Protein AF-A0A2V7VXV9-F1 (afdb_monomer)

Sequence (1070 aa):
MKKAFVVLSVALFYAAIGSAAPPPGTPSRFPTVDEQLKSAHANKGSALEKLIHANQDFSKLKSRDMDDKIVPPWLKVYWRKGHPEANYDNPNDPTGGYPLVLKEVLEWMMTHQDFQPGFSEASMEEGTSFGDHDADEEERMGVPGWWRLQSNGGTPGTNVRTSGAQTASRSESDIRINYWNTQKIIAASNNIGGSGTQGMYYSSDAGVTWGQTNLPLASGDSFHSDPTVDWSSDGTAWSTTMGINGSVLKVQSYKSTNSGATWTFDGTISGSQTNTDKQMQWIDHSASSAFANNNYVIWHNGNPAFMNRRTSTGWGTPIQVSDGQATGTCIGADVKTNANGDVFGFFPDTGSRGIYVVKSTNGGGSYAAPVKLVTTYDSYDIGVPAFNSRRILLYVSGGAYRNGTTNNVYALWTDLSGATGCTTSTNEPGSSVSSTCKTRIWFARSTDGGATWSARVKINDQSGLNDQFNPFLAVDETNGTIGAIYYDTVADAGRKKVDIYYQMSSDGGVTWDAAVKVTTAQTDETIAGADSGNQFGDYNSLSGYGNAFFPSWTDRRNNAKEEIWTAKITTSTTPTFSISGSAGTSGATVTAGSSSTTSDASNNYSIASLAAGTYSVTPSKSGCTFSPSSQSVTITASNVTGVNFSATCSAPTFSISGNAGTSGATVTAGSSSTTSDASSNYAMSGFVAGTYTVTPSKSGCTFSPASQSVTITSSNATANFTATCGSGDIQLTSGVPVTGQSVAQGAWKYYYITVPSGATNLTFATTNATADVDIFTQFGAKPTSSSYICRPFTASGNETCSATNPSAGTWWVGVNGYAAGSFTITGTVTVPTPTYSISGSAGTPGAIVTAGSQSGTSDGSNNYAVSGLANGTYTVTPTKSGCTFSPASLSVTVSGANVTGQNFTANCSSSTLFSNGFESATGWATVQISGTTGAWTLVASGTNPTLSPHGGTYMGKFNSYDATSGHQTRIYQTTGFAVPGTASTVTLKFWMYHDTGYSTYPDKVQVQVSTGSTWANVGTAINRYDGSTGWKQHTIDLTAYKGTTVQLGFLGMSGFGNNEYIDDVVVTTP

Mean predicted aligned error: 21.97 Å

Radius of gyration: 44.89 Å; Cα contacts (8 Å, |Δi|>4): 2802; chains: 1; bounding box: 127×76×132 Å

Solvent-accessible surface area (backbone atoms only — not comparable to full-atom values): 57173 Å² total; per-residue (Å²): 140,84,89,83,91,80,88,85,88,87,83,89,91,84,82,88,82,79,92,72,77,81,79,86,78,74,76,94,64,79,75,52,71,68,55,48,38,62,73,49,64,46,51,92,90,28,49,44,39,52,51,48,68,74,20,70,62,59,87,79,55,57,81,76,58,70,75,49,85,76,58,58,66,36,59,52,36,47,47,47,72,76,42,74,85,58,67,61,77,49,88,87,43,92,63,50,63,53,68,76,62,55,43,59,52,47,59,46,41,57,76,34,34,68,71,59,80,75,78,67,78,91,75,70,79,85,85,90,72,84,85,79,93,84,90,88,89,87,91,81,77,95,70,83,91,83,80,79,71,88,70,68,42,59,48,60,41,72,74,35,61,53,62,48,91,62,97,40,45,23,27,27,28,19,31,27,62,26,91,89,44,66,36,31,30,42,36,29,21,25,16,57,80,56,81,16,34,31,33,31,27,19,16,75,59,56,61,75,52,64,47,79,39,57,50,74,79,60,94,80,46,74,33,31,37,55,35,26,43,40,52,38,90,87,56,37,30,36,35,38,32,32,40,28,40,92,85,38,21,28,40,32,36,32,37,10,82,63,61,48,66,53,66,42,85,72,46,65,55,45,67,89,52,37,53,40,47,51,55,23,59,34,48,31,78,30,86,73,15,92,40,47,56,27,37,35,39,24,27,11,52,59,38,51,26,32,35,32,39,28,50,100,90,42,71,54,72,64,38,74,56,54,62,88,74,53,67,26,38,16,50,33,22,18,43,38,46,30,38,76,24,37,32,38,43,35,32,23,18,38,52,59,18,30,34,30,38,25,47,12,83,64,58,62,74,56,67,47,81,61,37,77,62,47,75,56,45,40,43,52,60,42,30,33,41,34,40,39,88,82,35,47,52,48,35,43,26,51,37,45,41,47,60,100,87,44,34,32,25,40,40,35,29,33,38,53,58,60,46,94,74,13,60,42,64,94,32,49,26,27,73,43,60,82,34,90,22,34,35,29,46,36,35,36,44,14,73,67,63,58,75,53,62,46,76,76,42,64,75,77,82,64,90,66,70,34,40,29,39,50,48,21,42,24,46,18,82,80,79,47,33,35,42,36,39,26,38,33,11,70,95,25,91,65,28,32,36,34,34,41,33,37,36,38,16,82,68,72,70,78,54,64,41,67,76,34,75,48,53,94,61,58,24,59,44,69,49,91,87,45,61,81,82,57,47,59,42,76,41,37,22,37,24,39,50,80,55,36,33,37,43,22,40,49,42,27,47,89,82,49,52,32,27,35,32,32,32,55,24,40,40,72,70,80,67,62,30,34,48,26,27,31,50,43,39,54,66,24,40,37,31,44,76,96,46,67,37,58,15,38,93,87,9,39,37,67,39,67,78,36,59,63,44,77,29,60,38,32,62,46,44,92,60,44,48,51,48,63,60,56,45,85,45,74,33,76,90,56,65,45,71,71,63,62,32,41,47,53,67,57,78,75,59,33,36,46,30,36,34,48,36,37,50,65,23,40,36,33,42,77,96,46,72,45,60,15,38,91,84,8,37,37,72,49,72,76,40,58,68,46,77,38,56,37,36,61,46,45,93,74,45,54,56,50,63,64,57,49,79,46,70,27,76,91,52,66,40,74,60,72,33,39,45,52,69,80,87,90,67,49,75,47,49,68,70,44,71,46,66,90,38,70,32,49,56,82,34,76,44,50,34,33,37,77,39,56,81,75,24,53,33,35,36,40,34,36,39,81,31,74,25,29,36,35,50,28,25,19,75,79,44,79,35,52,101,89,46,61,78,40,67,53,86,52,84,55,14,55,38,66,42,76,38,73,56,43,73,59,42,49,35,22,38,26,39,34,10,79,31,59,28,38,33,24,43,28,36,34,67,42,60,75,78,74,60,29,35,46,27,26,33,48,47,37,57,68,25,42,31,32,44,76,98,35,61,21,58,14,38,96,84,11,42,28,52,30,59,77,37,58,72,47,77,29,62,35,34,67,47,46,92,50,45,48,50,49,63,63,57,44,84,48,75,34,73,93,49,65,44,70,77,59,63,32,41,46,54,65,57,65,48,77,61,44,76,51,38,45,74,53,73,76,60,55,44,74,47,79,76,34,77,94,42,36,58,73,45,72,34,64,56,48,67,52,61,77,48,66,43,88,48,90,64,15,16,40,34,32,38,12,59,84,6,56,63,72,13,26,23,32,42,29,43,70,60,64,41,69,35,56,67,82,49,88,46,31,39,36,35,30,32,36,46,26,36,67,63,50,74,90,31,72,24,29,43,32,43,28,42,20,78,70,97,57,77,42,79,47,75,76,66,43,55,36,52,75,82,43,72,49,76,42,78,46,79,41,80,48,52,90,46,49,61,36,56,33,24,54,30,39,35,36,34,19,28,48,20,51,38,41,41,37,27,51,36,35,29,36,26,83

Foldseek 3Di:
DDDDDDDDDDDDDDDDDDDDDDDDDPPLDQDDLVRVCVVLVADPPFQQNVLSVVQPPCVLDDPVLSPDPQAHNSLVSVVCVVCVPFDLPDPPDPVSRDDPCNSVVSVVCSVVRNPDPDPPPPPDDDDDDDDDDDDDDDPPDDDDPDDDDPFLWWDWFDKDQQQPADPAFWAAKEKAQDQLQQLKIKMWTDPCRHPLFIKIWMGNGNRPDIDIDTADADPQFPHWHQWYWDAAPLGKIKIWIWGDDPQFTFIFIWIDPPRGNDIDTQGGQQPPQGQKDNKEKDAQCAPQEPQHRKIKIWIWRFFFIWMWIQGPVGIDHIDTQADPLQPGHFHQKYWDAENHLKIKIWTAHLPNQFIWIWIDNPNPPDIDHIDTADRALHRFFFAFQQCQPPGAGFHKAKDFYDDPQFGKIKIKTKGKPPPDQGRHRVSGCRNPLPRPIEMFIKMWMDRPNRPYIDPIDGQADDPDRKHKGQKYWEAARVQGKIKMKIWICPVPSSNFKTFIWMWIDRPNPPHITDIDTNDPFIAGCNDPPSPPPARFHHHWYWYDYDQWIKTWTWGCPPVGHTTIMIIIIGRPDQDKAKEKAFQQAFQWWKDWPPWIDTAHRVRIDMTIRHGFAWTWIATDDPQKDKVVRTDIDGHHPYYHYHPYIHIDGDADKAKEKEAQQAFQWWKDKDPDIDTAHRRRIDMDIGHHFAKIKIATGDPQKDKVPRIDIWGDDPYYHYDYIHMDHDDDAAEADAPDKDFPDWDAAQGKGKYKYFAAAQWFKKKKWKDPKPFFKKKFKDFPDEDDPVDGDDIDGDRRNTDMDMDGNDDGGMMMMMIHPNHTIGIMMHMHIHHPQDKAKEKAFQQAFQKWKDWPPWIWGAHRVRITMTIRHGFDWTWIATDDPQKDKVVRTDTDGDDPYYHYHPYIHIDRDKDWQDKDFPQDPPFKDKDWDDDDAWDKDWDQFFVLPTDGRPDDRIWIKTPQQPGAAFTKMKIKGPFWTAAALPFPWKKKKKKKFADQWPQVFFKWKFKWKDLPDDIDTFDDTDGSYDPDGGIDMDMTTPRVQHRTTMMIMIMTGHSNHGMIIMGTIIMITD

Secondary structure (DSSP, 8-state):
------------S------PPPPS-----PPPHHHHHHHTTPPTT-HHHHHHHHT--GGGS-GGGGS-SSS-HHHHHHHHHH-TTS-TT-TT-TTTT--THHHHHHHHHHH-TT-PPPPPGGG-----PPP-------------S---------EEEEEE-TT-S-SS--EEEEEEE-TT-TT-EEEEEE-TTTTSSPEEEEESSTTSS-EEEEPPPPTT-SEEEEEEEEE-TTS-EEEEEEEEETTEEEEEEEEESSTTSS-EEEEETTTT--BEEEEEEEE---TT-TTTT-EEEEEEESSSEEEEEEETTEE---EE---TT--S---S-EEEE-TT--EEEEEEETTTTEEEEEEESSSSSS-PPPEEEEE-SSSSEE--GGGTTT-EE--EEEEEEE-SS-EEEEEEEEEE--STT-SSGGG--TT-TT-S--EEEEEEEESSSSSS-PPPEESS--SSS--EEEEEEEE-TTT--EEEEEEE-TT-TTS-EEEEEEEEESSSSSS-PPPEE--SS-EES-STTT-SS-TT-S--EEEEETTEEEEEEEE-GGG---EEEEEEEE------EEEEEE-SSTT-EEEETTEEEE--TTSEEEEEEEPSEEEEEEEE-TTEEEESS-EEEEESSS-EE----EEEEPPPPEEEEEE-SSTT-EEEETTEEEE--TTSEEEEEEE-SEEEEEEEE-TTEEEESS-EEEEESSS-EE---EEEE--S-EEPPTT--EEEEEE-TT-EEEEEEEEPTT--EEEEEEES-SS-EEEEEEESS--BTTB-SB----TTS--EEEEESPPSEEEEEEEEESS-EEEEEEEEEE-PPP-EEEEEE-SSTT-EEEETTEEEE--TTSEEEEEEE-SEEEEEEEE-TTEEEESS-EEEEESSS-B-----EEEE--EEEEEE-S--STTEEEEEEE-SS--EEEESSBTTTTB--SSSS-EEEE--SSSPTT-EEEEEESS-EE--TT-S--EEEEEEEE-SSSTTS--EEEEEEESSS-EEE-SPPEES-SS--EEEEEEEE-GGGTTSEEEEEEEEE--SSSPEEEEEEEEEE-

Nearest PDB structures (foldseek):
  2w38-assembly1_A  TM=5.342E-01  e=1.614E-09  Pseudomonas aeruginosa PAO1
  3h6j-assembly1_A  TM=4.766E-01  e=7.128E-10  Pseudomonas aeruginosa
  2zex-assembly1_A  TM=5.041E-01  e=4.977E-05  Caldanaerobius polysaccharolyticus
  5sv5-assembly1_A  TM=6.912E-01  e=1.138E-02  Bacillus anthracis
  5iku-assembly1_A  TM=3.403E-01  e=1.433E-04  Hathewaya histolytica

pLDDT: mean 86.94, std 16.18, range [22.81, 98.81]

Structure (mmCIF, N/CA/C/O backbone):
data_AF-A0A2V7VXV9-F1
#
_entry.id   AF-A0A2V7VXV9-F1
#
loop_
_atom_site.group_PDB
_atom_site.id
_atom_site.type_symbol
_atom_site.label_atom_id
_atom_site.label_alt_id
_atom_site.label_comp_id
_atom_site.label_asym_id
_atom_site.label_entity_id
_atom_site.label_seq_id
_atom_site.pdbx_PDB_ins_code
_atom_site.Cartn_x
_atom_site.Cartn_y
_atom_site.Cartn_z
_atom_site.occupancy
_atom_site.B_iso_or_equiv
_atom_site.auth_seq_id
_atom_site.auth_comp_id
_atom_site.auth_asym_id
_atom_site.auth_atom_id
_atom_site.pdbx_PDB_model_num
ATOM 1 N N . MET A 1 1 ? 63.615 23.177 -6.131 1.00 31.14 1 MET A N 1
ATOM 2 C CA . MET A 1 1 ? 63.117 22.308 -7.221 1.00 31.14 1 MET A CA 1
ATOM 3 C C . MET A 1 1 ? 63.130 20.880 -6.703 1.00 31.14 1 MET A C 1
ATOM 5 O O . MET A 1 1 ? 64.147 20.471 -6.161 1.00 31.14 1 MET A O 1
ATOM 9 N N . LYS A 1 2 ? 61.977 20.202 -6.688 1.00 30.48 2 LYS A N 1
ATOM 10 C CA . LYS A 1 2 ? 61.706 19.012 -5.863 1.00 30.48 2 LYS A CA 1
ATOM 11 C C . LYS A 1 2 ? 61.273 17.812 -6.722 1.00 30.48 2 LYS A C 1
ATOM 13 O O . LYS A 1 2 ? 60.396 17.973 -7.557 1.00 30.48 2 LYS A O 1
ATOM 18 N N . LYS A 1 3 ? 61.806 16.646 -6.323 1.00 30.14 3 LYS A N 1
ATOM 19 C CA . LYS A 1 3 ? 61.265 15.267 -6.355 1.00 30.14 3 LYS A CA 1
ATOM 20 C C . LYS A 1 3 ? 61.112 14.524 -7.696 1.00 30.14 3 LYS A C 1
ATOM 22 O O . LYS A 1 3 ? 60.180 14.783 -8.440 1.00 30.14 3 LYS A O 1
ATOM 27 N N . ALA A 1 4 ? 61.917 13.462 -7.843 1.00 30.80 4 ALA A N 1
ATOM 28 C CA . ALA A 1 4 ? 61.519 12.126 -8.320 1.00 30.80 4 ALA A CA 1
ATOM 29 C C . ALA A 1 4 ? 62.599 11.070 -7.955 1.00 30.80 4 ALA A C 1
ATOM 31 O O . ALA A 1 4 ? 63.761 11.441 -7.818 1.00 30.80 4 ALA A O 1
ATOM 32 N N . PHE A 1 5 ? 62.188 9.790 -7.878 1.00 28.84 5 PHE A N 1
ATOM 33 C CA . PHE A 1 5 ? 62.930 8.523 -7.625 1.00 28.84 5 PHE A CA 1
ATOM 34 C C . PHE A 1 5 ? 63.214 8.125 -6.154 1.00 28.84 5 PHE A C 1
ATOM 36 O O . PHE A 1 5 ? 63.598 8.980 -5.370 1.00 28.84 5 PHE A O 1
ATOM 43 N N . VAL A 1 6 ? 63.158 6.863 -5.680 1.00 27.44 6 VAL A N 1
ATOM 44 C CA . VAL A 1 6 ? 62.507 5.558 -6.008 1.00 27.44 6 VAL A CA 1
ATOM 45 C C . VAL A 1 6 ? 63.085 4.530 -4.993 1.00 27.44 6 VAL A C 1
ATOM 47 O O . VAL A 1 6 ? 64.285 4.550 -4.770 1.00 27.44 6 VAL A O 1
ATOM 50 N N . VAL A 1 7 ? 62.241 3.661 -4.407 1.00 25.61 7 VAL A N 1
ATOM 51 C CA . VAL A 1 7 ? 62.480 2.252 -3.965 1.00 25.61 7 VAL A CA 1
ATOM 52 C C . VAL A 1 7 ? 63.562 1.874 -2.900 1.00 25.61 7 VAL A C 1
ATOM 54 O O . VAL A 1 7 ? 64.734 2.196 -3.017 1.00 25.61 7 VAL A O 1
ATOM 57 N N . LEU A 1 8 ? 63.117 1.015 -1.956 1.00 23.55 8 LEU A N 1
ATOM 58 C CA . LEU A 1 8 ? 63.807 0.030 -1.077 1.00 23.55 8 LEU A CA 1
ATOM 59 C C . LEU A 1 8 ? 64.588 0.450 0.201 1.00 23.55 8 LEU A C 1
ATOM 61 O O . LEU A 1 8 ? 65.637 1.075 0.152 1.00 23.55 8 LEU A O 1
ATOM 65 N N . SER A 1 9 ? 64.115 -0.126 1.320 1.00 24.11 9 SER A N 1
ATOM 66 C CA . SER A 1 9 ? 64.852 -0.702 2.465 1.00 24.11 9 SER A CA 1
ATOM 67 C C . SER A 1 9 ? 65.782 0.163 3.321 1.00 24.11 9 SER A C 1
ATOM 69 O O . SER A 1 9 ? 66.944 0.338 2.980 1.00 24.11 9 SER A O 1
ATOM 71 N N . VAL A 1 10 ? 65.356 0.458 4.559 1.00 26.12 10 VAL A N 1
ATOM 72 C CA . VAL A 1 10 ? 66.258 0.445 5.728 1.00 26.12 10 VAL A CA 1
ATOM 73 C C . VAL A 1 10 ? 65.547 -0.146 6.946 1.00 26.12 10 VAL A C 1
ATOM 75 O O . VAL A 1 10 ? 64.511 0.339 7.394 1.00 26.12 10 VAL A O 1
ATOM 78 N N . ALA A 1 11 ? 66.151 -1.211 7.461 1.00 23.22 11 ALA A N 1
ATOM 79 C CA . ALA A 1 11 ? 65.917 -1.819 8.752 1.00 23.22 11 ALA A CA 1
ATOM 80 C C . ALA A 1 11 ? 66.948 -1.282 9.764 1.00 23.22 11 ALA A C 1
ATOM 82 O O . ALA A 1 11 ? 68.021 -0.830 9.371 1.00 23.22 11 ALA A O 1
ATOM 83 N N . LEU A 1 12 ? 66.622 -1.463 11.048 1.00 25.91 12 LEU A N 1
ATOM 84 C CA . LEU A 1 12 ? 67.452 -1.350 12.257 1.00 25.91 12 LEU A CA 1
ATOM 85 C C . LEU A 1 12 ? 67.809 0.055 12.778 1.00 25.91 12 LEU A C 1
ATOM 87 O O . LEU A 1 12 ? 68.753 0.678 12.315 1.00 25.91 12 LEU A O 1
ATOM 91 N N . PHE A 1 13 ? 67.171 0.444 13.890 1.00 26.08 13 PHE A N 1
ATOM 92 C CA . PHE A 1 13 ? 67.876 0.622 15.173 1.00 26.08 13 PHE A CA 1
ATOM 93 C C . PHE A 1 13 ? 66.878 0.623 16.349 1.00 26.08 13 PHE A C 1
ATOM 95 O O . PHE A 1 13 ? 66.347 1.656 16.730 1.00 26.08 13 PHE A O 1
ATOM 102 N N . TYR A 1 14 ? 66.581 -0.566 16.882 1.00 25.62 14 TYR A N 1
ATOM 103 C CA . TYR A 1 14 ? 66.763 -0.904 18.302 1.00 25.62 14 TYR A CA 1
ATOM 104 C C . TYR A 1 14 ? 66.610 -2.424 18.447 1.00 25.62 14 TYR A C 1
ATOM 106 O O . TYR A 1 14 ? 65.551 -2.997 18.201 1.00 25.62 14 TYR A O 1
ATOM 114 N N . ALA A 1 15 ? 67.725 -3.077 18.762 1.00 26.84 15 ALA A N 1
ATOM 115 C CA . ALA A 1 15 ? 67.842 -4.510 18.970 1.00 26.84 15 ALA A CA 1
ATOM 116 C C . ALA A 1 15 ? 67.744 -4.859 20.464 1.00 26.84 15 ALA A C 1
ATOM 118 O O . ALA A 1 15 ? 68.128 -4.059 21.313 1.00 26.84 15 ALA A O 1
ATOM 119 N N . ALA A 1 16 ? 67.338 -6.111 20.704 1.00 27.95 16 ALA A N 1
ATOM 120 C CA . ALA A 1 16 ? 67.507 -6.923 21.912 1.00 27.95 16 ALA A CA 1
ATOM 121 C C . ALA A 1 16 ? 66.627 -6.594 23.131 1.00 27.95 16 ALA A C 1
ATOM 123 O O . ALA A 1 16 ? 67.030 -5.797 23.963 1.00 27.95 16 ALA A O 1
ATOM 124 N N . ILE A 1 17 ? 65.520 -7.337 23.304 1.00 31.14 17 ILE A N 1
ATOM 125 C CA . ILE A 1 17 ? 65.399 -8.379 24.350 1.00 31.14 17 ILE A CA 1
ATOM 126 C C . ILE A 1 17 ? 64.530 -9.514 23.780 1.00 31.14 17 ILE A C 1
ATOM 128 O O . ILE A 1 17 ? 63.519 -9.267 23.127 1.00 31.14 17 ILE A O 1
ATOM 132 N N . GLY A 1 18 ? 64.999 -10.749 23.945 1.00 28.30 18 GLY A N 1
ATOM 133 C CA . GLY A 1 18 ? 64.466 -11.946 23.309 1.00 28.30 18 GLY A CA 1
ATOM 134 C C . GLY A 1 18 ? 63.103 -12.424 23.807 1.00 28.30 18 GLY A C 1
ATOM 135 O O . GLY A 1 18 ? 62.560 -11.979 24.815 1.00 28.30 18 GLY A O 1
ATOM 136 N N . SER A 1 19 ? 62.607 -13.400 23.051 1.00 38.72 19 SER A N 1
ATOM 137 C CA . SER A 1 19 ? 61.495 -14.297 23.341 1.00 38.72 19 SER A CA 1
ATOM 138 C C . SER A 1 19 ? 61.426 -14.716 24.814 1.00 38.72 19 SER A C 1
ATOM 140 O O . SER A 1 19 ? 62.182 -15.583 25.257 1.00 38.72 19 SER A O 1
ATOM 142 N N . ALA A 1 20 ? 60.461 -14.163 25.543 1.00 29.95 20 ALA A N 1
ATOM 143 C CA . ALA A 1 20 ? 59.876 -14.841 26.686 1.00 29.95 20 ALA A CA 1
ATOM 144 C C . ALA A 1 20 ? 58.660 -15.620 26.174 1.00 29.95 20 ALA A C 1
ATOM 146 O O . ALA A 1 20 ? 57.727 -15.038 25.619 1.00 29.95 20 ALA A O 1
ATOM 147 N N . ALA A 1 21 ? 58.691 -16.943 26.333 1.00 36.38 21 ALA A N 1
ATOM 148 C CA . ALA A 1 21 ? 57.484 -17.752 26.277 1.00 36.38 21 ALA A CA 1
ATOM 149 C C . ALA A 1 21 ? 56.425 -17.134 27.214 1.00 36.38 21 ALA A C 1
ATOM 151 O O . ALA A 1 21 ? 56.795 -16.660 28.295 1.00 36.38 21 ALA A O 1
ATOM 152 N N . PRO A 1 22 ? 55.134 -17.107 26.831 1.00 34.78 22 PRO A N 1
ATOM 153 C CA . PRO A 1 22 ? 54.097 -16.630 27.731 1.00 34.78 22 PRO A CA 1
ATOM 154 C C . PRO A 1 22 ? 54.125 -17.482 29.012 1.00 34.78 22 PRO A C 1
ATOM 156 O O . PRO A 1 22 ? 54.329 -18.698 28.933 1.00 34.78 22 PRO A O 1
ATOM 159 N N . PRO A 1 23 ? 53.978 -16.863 30.195 1.00 33.25 23 PRO A N 1
ATOM 160 C CA . PRO A 1 23 ? 54.052 -17.582 31.456 1.00 33.25 23 PRO A CA 1
ATOM 161 C C . PRO A 1 23 ? 52.939 -18.641 31.521 1.00 33.25 23 PRO A C 1
ATOM 163 O O . PRO A 1 23 ? 51.825 -18.392 31.052 1.00 33.25 23 PRO A O 1
ATOM 166 N N . PRO A 1 24 ? 53.208 -19.823 32.096 1.00 42.09 24 PRO A N 1
ATOM 167 C CA . PRO A 1 24 ? 52.204 -20.861 32.219 1.00 42.09 24 PRO A CA 1
ATOM 168 C C . PRO A 1 24 ? 51.180 -20.486 33.293 1.00 42.09 24 PRO A C 1
ATOM 170 O O . PRO A 1 24 ? 51.537 -20.117 34.410 1.00 42.09 24 PRO A O 1
ATOM 173 N N . GLY A 1 25 ? 49.903 -20.665 32.952 1.00 48.81 25 GLY A N 1
ATOM 174 C CA . GLY A 1 25 ? 48.830 -20.863 33.921 1.00 48.81 25 GLY A CA 1
ATOM 175 C C . GLY A 1 25 ? 48.216 -19.597 34.510 1.00 48.81 25 GLY A C 1
ATOM 176 O O . GLY A 1 25 ? 48.292 -19.367 35.711 1.00 48.81 25 GLY A O 1
ATOM 177 N N . THR A 1 26 ? 47.465 -18.849 33.704 1.00 40.41 26 THR A N 1
ATOM 178 C CA . THR A 1 26 ? 46.140 -18.437 34.194 1.00 40.41 26 THR A CA 1
ATOM 179 C C . THR A 1 26 ? 45.181 -19.536 33.742 1.00 40.41 26 THR A C 1
ATOM 181 O O . THR A 1 26 ? 45.221 -19.879 32.559 1.00 40.41 26 THR A O 1
ATOM 184 N N . PRO A 1 27 ? 44.374 -20.156 34.623 1.00 45.06 27 PRO A N 1
ATOM 185 C CA . PRO A 1 27 ? 43.354 -21.089 34.162 1.00 45.06 27 PRO A CA 1
ATOM 186 C C . PRO A 1 27 ? 42.519 -20.354 33.120 1.00 45.06 27 PRO A C 1
ATOM 188 O O . PRO A 1 27 ? 42.130 -19.208 33.377 1.00 45.06 27 PRO A O 1
ATOM 191 N N . SER A 1 28 ? 42.258 -20.969 31.962 1.00 58.72 28 SER A N 1
ATOM 192 C CA . SER A 1 28 ? 41.179 -20.476 31.120 1.00 58.72 28 SER A CA 1
ATOM 193 C C . SER A 1 28 ? 39.954 -20.480 32.032 1.00 58.72 28 SER A C 1
ATOM 195 O O . SER A 1 28 ? 39.507 -21.516 32.524 1.00 58.72 28 SER A O 1
ATOM 197 N N . ARG A 1 29 ? 39.494 -19.285 32.390 1.00 78.50 29 ARG A N 1
ATOM 198 C CA . ARG A 1 29 ? 38.260 -19.089 33.138 1.00 78.50 29 ARG A CA 1
ATOM 199 C C . ARG A 1 29 ? 37.286 -18.428 32.196 1.00 78.50 29 ARG A C 1
ATOM 201 O O . ARG A 1 29 ? 37.679 -17.586 31.390 1.00 78.50 29 ARG A O 1
ATOM 208 N N . PHE A 1 30 ? 36.021 -18.802 32.303 1.00 82.50 30 PHE A N 1
ATOM 209 C CA . PHE A 1 30 ? 34.998 -18.006 31.657 1.00 82.50 30 PHE A CA 1
ATOM 210 C C . PHE A 1 30 ? 35.056 -16.575 32.234 1.00 82.50 30 PHE A C 1
ATOM 212 O O . PHE A 1 30 ? 35.405 -16.395 33.413 1.00 82.50 30 PHE A O 1
ATOM 219 N N . PRO A 1 31 ? 34.799 -15.552 31.404 1.00 84.69 31 PRO A N 1
ATOM 220 C CA . PRO A 1 31 ? 34.812 -14.164 31.847 1.00 84.69 31 PRO A CA 1
ATOM 221 C C . PRO A 1 31 ? 33.823 -13.966 33.003 1.00 84.69 31 PRO A C 1
ATOM 223 O O . PRO A 1 31 ? 32.801 -14.649 33.083 1.00 84.69 31 PRO A O 1
ATOM 226 N N . THR A 1 32 ? 34.115 -13.046 33.922 1.00 88.00 32 THR A N 1
ATOM 227 C CA . THR A 1 32 ? 33.169 -12.684 34.985 1.00 88.00 32 THR A CA 1
ATOM 228 C C . THR A 1 32 ? 31.931 -12.032 34.375 1.00 88.00 32 THR A C 1
ATOM 230 O O . THR A 1 32 ? 31.931 -11.624 33.209 1.00 88.00 32 THR A O 1
ATOM 233 N N . VAL A 1 33 ? 30.853 -11.923 35.155 1.00 88.75 33 VAL A N 1
ATOM 234 C CA . VAL A 1 33 ? 29.654 -11.214 34.694 1.00 88.75 33 VAL A CA 1
ATOM 235 C C . VAL A 1 33 ? 29.974 -9.753 34.356 1.00 88.75 33 VAL A C 1
ATOM 237 O O . VAL A 1 33 ? 29.574 -9.288 33.298 1.00 88.75 33 VAL A O 1
ATOM 240 N N . ASP A 1 34 ? 30.810 -9.077 35.151 1.00 87.44 34 ASP A N 1
ATOM 241 C CA . ASP A 1 34 ? 31.233 -7.694 34.890 1.00 87.44 34 ASP A CA 1
ATOM 242 C C . ASP A 1 34 ? 32.061 -7.565 33.602 1.00 87.44 34 ASP A C 1
ATOM 244 O O . ASP A 1 34 ? 31.890 -6.615 32.839 1.00 87.44 34 ASP A O 1
ATOM 248 N N . GLU A 1 35 ? 32.937 -8.534 33.317 1.00 87.25 35 GLU A N 1
ATOM 249 C CA . GLU A 1 35 ? 33.704 -8.582 32.065 1.00 87.25 35 GLU A CA 1
ATOM 250 C C . GLU A 1 35 ? 32.783 -8.782 30.852 1.00 87.25 35 GLU A C 1
ATOM 252 O O . GLU A 1 35 ? 32.991 -8.157 29.812 1.00 87.25 35 GLU A O 1
ATOM 257 N N . GLN A 1 36 ? 31.734 -9.598 30.989 1.00 90.88 36 GLN A N 1
ATOM 258 C CA . GLN A 1 36 ? 30.742 -9.821 29.932 1.00 90.88 36 GLN A CA 1
ATOM 259 C C . GLN A 1 36 ? 29.823 -8.619 29.724 1.00 90.88 36 GLN A C 1
ATOM 261 O O . GLN A 1 36 ? 29.583 -8.250 28.579 1.00 90.88 36 GLN A O 1
ATOM 266 N N . LEU A 1 37 ? 29.354 -7.979 30.797 1.00 88.56 37 LEU A N 1
ATOM 267 C CA . LEU A 1 37 ? 28.566 -6.746 30.722 1.00 88.56 37 LEU A CA 1
ATOM 268 C C . LEU A 1 37 ? 29.366 -5.632 30.044 1.00 88.56 37 LEU A C 1
ATOM 270 O O . LEU A 1 37 ? 28.851 -4.945 29.164 1.00 88.56 37 LEU A O 1
ATOM 274 N N . LYS A 1 38 ? 30.654 -5.512 30.389 1.00 85.19 38 LYS A N 1
ATOM 275 C CA . LYS A 1 38 ? 31.570 -4.557 29.765 1.00 85.19 38 LYS A CA 1
ATOM 276 C C . LYS A 1 38 ? 31.816 -4.869 28.288 1.00 85.19 38 LYS A C 1
ATOM 278 O O . LYS A 1 38 ? 31.815 -3.950 27.479 1.00 85.19 38 LYS A O 1
ATOM 283 N N . SER A 1 39 ? 32.003 -6.142 27.932 1.00 82.62 39 SER A N 1
ATOM 284 C CA . SER A 1 39 ? 32.204 -6.564 26.538 1.00 82.62 39 SER A CA 1
ATOM 285 C C . SER A 1 39 ? 30.949 -6.410 25.676 1.00 82.62 39 SER A C 1
ATOM 287 O O . SER A 1 39 ? 31.069 -6.172 24.480 1.00 82.62 39 SER A O 1
ATOM 289 N N . ALA A 1 40 ? 29.761 -6.571 26.260 1.00 83.31 40 ALA A N 1
ATOM 290 C CA . ALA A 1 40 ? 28.485 -6.408 25.570 1.00 83.31 40 ALA A CA 1
ATOM 291 C C . ALA A 1 40 ? 28.001 -4.947 25.543 1.00 83.31 40 ALA A C 1
ATOM 293 O O . ALA A 1 40 ? 26.945 -4.676 24.981 1.00 83.31 40 ALA A O 1
ATOM 294 N N . HIS A 1 41 ? 28.743 -4.023 26.170 1.00 87.69 41 HIS A N 1
ATOM 295 C CA . HIS A 1 41 ? 28.330 -2.635 26.384 1.00 87.69 41 HIS A CA 1
ATOM 296 C C . HIS A 1 41 ? 26.931 -2.519 27.019 1.00 87.69 41 HIS A C 1
ATOM 298 O O . HIS A 1 41 ? 26.162 -1.629 26.666 1.00 87.69 41 HIS A O 1
ATOM 304 N N . ALA A 1 42 ? 26.591 -3.429 27.939 1.00 87.75 42 ALA A N 1
ATOM 305 C CA . ALA A 1 42 ? 25.252 -3.525 28.507 1.00 87.75 42 ALA A CA 1
ATOM 306 C C . ALA A 1 42 ? 24.926 -2.327 29.424 1.00 87.75 42 ALA A C 1
ATOM 308 O O . ALA A 1 42 ? 25.628 -2.051 30.397 1.00 87.75 42 ALA A O 1
ATOM 309 N N . ASN A 1 43 ? 23.826 -1.641 29.128 1.00 85.44 43 ASN A N 1
ATOM 310 C CA . ASN A 1 43 ? 23.281 -0.516 29.867 1.00 85.44 43 ASN A CA 1
ATOM 311 C C . ASN A 1 43 ? 22.717 -0.998 31.203 1.00 85.44 43 ASN A C 1
ATOM 313 O O . ASN A 1 43 ? 21.986 -1.992 31.268 1.00 85.44 43 ASN A O 1
ATOM 317 N N . LYS A 1 44 ? 22.997 -0.250 32.269 1.00 80.56 44 LYS A N 1
ATOM 318 C CA . LYS A 1 44 ? 22.508 -0.560 33.614 1.00 80.56 44 LYS A CA 1
ATOM 319 C C . LYS A 1 44 ? 20.974 -0.497 33.666 1.00 80.56 44 LYS A C 1
ATOM 321 O O . LYS A 1 44 ? 20.378 0.523 33.335 1.00 80.56 44 LYS A O 1
ATOM 326 N N . GLY A 1 45 ? 20.341 -1.577 34.105 1.00 80.81 45 GLY A N 1
ATOM 327 C CA . GLY A 1 45 ? 18.896 -1.801 34.173 1.00 80.81 45 GLY A CA 1
ATOM 328 C C . GLY A 1 45 ? 18.268 -2.427 32.920 1.00 80.81 45 GLY A C 1
ATOM 329 O O . GLY A 1 45 ? 17.075 -2.753 32.954 1.00 80.81 45 GLY A O 1
ATOM 330 N N . SER A 1 46 ? 19.036 -2.605 31.839 1.00 85.19 46 SER A N 1
ATOM 331 C CA . SER A 1 46 ? 18.533 -3.068 30.539 1.00 85.19 46 SER A CA 1
ATOM 332 C C . SER A 1 46 ? 18.079 -4.532 30.544 1.00 85.19 46 SER A C 1
ATOM 334 O O . SER A 1 46 ? 18.425 -5.325 31.427 1.00 85.19 46 SER A O 1
ATOM 336 N N . ALA A 1 47 ? 17.279 -4.910 29.543 1.00 89.50 47 ALA A N 1
ATOM 337 C CA . ALA A 1 47 ? 16.876 -6.300 29.355 1.00 89.50 47 ALA A CA 1
ATOM 338 C C . ALA A 1 47 ? 18.087 -7.185 29.013 1.00 89.50 47 ALA A C 1
ATOM 340 O O . ALA A 1 47 ? 18.173 -8.312 29.503 1.00 89.50 47 ALA A O 1
ATOM 341 N N . LEU A 1 48 ? 19.064 -6.644 28.278 1.00 91.94 48 LEU A N 1
ATOM 342 C CA . LEU A 1 48 ? 20.338 -7.291 27.987 1.00 91.94 48 LEU A CA 1
ATOM 343 C C . LEU A 1 48 ? 21.176 -7.525 29.248 1.00 91.94 48 LEU A C 1
ATOM 345 O O . LEU A 1 48 ? 21.655 -8.640 29.443 1.00 91.94 48 LEU A O 1
ATOM 349 N N . GLU A 1 49 ? 21.309 -6.537 30.141 1.00 94.25 49 GLU A N 1
ATOM 350 C CA . GLU A 1 49 ? 22.008 -6.719 31.424 1.00 94.25 49 GLU A CA 1
ATOM 351 C C . GLU A 1 49 ? 21.354 -7.851 32.239 1.00 94.25 49 GLU A C 1
ATOM 353 O O . GLU A 1 49 ? 22.036 -8.770 32.703 1.00 94.25 49 GLU A O 1
ATOM 358 N N . LYS A 1 50 ? 20.016 -7.857 32.335 1.00 91.81 50 LYS A N 1
ATOM 359 C CA . LYS A 1 50 ? 19.259 -8.926 33.012 1.00 91.81 50 LYS A CA 1
ATOM 360 C C . LYS A 1 50 ? 19.463 -10.292 32.353 1.00 91.81 50 LYS A C 1
ATOM 362 O O . LYS A 1 50 ? 19.615 -11.288 33.061 1.00 91.81 50 LYS A O 1
ATOM 367 N N . LEU A 1 51 ? 19.486 -10.353 31.021 1.00 93.50 51 LEU A N 1
ATOM 368 C CA . LEU A 1 51 ? 19.694 -11.594 30.274 1.00 93.50 51 LEU A CA 1
ATOM 369 C C . LEU A 1 51 ? 21.110 -12.144 30.471 1.00 93.50 51 LEU A C 1
ATOM 371 O O . LEU A 1 51 ? 21.270 -13.352 30.658 1.00 93.50 51 LEU A O 1
ATOM 375 N N . ILE A 1 52 ? 22.122 -11.274 30.495 1.00 94.25 52 ILE A N 1
ATOM 376 C CA . ILE A 1 52 ? 23.506 -11.652 30.792 1.00 94.25 52 ILE A CA 1
ATOM 377 C C . ILE A 1 52 ? 23.586 -12.212 32.216 1.00 94.25 52 ILE A C 1
ATOM 379 O O . ILE A 1 52 ? 24.073 -13.330 32.395 1.00 94.25 52 ILE A O 1
ATOM 383 N N . HIS A 1 53 ? 23.029 -11.523 33.219 1.00 93.06 53 HIS A N 1
ATOM 384 C CA . HIS A 1 53 ? 22.991 -12.026 34.599 1.00 93.06 53 HIS A CA 1
ATOM 385 C C . HIS A 1 53 ? 22.271 -13.378 34.731 1.00 93.06 53 HIS A C 1
ATOM 387 O O . HIS A 1 53 ? 22.726 -14.246 35.477 1.00 93.06 53 HIS A O 1
ATOM 393 N N . ALA A 1 54 ? 21.181 -13.596 33.990 1.00 92.75 54 ALA A N 1
ATOM 394 C CA . ALA A 1 54 ? 20.392 -14.828 34.053 1.00 92.75 54 ALA A CA 1
ATOM 395 C C . ALA A 1 54 ? 21.092 -16.063 33.441 1.00 92.75 54 ALA A C 1
ATOM 397 O O . ALA A 1 54 ? 20.647 -17.200 33.644 1.00 92.75 54 ALA A O 1
ATOM 398 N N . ASN A 1 55 ? 22.181 -15.878 32.686 1.00 94.81 55 ASN A N 1
ATOM 399 C CA . ASN A 1 55 ? 22.807 -16.936 31.887 1.00 94.81 55 ASN A CA 1
ATOM 400 C C . ASN A 1 55 ? 24.296 -17.154 32.190 1.00 94.81 55 ASN A C 1
ATOM 402 O O . ASN A 1 55 ? 25.092 -17.402 31.294 1.00 94.81 55 ASN A O 1
ATOM 406 N N . GLN A 1 56 ? 24.655 -17.140 33.475 1.00 93.75 56 GLN A N 1
ATOM 407 C CA . GLN A 1 56 ? 26.030 -17.363 33.956 1.00 93.75 56 GLN A CA 1
ATOM 408 C C . GLN A 1 56 ? 26.353 -18.830 34.328 1.00 93.75 56 GLN A C 1
ATOM 410 O O . GLN A 1 56 ? 27.407 -19.111 34.893 1.00 93.75 56 GLN A O 1
ATOM 415 N N . ASP A 1 57 ? 25.461 -19.786 34.035 1.00 90.88 57 ASP A N 1
ATOM 416 C CA . ASP A 1 57 ? 25.666 -21.212 34.343 1.00 90.88 57 ASP A CA 1
ATOM 417 C C . ASP A 1 57 ? 26.618 -21.890 33.339 1.00 90.88 57 ASP A C 1
ATOM 419 O O . ASP A 1 57 ? 26.207 -22.630 32.442 1.00 90.88 57 ASP A O 1
ATOM 423 N N . PHE A 1 58 ? 27.917 -21.627 33.490 1.00 89.38 58 PHE A N 1
ATOM 424 C CA . PHE A 1 58 ? 28.956 -22.162 32.606 1.00 89.38 58 PHE A CA 1
ATOM 425 C C . PHE A 1 58 ? 29.237 -23.655 32.781 1.00 89.38 58 PHE A C 1
ATOM 427 O O . PHE A 1 58 ? 29.961 -24.221 31.965 1.00 89.38 58 PHE A O 1
ATOM 434 N N . SER A 1 59 ? 28.615 -24.330 33.756 1.00 84.38 59 SER A N 1
ATOM 435 C CA . SER A 1 59 ? 28.654 -25.799 33.838 1.00 84.38 59 SER A CA 1
ATOM 436 C C . SER A 1 59 ? 28.033 -26.469 32.603 1.00 84.38 59 SER A C 1
ATOM 438 O O . SER A 1 59 ? 28.331 -27.622 32.294 1.00 84.38 59 SER A O 1
ATOM 440 N N . LYS A 1 60 ? 27.203 -25.724 31.859 1.00 83.44 60 LYS A N 1
ATOM 441 C CA . LYS A 1 60 ? 26.598 -26.147 30.592 1.00 83.44 60 LYS A CA 1
ATOM 442 C C . LYS A 1 60 ? 27.526 -26.026 29.386 1.00 83.44 60 LYS A C 1
ATOM 444 O O . LYS A 1 60 ? 27.136 -26.467 28.306 1.00 83.44 60 LYS A O 1
ATOM 449 N N . LEU A 1 61 ? 28.709 -25.428 29.531 1.00 86.38 61 LEU A N 1
ATOM 450 C CA . LEU A 1 61 ? 29.682 -25.214 28.458 1.00 86.38 61 LEU A CA 1
ATOM 451 C C . LEU A 1 61 ? 30.884 -26.155 28.597 1.00 86.38 61 LEU A C 1
ATOM 453 O O . LEU A 1 61 ? 31.185 -26.652 29.680 1.00 86.38 61 LEU A O 1
ATOM 457 N N . LYS A 1 62 ? 31.581 -26.413 27.486 1.00 79.00 62 LYS A N 1
ATOM 458 C CA . LYS A 1 62 ? 32.817 -27.211 27.467 1.00 79.00 62 LYS A CA 1
ATOM 459 C C . LYS A 1 62 ? 34.041 -26.300 27.388 1.00 79.00 62 LYS A C 1
ATOM 461 O O . LYS A 1 62 ? 33.934 -25.146 26.995 1.00 79.00 62 LYS A O 1
ATOM 466 N N . SER A 1 63 ? 35.226 -26.830 27.686 1.00 72.94 63 SER A N 1
ATOM 467 C CA . SER A 1 63 ? 36.489 -26.078 27.597 1.00 72.94 63 SER A CA 1
ATOM 468 C C . SER A 1 63 ? 36.739 -25.469 26.211 1.00 72.94 63 SER A C 1
ATOM 470 O O . SER A 1 63 ? 37.241 -24.357 26.127 1.00 72.94 63 SER A O 1
ATOM 472 N N . ARG A 1 64 ? 36.300 -26.129 25.128 1.00 73.50 64 ARG A N 1
ATOM 473 C CA . ARG A 1 64 ? 36.369 -25.577 23.759 1.00 73.50 64 ARG A CA 1
ATOM 474 C C . ARG A 1 64 ? 35.523 -24.316 23.542 1.00 73.50 64 ARG A C 1
ATOM 476 O O . ARG A 1 64 ? 35.821 -23.532 22.653 1.00 73.50 64 ARG A O 1
ATOM 483 N N . ASP A 1 65 ? 34.461 -24.123 24.329 1.00 79.94 65 ASP A N 1
ATOM 484 C CA . ASP A 1 65 ? 33.576 -22.958 24.209 1.00 79.94 65 ASP A CA 1
ATOM 485 C C . ASP A 1 65 ? 34.230 -21.676 24.753 1.00 79.94 65 ASP A C 1
ATOM 487 O O . ASP A 1 65 ? 33.709 -20.589 24.518 1.00 79.94 65 ASP A O 1
ATOM 491 N N . MET A 1 66 ? 35.353 -21.808 25.470 1.00 72.88 66 MET A N 1
ATOM 492 C CA . MET A 1 66 ? 36.096 -20.709 26.093 1.00 72.88 66 MET A CA 1
ATOM 493 C C . MET A 1 66 ? 36.931 -19.904 25.097 1.00 72.88 66 MET A C 1
ATOM 495 O O . MET A 1 66 ? 37.196 -18.730 25.340 1.00 72.88 66 MET A O 1
ATOM 499 N N . ASP A 1 67 ? 37.331 -20.535 23.992 1.00 66.38 67 ASP A N 1
ATOM 500 C CA . ASP A 1 67 ? 38.244 -19.957 23.001 1.00 66.38 67 ASP A CA 1
ATOM 501 C C . ASP A 1 67 ? 37.504 -19.289 21.826 1.00 66.38 67 ASP A C 1
ATOM 503 O O . ASP A 1 67 ? 38.119 -18.633 20.982 1.00 66.38 67 ASP A O 1
ATOM 507 N N . ASP A 1 68 ? 36.177 -19.426 21.773 1.00 69.25 68 ASP A N 1
ATOM 508 C CA . ASP A 1 68 ? 35.329 -18.820 20.749 1.00 69.25 68 ASP A CA 1
ATOM 509 C C . ASP A 1 68 ? 35.053 -17.345 21.069 1.00 69.25 68 ASP A C 1
ATOM 511 O O . ASP A 1 68 ? 34.414 -17.007 22.067 1.00 69.25 68 ASP A O 1
ATOM 515 N N . LYS A 1 69 ? 35.546 -16.466 20.192 1.00 66.75 69 LYS A N 1
ATOM 516 C CA . LYS A 1 69 ? 35.438 -15.007 20.324 1.00 66.75 69 LYS A CA 1
ATOM 517 C C . LYS A 1 69 ? 34.238 -14.406 19.589 1.00 66.75 69 LYS A C 1
ATOM 519 O O . LYS A 1 69 ? 34.071 -13.192 19.639 1.00 66.75 69 LYS A O 1
ATOM 524 N N . ILE A 1 70 ? 33.452 -15.215 18.877 1.00 70.00 70 ILE A N 1
ATOM 525 C CA . ILE A 1 70 ? 32.357 -14.739 18.023 1.00 70.00 70 ILE A CA 1
ATOM 526 C C . ILE A 1 70 ? 31.045 -14.686 18.810 1.00 70.00 70 ILE A C 1
ATOM 528 O O . ILE A 1 70 ? 30.314 -13.705 18.705 1.00 70.00 70 ILE A O 1
ATOM 532 N N . VAL A 1 71 ? 30.757 -15.710 19.622 1.00 85.44 71 VAL A N 1
ATOM 533 C CA . VAL A 1 71 ? 29.529 -15.787 20.434 1.00 85.44 71 VAL A CA 1
ATOM 534 C C . VAL A 1 71 ? 29.888 -15.871 21.921 1.00 85.44 71 VAL A C 1
ATOM 536 O O . VAL A 1 71 ? 30.597 -16.798 22.321 1.00 85.44 71 VAL A O 1
ATOM 539 N N . PRO A 1 72 ? 29.394 -14.956 22.777 1.00 90.25 72 PRO A N 1
ATOM 540 C CA . PRO A 1 72 ? 29.804 -14.899 24.166 1.00 90.25 72 PRO A CA 1
ATOM 541 C C . PRO A 1 72 ? 29.227 -16.070 24.981 1.00 90.25 72 PRO A C 1
ATOM 543 O O . PRO A 1 72 ? 28.131 -16.562 24.690 1.00 90.25 72 PRO A O 1
ATOM 546 N N . PRO A 1 73 ? 29.915 -16.485 26.060 1.00 90.19 73 PRO A N 1
ATOM 547 C CA . PRO A 1 73 ? 29.507 -17.616 26.893 1.00 90.19 73 PRO A CA 1
ATOM 548 C C . PRO A 1 73 ? 28.068 -17.543 27.424 1.00 90.19 73 PRO A C 1
ATOM 550 O O . PRO A 1 73 ? 27.366 -18.553 27.406 1.00 90.19 73 PRO A O 1
ATOM 553 N N . TRP A 1 74 ? 27.581 -16.370 27.846 1.00 91.81 74 TRP A N 1
ATOM 554 C CA . TRP A 1 74 ? 26.203 -16.232 28.337 1.00 91.81 74 TRP A CA 1
ATOM 555 C C . TRP A 1 74 ? 25.150 -16.547 27.264 1.00 91.81 74 TRP A C 1
ATOM 557 O O . TRP A 1 74 ? 24.127 -17.164 27.565 1.00 91.81 74 TRP A O 1
ATOM 567 N N . LEU A 1 75 ? 25.405 -16.184 26.003 1.00 93.19 75 LEU A N 1
ATOM 568 C CA . LEU A 1 75 ? 24.473 -16.426 24.900 1.00 93.19 75 LEU A CA 1
ATOM 569 C C . LEU A 1 75 ? 24.474 -17.905 24.502 1.00 93.19 75 LEU A C 1
ATOM 571 O O . LEU A 1 75 ? 23.428 -18.477 24.204 1.00 93.19 75 LEU A O 1
ATOM 575 N N . LYS A 1 76 ? 25.629 -18.565 24.610 1.00 91.00 76 LYS A N 1
ATOM 576 C CA . LYS A 1 76 ? 25.744 -20.020 24.462 1.00 91.00 76 LYS A CA 1
ATOM 577 C C . LYS A 1 76 ? 24.984 -20.780 25.549 1.00 91.00 76 LYS A C 1
ATOM 579 O O . LYS A 1 76 ? 24.287 -21.747 25.248 1.00 91.00 76 LYS A O 1
ATOM 584 N N . VAL A 1 77 ? 25.073 -20.330 26.805 1.00 92.62 77 VAL A N 1
ATOM 585 C CA . VAL A 1 77 ? 24.294 -20.895 27.921 1.00 92.62 77 VAL A CA 1
ATOM 586 C C . VAL A 1 77 ? 22.798 -20.702 27.687 1.00 92.62 77 VAL A C 1
ATOM 588 O O . VAL A 1 77 ? 22.031 -21.646 27.878 1.00 92.62 77 VAL A O 1
ATOM 591 N N . TYR A 1 78 ? 22.382 -19.512 27.247 1.00 94.06 78 TYR A N 1
ATOM 592 C CA . TYR A 1 78 ? 20.993 -19.239 26.879 1.00 94.06 78 TYR A CA 1
ATOM 593 C C . TYR A 1 78 ? 20.510 -20.181 25.764 1.00 94.06 78 TYR A C 1
ATOM 595 O O . TYR A 1 78 ? 19.475 -20.830 25.915 1.00 94.06 78 TYR A O 1
ATOM 603 N N . TRP A 1 79 ? 21.305 -20.346 24.701 1.00 92.62 79 TRP A N 1
ATOM 604 C CA . TRP A 1 79 ? 20.985 -21.235 23.586 1.00 92.62 79 TRP A CA 1
ATOM 605 C C . TRP A 1 79 ? 20.828 -22.695 24.024 1.00 92.62 79 TRP A C 1
ATOM 607 O O . TRP A 1 79 ? 19.801 -23.305 23.735 1.00 92.62 79 TRP A O 1
ATOM 617 N N . ARG A 1 80 ? 21.785 -23.237 24.791 1.00 91.19 80 ARG A N 1
ATOM 618 C CA . ARG A 1 80 ? 21.731 -24.626 25.288 1.00 91.19 80 ARG A CA 1
ATOM 619 C C . ARG A 1 80 ? 20.583 -24.879 26.268 1.00 91.19 80 ARG A C 1
ATOM 621 O O . ARG A 1 80 ? 20.121 -26.010 26.375 1.00 91.19 80 ARG A O 1
ATOM 628 N N . LYS A 1 81 ? 20.117 -23.858 27.003 1.00 89.00 81 LYS A N 1
ATOM 629 C CA . LYS A 1 81 ? 18.909 -23.969 27.842 1.00 89.00 81 LYS A CA 1
ATOM 630 C C . LYS A 1 81 ? 17.640 -24.108 26.995 1.00 89.00 81 LYS A C 1
ATOM 632 O O . LYS A 1 81 ? 16.736 -24.823 27.412 1.00 89.00 81 LYS A O 1
ATOM 637 N N . GLY A 1 82 ? 17.580 -23.420 25.854 1.00 85.94 82 GLY A N 1
ATOM 638 C CA . GLY A 1 82 ? 16.446 -23.466 24.927 1.00 85.94 82 GLY A CA 1
ATOM 639 C C . GLY A 1 82 ? 16.462 -24.650 23.959 1.00 85.94 82 GLY A C 1
ATOM 640 O O . GLY A 1 82 ? 15.397 -25.030 23.491 1.00 85.94 82 GLY A O 1
ATOM 641 N N . HIS A 1 83 ? 17.639 -25.231 23.698 1.00 86.88 83 HIS A N 1
ATOM 642 C CA . HIS A 1 83 ? 17.839 -26.277 22.687 1.00 86.88 83 HIS A CA 1
ATOM 643 C C . HIS A 1 83 ? 18.626 -27.484 23.235 1.00 86.88 83 HIS A C 1
ATOM 645 O O . HIS A 1 83 ? 19.704 -27.813 22.730 1.00 86.88 83 HIS A O 1
ATOM 651 N N . PRO A 1 84 ? 18.157 -28.154 24.305 1.00 84.56 84 PRO A N 1
ATOM 652 C CA . PRO A 1 84 ? 18.846 -29.320 24.863 1.00 84.56 84 PRO A CA 1
ATOM 653 C C . PRO A 1 84 ? 18.974 -30.497 23.874 1.00 84.56 84 PRO A C 1
ATOM 655 O O . PRO A 1 84 ? 19.781 -31.394 24.102 1.00 84.56 84 PRO A O 1
ATOM 658 N N . GLU A 1 85 ? 18.185 -30.506 22.798 1.00 84.38 85 GLU A N 1
ATOM 659 C CA . GLU A 1 85 ? 18.153 -31.529 21.751 1.00 84.38 85 GLU A CA 1
ATOM 660 C C . GLU A 1 85 ? 19.300 -31.448 20.730 1.00 84.38 85 GLU A C 1
ATOM 662 O O . GLU A 1 85 ? 19.542 -32.422 20.013 1.00 84.38 85 GLU A O 1
ATOM 667 N N . ALA A 1 86 ? 20.011 -30.319 20.634 1.00 81.19 86 ALA A N 1
ATOM 668 C CA . ALA A 1 86 ? 21.067 -30.144 19.640 1.00 81.19 86 ALA A CA 1
ATOM 669 C C . ALA A 1 86 ? 22.360 -30.903 20.005 1.00 81.19 86 ALA A C 1
ATOM 671 O O . ALA A 1 86 ? 22.746 -31.032 21.169 1.00 81.19 86 ALA A O 1
ATOM 672 N N . ASN A 1 87 ? 23.071 -31.406 18.988 1.00 81.00 87 ASN A N 1
ATOM 673 C CA . ASN A 1 87 ? 24.307 -32.164 19.188 1.00 81.00 87 ASN A CA 1
ATOM 674 C C . ASN A 1 87 ? 25.525 -31.239 19.350 1.00 81.00 87 ASN A C 1
ATOM 676 O O . ASN A 1 87 ? 26.244 -30.951 18.394 1.00 81.00 87 ASN A O 1
ATOM 680 N N . TYR A 1 88 ? 25.798 -30.838 20.589 1.00 82.31 88 TYR A N 1
ATOM 681 C CA . TYR A 1 88 ? 26.959 -30.018 20.953 1.00 82.31 88 TYR A CA 1
ATOM 682 C C . TYR A 1 88 ? 28.267 -30.804 21.112 1.00 82.31 88 TYR A C 1
ATOM 684 O O . TYR A 1 88 ? 29.262 -30.241 21.575 1.00 82.31 88 TYR A O 1
ATOM 692 N N . ASP A 1 89 ? 28.282 -32.087 20.745 1.00 76.94 89 ASP A N 1
ATOM 693 C CA . ASP A 1 89 ? 29.390 -33.012 21.003 1.00 76.94 89 ASP A CA 1
ATOM 694 C C . ASP A 1 89 ? 30.063 -33.509 19.725 1.00 76.94 89 ASP A C 1
ATOM 696 O O . ASP A 1 89 ? 31.032 -34.260 19.796 1.00 76.94 89 ASP A O 1
ATOM 700 N N . ASN A 1 90 ? 29.606 -33.049 18.557 1.00 79.19 90 ASN A N 1
ATOM 701 C CA . ASN A 1 90 ? 30.229 -33.378 17.284 1.00 79.19 90 ASN A CA 1
ATOM 702 C C . ASN A 1 90 ? 31.605 -32.681 17.152 1.00 79.19 90 ASN A C 1
ATOM 704 O O . ASN A 1 90 ? 31.661 -31.447 17.074 1.00 79.19 90 ASN A O 1
ATOM 708 N N . PRO A 1 91 ? 32.725 -33.432 17.110 1.00 67.19 91 PRO A N 1
ATOM 709 C CA . PRO A 1 91 ? 34.059 -32.857 16.939 1.00 67.19 91 PRO A CA 1
ATOM 710 C C . PRO A 1 91 ? 34.319 -32.380 15.502 1.00 67.19 91 PRO A C 1
ATOM 712 O O . PRO A 1 91 ? 35.244 -31.603 15.289 1.00 67.19 91 PRO A O 1
ATOM 715 N N . ASN A 1 92 ? 33.501 -32.813 14.535 1.00 75.06 92 ASN A N 1
ATOM 716 C CA . ASN A 1 92 ? 33.604 -32.427 13.125 1.00 75.06 92 ASN A CA 1
ATOM 717 C C . ASN A 1 92 ? 32.720 -31.223 12.767 1.00 75.06 92 ASN A C 1
ATOM 719 O O . ASN A 1 92 ? 32.706 -30.809 11.611 1.00 75.06 92 ASN A O 1
ATOM 723 N N . ASP A 1 93 ? 31.961 -30.685 13.725 1.00 76.62 93 ASP A N 1
ATOM 724 C CA . ASP A 1 93 ? 31.188 -29.463 13.529 1.00 76.62 93 ASP A CA 1
ATOM 725 C C . ASP A 1 93 ? 32.029 -28.244 13.951 1.00 76.62 93 ASP A C 1
ATOM 727 O O . ASP A 1 93 ? 32.239 -28.036 15.155 1.00 76.62 93 ASP A O 1
ATOM 731 N N . PRO A 1 94 ? 32.502 -27.423 12.992 1.00 68.62 94 PRO A N 1
ATOM 732 C CA . PRO A 1 94 ? 33.325 -26.254 13.283 1.00 68.62 94 PRO A CA 1
ATOM 733 C C . PRO A 1 94 ? 32.558 -25.144 14.016 1.00 68.62 94 PRO A C 1
ATOM 735 O O . PRO A 1 94 ? 33.190 -24.259 14.583 1.00 68.62 94 PRO A O 1
ATOM 738 N N . THR A 1 95 ? 31.221 -25.185 14.037 1.00 72.25 95 THR A N 1
ATOM 739 C CA . THR A 1 95 ? 30.378 -24.226 14.774 1.00 72.25 95 THR A CA 1
ATOM 740 C C . THR A 1 95 ? 30.151 -24.633 16.229 1.00 72.25 95 THR A C 1
ATOM 742 O O . THR A 1 95 ? 29.670 -23.838 17.032 1.00 72.25 95 THR A O 1
ATOM 745 N N . GLY A 1 96 ? 30.485 -25.877 16.592 1.00 75.44 96 GLY A N 1
ATOM 746 C CA . GLY A 1 96 ? 30.292 -26.405 17.940 1.00 75.44 96 GLY A CA 1
ATOM 747 C C . GLY A 1 96 ? 28.829 -26.658 18.336 1.00 75.44 96 GLY A C 1
ATOM 748 O O . GLY A 1 96 ? 28.546 -26.732 19.535 1.00 75.44 96 GLY A O 1
ATOM 749 N N . GLY A 1 97 ? 27.920 -26.807 17.364 1.00 76.56 97 GLY A N 1
ATOM 750 C CA . GLY A 1 97 ? 26.482 -27.013 17.564 1.00 76.56 97 GLY A CA 1
ATOM 751 C C . GLY A 1 97 ? 25.666 -25.720 17.690 1.00 76.56 97 GLY A C 1
ATOM 752 O O . GLY A 1 97 ? 24.510 -25.769 18.117 1.00 76.56 97 GLY A O 1
ATOM 753 N N . TYR A 1 98 ? 26.249 -24.564 17.358 1.00 85.56 98 TYR A N 1
ATOM 754 C CA . TYR A 1 98 ? 25.596 -23.254 17.437 1.00 85.56 98 TYR A CA 1
ATOM 755 C C . TYR A 1 98 ? 25.311 -22.698 16.037 1.00 85.56 98 TYR A C 1
ATOM 757 O O . TYR A 1 98 ? 26.209 -22.683 15.196 1.00 85.56 98 TYR A O 1
ATOM 765 N N . PRO A 1 99 ? 24.098 -22.195 15.757 1.00 84.44 99 PRO A N 1
ATOM 766 C CA . PRO A 1 99 ? 23.813 -21.613 14.455 1.00 84.44 99 PRO A CA 1
ATOM 767 C C . PRO A 1 99 ? 24.517 -20.261 14.296 1.00 84.44 99 PRO A C 1
ATOM 769 O O . PRO A 1 99 ? 24.591 -19.466 15.236 1.00 84.44 99 PRO A O 1
ATOM 772 N N . LEU A 1 100 ? 24.984 -19.975 13.077 1.00 78.56 100 LEU A N 1
ATOM 773 C CA . LEU A 1 100 ? 25.711 -18.739 12.752 1.00 78.56 100 LEU A CA 1
ATOM 774 C C . LEU A 1 100 ? 24.886 -17.468 13.027 1.00 78.56 100 LEU A C 1
ATOM 776 O O . LEU A 1 100 ? 25.454 -16.440 13.389 1.00 78.56 100 LEU A O 1
ATOM 780 N N . VAL A 1 101 ? 23.552 -17.574 12.963 1.00 79.50 101 VAL A N 1
ATOM 781 C CA . VAL A 1 101 ? 22.602 -16.490 13.274 1.00 79.50 101 VAL A CA 1
ATOM 782 C C . VAL A 1 101 ? 22.743 -15.958 14.707 1.00 79.50 101 VAL A C 1
ATOM 784 O O . VAL A 1 101 ? 22.377 -14.821 14.975 1.00 79.50 101 VAL A O 1
ATOM 787 N N . LEU A 1 102 ? 23.317 -16.723 15.650 1.00 84.38 102 LEU A N 1
ATOM 788 C CA . LEU A 1 102 ? 23.544 -16.225 17.014 1.00 84.38 102 LEU A CA 1
ATOM 789 C C . LEU A 1 102 ? 24.474 -15.012 17.058 1.00 84.38 102 LEU A C 1
ATOM 791 O O . LEU A 1 102 ? 24.367 -14.208 17.982 1.00 84.38 102 LEU A O 1
ATOM 795 N N . LYS A 1 103 ? 25.359 -14.862 16.068 1.00 82.75 103 LYS A N 1
ATOM 796 C CA . LYS A 1 103 ? 26.188 -13.666 15.924 1.00 82.75 103 LYS A CA 1
ATOM 797 C C . LYS A 1 103 ? 25.339 -12.444 15.560 1.00 82.75 103 LYS A C 1
ATOM 799 O O . LYS A 1 103 ? 25.484 -11.401 16.182 1.00 82.75 103 LYS A O 1
ATOM 804 N N . GLU A 1 104 ? 24.427 -12.591 14.607 1.00 80.88 104 GLU A N 1
ATOM 805 C CA . GLU A 1 104 ? 23.522 -11.520 14.162 1.00 80.88 104 GLU A CA 1
ATOM 806 C C . GLU A 1 104 ? 22.544 -11.135 15.280 1.00 80.88 104 GLU A C 1
ATOM 808 O O . GLU A 1 104 ? 22.314 -9.957 15.540 1.00 80.88 104 GLU A O 1
ATOM 813 N N . VAL A 1 105 ? 22.043 -12.127 16.024 1.00 82.38 105 VAL A N 1
ATOM 814 C CA . VAL A 1 105 ? 21.215 -11.902 17.217 1.00 82.38 105 VAL A CA 1
ATOM 815 C C . VAL A 1 105 ? 22.001 -11.173 18.307 1.00 82.38 105 VAL A C 1
ATOM 817 O O . VAL A 1 105 ? 21.455 -10.281 18.947 1.00 82.38 105 VAL A O 1
ATOM 820 N N . LEU A 1 106 ? 23.277 -11.509 18.519 1.00 88.62 106 LEU A N 1
ATOM 821 C CA . LEU A 1 106 ? 24.138 -10.792 19.460 1.00 88.62 106 LEU A CA 1
ATOM 822 C C . LEU A 1 106 ? 24.348 -9.333 19.035 1.00 88.62 106 LEU A C 1
ATOM 824 O O . LEU A 1 106 ? 24.184 -8.438 19.860 1.00 88.62 106 LEU A O 1
ATOM 828 N N . GLU A 1 107 ? 24.691 -9.097 17.767 1.00 84.69 107 GLU A N 1
ATOM 829 C CA . GLU A 1 107 ? 24.891 -7.755 17.201 1.00 84.69 107 GLU A CA 1
ATOM 830 C C . GLU A 1 107 ? 23.605 -6.912 17.317 1.00 84.69 107 GLU A C 1
ATOM 832 O O . GLU A 1 107 ? 23.650 -5.742 17.715 1.00 84.69 107 GLU A O 1
ATOM 837 N N . TRP A 1 108 ? 22.442 -7.529 17.088 1.00 85.94 108 TRP A N 1
ATOM 838 C CA . TRP A 1 108 ? 21.141 -6.901 17.309 1.00 85.94 108 TRP A CA 1
ATOM 839 C C . TRP A 1 108 ? 20.880 -6.604 18.791 1.00 85.94 108 TRP A C 1
ATOM 841 O O . TRP A 1 108 ? 20.566 -5.471 19.145 1.00 85.94 108 TRP A O 1
ATOM 851 N N . MET A 1 109 ? 21.072 -7.574 19.691 1.00 88.69 109 MET A N 1
ATOM 852 C CA . MET A 1 109 ? 20.854 -7.391 21.133 1.00 88.69 109 MET A CA 1
ATOM 853 C C . MET A 1 109 ? 21.751 -6.297 21.720 1.00 88.69 109 MET A C 1
ATOM 855 O O . MET A 1 109 ? 21.308 -5.554 22.591 1.00 88.69 109 MET A O 1
ATOM 859 N N . MET A 1 110 ? 22.993 -6.170 21.239 1.00 82.94 110 MET A N 1
ATOM 860 C CA . MET A 1 110 ? 23.929 -5.123 21.667 1.00 82.94 110 MET A CA 1
ATOM 861 C C . MET A 1 110 ? 23.470 -3.714 21.260 1.00 82.94 110 MET A C 1
ATOM 863 O O . MET A 1 110 ? 23.786 -2.754 21.965 1.00 82.94 110 MET A O 1
ATOM 867 N N . THR A 1 111 ? 22.697 -3.594 20.175 1.00 77.62 111 THR A N 1
ATOM 868 C CA . THR A 1 111 ? 22.112 -2.331 19.685 1.00 77.62 111 THR A CA 1
ATOM 869 C C . THR A 1 111 ? 20.661 -2.108 20.144 1.00 77.62 111 THR A C 1
ATOM 871 O O . THR A 1 111 ? 20.194 -0.975 20.122 1.00 77.62 111 THR A O 1
ATOM 874 N N . HIS A 1 112 ? 19.979 -3.147 20.643 1.00 82.62 112 HIS A N 1
ATOM 875 C CA . HIS A 1 112 ? 18.575 -3.148 21.091 1.00 82.62 112 HIS A CA 1
ATOM 876 C C . HIS A 1 112 ? 18.456 -3.742 22.502 1.00 82.62 112 HIS A C 1
ATOM 878 O O . HIS A 1 112 ? 17.825 -4.774 22.746 1.00 82.62 112 HIS A O 1
ATOM 884 N N . GLN A 1 113 ? 19.143 -3.116 23.458 1.00 88.44 113 GLN A N 1
ATOM 885 C CA . GLN A 1 113 ? 19.390 -3.704 24.780 1.00 88.44 113 GLN A CA 1
ATOM 886 C C . GLN A 1 113 ? 18.151 -3.798 25.687 1.00 88.44 113 GLN A C 1
ATOM 888 O O . GLN A 1 113 ? 18.201 -4.408 26.756 1.00 88.44 113 GLN A O 1
ATOM 893 N N . ASP A 1 114 ? 17.038 -3.190 25.297 1.00 83.81 114 ASP A N 1
ATOM 894 C CA . ASP A 1 114 ? 15.730 -3.282 25.947 1.00 83.81 114 ASP A CA 1
ATOM 895 C C . ASP A 1 114 ? 14.839 -4.397 25.363 1.00 83.81 114 ASP A C 1
ATOM 897 O O . ASP A 1 114 ? 13.742 -4.633 25.877 1.00 83.81 114 ASP A O 1
ATOM 901 N N . PHE A 1 115 ? 15.326 -5.102 24.332 1.00 79.06 115 PHE A N 1
ATOM 902 C CA . PHE A 1 115 ? 14.616 -6.123 23.552 1.00 79.06 115 PHE A CA 1
ATOM 903 C C . PHE A 1 115 ? 13.260 -5.664 23.015 1.00 79.06 115 PHE A C 1
ATOM 905 O O . PHE A 1 115 ? 12.380 -6.488 22.754 1.00 79.06 115 PHE A O 1
ATOM 912 N N . GLN A 1 116 ? 13.086 -4.356 22.838 1.00 65.94 116 GLN A N 1
ATOM 913 C CA . GLN A 1 116 ? 11.982 -3.849 22.046 1.00 65.94 116 GLN A CA 1
ATOM 914 C C . GLN A 1 116 ? 12.336 -4.043 20.565 1.00 65.94 116 GLN A C 1
ATOM 916 O O . GLN A 1 116 ? 13.490 -3.840 20.178 1.00 65.94 116 GLN A O 1
ATOM 921 N N . PRO A 1 117 ? 11.383 -4.457 19.716 1.00 44.69 117 PRO A N 1
ATOM 922 C CA . PRO A 1 117 ? 11.578 -4.381 18.277 1.00 44.69 117 PRO A CA 1
ATOM 923 C C . PRO A 1 117 ? 11.940 -2.938 17.915 1.00 44.69 117 PRO A C 1
ATOM 925 O O . PRO A 1 117 ? 11.259 -2.011 18.358 1.00 44.69 117 PRO A O 1
ATOM 928 N N . GLY A 1 118 ? 12.999 -2.748 17.125 1.00 36.84 118 GLY A N 1
ATOM 929 C CA . GLY A 1 118 ? 13.251 -1.454 16.500 1.00 36.84 118 GLY A CA 1
ATOM 930 C C . GLY A 1 118 ? 11.989 -1.002 15.765 1.00 36.84 118 GLY A C 1
ATOM 931 O O . GLY A 1 118 ? 11.274 -1.826 15.184 1.00 36.84 118 GLY A O 1
ATOM 932 N N . PHE A 1 119 ? 11.670 0.288 15.853 1.00 30.91 119 PHE A N 1
ATOM 933 C CA . PHE A 1 119 ? 10.559 0.872 15.110 1.00 30.91 119 PHE A CA 1
ATOM 934 C C . PHE A 1 119 ? 10.655 0.475 13.626 1.00 30.91 119 PHE A C 1
ATOM 936 O O . PHE A 1 119 ? 11.749 0.358 13.077 1.00 30.91 119 PHE A O 1
ATOM 943 N N . SER A 1 120 ? 9.505 0.234 12.990 1.00 32.00 120 SER A N 1
ATOM 944 C CA . SER A 1 120 ? 9.414 -0.034 11.549 1.00 32.00 120 SER A CA 1
ATOM 945 C C . SER A 1 120 ? 10.216 0.994 10.746 1.00 32.00 120 SER A C 1
ATOM 947 O O . SER A 1 120 ? 10.177 2.171 11.101 1.00 32.00 120 SER A O 1
ATOM 949 N N . GLU A 1 121 ? 10.820 0.582 9.625 1.00 30.98 121 GLU A N 1
ATOM 950 C CA . GLU A 1 121 ? 11.613 1.409 8.685 1.00 30.98 121 GLU A CA 1
ATOM 951 C C . GLU A 1 121 ? 10.932 2.702 8.173 1.00 30.98 121 GLU A C 1
ATOM 953 O O . GLU A 1 121 ? 11.557 3.505 7.493 1.00 30.98 121 GLU A O 1
ATOM 958 N N . ALA A 1 122 ? 9.691 2.985 8.571 1.00 31.23 122 ALA A N 1
ATOM 959 C CA . ALA A 1 122 ? 9.026 4.277 8.418 1.00 31.23 122 ALA A CA 1
ATOM 960 C C . ALA A 1 122 ? 9.658 5.440 9.228 1.00 31.23 122 ALA A C 1
ATOM 962 O O . ALA A 1 122 ? 9.103 6.536 9.225 1.00 31.23 122 ALA A O 1
ATOM 963 N N . SER A 1 123 ? 10.783 5.235 9.928 1.00 27.23 123 SER A N 1
ATOM 964 C CA . SER A 1 123 ? 11.507 6.296 10.651 1.00 27.23 123 SER A CA 1
ATOM 965 C C . SER A 1 123 ? 12.950 6.530 10.183 1.00 27.23 123 SER A C 1
ATOM 967 O O . SER A 1 123 ? 13.720 7.148 10.916 1.00 27.23 123 SER A O 1
ATOM 969 N N . MET A 1 124 ? 13.337 6.060 8.992 1.00 28.91 124 MET A N 1
ATOM 970 C CA . MET A 1 124 ? 14.601 6.450 8.352 1.00 28.91 124 MET A CA 1
ATOM 971 C C . MET A 1 124 ? 14.302 7.285 7.103 1.00 28.91 124 MET A C 1
ATOM 973 O O . MET A 1 124 ? 14.186 6.756 6.002 1.00 28.91 124 MET A O 1
ATOM 977 N N . GLU A 1 125 ? 14.135 8.596 7.289 1.00 29.38 125 GLU A N 1
ATOM 978 C CA . GLU A 1 125 ? 14.099 9.556 6.183 1.00 29.38 125 GLU A CA 1
ATOM 979 C C . GLU A 1 125 ? 15.530 9.871 5.707 1.00 29.38 125 GLU A C 1
ATOM 981 O O . GLU A 1 125 ? 16.436 10.128 6.499 1.00 29.38 125 GLU A O 1
ATOM 986 N N . GLU A 1 126 ? 15.682 9.766 4.387 1.00 30.47 126 GLU A N 1
ATOM 987 C CA . GLU A 1 126 ? 16.619 10.403 3.454 1.00 30.47 126 GLU A CA 1
ATOM 988 C C . GLU A 1 126 ? 17.711 11.339 4.009 1.00 30.47 126 GLU A C 1
ATOM 990 O O . GLU A 1 126 ? 17.426 12.338 4.664 1.00 30.47 126 GLU A O 1
ATOM 995 N N . GLY A 1 127 ? 18.969 11.128 3.582 1.00 27.45 127 GLY A N 1
ATOM 996 C CA . GLY A 1 127 ? 19.942 12.229 3.602 1.00 27.45 127 GLY A CA 1
ATOM 997 C C . GLY A 1 127 ? 21.439 11.918 3.650 1.00 27.45 127 GLY A C 1
ATOM 998 O O . GLY A 1 127 ? 22.148 12.577 4.397 1.00 27.45 127 GLY A O 1
ATOM 999 N N . THR A 1 128 ? 21.978 11.002 2.838 1.00 26.11 128 THR A N 1
ATOM 1000 C CA . THR A 1 128 ? 23.392 11.121 2.408 1.00 26.11 128 THR A CA 1
ATOM 1001 C C . THR A 1 128 ? 23.508 10.976 0.894 1.00 26.11 128 THR A C 1
ATOM 1003 O O . THR A 1 128 ? 24.034 10.002 0.366 1.00 26.11 128 THR A O 1
ATOM 1006 N N . SER A 1 129 ? 23.017 11.984 0.172 1.00 26.88 129 SER A N 1
ATOM 1007 C CA . SER A 1 129 ? 23.468 12.248 -1.193 1.00 26.88 129 SER A CA 1
ATOM 1008 C C . SER A 1 129 ? 24.399 13.448 -1.159 1.00 26.88 129 SER A C 1
ATOM 1010 O O . SER A 1 129 ? 24.008 14.541 -0.754 1.00 26.88 129 SER A O 1
ATOM 1012 N N . PHE A 1 130 ? 25.634 13.231 -1.606 1.00 23.80 130 PHE A N 1
ATOM 1013 C CA . PHE A 1 130 ? 26.493 14.298 -2.098 1.00 23.80 130 PHE A CA 1
ATOM 1014 C C . PHE A 1 130 ? 25.708 15.134 -3.115 1.00 23.80 130 PHE A C 1
ATOM 1016 O O . PHE A 1 130 ? 24.990 14.587 -3.954 1.00 23.80 130 PHE A O 1
ATOM 1023 N N . GLY A 1 131 ? 25.801 16.453 -2.974 1.00 22.81 131 GLY A N 1
ATOM 1024 C CA . GLY A 1 131 ? 25.096 17.395 -3.825 1.00 22.81 131 GLY A CA 1
ATOM 1025 C C . GLY A 1 131 ? 25.605 17.370 -5.260 1.00 22.81 131 GLY A C 1
ATOM 1026 O O . GLY A 1 131 ? 26.805 17.255 -5.497 1.00 22.81 131 GLY A O 1
ATOM 1027 N N . ASP A 1 132 ? 24.677 17.573 -6.186 1.00 24.58 132 ASP A N 1
ATOM 1028 C CA . ASP A 1 132 ? 24.904 18.518 -7.266 1.00 24.58 132 ASP A CA 1
ATOM 1029 C C . ASP A 1 132 ? 23.664 19.404 -7.416 1.00 24.58 132 ASP A C 1
ATOM 1031 O O . ASP A 1 132 ? 22.525 18.987 -7.199 1.00 24.58 132 ASP A O 1
ATOM 1035 N N . HIS A 1 133 ? 23.963 20.669 -7.668 1.00 27.70 133 HIS A N 1
ATOM 1036 C CA . HIS A 1 133 ? 23.088 21.826 -7.735 1.00 27.70 133 HIS A CA 1
ATOM 1037 C C . HIS A 1 133 ? 22.033 21.726 -8.848 1.00 27.70 133 HIS A C 1
ATOM 1039 O O . HIS A 1 133 ? 22.376 21.435 -9.988 1.00 27.70 133 HIS A O 1
ATOM 1045 N N . ASP A 1 134 ? 20.770 22.012 -8.518 1.00 26.92 134 ASP A N 1
ATOM 1046 C CA . ASP A 1 134 ? 19.990 23.140 -9.065 1.00 26.92 134 ASP A CA 1
ATOM 1047 C C . ASP A 1 134 ? 18.510 22.952 -8.700 1.00 26.92 134 ASP A C 1
ATOM 1049 O O . ASP A 1 134 ? 17.772 22.177 -9.307 1.00 26.92 134 ASP A O 1
ATOM 1053 N N . ALA A 1 135 ? 18.088 23.668 -7.659 1.00 28.89 135 ALA A N 1
ATOM 1054 C CA . ALA A 1 135 ? 16.696 23.834 -7.281 1.00 28.89 135 ALA A CA 1
ATOM 1055 C C . ALA A 1 135 ? 16.315 25.275 -7.596 1.00 28.89 135 ALA A C 1
ATOM 1057 O O . ALA A 1 135 ? 16.890 26.168 -6.991 1.00 28.89 135 ALA A O 1
ATOM 1058 N N . ASP A 1 136 ? 15.379 25.458 -8.525 1.00 29.55 136 ASP A N 1
ATOM 1059 C CA . ASP A 1 136 ? 14.479 26.609 -8.635 1.00 29.55 136 ASP A CA 1
ATOM 1060 C C . ASP A 1 136 ? 13.414 26.249 -9.693 1.00 29.55 136 ASP A C 1
ATOM 1062 O O . ASP A 1 136 ? 13.705 26.359 -10.878 1.00 29.55 136 ASP A O 1
ATOM 1066 N N . GLU A 1 137 ? 12.233 25.747 -9.279 1.00 29.97 137 GLU A N 1
ATOM 1067 C CA . GLU A 1 137 ? 10.901 25.899 -9.938 1.00 29.97 137 GLU A CA 1
ATOM 1068 C C . GLU A 1 137 ? 9.856 24.823 -9.518 1.00 29.97 137 GLU A C 1
ATOM 1070 O O . GLU A 1 137 ? 9.340 24.080 -10.346 1.00 29.97 137 GLU A O 1
ATOM 1075 N N . GLU A 1 138 ? 9.432 24.768 -8.245 1.00 29.16 138 GLU A N 1
ATOM 1076 C CA . GLU A 1 138 ? 8.232 23.985 -7.851 1.00 29.16 138 GLU A CA 1
ATOM 1077 C C . GLU A 1 138 ? 7.277 24.740 -6.899 1.00 29.16 138 GLU A C 1
ATOM 1079 O O . GLU A 1 138 ? 6.745 24.191 -5.939 1.00 29.16 138 GLU A O 1
ATOM 1084 N N . GLU A 1 139 ? 6.972 26.011 -7.185 1.00 28.38 139 GLU A N 1
ATOM 1085 C CA . GLU A 1 139 ? 5.886 26.742 -6.496 1.00 28.38 139 GLU A CA 1
ATOM 1086 C C . GLU A 1 139 ? 4.689 27.043 -7.419 1.00 28.38 139 GLU A C 1
ATOM 1088 O O . GLU A 1 139 ? 4.128 28.140 -7.421 1.00 28.38 139 GLU A O 1
ATOM 1093 N N . ARG A 1 140 ? 4.273 26.071 -8.248 1.00 27.45 140 ARG A N 1
ATOM 1094 C CA . ARG A 1 140 ? 3.122 26.246 -9.158 1.00 27.45 140 ARG A CA 1
ATOM 1095 C C . ARG A 1 140 ? 2.266 25.001 -9.415 1.00 27.45 140 ARG A C 1
ATOM 1097 O O . ARG A 1 140 ? 1.823 24.791 -10.537 1.00 27.45 140 ARG A O 1
ATOM 1104 N N . MET A 1 141 ? 1.911 24.222 -8.392 1.00 27.78 141 MET A N 1
ATOM 1105 C CA . MET A 1 141 ? 0.777 23.286 -8.505 1.00 27.78 141 MET A CA 1
ATOM 1106 C C . MET A 1 141 ? -0.062 23.249 -7.223 1.00 27.78 141 MET A C 1
ATOM 1108 O O . MET A 1 141 ? 0.225 22.530 -6.274 1.00 27.78 141 MET A O 1
ATOM 1112 N N . GLY A 1 142 ? -1.128 24.053 -7.202 1.00 27.31 142 GLY A N 1
ATOM 1113 C CA . GLY A 1 142 ? -2.107 24.085 -6.119 1.00 27.31 142 GLY A CA 1
ATOM 1114 C C . GLY A 1 142 ? -2.972 22.825 -6.079 1.00 27.31 142 GLY A C 1
ATOM 1115 O O . GLY A 1 142 ? -3.970 22.737 -6.793 1.00 27.31 142 GLY A O 1
ATOM 1116 N N . VAL A 1 143 ? -2.631 21.890 -5.193 1.00 28.03 143 VAL A N 1
ATOM 1117 C CA . VAL A 1 143 ? -3.491 20.757 -4.823 1.00 28.03 143 VAL A CA 1
ATOM 1118 C C . VAL A 1 143 ? -3.881 20.896 -3.340 1.00 28.03 143 VAL A C 1
ATOM 1120 O O . VAL A 1 143 ? -2.988 20.967 -2.494 1.00 28.03 143 VAL A O 1
ATOM 1123 N N . PRO A 1 144 ? -5.179 20.980 -2.979 1.00 26.75 144 PRO A N 1
ATOM 1124 C CA . PRO A 1 144 ? -5.611 21.136 -1.587 1.00 26.75 144 PRO A CA 1
ATOM 1125 C C . PRO A 1 144 ? -5.271 19.912 -0.722 1.00 26.75 144 PRO A C 1
ATOM 1127 O O . PRO A 1 144 ? -5.556 18.772 -1.085 1.00 26.75 144 PRO A O 1
ATOM 1130 N N . GLY A 1 145 ? -4.688 20.162 0.451 1.00 25.69 145 GLY A N 1
ATOM 1131 C CA . GLY A 1 145 ? -4.055 19.164 1.315 1.00 25.69 145 GLY A CA 1
ATOM 1132 C C . GLY A 1 145 ? -4.969 18.325 2.214 1.00 25.69 145 GLY A C 1
ATOM 1133 O O . GLY A 1 145 ? -4.662 18.223 3.396 1.00 25.69 145 GLY A O 1
ATOM 1134 N N . TRP A 1 146 ? -6.032 17.691 1.695 1.00 25.80 146 TRP A N 1
ATOM 1135 C CA . TRP A 1 146 ? -6.868 16.736 2.465 1.00 25.80 146 TRP A CA 1
ATOM 1136 C C . TRP A 1 146 ? -6.939 15.307 1.885 1.00 25.80 146 TRP A C 1
ATOM 1138 O O . TRP A 1 146 ? -7.931 14.607 2.072 1.00 25.80 146 TRP A O 1
ATOM 1148 N N . TRP A 1 147 ? -5.864 14.820 1.258 1.00 23.77 147 TRP A N 1
ATOM 1149 C CA . TRP A 1 147 ? -5.643 13.377 1.081 1.00 23.77 147 TRP A CA 1
ATOM 1150 C C . TRP A 1 147 ? -4.153 13.045 1.319 1.00 23.77 147 TRP A C 1
ATOM 1152 O O . TRP A 1 147 ? -3.302 13.161 0.452 1.00 23.77 147 TRP A O 1
ATOM 1162 N N . ARG A 1 148 ? -3.782 12.672 2.540 1.00 26.03 148 ARG A N 1
ATOM 1163 C CA . ARG A 1 148 ? -2.557 11.887 2.762 1.00 26.03 148 ARG A CA 1
ATOM 1164 C C . ARG A 1 148 ? -2.920 10.754 3.704 1.00 26.03 148 ARG A C 1
ATOM 1166 O O . ARG A 1 148 ? -2.613 10.778 4.889 1.00 26.03 148 ARG A O 1
ATOM 1173 N N . LEU A 1 149 ? -3.657 9.786 3.165 1.00 28.08 149 LEU A N 1
ATOM 1174 C CA . LEU A 1 149 ? -3.497 8.411 3.629 1.00 28.08 149 LEU A CA 1
ATOM 1175 C C . LEU A 1 149 ? -2.043 8.043 3.311 1.00 28.08 149 LEU A C 1
ATOM 1177 O O . LEU A 1 149 ? -1.588 8.356 2.212 1.00 28.08 149 LEU A O 1
ATOM 1181 N N . GLN A 1 150 ? -1.308 7.458 4.263 1.00 31.52 150 GLN A N 1
ATOM 1182 C CA . GLN A 1 150 ? -0.016 6.826 3.973 1.00 31.52 150 GLN A CA 1
ATOM 1183 C C . GLN A 1 150 ? -0.212 5.927 2.747 1.00 31.52 150 GLN A C 1
ATOM 1185 O O . GLN A 1 150 ? -0.954 4.949 2.807 1.00 31.52 150 GLN A O 1
ATOM 1190 N N . SER A 1 151 ? 0.344 6.333 1.608 1.00 36.25 151 SER A N 1
ATOM 1191 C CA . SER A 1 151 ? 0.198 5.613 0.351 1.00 36.25 151 SER A CA 1
ATOM 1192 C C . SER A 1 151 ? 1.011 4.331 0.449 1.00 36.25 151 SER A C 1
ATOM 1194 O O . SER A 1 151 ? 2.225 4.403 0.628 1.00 36.25 151 SER A O 1
ATOM 1196 N N . ASN A 1 152 ? 0.370 3.178 0.263 1.00 48.38 152 ASN A N 1
ATOM 1197 C CA . ASN A 1 152 ? 1.020 1.870 0.103 1.00 48.38 152 ASN A CA 1
ATOM 1198 C C . ASN A 1 152 ? 1.805 1.754 -1.227 1.00 48.38 152 ASN A C 1
ATOM 1200 O O . ASN A 1 152 ? 2.057 0.647 -1.700 1.00 48.38 152 ASN A O 1
ATOM 1204 N N . GLY A 1 153 ? 2.169 2.886 -1.842 1.00 62.06 153 GLY A N 1
ATOM 1205 C CA . GLY A 1 153 ? 2.843 2.947 -3.131 1.00 62.06 153 GLY A CA 1
ATOM 1206 C C . GLY A 1 153 ? 4.210 2.270 -3.089 1.00 62.06 153 GLY A C 1
ATOM 1207 O O . GLY A 1 153 ? 4.839 2.152 -2.037 1.00 62.06 153 GLY A O 1
ATOM 1208 N N . GLY A 1 154 ? 4.672 1.803 -4.248 1.00 79.00 154 GLY A N 1
ATOM 1209 C CA . GLY A 1 154 ? 5.996 1.200 -4.359 1.00 79.00 154 GLY A CA 1
ATOM 1210 C C . GLY A 1 154 ? 7.095 2.203 -4.013 1.00 79.00 154 GLY A C 1
ATOM 1211 O O . GLY A 1 154 ? 7.053 3.340 -4.477 1.00 79.00 154 GLY A O 1
ATOM 1212 N N . THR A 1 155 ? 8.088 1.765 -3.242 1.00 89.06 155 THR A N 1
ATOM 1213 C CA . THR A 1 155 ? 9.296 2.535 -2.921 1.00 89.06 155 THR A CA 1
ATOM 1214 C C . THR A 1 155 ? 10.378 2.214 -3.953 1.00 89.06 155 THR A C 1
ATOM 1216 O O . THR A 1 155 ? 10.872 1.080 -3.964 1.00 89.06 155 THR A O 1
ATOM 1219 N N . PRO A 1 156 ? 10.755 3.152 -4.842 1.00 92.62 156 PRO A N 1
ATOM 1220 C CA . PRO A 1 156 ? 11.844 2.940 -5.783 1.00 92.62 156 PRO A CA 1
ATOM 1221 C C . PRO A 1 156 ? 13.191 2.970 -5.062 1.00 92.62 156 PRO A C 1
ATOM 1223 O O . PRO A 1 156 ? 13.489 3.887 -4.303 1.00 92.62 156 PRO A O 1
ATOM 1226 N N . GLY A 1 157 ? 14.020 1.967 -5.316 1.00 90.88 157 GLY A N 1
ATOM 1227 C CA . GLY A 1 157 ? 15.415 1.937 -4.901 1.00 90.88 157 GLY A CA 1
ATOM 1228 C C . GLY A 1 157 ? 16.332 2.674 -5.878 1.00 90.88 157 GLY A C 1
ATOM 1229 O O . GLY A 1 157 ? 15.902 3.330 -6.828 1.00 90.88 157 GLY A O 1
ATOM 1230 N N . THR A 1 158 ? 17.638 2.521 -5.667 1.00 93.56 158 THR A N 1
ATOM 1231 C CA . THR A 1 158 ? 18.675 3.155 -6.489 1.00 93.56 158 THR A CA 1
ATOM 1232 C C . THR A 1 158 ? 18.520 2.821 -7.974 1.00 93.56 158 THR A C 1
ATOM 1234 O O . THR A 1 158 ? 18.356 1.661 -8.356 1.00 93.56 158 THR A O 1
ATOM 1237 N N . ASN A 1 159 ? 18.620 3.845 -8.825 1.00 95.25 159 ASN A N 1
ATOM 1238 C CA . ASN A 1 159 ? 18.709 3.673 -10.274 1.00 95.25 159 ASN A CA 1
ATOM 1239 C C . ASN A 1 159 ? 20.059 3.040 -10.639 1.00 95.25 159 ASN A C 1
ATOM 1241 O O . ASN A 1 159 ? 21.116 3.607 -10.362 1.00 95.25 159 ASN A O 1
ATOM 1245 N N . VAL A 1 160 ? 20.020 1.886 -11.297 1.00 95.38 160 VAL A N 1
ATOM 1246 C CA . VAL A 1 160 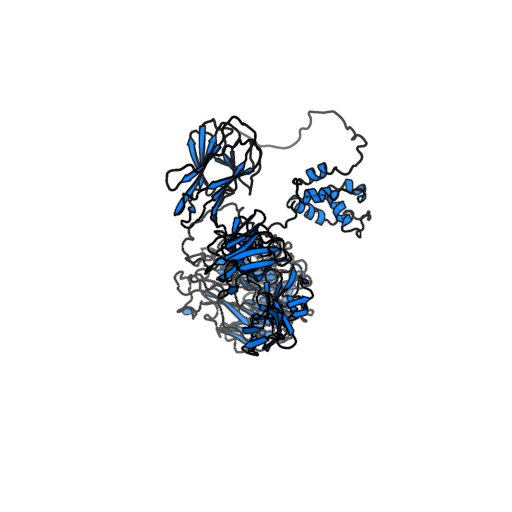? 21.195 1.135 -11.738 1.00 95.38 160 VAL A CA 1
ATOM 1247 C C . VAL A 1 160 ? 21.260 1.158 -13.257 1.00 95.38 160 VAL A C 1
ATOM 1249 O O . VAL A 1 160 ? 20.293 0.832 -13.942 1.00 95.38 160 VAL A O 1
ATOM 1252 N N . ARG A 1 161 ? 22.425 1.524 -13.791 1.00 94.62 161 ARG A N 1
ATOM 1253 C CA . ARG A 1 161 ? 22.704 1.493 -15.227 1.00 94.62 161 ARG A CA 1
ATOM 1254 C C . ARG A 1 161 ? 22.989 0.057 -15.667 1.00 94.62 161 ARG A C 1
ATOM 1256 O O . ARG A 1 161 ? 24.144 -0.365 -15.697 1.00 94.62 161 ARG A O 1
ATOM 1263 N N . THR A 1 162 ? 21.942 -0.689 -15.999 1.00 95.06 162 THR A N 1
ATOM 1264 C CA . THR A 1 162 ? 21.986 -2.099 -16.418 1.00 95.06 162 THR A CA 1
ATOM 1265 C C . THR A 1 162 ? 22.932 -2.339 -17.588 1.00 95.06 162 THR A C 1
ATOM 1267 O O . THR A 1 162 ? 23.741 -3.266 -17.554 1.00 95.06 162 THR A O 1
ATOM 1270 N N . SER A 1 163 ? 22.891 -1.473 -18.604 1.00 93.88 163 SER A N 1
ATOM 1271 C CA . SER A 1 163 ? 23.800 -1.592 -19.741 1.00 93.88 163 SER A CA 1
ATOM 1272 C C . SER A 1 163 ? 25.227 -1.159 -19.415 1.00 93.88 163 SER A C 1
ATOM 1274 O O . SER A 1 163 ? 26.092 -1.286 -20.266 1.00 93.88 163 SER A O 1
ATOM 1276 N N . GLY A 1 164 ? 25.530 -0.599 -18.241 1.00 91.31 164 GLY A N 1
ATOM 1277 C CA . GLY A 1 164 ? 26.788 0.123 -18.021 1.00 91.31 164 GLY A CA 1
ATOM 1278 C C . GLY A 1 164 ? 26.979 1.288 -19.006 1.00 91.31 164 GLY A C 1
ATOM 1279 O O . GLY A 1 164 ? 26.078 1.619 -19.777 1.00 91.31 164 GLY A O 1
ATOM 1280 N N . ALA A 1 165 ? 28.143 1.942 -18.954 1.00 88.69 165 ALA A N 1
ATOM 1281 C CA . ALA A 1 165 ? 28.469 3.033 -19.871 1.00 88.69 165 ALA A CA 1
ATOM 1282 C C . ALA A 1 165 ? 28.656 2.518 -21.303 1.00 88.69 165 ALA A C 1
ATOM 1284 O O . ALA A 1 165 ? 29.415 1.571 -21.518 1.00 88.69 165 ALA A O 1
ATOM 1285 N N . GLN A 1 166 ? 27.983 3.142 -22.271 1.00 87.00 166 GLN A N 1
ATOM 1286 C CA . GLN A 1 166 ? 27.975 2.669 -23.656 1.00 87.00 166 GLN A CA 1
ATOM 1287 C C . GLN A 1 166 ? 28.573 3.676 -24.640 1.00 87.00 166 GLN A C 1
ATOM 1289 O O . GLN A 1 166 ? 28.423 4.889 -24.510 1.00 87.00 166 GLN A O 1
ATOM 1294 N N . THR A 1 167 ? 29.253 3.153 -25.662 1.00 85.44 167 THR A N 1
ATOM 1295 C CA . THR A 1 167 ? 29.797 3.945 -26.781 1.00 85.44 167 THR A CA 1
ATOM 1296 C C . THR A 1 167 ? 28.807 4.095 -27.938 1.00 85.44 167 THR A C 1
ATOM 1298 O O . THR A 1 167 ? 29.017 4.928 -28.818 1.00 85.44 167 THR A O 1
ATOM 1301 N N . ALA A 1 168 ? 27.726 3.313 -27.927 1.00 88.06 168 ALA A N 1
ATOM 1302 C CA . ALA A 1 168 ? 26.637 3.342 -28.892 1.00 88.06 168 ALA A CA 1
ATOM 1303 C C . ALA A 1 168 ? 25.294 3.207 -28.166 1.00 88.06 168 ALA A C 1
ATOM 1305 O O . ALA A 1 168 ? 25.219 2.576 -27.112 1.00 88.06 168 ALA A O 1
ATOM 1306 N N . SER A 1 169 ? 24.244 3.773 -28.751 1.00 89.81 169 SER A N 1
ATOM 1307 C CA . SER A 1 169 ? 22.910 3.829 -28.157 1.00 89.81 169 SER A CA 1
ATOM 1308 C C . SER A 1 169 ? 22.315 2.440 -27.881 1.00 89.81 169 SER A C 1
ATOM 1310 O O . SER A 1 169 ? 22.534 1.470 -28.621 1.00 89.81 169 SER A O 1
ATOM 1312 N N . ARG A 1 170 ? 21.549 2.361 -26.796 1.00 91.44 170 ARG A N 1
ATOM 1313 C CA . ARG A 1 170 ? 20.686 1.257 -26.378 1.00 91.44 170 ARG A CA 1
ATOM 1314 C C . ARG A 1 170 ? 19.263 1.776 -26.322 1.00 91.44 170 ARG A C 1
ATOM 1316 O O . ARG A 1 170 ? 19.035 2.906 -25.932 1.00 91.44 170 ARG A O 1
ATOM 1323 N N . SER A 1 171 ? 18.317 0.971 -26.748 1.00 91.12 171 SER A N 1
ATOM 1324 C CA . SER A 1 171 ? 16.897 1.329 -26.804 1.00 91.12 171 SER A CA 1
ATOM 1325 C C . SER A 1 171 ? 16.100 0.040 -26.843 1.00 91.12 171 SER A C 1
ATOM 1327 O O . SER A 1 171 ? 16.704 -0.991 -27.133 1.00 91.12 171 SER A O 1
ATOM 1329 N N . GLU A 1 172 ? 14.794 0.108 -26.576 1.00 92.50 172 GLU A N 1
ATOM 1330 C CA . GLU A 1 172 ? 13.901 -1.055 -26.445 1.00 92.50 172 GLU A CA 1
ATOM 1331 C C . GLU A 1 172 ? 14.447 -2.082 -25.458 1.00 92.50 172 GLU A C 1
ATOM 1333 O O . GLU A 1 172 ? 15.416 -2.783 -25.742 1.00 92.50 172 GLU A O 1
ATOM 1338 N N . SER A 1 173 ? 13.842 -2.191 -24.283 1.00 95.50 173 SER A N 1
ATOM 1339 C CA . SER A 1 173 ? 14.365 -3.100 -23.271 1.00 95.50 173 SER A CA 1
ATOM 1340 C C . SER A 1 173 ? 13.312 -3.997 -22.657 1.00 95.50 173 SER A C 1
ATOM 1342 O O . SER A 1 173 ? 12.193 -3.584 -22.350 1.00 95.50 173 SER A O 1
ATOM 1344 N N . ASP A 1 174 ? 13.721 -5.242 -22.425 1.00 98.06 174 ASP A N 1
ATOM 1345 C CA . ASP A 1 174 ? 12.947 -6.224 -21.679 1.00 98.06 174 ASP A CA 1
ATOM 1346 C C . ASP A 1 174 ? 13.729 -6.708 -20.456 1.00 98.06 174 ASP A C 1
ATOM 1348 O O . ASP A 1 174 ? 14.952 -6.846 -20.522 1.00 98.06 174 ASP A O 1
ATOM 1352 N N . ILE A 1 175 ? 13.045 -6.963 -19.341 1.00 98.50 175 ILE A N 1
ATOM 1353 C CA . ILE A 1 175 ? 13.641 -7.431 -18.082 1.00 98.50 175 ILE A CA 1
ATOM 1354 C C . ILE A 1 175 ? 12.763 -8.489 -17.425 1.00 98.50 175 ILE A C 1
ATOM 1356 O O . ILE A 1 175 ? 11.543 -8.340 -17.374 1.00 98.50 175 ILE A O 1
ATOM 1360 N N . ARG A 1 176 ? 13.366 -9.549 -16.875 1.00 98.00 176 ARG A N 1
ATOM 1361 C CA . ARG A 1 176 ? 12.657 -10.567 -16.085 1.00 98.00 176 ARG A CA 1
ATOM 1362 C C . ARG A 1 176 ? 13.445 -11.018 -14.863 1.00 98.00 176 ARG A C 1
ATOM 1364 O O . ARG A 1 176 ? 14.606 -11.437 -14.956 1.00 98.00 176 ARG A O 1
ATOM 1371 N N . ILE A 1 177 ? 12.765 -10.977 -13.720 1.00 96.94 177 ILE A N 1
ATOM 1372 C CA . ILE A 1 177 ? 13.190 -11.624 -12.477 1.00 96.94 177 ILE A CA 1
ATOM 1373 C C . ILE A 1 177 ? 12.987 -13.130 -12.644 1.00 96.94 177 ILE A C 1
ATOM 1375 O O . ILE A 1 177 ? 11.979 -13.567 -13.194 1.00 96.94 177 ILE A O 1
ATOM 1379 N N . ASN A 1 178 ? 13.914 -13.942 -12.150 1.00 96.62 178 ASN A N 1
ATOM 1380 C CA . ASN A 1 178 ? 13.686 -15.377 -12.054 1.00 96.62 178 ASN A CA 1
ATOM 1381 C C . ASN A 1 178 ? 12.806 -15.686 -10.828 1.00 96.62 178 ASN A C 1
ATOM 1383 O O . ASN A 1 178 ? 13.244 -15.513 -9.691 1.00 96.62 178 ASN A O 1
ATOM 1387 N N . TYR A 1 179 ? 11.584 -16.181 -11.045 1.00 94.00 179 TYR A N 1
ATOM 1388 C CA . TYR A 1 179 ? 10.604 -16.425 -9.970 1.00 94.00 179 TYR A CA 1
ATOM 1389 C C . TYR A 1 179 ? 11.039 -17.527 -8.991 1.00 94.00 179 TYR A C 1
ATOM 1391 O O . TYR A 1 179 ? 10.609 -17.559 -7.839 1.00 94.00 179 TYR A O 1
ATOM 1399 N N . TRP A 1 180 ? 11.943 -18.412 -9.417 1.00 94.50 180 TRP A N 1
ATOM 1400 C CA . TRP A 1 180 ? 12.490 -19.496 -8.597 1.00 94.50 180 TRP A CA 1
ATOM 1401 C C . TRP A 1 180 ? 13.822 -19.133 -7.934 1.00 94.50 180 TRP A C 1
ATOM 1403 O O . TRP A 1 180 ? 14.312 -19.873 -7.081 1.00 94.50 180 TRP A O 1
ATOM 1413 N N . ASN A 1 181 ? 14.422 -18.001 -8.311 1.00 94.19 181 ASN A N 1
ATOM 1414 C CA . ASN A 1 181 ? 15.596 -17.441 -7.659 1.00 94.19 181 ASN A CA 1
ATOM 1415 C C . ASN A 1 181 ? 15.678 -15.934 -7.924 1.00 94.19 181 ASN A C 1
ATOM 1417 O O . ASN A 1 181 ? 16.326 -15.500 -8.876 1.00 94.19 181 ASN A O 1
ATOM 1421 N N . THR A 1 182 ? 15.087 -15.134 -7.040 1.00 93.94 182 THR A N 1
ATOM 1422 C CA . THR A 1 182 ? 14.989 -13.671 -7.186 1.00 93.94 182 THR A CA 1
ATOM 1423 C C . THR A 1 182 ? 16.333 -12.942 -7.141 1.00 93.94 182 THR A C 1
ATOM 1425 O O . THR A 1 182 ? 16.387 -11.748 -7.426 1.00 93.94 182 THR A O 1
ATOM 1428 N N . GLN A 1 183 ? 17.433 -13.636 -6.824 1.00 93.62 183 GLN A N 1
ATOM 1429 C CA . GLN A 1 183 ? 18.778 -13.084 -6.986 1.00 93.62 183 GLN A CA 1
ATOM 1430 C C . GLN A 1 183 ? 19.188 -13.000 -8.459 1.00 93.62 183 GLN A C 1
ATOM 1432 O O . GLN A 1 183 ? 20.108 -12.258 -8.789 1.00 93.62 183 GLN A O 1
ATOM 1437 N N . LYS A 1 184 ? 18.535 -13.751 -9.352 1.00 96.88 184 LYS A N 1
ATOM 1438 C CA . LYS A 1 184 ? 18.852 -13.778 -10.777 1.00 96.88 184 LYS A CA 1
ATOM 1439 C C . LYS A 1 184 ? 17.870 -12.935 -11.572 1.00 96.88 184 LYS A C 1
ATOM 1441 O O . LYS A 1 184 ? 16.662 -13.154 -11.518 1.00 96.88 184 LYS A O 1
ATOM 1446 N N . ILE A 1 185 ? 18.409 -12.009 -12.354 1.00 98.31 185 ILE A N 1
ATOM 1447 C CA . ILE A 1 185 ? 17.636 -11.129 -13.233 1.00 98.31 185 ILE A CA 1
ATOM 1448 C C . ILE A 1 185 ? 18.338 -11.096 -14.585 1.00 98.31 185 ILE A C 1
ATOM 1450 O O . ILE A 1 185 ? 19.565 -11.033 -14.637 1.00 98.31 185 ILE A O 1
ATOM 1454 N N . ILE A 1 186 ? 17.574 -11.154 -15.671 1.00 98.62 186 ILE A N 1
ATOM 1455 C CA . ILE A 1 186 ? 18.078 -10.910 -17.027 1.00 98.62 186 ILE A CA 1
ATOM 1456 C C . ILE A 1 186 ? 17.369 -9.705 -17.610 1.00 98.62 186 ILE A C 1
ATOM 1458 O O . ILE A 1 186 ? 16.181 -9.504 -17.367 1.00 98.62 186 ILE A O 1
ATOM 1462 N N . ALA A 1 187 ? 18.105 -8.933 -18.393 1.00 98.50 187 ALA A N 1
ATOM 1463 C CA . ALA A 1 187 ? 17.570 -7.883 -19.231 1.00 98.50 187 ALA A CA 1
ATOM 1464 C C . ALA A 1 187 ? 18.203 -7.958 -20.621 1.00 98.50 187 ALA A C 1
ATOM 1466 O O . ALA A 1 187 ? 19.262 -8.564 -20.806 1.00 98.50 187 ALA A O 1
ATOM 1467 N N . ALA A 1 188 ? 17.565 -7.337 -21.599 1.00 98.12 188 ALA A N 1
ATOM 1468 C CA . ALA A 1 188 ? 18.073 -7.255 -22.956 1.00 98.12 188 ALA A CA 1
ATOM 1469 C C . ALA A 1 188 ? 17.746 -5.900 -23.576 1.00 98.12 188 ALA A C 1
ATOM 1471 O O . ALA A 1 188 ? 16.821 -5.224 -23.127 1.00 98.12 188 ALA A O 1
ATOM 1472 N N . SER A 1 189 ? 18.517 -5.501 -24.587 1.00 96.81 189 SER A N 1
ATOM 1473 C CA . SER A 1 189 ? 18.265 -4.270 -25.332 1.00 96.81 189 SER A CA 1
ATOM 1474 C C . SER A 1 189 ? 18.669 -4.352 -26.796 1.00 96.81 189 SER A C 1
ATOM 1476 O O . SER A 1 189 ? 19.539 -5.151 -27.172 1.00 96.81 189 SER A O 1
ATOM 1478 N N . ASN A 1 190 ? 18.148 -3.434 -27.610 1.00 94.19 190 ASN A N 1
ATOM 1479 C CA . ASN A 1 190 ? 18.761 -3.171 -28.903 1.00 94.19 190 ASN A CA 1
ATOM 1480 C C . ASN A 1 190 ? 20.183 -2.639 -28.729 1.00 94.19 190 ASN A C 1
ATOM 1482 O O . ASN A 1 190 ? 20.515 -1.905 -27.793 1.00 94.19 190 ASN A O 1
ATOM 1486 N N . ASN A 1 191 ? 21.021 -3.009 -29.689 1.00 92.56 191 ASN A N 1
ATOM 1487 C CA . ASN A 1 191 ? 22.390 -2.538 -29.870 1.00 92.56 191 ASN A CA 1
ATOM 1488 C C . ASN A 1 191 ? 22.660 -2.433 -31.384 1.00 92.56 191 ASN A C 1
ATOM 1490 O O . ASN A 1 191 ? 23.657 -2.912 -31.919 1.00 92.56 191 ASN A O 1
ATOM 1494 N N . ILE A 1 192 ? 21.710 -1.812 -32.092 1.00 89.06 192 ILE A N 1
ATOM 1495 C CA . ILE A 1 192 ? 21.704 -1.712 -33.558 1.00 89.06 192 ILE A CA 1
ATOM 1496 C C . ILE A 1 192 ? 22.867 -0.839 -34.037 1.00 89.06 192 ILE A C 1
ATOM 1498 O O . ILE A 1 192 ? 23.659 -1.264 -34.870 1.00 89.06 192 ILE A O 1
ATOM 1502 N N . GLY A 1 193 ? 23.021 0.358 -33.460 1.00 84.06 193 GLY A N 1
ATOM 1503 C CA . GLY A 1 193 ? 24.099 1.288 -33.818 1.00 84.06 193 GLY A CA 1
ATOM 1504 C C . GLY A 1 193 ? 25.492 0.894 -33.310 1.00 84.06 193 GLY A C 1
ATOM 1505 O O . GLY A 1 193 ? 26.458 1.594 -33.604 1.00 84.06 193 GLY A O 1
ATOM 1506 N N . GLY A 1 194 ? 25.603 -0.178 -32.518 1.00 87.75 194 GLY A N 1
ATOM 1507 C CA . GLY A 1 194 ? 26.873 -0.697 -32.011 1.00 87.75 194 GLY A CA 1
ATOM 1508 C C . GLY A 1 194 ? 27.300 -1.964 -32.748 1.00 87.75 194 GLY A C 1
ATOM 1509 O O . GLY A 1 194 ? 27.828 -1.888 -33.852 1.00 87.75 194 GLY A O 1
ATOM 1510 N N . SER A 1 195 ? 27.121 -3.134 -32.128 1.00 90.12 195 SER A N 1
ATOM 1511 C CA . SER A 1 195 ? 27.534 -4.412 -32.737 1.00 90.12 195 SER A CA 1
ATOM 1512 C C . SER A 1 195 ? 26.513 -4.996 -33.712 1.00 90.12 195 SER A C 1
ATOM 1514 O O . SER A 1 195 ? 26.835 -5.962 -34.400 1.00 90.12 195 SER A O 1
ATOM 1516 N N . GLY A 1 196 ? 25.281 -4.483 -33.731 1.00 92.31 196 GLY A N 1
ATOM 1517 C CA . GLY A 1 196 ? 24.161 -5.092 -34.449 1.00 92.31 196 GLY A CA 1
ATOM 1518 C C . GLY A 1 196 ? 23.648 -6.381 -33.796 1.00 92.31 196 GLY A C 1
ATOM 1519 O O . GLY A 1 196 ? 22.674 -6.957 -34.253 1.00 92.31 196 GLY A O 1
ATOM 1520 N N . THR A 1 197 ? 24.261 -6.857 -32.717 1.00 95.81 197 THR A N 1
ATOM 1521 C CA . THR A 1 197 ? 23.785 -8.023 -31.967 1.00 95.81 197 THR A CA 1
ATOM 1522 C C . THR A 1 197 ? 23.043 -7.577 -30.724 1.00 95.81 197 THR A C 1
ATOM 1524 O O . THR A 1 197 ? 23.466 -6.632 -30.067 1.00 95.81 197 THR A O 1
ATOM 1527 N N . GLN A 1 198 ? 21.952 -8.263 -30.383 1.00 97.19 198 GLN A N 1
ATOM 1528 C CA . GLN A 1 198 ? 21.146 -7.930 -29.210 1.00 97.19 198 GLN A CA 1
ATOM 1529 C C . GLN A 1 198 ? 21.997 -7.942 -27.935 1.00 97.19 198 GLN A C 1
ATOM 1531 O O . GLN A 1 198 ? 22.662 -8.943 -27.639 1.00 97.19 198 GLN A O 1
ATOM 1536 N N . GLY A 1 199 ? 21.958 -6.832 -27.197 1.00 97.00 199 GLY A N 1
ATOM 1537 C CA . GLY A 1 199 ? 22.644 -6.688 -25.921 1.00 97.00 199 GLY A CA 1
ATOM 1538 C C . GLY A 1 199 ? 21.925 -7.491 -24.849 1.00 97.00 199 GLY A C 1
ATOM 1539 O O . GLY A 1 199 ? 20.704 -7.426 -24.744 1.00 97.00 199 GLY A O 1
ATOM 1540 N N . MET A 1 200 ? 22.682 -8.247 -24.061 1.00 98.25 200 MET A N 1
ATOM 1541 C CA . MET A 1 200 ? 22.162 -9.073 -22.977 1.00 98.25 200 MET A CA 1
ATOM 1542 C C . MET A 1 200 ? 22.848 -8.693 -21.672 1.00 98.25 200 MET A C 1
ATOM 1544 O O . MET A 1 200 ? 24.073 -8.563 -21.613 1.00 98.25 200 MET A O 1
ATOM 1548 N N . TYR A 1 201 ? 22.059 -8.576 -20.616 1.00 98.31 201 TYR A N 1
ATOM 1549 C CA . TYR A 1 201 ? 22.501 -8.165 -19.293 1.00 98.31 201 TYR A CA 1
ATOM 1550 C C . TYR A 1 201 ? 21.987 -9.158 -18.266 1.00 98.31 201 TYR A C 1
ATOM 1552 O O . TYR A 1 201 ? 20.858 -9.635 -18.363 1.00 98.31 201 TYR A O 1
ATOM 1560 N N . TYR A 1 202 ? 22.809 -9.490 -17.281 1.00 98.31 202 TYR A N 1
ATOM 1561 C CA . TYR A 1 202 ? 22.428 -10.459 -16.262 1.00 98.31 202 TYR A CA 1
ATOM 1562 C C . TYR A 1 202 ? 22.981 -10.070 -14.898 1.00 98.31 202 TYR A C 1
ATOM 1564 O O . TYR A 1 202 ? 24.112 -9.608 -14.780 1.00 98.31 202 TYR A O 1
ATOM 1572 N N . SER A 1 203 ? 22.184 -10.288 -13.864 1.00 97.81 203 SER A N 1
ATOM 1573 C CA . SER A 1 203 ? 22.550 -10.090 -12.468 1.00 97.81 203 SER A CA 1
ATOM 1574 C C . SER A 1 203 ? 22.376 -11.398 -11.704 1.00 97.81 203 SER A C 1
ATOM 1576 O O . SER A 1 203 ? 21.494 -12.201 -12.017 1.00 97.81 203 SER A O 1
ATOM 1578 N N . SER A 1 204 ? 23.232 -11.615 -10.705 1.00 95.88 204 SER A N 1
ATOM 1579 C CA . SER A 1 204 ? 23.175 -12.750 -9.774 1.00 95.88 204 SER A CA 1
ATOM 1580 C C . SER A 1 204 ? 23.020 -12.323 -8.310 1.00 95.88 204 SER A C 1
ATOM 1582 O O . SER A 1 204 ? 23.158 -13.150 -7.411 1.00 95.88 204 SER A O 1
ATOM 1584 N N . ASP A 1 205 ? 22.770 -11.038 -8.069 1.00 92.12 205 ASP A N 1
ATOM 1585 C CA . ASP A 1 205 ? 22.676 -10.405 -6.753 1.00 92.12 205 ASP A CA 1
ATOM 1586 C C . ASP A 1 205 ? 21.473 -9.448 -6.658 1.00 92.12 205 ASP A C 1
ATOM 1588 O O . ASP A 1 205 ? 21.541 -8.394 -6.033 1.00 92.12 205 ASP A O 1
ATOM 1592 N N . ALA A 1 206 ? 20.351 -9.841 -7.270 1.00 90.69 206 ALA A N 1
ATOM 1593 C CA . ALA A 1 206 ? 19.081 -9.110 -7.260 1.00 90.69 206 ALA A CA 1
ATOM 1594 C C . ALA A 1 206 ? 19.167 -7.692 -7.855 1.00 90.69 206 ALA A C 1
ATOM 1596 O O . ALA A 1 206 ? 18.493 -6.768 -7.397 1.00 90.69 206 ALA A O 1
ATOM 1597 N N . GLY A 1 207 ? 19.978 -7.528 -8.901 1.00 92.50 207 GLY A N 1
ATOM 1598 C CA . GLY A 1 207 ? 20.089 -6.292 -9.672 1.00 92.50 207 GLY A CA 1
ATOM 1599 C C . GLY A 1 207 ? 21.098 -5.283 -9.127 1.00 92.50 207 GLY A C 1
ATOM 1600 O O . GLY A 1 207 ? 21.124 -4.160 -9.631 1.00 92.50 207 GLY A O 1
ATOM 1601 N N . VAL A 1 208 ? 21.923 -5.656 -8.138 1.00 88.94 208 VAL A N 1
ATOM 1602 C CA . VAL A 1 208 ? 22.971 -4.781 -7.580 1.00 88.94 208 VAL A CA 1
ATOM 1603 C C . VAL A 1 208 ? 24.139 -4.646 -8.558 1.00 88.94 208 VAL A C 1
ATOM 1605 O O . VAL A 1 208 ? 24.577 -3.533 -8.846 1.00 88.94 208 VAL A O 1
ATOM 1608 N N . THR A 1 209 ? 24.619 -5.759 -9.112 1.00 92.06 209 THR A N 1
ATOM 1609 C CA . THR A 1 209 ? 25.649 -5.783 -10.154 1.00 92.06 209 THR A CA 1
ATOM 1610 C C . THR A 1 209 ? 25.154 -6.485 -11.413 1.00 92.06 209 THR A C 1
ATOM 1612 O O . THR A 1 209 ? 24.282 -7.356 -11.373 1.00 92.06 209 THR A O 1
ATOM 1615 N N . TRP A 1 210 ? 25.714 -6.079 -12.555 1.00 96.69 210 TRP A N 1
ATOM 1616 C CA . TRP A 1 210 ? 25.297 -6.540 -13.876 1.00 96.69 210 TRP A CA 1
ATOM 1617 C C . TRP A 1 210 ? 26.500 -6.952 -14.724 1.00 96.69 210 TRP A C 1
ATOM 1619 O O . TRP A 1 210 ? 27.432 -6.174 -14.934 1.00 96.69 210 TRP A O 1
ATOM 1629 N N . GLY A 1 211 ? 26.463 -8.183 -15.228 1.00 95.94 211 GLY A N 1
ATOM 1630 C CA . GLY A 1 211 ? 27.299 -8.661 -16.322 1.00 95.94 211 GLY A CA 1
ATOM 1631 C C . GLY A 1 211 ? 26.661 -8.361 -17.677 1.00 95.94 211 GLY A C 1
ATOM 1632 O O . GLY A 1 211 ? 25.458 -8.114 -17.769 1.00 95.94 211 GLY A O 1
ATOM 1633 N N . GLN A 1 212 ? 27.473 -8.386 -18.736 1.00 95.81 212 GLN A N 1
ATOM 1634 C CA . GLN A 1 212 ? 27.036 -8.063 -20.095 1.00 95.81 212 GLN A CA 1
ATOM 1635 C C . GLN A 1 212 ? 27.567 -9.077 -21.102 1.00 95.81 212 GLN A C 1
ATOM 1637 O O . GLN A 1 212 ? 28.694 -9.558 -20.989 1.00 95.81 212 GLN A O 1
ATOM 1642 N N . THR A 1 213 ? 26.760 -9.373 -22.111 1.00 96.44 213 THR A N 1
ATOM 1643 C CA . THR A 1 213 ? 27.109 -10.214 -23.257 1.00 96.44 213 THR A CA 1
ATOM 1644 C C . THR A 1 213 ? 26.242 -9.817 -24.457 1.00 96.44 213 THR A C 1
ATOM 1646 O O . THR A 1 213 ? 25.466 -8.867 -24.376 1.00 96.44 213 THR A O 1
ATOM 1649 N N . ASN A 1 214 ? 26.369 -10.510 -25.586 1.00 96.44 214 ASN A N 1
ATOM 1650 C CA . ASN A 1 214 ? 25.489 -10.316 -26.740 1.00 96.44 214 ASN A CA 1
ATOM 1651 C C . ASN A 1 214 ? 24.999 -11.664 -27.272 1.00 96.44 214 ASN A C 1
ATOM 1653 O O . ASN A 1 214 ? 25.681 -12.682 -27.122 1.00 96.44 214 ASN A O 1
ATOM 1657 N N . LEU A 1 215 ? 23.844 -11.667 -27.940 1.00 97.75 215 LEU A N 1
ATOM 1658 C CA . LEU A 1 215 ? 23.404 -12.844 -28.687 1.00 97.75 215 LEU A CA 1
ATOM 1659 C C . LEU A 1 215 ? 24.312 -13.085 -29.907 1.00 97.75 215 LEU A C 1
ATOM 1661 O O . LEU A 1 215 ? 24.654 -12.131 -30.611 1.00 97.75 215 LEU A O 1
ATOM 1665 N N . PRO A 1 216 ? 24.696 -14.339 -30.202 1.00 96.81 216 PRO A N 1
ATOM 1666 C CA . PRO A 1 216 ? 25.349 -14.654 -31.466 1.00 96.81 216 PRO A CA 1
ATOM 1667 C C . PRO A 1 216 ? 24.339 -14.572 -32.620 1.00 96.81 216 PRO A C 1
ATOM 1669 O O . PRO A 1 216 ? 23.213 -15.049 -32.481 1.00 96.81 216 PRO A O 1
ATOM 1672 N N . LEU A 1 217 ? 24.740 -14.019 -33.768 1.00 96.19 217 LEU A N 1
ATOM 1673 C CA . LEU A 1 217 ? 23.894 -14.014 -34.969 1.00 96.19 217 LEU A CA 1
ATOM 1674 C C . LEU A 1 217 ? 23.621 -15.445 -35.439 1.00 96.19 217 LEU A C 1
ATOM 1676 O O . LEU A 1 217 ? 24.542 -16.272 -35.482 1.00 96.19 217 LEU A O 1
ATOM 1680 N N . ALA A 1 218 ? 22.378 -15.737 -35.822 1.00 94.56 218 ALA A N 1
ATOM 1681 C CA . ALA A 1 218 ? 22.100 -16.961 -36.555 1.00 94.56 218 ALA A CA 1
ATOM 1682 C C . ALA A 1 218 ? 22.624 -16.843 -37.999 1.00 94.56 218 ALA A C 1
ATOM 1684 O O . ALA A 1 218 ? 22.890 -15.760 -38.526 1.00 94.56 218 ALA A O 1
ATOM 1685 N N . SER A 1 219 ? 22.836 -17.988 -38.651 1.00 91.50 219 SER A N 1
ATOM 1686 C CA . SER A 1 219 ? 23.395 -18.005 -40.004 1.00 91.50 219 SER A CA 1
ATOM 1687 C C . SER A 1 219 ? 22.472 -17.279 -40.986 1.00 91.50 219 SER A C 1
ATOM 1689 O O . SER A 1 219 ? 21.319 -17.667 -41.165 1.00 91.50 219 SER A O 1
ATOM 1691 N N . GLY A 1 220 ? 23.013 -16.257 -41.651 1.00 90.00 220 GLY A N 1
ATOM 1692 C CA . GLY A 1 220 ? 22.293 -15.460 -42.639 1.00 90.00 220 GLY A CA 1
ATOM 1693 C C . GLY A 1 220 ? 21.707 -14.158 -42.100 1.00 90.00 220 GLY A C 1
ATOM 1694 O O . GLY A 1 220 ? 21.256 -13.366 -42.921 1.00 90.00 220 GLY A O 1
ATOM 1695 N N . ASP A 1 221 ? 21.754 -13.893 -40.794 1.00 95.56 221 ASP A N 1
ATOM 1696 C CA . ASP A 1 221 ? 21.329 -12.603 -40.245 1.00 95.56 221 ASP A CA 1
ATOM 1697 C C . ASP A 1 221 ? 22.447 -11.563 -40.336 1.00 95.56 221 ASP A C 1
ATOM 1699 O O . ASP A 1 221 ? 23.635 -11.877 -40.244 1.00 95.56 221 ASP A O 1
ATOM 1703 N N . SER A 1 222 ? 22.054 -10.308 -40.527 1.00 95.69 222 SER A N 1
ATOM 1704 C CA . SER A 1 222 ? 22.951 -9.149 -40.519 1.00 95.69 222 SER A CA 1
ATOM 1705 C C . SER A 1 222 ? 22.984 -8.467 -39.152 1.00 95.69 222 SER A C 1
ATOM 1707 O O . SER A 1 222 ? 24.040 -7.997 -38.738 1.00 95.69 222 SER A O 1
ATOM 1709 N N . PHE A 1 223 ? 21.842 -8.406 -38.462 1.00 96.31 223 PHE A N 1
ATOM 1710 C CA . PHE A 1 223 ? 21.712 -7.833 -37.123 1.00 96.31 223 PHE A CA 1
ATOM 1711 C C . PHE A 1 223 ? 20.426 -8.329 -36.434 1.00 96.31 223 PHE A C 1
ATOM 1713 O O . PHE A 1 223 ? 19.612 -9.020 -37.051 1.00 96.31 223 PHE A O 1
ATOM 1720 N N . HIS A 1 224 ? 20.271 -7.982 -35.157 1.00 96.88 224 HIS A N 1
ATOM 1721 C CA . HIS A 1 224 ? 19.136 -8.294 -34.293 1.00 96.88 224 HIS A CA 1
ATOM 1722 C C . HIS A 1 224 ? 18.394 -7.025 -33.841 1.00 96.88 224 HIS A C 1
ATOM 1724 O O . HIS A 1 224 ? 19.022 -5.976 -33.671 1.00 96.88 224 HIS A O 1
ATOM 1730 N N . SER A 1 225 ? 17.092 -7.150 -33.572 1.00 95.12 225 SER A N 1
ATOM 1731 C CA . SER A 1 225 ? 16.254 -6.117 -32.937 1.00 95.12 225 SER A CA 1
ATOM 1732 C C . SER A 1 225 ? 15.217 -6.740 -31.991 1.00 95.12 225 SER A C 1
ATOM 1734 O O . SER A 1 225 ? 15.094 -7.965 -31.925 1.00 95.12 225 SER A O 1
ATOM 1736 N N . ASP A 1 226 ? 14.449 -5.901 -31.303 1.00 95.00 226 ASP A N 1
ATOM 1737 C CA . ASP A 1 226 ? 13.223 -6.233 -30.573 1.00 95.00 226 ASP A CA 1
ATOM 1738 C C . ASP A 1 226 ? 13.457 -7.269 -29.462 1.00 95.00 226 ASP A C 1
ATOM 1740 O O . ASP A 1 226 ? 12.935 -8.379 -29.498 1.00 95.00 226 ASP A O 1
ATOM 1744 N N . PRO A 1 227 ? 14.304 -6.970 -28.473 1.00 96.88 227 PRO A N 1
ATOM 1745 C CA . PRO A 1 227 ? 14.665 -7.902 -27.419 1.00 96.88 227 PRO A CA 1
ATOM 1746 C C . PRO A 1 227 ? 13.491 -8.268 -26.520 1.00 96.88 227 PRO A C 1
ATOM 1748 O O . PRO A 1 227 ? 12.800 -7.397 -25.994 1.00 96.88 227 PRO A O 1
ATOM 1751 N N . THR A 1 228 ? 13.368 -9.557 -26.213 1.00 98.06 228 THR A N 1
ATOM 1752 C CA . THR A 1 228 ? 12.598 -10.025 -25.052 1.00 98.06 228 THR A CA 1
ATOM 1753 C C . THR A 1 228 ? 13.325 -11.128 -24.308 1.00 98.06 228 THR A C 1
ATOM 1755 O O . THR A 1 228 ? 14.210 -11.789 -24.867 1.00 98.06 228 THR A O 1
ATOM 1758 N N . VAL A 1 229 ? 12.991 -11.310 -23.033 1.00 98.62 229 VAL A N 1
ATOM 1759 C CA . VAL A 1 229 ? 13.620 -12.284 -22.140 1.00 98.62 229 VAL A CA 1
ATOM 1760 C C . VAL A 1 229 ? 12.614 -12.921 -21.194 1.00 98.62 229 VAL A C 1
ATOM 1762 O O . VAL A 1 229 ? 11.606 -12.310 -20.865 1.00 98.62 229 VAL A O 1
ATOM 1765 N N . ASP A 1 230 ? 12.896 -14.144 -20.735 1.00 98.38 230 ASP A N 1
ATOM 1766 C CA . ASP A 1 230 ? 12.146 -14.801 -19.654 1.00 98.38 230 ASP A CA 1
ATOM 1767 C C . ASP A 1 230 ? 12.898 -15.997 -19.043 1.00 98.38 230 ASP A C 1
ATOM 1769 O O . ASP A 1 230 ? 13.949 -16.399 -19.542 1.00 98.38 230 ASP A O 1
ATOM 1773 N N . TRP A 1 231 ? 12.371 -16.586 -17.969 1.00 98.12 231 TRP A N 1
ATOM 1774 C CA . TRP A 1 231 ? 12.932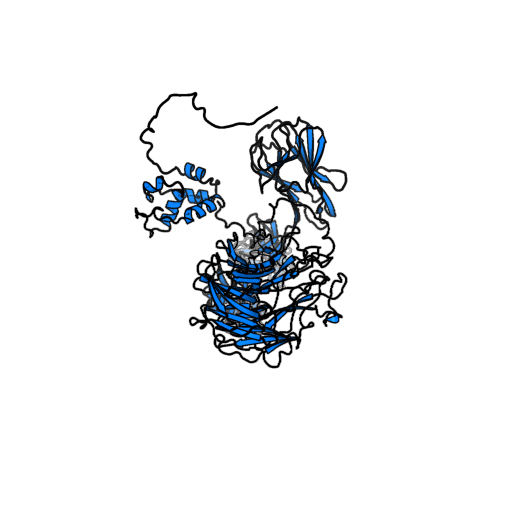 -17.747 -17.280 1.00 98.12 231 TRP A CA 1
ATOM 1775 C C . TRP A 1 231 ? 11.973 -18.931 -17.255 1.00 98.12 231 TRP A C 1
ATOM 1777 O O . TRP A 1 231 ? 10.777 -18.779 -17.020 1.00 98.12 231 TRP A O 1
ATOM 1787 N N . SER A 1 232 ? 12.521 -20.134 -17.412 1.00 96.75 232 SER A N 1
ATOM 1788 C CA . SER A 1 232 ? 11.835 -21.371 -17.033 1.00 96.75 232 SER A CA 1
ATOM 1789 C C . SER A 1 232 ? 12.278 -21.857 -15.651 1.00 96.75 232 SER A C 1
ATOM 1791 O O . SER A 1 232 ? 13.336 -21.482 -15.135 1.00 96.75 232 SER A O 1
ATOM 1793 N N . SER A 1 233 ? 11.463 -22.726 -15.050 1.00 96.06 233 SER A N 1
ATOM 1794 C CA . SER A 1 233 ? 11.616 -23.212 -13.674 1.00 96.06 233 SER A CA 1
ATOM 1795 C C . SER A 1 233 ? 12.875 -24.033 -13.426 1.00 96.06 233 SER A C 1
ATOM 1797 O O . SER A 1 233 ? 13.281 -24.230 -12.286 1.00 96.06 233 SER A O 1
ATOM 1799 N N . ASP A 1 234 ? 13.491 -24.537 -14.490 1.00 94.75 234 ASP A N 1
ATOM 1800 C CA . ASP A 1 234 ? 14.773 -25.238 -14.466 1.00 94.75 234 ASP A CA 1
ATOM 1801 C C . ASP A 1 234 ? 15.980 -24.283 -14.373 1.00 94.75 234 ASP A C 1
ATOM 1803 O O . ASP A 1 234 ? 17.124 -24.731 -14.301 1.00 94.75 234 ASP A O 1
ATOM 1807 N N . GLY A 1 235 ? 15.740 -22.967 -14.365 1.00 95.12 235 GLY A N 1
ATOM 1808 C CA . GLY A 1 235 ? 16.777 -21.942 -14.337 1.00 95.12 235 GLY A CA 1
ATOM 1809 C C . GLY A 1 235 ? 17.364 -21.609 -15.709 1.00 95.12 235 GLY A C 1
ATOM 1810 O O . GLY A 1 235 ? 18.356 -20.878 -15.763 1.00 95.12 235 GLY A O 1
ATOM 1811 N N . THR A 1 236 ? 16.779 -22.105 -16.803 1.00 97.69 236 THR A N 1
ATOM 1812 C CA . THR A 1 236 ? 17.146 -21.682 -18.159 1.00 97.69 236 THR A CA 1
ATOM 1813 C C . THR A 1 236 ? 16.610 -20.272 -18.418 1.00 97.69 236 THR A C 1
ATOM 1815 O O . THR A 1 236 ? 15.414 -20.011 -18.284 1.00 97.69 236 THR A O 1
ATOM 1818 N N . ALA A 1 237 ? 17.504 -19.360 -18.799 1.00 98.50 237 ALA A N 1
ATOM 1819 C CA . ALA A 1 237 ? 17.141 -18.045 -19.315 1.00 98.50 237 ALA A CA 1
ATOM 1820 C C . ALA A 1 237 ? 16.862 -18.150 -20.815 1.00 98.50 237 ALA A C 1
ATOM 1822 O O . ALA A 1 237 ? 17.615 -18.785 -21.556 1.00 98.50 237 ALA A O 1
ATOM 1823 N N . TRP A 1 238 ? 15.803 -17.498 -21.262 1.00 98.62 238 TRP A N 1
ATOM 1824 C CA . TRP A 1 238 ? 15.350 -17.461 -22.641 1.00 98.62 238 TRP A CA 1
ATOM 1825 C C . TRP A 1 238 ? 15.383 -16.035 -23.151 1.00 98.62 238 TRP A C 1
ATOM 1827 O O . TRP A 1 238 ? 15.195 -15.089 -22.391 1.00 98.62 238 TRP A O 1
ATOM 1837 N N . SER A 1 239 ? 15.615 -15.901 -24.447 1.00 98.62 239 SER A N 1
ATOM 1838 C CA . SER A 1 239 ? 15.458 -14.639 -25.140 1.00 98.62 239 SER A CA 1
ATOM 1839 C C . SER A 1 239 ? 14.866 -14.878 -26.516 1.00 98.62 239 SER A C 1
ATOM 1841 O O . SER A 1 239 ? 15.196 -15.877 -27.165 1.00 98.62 239 SER A O 1
ATOM 1843 N N . THR A 1 240 ? 14.011 -13.968 -26.969 1.00 98.31 240 THR A N 1
ATOM 1844 C CA . THR A 1 240 ? 13.667 -13.878 -28.386 1.00 98.31 240 THR A CA 1
ATOM 1845 C C . THR A 1 240 ? 14.102 -12.553 -28.973 1.00 98.31 240 THR A C 1
ATOM 1847 O O . THR A 1 240 ? 14.269 -11.561 -28.264 1.00 98.31 240 THR A O 1
ATOM 1850 N N . THR A 1 241 ? 14.340 -12.583 -30.277 1.00 97.81 241 THR A N 1
ATOM 1851 C CA . THR A 1 241 ? 14.859 -11.463 -31.054 1.00 97.81 241 THR A CA 1
ATOM 1852 C C . THR A 1 241 ? 14.314 -11.522 -32.476 1.00 97.81 241 THR A C 1
ATOM 1854 O O . THR A 1 241 ? 13.929 -12.596 -32.961 1.00 97.81 241 THR A O 1
ATOM 1857 N N . MET A 1 242 ? 14.328 -10.383 -33.156 1.00 97.31 242 MET A N 1
ATOM 1858 C CA . MET A 1 242 ? 14.136 -10.299 -34.591 1.00 97.31 242 MET A CA 1
ATOM 1859 C C . MET A 1 242 ? 15.479 -10.478 -35.298 1.00 97.31 242 MET A C 1
ATOM 1861 O O . MET A 1 242 ? 16.331 -9.598 -35.235 1.00 97.31 242 MET A O 1
ATOM 1865 N N . GLY A 1 243 ? 15.673 -11.600 -35.992 1.00 97.38 243 GLY A N 1
ATOM 1866 C CA . GLY A 1 243 ? 16.801 -11.792 -36.905 1.00 97.38 243 GLY A CA 1
ATOM 1867 C C . GLY A 1 243 ? 16.526 -11.094 -38.235 1.00 97.38 243 GLY A C 1
ATOM 1868 O O . GLY A 1 243 ? 15.497 -11.362 -38.866 1.00 97.38 243 GLY A O 1
ATOM 1869 N N . ILE A 1 244 ? 17.413 -10.182 -38.645 1.00 97.25 244 ILE A N 1
ATOM 1870 C CA . ILE A 1 244 ? 17.176 -9.282 -39.780 1.00 97.25 244 ILE A CA 1
ATOM 1871 C C . ILE A 1 244 ? 18.248 -9.456 -40.855 1.00 97.25 244 ILE A C 1
ATOM 1873 O O . ILE A 1 244 ? 19.448 -9.360 -40.592 1.00 97.25 244 ILE A O 1
ATOM 1877 N N . ASN A 1 245 ? 17.809 -9.636 -42.102 1.00 96.44 245 ASN A N 1
ATOM 1878 C CA . ASN A 1 245 ? 18.648 -9.561 -43.297 1.00 96.44 245 ASN A CA 1
ATOM 1879 C C . ASN A 1 245 ? 17.909 -8.817 -44.418 1.00 96.44 245 ASN A C 1
ATOM 1881 O O . ASN A 1 245 ? 16.985 -9.347 -45.039 1.00 96.44 245 ASN A O 1
ATOM 1885 N N . GLY A 1 246 ? 18.317 -7.573 -44.681 1.00 93.69 246 GLY A N 1
ATOM 1886 C CA . GLY A 1 246 ? 17.607 -6.700 -45.614 1.00 93.69 246 GLY A CA 1
ATOM 1887 C C . GLY A 1 246 ? 16.161 -6.487 -45.160 1.00 93.69 246 GLY A C 1
ATOM 1888 O O . GLY A 1 246 ? 15.928 -6.017 -44.054 1.00 93.69 246 GLY A O 1
ATOM 1889 N N . SER A 1 247 ? 15.195 -6.853 -46.004 1.00 93.81 247 SER A N 1
ATOM 1890 C CA . SER A 1 247 ? 13.758 -6.797 -45.693 1.00 93.81 247 SER A CA 1
ATOM 1891 C C . SER A 1 247 ? 13.187 -8.118 -45.159 1.00 93.81 247 SER A C 1
ATOM 1893 O O . SER A 1 247 ? 11.970 -8.279 -45.122 1.00 93.81 247 SER A O 1
ATOM 1895 N N . VAL A 1 248 ? 14.036 -9.101 -44.841 1.00 96.50 248 VAL A N 1
ATOM 1896 C CA . VAL A 1 248 ? 13.621 -10.379 -44.250 1.00 96.50 248 VAL A CA 1
ATOM 1897 C C . VAL A 1 248 ? 13.780 -10.288 -42.742 1.00 96.50 248 VAL A C 1
ATOM 1899 O O . VAL A 1 248 ? 14.900 -10.187 -42.246 1.00 96.50 248 VAL A O 1
ATOM 1902 N N . LEU A 1 249 ? 12.654 -10.348 -42.042 1.00 97.44 249 LEU A N 1
ATOM 1903 C CA . LEU A 1 249 ? 12.559 -10.296 -40.592 1.00 97.44 249 LEU A CA 1
ATOM 1904 C C . LEU A 1 249 ? 11.995 -11.627 -40.095 1.00 97.44 249 LEU A C 1
ATOM 1906 O O . LEU A 1 249 ? 10.965 -12.092 -40.595 1.00 97.44 249 LEU A O 1
ATOM 1910 N N . LYS A 1 250 ? 12.693 -12.261 -39.153 1.00 97.62 250 LYS A N 1
ATOM 1911 C CA . LYS A 1 250 ? 12.313 -13.558 -38.589 1.00 97.62 250 LYS A CA 1
ATOM 1912 C C . LYS A 1 250 ? 12.398 -13.538 -37.076 1.00 97.62 250 LYS A C 1
ATOM 1914 O O . LYS A 1 250 ? 13.460 -13.282 -36.522 1.00 97.62 250 LYS A O 1
ATOM 1919 N N . VAL A 1 251 ? 11.334 -13.976 -36.412 1.00 98.25 251 VAL A N 1
ATOM 1920 C CA . VAL A 1 251 ? 11.386 -14.219 -34.966 1.00 98.25 251 VAL A CA 1
ATOM 1921 C C . VAL A 1 251 ? 12.253 -15.439 -34.650 1.00 98.25 251 VAL A C 1
ATOM 1923 O O . VAL A 1 251 ? 12.047 -16.525 -35.210 1.00 98.25 251 VAL A O 1
ATOM 1926 N N . GLN A 1 252 ? 13.203 -15.266 -33.737 1.00 98.06 252 GLN A N 1
ATOM 1927 C CA . GLN A 1 252 ? 14.180 -16.268 -33.325 1.00 98.06 252 GLN A CA 1
ATOM 1928 C C . GLN A 1 252 ? 14.233 -16.407 -31.807 1.00 98.06 252 GLN A C 1
ATOM 1930 O O . GLN A 1 252 ? 13.936 -15.466 -31.079 1.00 98.06 252 GLN A O 1
ATOM 1935 N N . SER A 1 253 ? 14.636 -17.583 -31.329 1.00 98.25 253 SER A N 1
ATOM 1936 C CA . SER A 1 253 ? 14.781 -17.884 -29.908 1.00 98.25 253 SER A CA 1
ATOM 1937 C C . SER A 1 253 ? 16.188 -18.363 -29.572 1.00 98.25 253 SER A C 1
ATOM 1939 O O . SER A 1 253 ? 16.813 -19.110 -30.329 1.00 98.25 253 SER A O 1
ATOM 1941 N N . TYR A 1 254 ? 16.655 -17.942 -28.402 1.00 98.62 254 TYR A N 1
ATOM 1942 C CA . TYR A 1 254 ? 17.934 -18.273 -27.801 1.00 98.62 254 TYR A CA 1
ATOM 1943 C C . TYR A 1 254 ? 17.728 -18.710 -26.353 1.00 98.62 254 TYR A C 1
ATOM 1945 O O . TYR A 1 254 ? 16.780 -18.290 -25.686 1.00 98.62 254 TYR A O 1
ATOM 1953 N N . LYS A 1 255 ? 18.658 -19.516 -25.842 1.00 98.06 255 LYS A N 1
ATOM 1954 C CA . LYS A 1 255 ? 18.667 -19.938 -24.439 1.00 98.06 255 LYS A CA 1
ATOM 1955 C C . LYS A 1 255 ? 20.050 -19.895 -23.813 1.00 98.06 255 LYS A C 1
ATOM 1957 O O . LYS A 1 255 ? 21.065 -20.074 -24.494 1.00 98.06 255 LYS A O 1
ATOM 1962 N N . SER A 1 256 ? 20.065 -19.727 -22.500 1.00 98.62 256 SER A N 1
ATOM 1963 C CA . SER A 1 256 ? 21.245 -19.726 -21.651 1.00 98.62 256 SER A CA 1
ATOM 1964 C C . SER A 1 256 ? 21.019 -20.610 -20.427 1.00 98.62 256 SER A C 1
ATOM 1966 O O . SER A 1 256 ? 20.060 -20.435 -19.680 1.00 98.62 256 SER A O 1
ATOM 1968 N N . THR A 1 257 ? 21.938 -21.546 -20.192 1.00 97.44 257 THR A N 1
ATOM 1969 C CA . THR A 1 257 ? 21.931 -22.446 -19.024 1.00 97.44 257 THR A CA 1
ATOM 1970 C C . THR A 1 257 ? 22.886 -21.990 -17.919 1.00 97.44 257 THR A C 1
ATOM 1972 O O . THR A 1 257 ? 23.025 -22.656 -16.897 1.00 97.44 257 THR A O 1
ATOM 1975 N N . ASN A 1 258 ? 23.568 -20.856 -18.105 1.00 95.94 258 ASN A N 1
ATOM 1976 C CA . ASN A 1 258 ? 24.517 -20.282 -17.149 1.00 95.94 258 ASN A CA 1
ATOM 1977 C C . ASN A 1 258 ? 24.104 -18.871 -16.717 1.00 95.94 258 ASN A C 1
ATOM 1979 O O . ASN A 1 258 ? 24.934 -17.979 -16.572 1.00 95.94 258 ASN A O 1
ATOM 1983 N N . SER A 1 259 ? 22.807 -18.697 -16.455 1.00 93.12 259 SER A N 1
ATOM 1984 C CA . SER A 1 259 ? 22.223 -17.462 -15.914 1.00 93.12 259 SER A CA 1
ATOM 1985 C C . SER A 1 259 ? 22.427 -16.226 -16.803 1.00 93.12 259 SER A C 1
ATOM 1987 O O . SER A 1 259 ? 22.649 -15.137 -16.290 1.00 93.12 259 SER A O 1
ATOM 1989 N N . GLY A 1 260 ? 22.374 -16.388 -18.127 1.00 96.31 260 GLY A N 1
ATOM 1990 C CA . GLY A 1 260 ? 22.453 -15.281 -19.086 1.00 96.31 260 GLY A CA 1
ATOM 1991 C C . GLY A 1 260 ? 23.869 -14.891 -19.522 1.00 96.31 260 GLY A C 1
ATOM 1992 O O . GLY A 1 260 ? 24.007 -13.995 -20.351 1.00 96.31 260 GLY A O 1
ATOM 1993 N N . ALA A 1 261 ? 24.916 -15.565 -19.029 1.00 95.56 261 ALA A N 1
ATOM 1994 C CA . ALA A 1 261 ? 26.302 -15.236 -19.374 1.00 95.56 261 ALA A CA 1
ATOM 1995 C C . ALA A 1 261 ? 26.692 -15.644 -20.808 1.00 95.56 261 ALA A C 1
ATOM 1997 O O . ALA A 1 261 ? 27.422 -14.923 -21.491 1.00 95.56 261 ALA A O 1
ATOM 1998 N N . THR A 1 262 ? 26.192 -16.784 -21.294 1.00 97.88 262 THR A N 1
ATOM 1999 C CA . THR A 1 262 ? 26.378 -17.230 -22.686 1.00 97.88 262 THR A CA 1
ATOM 2000 C C . THR A 1 262 ? 25.080 -17.750 -23.279 1.00 97.88 262 THR A C 1
ATOM 2002 O O . THR A 1 262 ? 24.315 -18.421 -22.583 1.00 97.88 262 THR A O 1
ATOM 2005 N N . TRP A 1 263 ? 24.877 -17.507 -24.572 1.00 98.44 263 TRP A N 1
ATOM 2006 C CA . TRP A 1 263 ? 23.628 -17.790 -25.275 1.00 98.44 263 TRP A CA 1
ATOM 2007 C C . TRP A 1 263 ? 23.837 -18.731 -26.455 1.00 98.44 263 TRP A C 1
ATOM 2009 O O . TRP A 1 263 ? 24.837 -18.656 -27.167 1.00 98.44 263 TRP A O 1
ATOM 2019 N N . THR A 1 264 ? 22.864 -19.610 -26.665 1.00 98.06 264 THR A N 1
ATOM 2020 C CA . THR A 1 264 ? 22.834 -20.581 -27.762 1.00 98.06 264 THR A CA 1
ATOM 2021 C C . THR A 1 264 ? 21.552 -20.407 -28.558 1.00 98.06 264 THR A C 1
ATOM 2023 O O . THR A 1 264 ? 20.487 -20.226 -27.970 1.00 98.06 264 THR A O 1
ATOM 2026 N N . PHE A 1 265 ? 21.657 -20.444 -29.885 1.00 97.88 265 PHE A N 1
ATOM 2027 C CA . PHE A 1 265 ? 20.497 -20.407 -30.773 1.00 97.88 265 PHE A CA 1
ATOM 2028 C C . PHE A 1 265 ? 19.631 -21.657 -30.553 1.00 97.88 265 PHE A C 1
ATOM 2030 O O . PHE A 1 265 ? 20.145 -22.776 -30.593 1.00 97.88 265 PHE A O 1
ATOM 2037 N N . ASP A 1 266 ? 18.335 -21.470 -30.299 1.00 96.50 266 ASP A N 1
ATOM 2038 C CA . ASP A 1 266 ? 17.359 -22.555 -30.117 1.00 96.50 266 ASP A CA 1
ATOM 2039 C C . ASP A 1 266 ? 16.554 -22.803 -31.400 1.00 96.50 266 ASP A C 1
ATOM 2041 O O . ASP A 1 266 ? 16.350 -23.958 -31.770 1.00 96.50 266 ASP A O 1
ATOM 2045 N N . GLY A 1 267 ? 16.143 -21.750 -32.119 1.00 95.38 267 GLY A N 1
ATOM 2046 C CA . GLY A 1 267 ? 15.469 -21.910 -33.410 1.00 95.38 267 GLY A CA 1
ATOM 2047 C C . GLY A 1 267 ? 14.787 -20.659 -33.964 1.00 95.38 267 GLY A C 1
ATOM 2048 O O . GLY A 1 267 ? 14.583 -19.668 -33.267 1.00 95.38 267 GLY A O 1
ATOM 2049 N N . THR A 1 268 ? 14.391 -20.730 -35.238 1.00 96.75 268 THR A N 1
ATOM 2050 C CA . THR A 1 268 ? 13.530 -19.736 -35.902 1.00 96.75 268 THR A CA 1
ATOM 2051 C C . THR A 1 268 ? 12.063 -20.091 -35.666 1.00 96.75 268 THR A C 1
ATOM 2053 O O . THR A 1 268 ? 11.536 -21.025 -36.270 1.00 96.75 268 THR A O 1
ATOM 2056 N N . ILE A 1 269 ? 11.394 -19.347 -34.790 1.00 96.62 269 ILE A N 1
ATOM 2057 C CA . ILE A 1 269 ? 10.063 -19.706 -34.270 1.00 96.62 269 ILE A CA 1
ATOM 2058 C C . ILE A 1 269 ? 8.915 -19.227 -35.165 1.00 96.62 269 ILE A C 1
ATOM 2060 O O . ILE A 1 269 ? 7.799 -19.737 -35.077 1.00 96.62 269 ILE A O 1
ATOM 2064 N N . SER A 1 270 ? 9.209 -18.274 -36.050 1.00 97.56 270 SER A N 1
ATOM 2065 C CA . SER A 1 270 ? 8.313 -17.752 -37.088 1.00 97.56 270 SER A CA 1
ATOM 2066 C C . SER A 1 270 ? 8.183 -18.679 -38.308 1.00 97.56 270 SER A C 1
ATOM 2068 O O . SER A 1 270 ? 7.378 -18.436 -39.210 1.00 97.56 270 SER A O 1
ATOM 2070 N N . GLY A 1 271 ? 8.954 -19.772 -38.350 1.00 94.69 271 GLY A N 1
ATOM 2071 C CA . GLY A 1 271 ? 8.956 -20.714 -39.465 1.00 94.69 271 GLY A CA 1
ATOM 2072 C C . GLY A 1 271 ? 9.402 -20.053 -40.772 1.00 94.69 271 GLY A C 1
ATOM 2073 O O . GLY A 1 271 ? 10.527 -19.569 -40.882 1.00 94.69 271 GLY A O 1
ATOM 2074 N N . SER A 1 272 ? 8.529 -20.064 -41.782 1.00 94.75 272 SER A N 1
ATOM 2075 C CA . SER A 1 272 ? 8.796 -19.477 -43.102 1.00 94.75 272 SER A CA 1
ATOM 2076 C C . SER A 1 272 ? 8.358 -18.017 -43.238 1.00 94.75 272 SER A C 1
ATOM 2078 O O . SER A 1 272 ? 8.468 -17.465 -44.330 1.00 94.75 272 SER A O 1
ATOM 2080 N N . GLN A 1 273 ? 7.802 -17.408 -42.189 1.00 97.69 273 GLN A N 1
ATOM 2081 C CA . GLN A 1 273 ? 7.392 -16.005 -42.227 1.00 97.69 273 GLN A CA 1
ATOM 2082 C C . GLN A 1 273 ? 8.627 -15.099 -42.297 1.00 97.69 273 GLN A C 1
ATOM 2084 O O . GLN A 1 273 ? 9.662 -15.409 -41.711 1.00 97.69 273 GLN A O 1
ATOM 2089 N N . THR A 1 274 ? 8.530 -14.010 -43.060 1.00 96.38 274 THR A N 1
ATOM 2090 C CA . THR A 1 274 ? 9.665 -13.110 -43.340 1.00 96.38 274 THR A CA 1
ATOM 2091 C C . THR A 1 274 ? 9.332 -11.633 -43.176 1.00 96.38 274 THR A C 1
ATOM 2093 O O . THR A 1 274 ? 10.187 -10.798 -43.447 1.00 96.38 274 THR A O 1
ATOM 2096 N N . ASN A 1 275 ? 8.096 -11.301 -42.808 1.00 96.81 275 ASN A N 1
ATOM 2097 C CA . ASN A 1 275 ? 7.649 -9.930 -42.581 1.00 96.81 275 ASN A CA 1
ATOM 2098 C C . ASN A 1 275 ? 7.188 -9.772 -41.128 1.00 96.81 275 ASN A C 1
ATOM 2100 O O . ASN A 1 275 ? 6.136 -9.185 -40.869 1.00 96.81 275 ASN A O 1
ATOM 2104 N N . THR A 1 276 ? 7.913 -10.419 -40.208 1.00 97.31 276 THR A N 1
ATOM 2105 C CA . THR A 1 276 ? 7.568 -10.432 -38.790 1.00 97.31 276 THR A CA 1
ATOM 2106 C C . THR A 1 276 ? 8.109 -9.207 -38.078 1.00 97.31 276 THR A C 1
ATOM 2108 O O . THR A 1 276 ? 9.232 -8.825 -38.368 1.00 97.31 276 THR A O 1
ATOM 2111 N N . ASP A 1 277 ? 7.380 -8.648 -37.120 1.00 94.44 277 ASP A N 1
ATOM 2112 C CA . ASP A 1 277 ? 7.916 -7.595 -36.246 1.00 94.44 277 ASP A CA 1
ATOM 2113 C C . ASP A 1 277 ? 7.300 -7.657 -34.839 1.00 94.44 277 ASP A C 1
ATOM 2115 O O . ASP A 1 277 ? 6.242 -8.280 -34.647 1.00 94.44 277 ASP A O 1
ATOM 2119 N N . LYS A 1 278 ? 7.966 -7.003 -33.877 1.00 93.50 278 LYS A N 1
ATOM 2120 C CA . LYS A 1 278 ? 7.504 -6.749 -32.500 1.00 93.50 278 LYS A CA 1
ATOM 2121 C C . LYS A 1 278 ? 6.982 -7.978 -31.772 1.00 93.50 278 LYS A C 1
ATOM 2123 O O . LYS A 1 278 ? 5.804 -8.060 -31.410 1.00 93.50 278 LYS A O 1
ATOM 2128 N N . GLN A 1 279 ? 7.866 -8.947 -31.561 1.00 96.81 279 GLN A N 1
ATOM 2129 C CA . GLN A 1 279 ? 7.524 -10.123 -30.780 1.00 96.81 279 GLN A CA 1
ATOM 2130 C C . GLN A 1 279 ? 7.540 -9.849 -29.275 1.00 96.81 279 GLN A C 1
ATOM 2132 O O . GLN A 1 279 ? 8.453 -9.204 -28.769 1.00 96.81 279 GLN A O 1
ATOM 2137 N N . MET A 1 280 ? 6.590 -10.443 -28.555 1.00 97.62 280 MET A N 1
ATOM 2138 C CA . MET A 1 280 ? 6.581 -10.480 -27.093 1.00 97.62 280 MET A CA 1
ATOM 2139 C C . MET A 1 280 ? 6.570 -11.912 -26.580 1.00 97.62 280 MET A C 1
ATOM 2141 O O . MET A 1 280 ? 5.849 -12.763 -27.107 1.00 97.62 280 MET A O 1
ATOM 2145 N N . GLN A 1 281 ? 7.387 -12.172 -25.559 1.00 98.06 281 GLN A N 1
ATOM 2146 C CA . GLN A 1 281 ? 7.598 -13.491 -24.972 1.00 98.06 281 GLN A CA 1
ATOM 2147 C C . GLN A 1 281 ? 6.974 -13.588 -23.572 1.00 98.06 281 GLN A C 1
ATOM 2149 O O . GLN A 1 281 ? 7.055 -12.648 -22.776 1.00 98.06 281 GLN A O 1
ATOM 2154 N N . TRP A 1 282 ? 6.418 -14.760 -23.256 1.00 98.25 282 TRP A N 1
ATOM 2155 C CA . TRP A 1 282 ? 6.011 -15.138 -21.905 1.00 98.25 282 TRP A CA 1
ATOM 2156 C C . TRP A 1 282 ? 6.150 -16.641 -21.671 1.00 98.25 282 TRP A C 1
ATOM 2158 O O . TRP A 1 282 ? 5.675 -17.447 -22.473 1.00 98.25 282 TRP A O 1
ATOM 2168 N N . ILE A 1 283 ? 6.762 -17.034 -20.560 1.00 98.25 283 ILE A N 1
ATOM 2169 C CA . ILE A 1 283 ? 6.804 -18.420 -20.092 1.00 98.25 283 ILE A CA 1
ATOM 2170 C C . ILE A 1 283 ? 5.714 -18.634 -19.042 1.00 98.25 283 ILE A C 1
ATOM 2172 O O . ILE A 1 283 ? 5.490 -17.792 -18.184 1.00 98.25 283 ILE A O 1
ATOM 2176 N N . ASP A 1 284 ? 5.033 -19.781 -19.086 1.00 98.19 284 ASP A N 1
ATOM 2177 C CA . ASP A 1 284 ? 4.097 -20.145 -18.019 1.00 98.19 284 ASP A CA 1
ATOM 2178 C C . ASP A 1 284 ? 4.849 -20.499 -16.731 1.00 98.19 284 ASP A C 1
ATOM 2180 O O . ASP A 1 284 ? 5.402 -21.598 -16.601 1.00 98.19 284 ASP A O 1
ATOM 2184 N N . HIS A 1 285 ? 4.881 -19.555 -15.788 1.00 95.38 285 HIS A N 1
ATOM 2185 C CA . HIS A 1 285 ? 5.580 -19.697 -14.510 1.00 95.38 285 HIS A CA 1
ATOM 2186 C C . HIS A 1 285 ? 4.790 -20.498 -13.470 1.00 95.38 285 HIS A C 1
ATOM 2188 O O . HIS A 1 285 ? 5.347 -20.911 -12.448 1.00 95.38 285 HIS A O 1
ATOM 2194 N N . SER A 1 286 ? 3.502 -20.758 -13.710 1.00 93.62 286 SER A N 1
ATOM 2195 C CA . SER A 1 286 ? 2.640 -21.333 -12.686 1.00 93.62 286 SER A CA 1
ATOM 2196 C C . SER A 1 286 ? 2.880 -22.827 -12.492 1.00 93.62 286 SER A C 1
ATOM 2198 O O . SER A 1 286 ? 2.579 -23.647 -13.357 1.00 93.62 286 SER A O 1
ATOM 2200 N N . ALA A 1 287 ? 3.310 -23.211 -11.288 1.00 90.69 287 ALA A N 1
ATOM 2201 C CA . ALA A 1 287 ? 3.464 -24.617 -10.913 1.00 90.69 287 ALA A CA 1
ATOM 2202 C C . ALA A 1 287 ? 2.137 -25.405 -10.897 1.00 90.69 287 ALA A C 1
ATOM 2204 O O . ALA A 1 287 ? 2.161 -26.634 -10.953 1.00 90.69 287 ALA A O 1
ATOM 2205 N N . SER A 1 288 ? 0.983 -24.728 -10.810 1.00 91.38 288 SER A N 1
ATOM 2206 C CA . SER A 1 288 ? -0.338 -25.368 -10.889 1.00 91.38 288 SER A CA 1
ATOM 2207 C C . SER A 1 288 ? -0.858 -25.522 -12.318 1.00 91.38 288 SER A C 1
ATOM 2209 O O . SER A 1 288 ? -1.838 -26.238 -12.531 1.00 91.38 288 SER A O 1
ATOM 2211 N N . SER A 1 289 ? -0.227 -24.869 -13.296 1.00 95.75 289 SER A N 1
ATOM 2212 C CA . SER A 1 289 ? -0.591 -25.013 -14.700 1.00 95.75 289 SER A CA 1
ATOM 2213 C C . SER A 1 289 ? -0.177 -26.387 -15.228 1.00 95.75 289 SER A C 1
ATOM 2215 O O . SER A 1 289 ? 0.961 -26.827 -15.062 1.00 95.75 289 SER A O 1
ATOM 2217 N N . ALA A 1 290 ? -1.074 -27.044 -15.967 1.00 96.44 290 ALA A N 1
ATOM 2218 C CA . ALA A 1 290 ? -0.742 -28.256 -16.723 1.00 96.44 290 ALA A CA 1
ATOM 2219 C C . ALA A 1 290 ? 0.253 -27.995 -17.875 1.00 96.44 290 ALA A C 1
ATOM 2221 O O . ALA A 1 290 ? 0.741 -28.936 -18.503 1.00 96.44 290 ALA A O 1
ATOM 2222 N N . PHE A 1 291 ? 0.532 -26.723 -18.166 1.00 97.62 291 PHE A N 1
ATOM 2223 C CA . PHE A 1 291 ? 1.381 -26.251 -19.256 1.00 97.62 291 PHE A CA 1
ATOM 2224 C C . PHE A 1 291 ? 2.595 -25.459 -18.754 1.00 97.62 291 PHE A C 1
ATOM 2226 O O . PHE A 1 291 ? 3.214 -24.743 -19.542 1.00 97.62 291 PHE A O 1
ATOM 2233 N N . ALA A 1 292 ? 2.937 -25.597 -17.467 1.00 96.56 292 ALA A N 1
ATOM 2234 C CA . ALA A 1 292 ? 4.100 -24.966 -16.853 1.00 96.56 292 ALA A CA 1
ATOM 2235 C C . ALA A 1 292 ? 5.364 -25.141 -17.715 1.00 96.56 292 ALA A C 1
ATOM 2237 O O . ALA A 1 292 ? 5.617 -26.223 -18.252 1.00 96.56 292 ALA A O 1
ATOM 2238 N N . ASN A 1 293 ? 6.170 -24.082 -17.820 1.00 96.69 293 ASN A N 1
ATOM 2239 C CA . ASN A 1 293 ? 7.371 -23.971 -18.660 1.00 96.69 293 ASN A CA 1
ATOM 2240 C C . ASN A 1 293 ? 7.158 -23.955 -20.177 1.00 96.69 293 ASN A C 1
ATOM 2242 O O . ASN A 1 293 ? 8.144 -23.873 -20.918 1.00 96.69 293 ASN A O 1
ATOM 2246 N N . ASN A 1 294 ? 5.922 -24.001 -20.677 1.00 98.25 294 ASN A N 1
ATOM 2247 C CA . ASN A 1 294 ? 5.713 -23.673 -22.081 1.00 98.25 294 ASN A CA 1
ATOM 2248 C C . ASN A 1 294 ? 6.090 -22.207 -22.324 1.00 98.25 294 ASN A C 1
ATOM 2250 O O . ASN A 1 294 ? 5.710 -21.325 -21.554 1.00 98.25 294 ASN A O 1
ATOM 2254 N N . ASN A 1 295 ? 6.828 -21.962 -23.406 1.00 98.12 295 ASN A N 1
ATOM 2255 C CA . ASN A 1 295 ? 7.242 -20.624 -23.820 1.00 98.12 295 ASN A CA 1
ATOM 2256 C C . ASN A 1 295 ? 6.336 -20.148 -24.955 1.00 98.12 295 ASN A C 1
ATOM 2258 O O . ASN A 1 295 ? 6.251 -20.821 -25.981 1.00 98.12 295 ASN A O 1
ATOM 2262 N N . TYR A 1 296 ? 5.659 -19.023 -24.776 1.00 98.75 296 TYR A N 1
ATOM 2263 C CA . TYR A 1 296 ? 4.737 -18.442 -25.740 1.00 98.75 296 TYR A CA 1
ATOM 2264 C C . TYR A 1 296 ? 5.321 -17.174 -26.327 1.00 98.75 296 TYR A C 1
ATOM 2266 O O . TYR A 1 296 ? 5.866 -16.340 -25.607 1.00 98.75 296 TYR A O 1
ATOM 2274 N N . VAL A 1 297 ? 5.161 -17.016 -27.636 1.00 98.69 297 VAL A N 1
ATOM 2275 C CA . VAL A 1 297 ? 5.589 -15.807 -28.335 1.00 98.69 297 VAL A CA 1
ATOM 2276 C C . VAL A 1 297 ? 4.481 -15.361 -29.269 1.00 98.69 297 VAL A C 1
ATOM 2278 O O . VAL A 1 297 ? 3.917 -16.190 -29.986 1.00 98.69 297 VAL A O 1
ATOM 2281 N N . ILE A 1 298 ? 4.170 -14.068 -29.241 1.00 98.75 298 ILE A N 1
ATOM 2282 C CA . ILE A 1 298 ? 3.213 -13.400 -30.129 1.00 98.75 298 ILE A CA 1
ATOM 2283 C C . ILE A 1 298 ? 3.943 -12.363 -30.977 1.00 98.75 298 ILE A C 1
ATOM 2285 O O . ILE A 1 298 ? 4.870 -11.744 -30.476 1.00 98.75 298 ILE A O 1
ATOM 2289 N N . TRP A 1 299 ? 3.558 -12.195 -32.240 1.00 98.44 299 TRP A N 1
ATOM 2290 C CA . TRP A 1 299 ? 4.103 -11.192 -33.166 1.00 98.44 299 TRP A CA 1
ATOM 2291 C C . TRP A 1 299 ? 3.098 -10.924 -34.295 1.00 98.44 299 TRP A C 1
ATOM 2293 O O . TRP A 1 299 ? 2.106 -11.646 -34.421 1.00 98.44 299 TRP A O 1
ATOM 2303 N N . HIS A 1 300 ? 3.354 -9.945 -35.164 1.00 97.62 300 HIS A N 1
ATOM 2304 C CA . HIS A 1 300 ? 2.595 -9.797 -36.415 1.00 97.62 300 HIS A CA 1
ATOM 2305 C C . HIS A 1 300 ? 3.429 -10.207 -37.624 1.00 97.62 300 HIS A C 1
ATOM 2307 O O . HIS A 1 300 ? 4.648 -10.121 -37.580 1.00 97.62 300 HIS A O 1
ATOM 2313 N N . ASN A 1 301 ? 2.792 -10.622 -38.721 1.00 96.56 301 ASN A N 1
ATOM 2314 C CA . ASN A 1 301 ? 3.470 -10.886 -39.994 1.00 96.56 301 ASN A CA 1
ATOM 2315 C C . ASN A 1 301 ? 2.791 -10.101 -41.124 1.00 96.56 301 ASN A C 1
ATOM 2317 O O . ASN A 1 301 ? 1.862 -10.595 -41.767 1.00 96.56 301 ASN A O 1
ATOM 2321 N N . GLY A 1 302 ? 3.225 -8.859 -41.347 1.00 92.81 302 GLY A N 1
ATOM 2322 C CA . GLY A 1 302 ? 2.436 -7.876 -42.092 1.00 92.81 302 GLY A CA 1
ATOM 2323 C C . GLY A 1 302 ? 1.179 -7.514 -41.308 1.00 92.81 302 GLY A C 1
ATOM 2324 O O . GLY A 1 302 ? 1.293 -6.964 -40.223 1.00 92.81 302 GLY A O 1
ATOM 2325 N N . ASN A 1 303 ? -0.003 -7.861 -41.812 1.00 94.31 303 ASN A N 1
ATOM 2326 C CA . ASN A 1 303 ? -1.259 -7.517 -41.144 1.00 94.31 303 ASN A CA 1
ATOM 2327 C C . ASN A 1 303 ? -1.580 -8.414 -39.924 1.00 94.31 303 ASN A C 1
ATOM 2329 O O . ASN A 1 303 ? -1.684 -7.893 -38.816 1.00 94.31 303 ASN A O 1
ATOM 2333 N N . PRO A 1 304 ? -1.714 -9.748 -40.072 1.00 97.25 304 PRO A N 1
ATOM 2334 C CA . PRO A 1 304 ? -2.237 -10.591 -38.999 1.00 97.25 304 PRO A CA 1
ATOM 2335 C C . PRO A 1 304 ? -1.277 -10.817 -37.824 1.00 97.25 304 PRO A C 1
ATOM 2337 O O . PRO A 1 304 ? -0.059 -10.888 -38.006 1.00 97.25 304 PRO A O 1
ATOM 2340 N N . ALA A 1 305 ? -1.858 -11.037 -36.640 1.00 98.12 305 ALA A N 1
ATOM 2341 C CA . ALA A 1 305 ? -1.165 -11.522 -35.448 1.00 98.12 305 ALA A CA 1
ATOM 2342 C C . ALA A 1 305 ? -1.018 -13.050 -35.470 1.00 98.12 305 ALA A C 1
ATOM 2344 O O . ALA A 1 305 ? -1.956 -13.779 -35.814 1.00 98.12 305 ALA A O 1
ATOM 2345 N N . PHE A 1 306 ? 0.138 -13.535 -35.028 1.00 98.62 306 PHE A N 1
ATOM 2346 C CA . PHE A 1 306 ? 0.464 -14.947 -34.875 1.00 98.62 306 PHE A CA 1
ATOM 2347 C C . PHE A 1 306 ? 0.996 -15.234 -33.481 1.00 98.62 306 PHE A C 1
ATOM 2349 O O . PHE A 1 306 ? 1.661 -14.403 -32.872 1.00 98.62 306 PHE A O 1
ATOM 2356 N N . MET A 1 307 ? 0.746 -16.451 -33.012 1.00 98.44 307 MET A N 1
ATOM 2357 C CA . MET A 1 307 ? 1.353 -16.994 -31.808 1.00 98.44 307 MET A CA 1
ATOM 2358 C C . MET A 1 307 ? 1.998 -18.342 -32.094 1.00 98.44 307 MET A C 1
ATOM 2360 O O . MET A 1 307 ? 1.518 -19.121 -32.919 1.00 98.44 307 MET A O 1
ATOM 2364 N N . ASN A 1 308 ? 3.061 -18.655 -31.367 1.00 98.38 308 ASN A N 1
ATOM 2365 C CA . ASN A 1 308 ? 3.627 -19.996 -31.322 1.00 98.38 308 ASN A CA 1
ATOM 2366 C C . ASN A 1 308 ? 3.991 -20.351 -29.882 1.00 98.38 308 ASN A C 1
ATOM 2368 O O . ASN A 1 308 ? 4.209 -19.475 -29.044 1.00 98.38 308 ASN A O 1
ATOM 2372 N N . ARG A 1 309 ? 4.043 -21.651 -29.601 1.00 97.25 309 ARG A N 1
ATOM 2373 C CA . ARG A 1 309 ? 4.441 -22.184 -28.303 1.00 97.25 309 ARG A CA 1
ATOM 2374 C C . ARG A 1 309 ? 5.600 -23.155 -28.451 1.00 97.25 309 ARG A C 1
ATOM 2376 O O . ARG A 1 309 ? 5.631 -23.977 -29.371 1.00 97.25 309 ARG A O 1
ATOM 2383 N N . ARG A 1 310 ? 6.506 -23.117 -27.488 1.00 97.50 310 ARG A N 1
ATOM 2384 C CA . ARG A 1 310 ? 7.518 -24.136 -27.257 1.00 97.50 310 ARG A CA 1
ATOM 2385 C C . ARG A 1 310 ? 7.046 -25.052 -26.145 1.00 97.50 310 ARG A C 1
ATOM 2387 O O . ARG A 1 310 ? 6.720 -24.581 -25.061 1.00 97.50 310 ARG A O 1
ATOM 2394 N N . THR A 1 311 ? 7.061 -26.351 -26.403 1.00 96.00 311 THR A N 1
ATOM 2395 C CA . THR A 1 311 ? 6.849 -27.385 -25.380 1.00 96.00 311 THR A CA 1
ATOM 2396 C C . THR A 1 311 ? 8.171 -28.095 -25.079 1.00 96.00 311 THR A C 1
ATOM 2398 O O . THR A 1 311 ? 9.218 -27.748 -25.636 1.00 96.00 311 THR A O 1
ATOM 2401 N N . SER A 1 312 ? 8.141 -29.148 -24.262 1.00 91.19 312 SER A N 1
ATOM 2402 C CA . SER A 1 312 ? 9.292 -30.041 -24.069 1.00 91.19 312 SER A CA 1
ATOM 2403 C C . SER A 1 312 ? 9.805 -30.674 -25.373 1.00 91.19 312 SER A C 1
ATOM 2405 O O . SER A 1 312 ? 10.976 -31.034 -25.453 1.00 91.19 312 SER A O 1
ATOM 2407 N N . THR A 1 313 ? 8.961 -30.765 -26.408 1.00 92.00 313 THR A N 1
ATOM 2408 C CA . THR A 1 313 ? 9.317 -31.328 -27.725 1.00 92.00 313 THR A CA 1
ATOM 2409 C C . THR A 1 313 ? 9.870 -30.300 -28.719 1.00 92.00 313 THR A C 1
ATOM 2411 O O . THR A 1 313 ? 10.301 -30.680 -29.805 1.00 92.00 313 THR A O 1
ATOM 2414 N N . GLY A 1 314 ? 9.906 -29.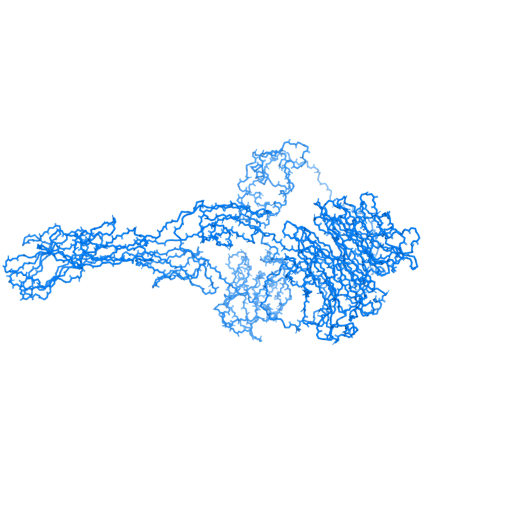015 -28.350 1.00 94.69 314 GLY A N 1
ATOM 2415 C CA . GLY A 1 314 ? 10.338 -27.915 -29.216 1.00 94.69 314 GLY A CA 1
ATOM 2416 C C . GLY A 1 314 ? 9.197 -26.983 -29.626 1.00 94.69 314 GLY A C 1
ATOM 2417 O O . GLY A 1 314 ? 8.110 -27.011 -29.041 1.00 94.69 314 GLY A O 1
ATOM 2418 N N . TRP A 1 315 ? 9.481 -26.115 -30.599 1.00 96.88 315 TRP A N 1
ATOM 2419 C CA . TRP A 1 315 ? 8.540 -25.131 -31.141 1.00 96.88 315 TRP A CA 1
ATOM 2420 C C . TRP A 1 315 ? 7.490 -25.781 -32.042 1.00 96.88 315 TRP A C 1
ATOM 2422 O O . TRP A 1 315 ? 7.801 -26.669 -32.835 1.00 96.88 315 TRP A O 1
ATOM 2432 N N . GLY A 1 316 ? 6.245 -25.318 -31.924 1.00 96.19 316 GLY A N 1
ATOM 2433 C CA . GLY A 1 316 ? 5.158 -25.688 -32.823 1.00 96.19 316 GLY A CA 1
ATOM 2434 C C . GLY A 1 316 ? 5.191 -24.934 -34.155 1.00 96.19 316 GLY A C 1
ATOM 2435 O O . GLY A 1 316 ? 6.158 -24.255 -34.506 1.00 96.19 316 GLY A O 1
ATOM 2436 N N . THR A 1 317 ? 4.096 -25.043 -34.906 1.00 96.19 317 THR A N 1
ATOM 2437 C CA . THR A 1 317 ? 3.838 -24.219 -36.095 1.00 96.19 317 THR A CA 1
ATOM 2438 C C . THR A 1 317 ? 3.142 -22.917 -35.679 1.00 96.19 317 THR A C 1
ATOM 2440 O O . THR A 1 317 ? 2.236 -22.990 -34.848 1.00 96.19 317 THR A O 1
ATOM 2443 N N . PRO A 1 318 ? 3.499 -21.749 -36.253 1.00 98.19 318 PRO A N 1
ATOM 2444 C CA . PRO A 1 318 ? 2.780 -20.501 -36.005 1.00 98.19 318 PRO A CA 1
ATOM 2445 C C . PRO A 1 318 ? 1.272 -20.618 -36.265 1.00 98.19 318 PRO A C 1
ATOM 2447 O O . PRO A 1 318 ? 0.851 -21.087 -37.324 1.00 98.19 318 PRO A O 1
ATOM 2450 N N . ILE A 1 319 ? 0.467 -20.159 -35.309 1.00 98.25 319 ILE A N 1
ATOM 2451 C CA . ILE A 1 319 ? -0.996 -20.118 -35.368 1.00 98.25 319 ILE A CA 1
ATOM 2452 C C . ILE A 1 319 ? -1.416 -18.664 -35.549 1.00 98.25 319 ILE A C 1
ATOM 2454 O O . ILE A 1 319 ? -1.061 -17.817 -34.733 1.00 98.25 319 ILE A O 1
ATOM 2458 N N . GLN A 1 320 ? -2.177 -18.367 -36.602 1.00 98.25 320 GLN A N 1
ATOM 2459 C CA . GLN A 1 320 ? -2.792 -17.050 -36.744 1.00 98.25 320 GLN A CA 1
ATOM 2460 C C . GLN A 1 320 ? -3.867 -16.878 -35.669 1.00 98.25 320 GLN A C 1
ATOM 2462 O O . GLN A 1 320 ? -4.741 -17.735 -35.537 1.00 98.25 320 GLN A O 1
ATOM 2467 N N . VAL A 1 321 ? -3.796 -15.787 -34.910 1.00 98.31 321 VAL A N 1
ATOM 2468 C CA . VAL A 1 321 ? -4.735 -15.506 -33.816 1.00 98.31 321 VAL A CA 1
ATOM 2469 C C . VAL A 1 321 ? -5.675 -14.344 -34.113 1.00 98.31 321 VAL A C 1
ATOM 2471 O O . VAL A 1 321 ? -6.734 -14.269 -33.505 1.00 98.31 321 VAL A O 1
ATOM 2474 N N . SER A 1 322 ? -5.353 -13.477 -35.072 1.00 97.81 322 SER A N 1
ATOM 2475 C CA . SER A 1 322 ? -6.322 -12.524 -35.622 1.00 97.81 322 SER A CA 1
ATOM 2476 C C . SER A 1 322 ? -7.206 -13.171 -36.699 1.00 97.81 322 SER A C 1
ATOM 2478 O O . SER A 1 322 ? -6.829 -14.167 -37.325 1.00 97.81 322 SER A O 1
ATOM 2480 N N . ASP A 1 323 ? -8.377 -12.587 -36.954 1.00 94.69 323 ASP A N 1
ATOM 2481 C CA . ASP A 1 323 ? -9.303 -12.979 -38.024 1.00 94.69 323 ASP A CA 1
ATOM 2482 C C . ASP A 1 323 ? -9.590 -11.805 -38.990 1.00 94.69 323 ASP A C 1
ATOM 2484 O O . ASP A 1 323 ? -8.703 -10.997 -39.264 1.00 94.69 323 ASP A O 1
ATOM 2488 N N . GLY A 1 324 ? -10.789 -11.741 -39.576 1.00 91.44 324 GLY A N 1
ATOM 2489 C CA . GLY A 1 324 ? -11.195 -10.672 -40.489 1.00 91.44 324 GLY A CA 1
ATOM 2490 C C . GLY A 1 324 ? -11.474 -9.319 -39.822 1.00 91.44 324 GLY A C 1
ATOM 2491 O O . GLY A 1 324 ? -11.679 -8.342 -40.539 1.00 91.44 324 GLY A O 1
ATOM 2492 N N . GLN A 1 325 ? -11.500 -9.236 -38.487 1.00 92.31 325 GLN A N 1
ATOM 2493 C CA . GLN A 1 325 ? -11.608 -7.957 -37.773 1.00 92.31 325 GLN A CA 1
ATOM 2494 C C . GLN A 1 325 ? -10.343 -7.096 -37.880 1.00 92.31 325 GLN A C 1
ATOM 2496 O O . GLN A 1 325 ? -10.437 -5.875 -37.764 1.00 92.31 325 GLN A O 1
ATOM 2501 N N . ALA A 1 326 ? -9.179 -7.719 -38.066 1.00 93.50 326 ALA A N 1
ATOM 2502 C CA . ALA A 1 326 ? -7.914 -7.028 -38.239 1.00 93.50 326 ALA A CA 1
ATOM 2503 C C . ALA A 1 326 ? -7.814 -6.510 -39.677 1.00 93.50 326 ALA A C 1
ATOM 2505 O O . ALA A 1 326 ? -7.632 -7.281 -40.622 1.00 93.50 326 ALA A O 1
ATOM 2506 N N . THR A 1 327 ? -7.968 -5.198 -39.851 1.00 95.81 327 THR A N 1
ATOM 2507 C CA . THR A 1 327 ? -7.925 -4.559 -41.176 1.00 95.81 327 THR A CA 1
ATOM 2508 C C . THR A 1 327 ? -6.625 -3.797 -41.425 1.00 95.81 327 THR A C 1
ATOM 2510 O O . THR A 1 327 ? -6.464 -3.212 -42.496 1.00 95.81 327 THR A O 1
ATOM 2513 N N . GLY A 1 328 ? -5.703 -3.795 -40.461 1.00 95.81 328 GLY A N 1
ATOM 2514 C CA . GLY A 1 328 ? -4.353 -3.254 -40.564 1.00 95.81 328 GLY A CA 1
ATOM 2515 C C . GLY A 1 328 ? -3.324 -4.198 -39.941 1.00 95.81 328 GLY A C 1
ATOM 2516 O O . GLY A 1 328 ? -3.459 -5.418 -40.021 1.00 95.81 328 GLY A O 1
ATOM 2517 N N . THR A 1 329 ? -2.269 -3.619 -39.377 1.00 96.00 329 THR A N 1
ATOM 2518 C CA . THR A 1 329 ? -1.141 -4.330 -38.762 1.00 96.00 329 THR A CA 1
ATOM 2519 C C . THR A 1 329 ? -1.426 -4.597 -37.290 1.00 96.00 329 THR A C 1
ATOM 2521 O O . THR A 1 329 ? -1.735 -3.666 -36.548 1.00 96.00 329 THR A O 1
ATOM 2524 N N . CYS A 1 330 ? -1.258 -5.842 -36.841 1.00 96.62 330 CYS A N 1
ATOM 2525 C CA . CYS A 1 330 ? -1.389 -6.222 -35.433 1.00 96.62 330 CYS A CA 1
ATOM 2526 C C . CYS A 1 330 ? -0.091 -6.060 -34.615 1.00 96.62 330 CYS A C 1
ATOM 2528 O O . CYS A 1 330 ? 0.313 -6.966 -33.885 1.00 96.62 330 CYS A O 1
ATOM 2530 N N . ILE A 1 331 ? 0.596 -4.933 -34.787 1.00 95.31 331 ILE A N 1
ATOM 2531 C CA . ILE A 1 331 ? 1.911 -4.636 -34.197 1.00 95.31 331 ILE A CA 1
ATOM 2532 C C . ILE A 1 331 ? 1.798 -4.133 -32.752 1.00 95.31 331 ILE A C 1
ATOM 2534 O O . ILE A 1 331 ? 0.881 -3.384 -32.446 1.00 95.31 331 ILE A O 1
ATOM 2538 N N . GLY A 1 332 ? 2.727 -4.510 -31.864 1.00 94.75 332 GLY A N 1
ATOM 2539 C CA . GLY A 1 332 ? 2.678 -4.102 -30.450 1.00 94.75 332 GLY A CA 1
ATOM 2540 C C . GLY A 1 332 ? 1.812 -4.999 -29.569 1.00 94.75 332 GLY A C 1
ATOM 2541 O O . GLY A 1 332 ? 1.083 -4.512 -28.704 1.00 94.75 332 GLY A O 1
ATOM 2542 N N . ALA A 1 333 ? 1.838 -6.297 -29.866 1.00 96.88 333 ALA A N 1
ATOM 2543 C CA . ALA A 1 333 ? 1.098 -7.342 -29.175 1.00 96.88 333 ALA A CA 1
ATOM 2544 C C . ALA A 1 333 ? 1.792 -7.781 -27.874 1.00 96.88 333 ALA A C 1
ATOM 2546 O O . ALA A 1 333 ? 2.986 -7.571 -27.720 1.00 96.88 333 ALA A O 1
ATOM 2547 N N . ASP A 1 334 ? 1.072 -8.448 -26.971 1.00 98.25 334 ASP A N 1
ATOM 2548 C CA . ASP A 1 334 ? 1.628 -9.024 -25.739 1.00 98.25 334 ASP A CA 1
ATOM 2549 C C . ASP A 1 334 ? 0.976 -10.377 -25.411 1.00 98.25 334 ASP A C 1
ATOM 2551 O O . ASP A 1 334 ? -0.120 -10.690 -25.877 1.00 98.25 334 ASP A O 1
ATOM 2555 N N . VAL A 1 335 ? 1.649 -11.216 -24.627 1.00 98.56 335 VAL A N 1
ATOM 2556 C CA . VAL A 1 335 ? 1.176 -12.550 -24.237 1.00 98.56 335 VAL A CA 1
ATOM 2557 C C . VAL A 1 335 ? 1.372 -12.788 -22.747 1.00 98.56 335 VAL A C 1
ATOM 2559 O O . VAL A 1 335 ? 2.380 -12.376 -22.174 1.00 98.56 335 VAL A O 1
ATOM 2562 N N . LYS A 1 336 ? 0.391 -13.438 -22.111 1.00 98.25 336 LYS A N 1
ATOM 2563 C CA . LYS A 1 336 ? 0.399 -13.786 -20.681 1.00 98.25 336 LYS A CA 1
ATOM 2564 C C . LYS A 1 336 ? -0.313 -15.111 -20.414 1.00 98.25 336 LYS A C 1
ATOM 2566 O O . LYS A 1 336 ? -1.182 -15.521 -21.188 1.00 98.25 336 LYS A O 1
ATOM 2571 N N . THR A 1 337 ? 0.003 -15.753 -19.294 1.00 98.31 337 THR A N 1
ATOM 2572 C CA . THR A 1 337 ? -0.736 -16.911 -18.765 1.00 98.31 337 THR A CA 1
ATOM 2573 C C . THR A 1 337 ? -1.302 -16.629 -17.378 1.00 98.31 337 THR A C 1
ATOM 2575 O O . THR A 1 337 ? -0.968 -15.631 -16.749 1.00 98.31 337 THR A O 1
ATOM 2578 N N . ASN A 1 338 ? -2.210 -17.487 -16.911 1.00 96.38 338 ASN A N 1
ATOM 2579 C CA . ASN A 1 338 ? -2.669 -17.493 -15.522 1.00 96.38 338 ASN A CA 1
ATOM 2580 C C . ASN A 1 338 ? -2.393 -18.850 -14.857 1.00 96.38 338 ASN A C 1
ATOM 2582 O O . ASN A 1 338 ? -2.016 -19.816 -15.518 1.00 96.38 338 ASN A O 1
ATOM 2586 N N . ALA A 1 339 ? -2.681 -18.959 -13.557 1.00 94.62 339 ALA A N 1
ATOM 2587 C CA . ALA A 1 339 ? -2.396 -20.168 -12.784 1.00 94.62 339 ALA A CA 1
ATOM 2588 C C . ALA A 1 339 ? -3.157 -21.442 -13.216 1.00 94.62 339 ALA A C 1
ATOM 2590 O O . ALA A 1 339 ? -2.814 -22.544 -12.785 1.00 94.62 339 ALA A O 1
ATOM 2591 N N . ASN A 1 340 ? -4.189 -21.308 -14.058 1.00 95.31 340 ASN A N 1
ATOM 2592 C CA . ASN A 1 340 ? -4.925 -22.432 -14.644 1.00 95.31 340 ASN A CA 1
ATOM 2593 C C . ASN A 1 340 ? -4.298 -22.925 -15.964 1.00 95.31 340 ASN A C 1
ATOM 2595 O O . ASN A 1 340 ? -4.763 -23.915 -16.525 1.00 95.31 340 ASN A O 1
ATOM 2599 N N . GLY A 1 341 ? -3.281 -22.232 -16.483 1.00 96.44 341 GLY A N 1
ATOM 2600 C CA . GLY A 1 341 ? -2.694 -22.510 -17.792 1.00 96.44 341 GLY A CA 1
ATOM 2601 C C . GLY A 1 341 ? -3.513 -21.974 -18.969 1.00 96.44 341 GLY A C 1
ATOM 2602 O O . GLY A 1 341 ? -3.321 -22.411 -20.107 1.00 96.44 341 GLY A O 1
ATOM 2603 N N . ASP A 1 342 ? -4.440 -21.040 -18.716 1.00 98.00 342 ASP A N 1
ATOM 2604 C CA . ASP A 1 342 ? -5.062 -20.287 -19.803 1.00 98.00 342 ASP A CA 1
ATOM 2605 C C . ASP A 1 342 ? -4.011 -19.341 -20.407 1.00 98.00 342 ASP A C 1
ATOM 2607 O O . ASP A 1 342 ? -3.271 -18.689 -19.671 1.00 98.00 342 ASP A O 1
ATOM 2611 N N . VAL A 1 343 ? -3.971 -19.239 -21.737 1.00 98.75 343 VAL A N 1
ATOM 2612 C CA . VAL A 1 343 ? -3.043 -18.371 -22.481 1.00 98.75 343 VAL A CA 1
ATOM 2613 C C . VAL A 1 343 ? -3.827 -17.232 -23.114 1.00 98.75 343 VAL A C 1
ATOM 2615 O O . VAL A 1 343 ? -4.814 -17.484 -23.809 1.00 98.75 343 VAL A O 1
ATOM 2618 N N . PHE A 1 344 ? -3.367 -16.001 -22.912 1.00 98.81 344 PHE A N 1
ATOM 2619 C CA . PHE A 1 344 ? -3.975 -14.780 -23.427 1.00 98.81 344 PHE A CA 1
ATOM 2620 C C . PHE A 1 344 ? -3.010 -14.081 -24.378 1.00 98.81 344 PHE A C 1
ATOM 2622 O O . PHE A 1 344 ? -1.885 -13.778 -23.989 1.00 98.81 344 PHE A O 1
ATOM 2629 N N . GLY A 1 345 ? -3.448 -13.838 -25.612 1.00 98.56 345 GLY A N 1
ATOM 2630 C CA . GLY A 1 345 ? -2.723 -13.022 -26.587 1.00 98.56 345 GLY A CA 1
ATOM 2631 C C . GLY A 1 345 ? -3.464 -11.713 -26.812 1.00 98.56 345 GLY A C 1
ATOM 2632 O O . GLY A 1 345 ? -4.638 -11.737 -27.171 1.00 98.56 345 GLY A O 1
ATOM 2633 N N . PHE A 1 346 ? -2.797 -10.590 -26.594 1.00 98.62 346 PHE A N 1
ATOM 2634 C CA . PHE A 1 346 ? -3.323 -9.242 -26.770 1.00 98.62 346 PHE A CA 1
ATOM 2635 C C . PHE A 1 346 ? -2.716 -8.635 -28.022 1.00 98.62 346 PHE A C 1
ATOM 2637 O O . PHE A 1 346 ? -1.512 -8.750 -28.221 1.00 98.62 346 PHE A O 1
ATOM 2644 N N . PHE A 1 347 ? -3.513 -7.973 -28.853 1.00 98.06 347 PHE A N 1
ATOM 2645 C CA . PHE A 1 347 ? -2.984 -7.257 -30.010 1.00 98.06 347 PHE A CA 1
ATOM 2646 C C . PHE A 1 347 ? -3.851 -6.041 -30.353 1.00 98.06 347 PHE A C 1
ATOM 2648 O O . PHE A 1 347 ? -5.084 -6.157 -30.382 1.00 98.06 347 PHE A O 1
ATOM 2655 N N . PRO A 1 348 ? -3.249 -4.866 -30.605 1.00 97.19 348 PRO A N 1
ATOM 2656 C CA . PRO A 1 348 ? -3.942 -3.771 -31.262 1.00 97.19 348 PRO A CA 1
ATOM 2657 C C . PRO A 1 348 ? -4.056 -4.073 -32.765 1.00 97.19 348 PRO A C 1
ATOM 2659 O O . PRO A 1 348 ? -3.401 -4.973 -33.281 1.00 97.19 348 PRO A O 1
ATOM 2662 N N . ASP A 1 349 ? -4.893 -3.334 -33.481 1.00 96.94 349 ASP A N 1
ATOM 2663 C CA . ASP A 1 349 ? -4.977 -3.376 -34.940 1.00 96.94 349 ASP A CA 1
ATOM 2664 C C . ASP A 1 349 ? -5.066 -1.959 -35.493 1.00 96.94 349 ASP A C 1
ATOM 2666 O O . ASP A 1 349 ? -5.991 -1.207 -35.157 1.00 96.94 349 ASP A O 1
ATOM 2670 N N . THR A 1 350 ? -4.132 -1.619 -36.382 1.00 96.25 350 THR A N 1
ATOM 2671 C CA . THR A 1 350 ? -4.015 -0.247 -36.878 1.00 96.25 350 THR A CA 1
ATOM 2672 C C . THR A 1 350 ? -5.150 0.179 -37.799 1.00 96.25 350 THR A C 1
ATOM 2674 O O . THR A 1 350 ? -5.464 1.361 -37.897 1.00 96.25 350 THR A O 1
ATOM 2677 N N . GLY A 1 351 ? -5.823 -0.768 -38.453 1.00 95.62 351 GLY A N 1
ATOM 2678 C CA . GLY A 1 351 ? -6.933 -0.458 -39.349 1.00 95.62 351 GLY A CA 1
ATOM 2679 C C . GLY A 1 351 ? -8.249 -0.238 -38.601 1.00 95.62 351 GLY A C 1
ATOM 2680 O O . GLY A 1 351 ? -8.869 0.821 -38.700 1.00 95.62 351 GLY A O 1
ATOM 2681 N N . SER A 1 352 ? -8.681 -1.239 -37.833 1.00 95.69 352 SER A N 1
ATOM 2682 C CA . SER A 1 352 ? -9.958 -1.236 -37.108 1.00 95.69 352 SER A CA 1
ATOM 2683 C C . SER A 1 352 ? -9.928 -0.407 -35.825 1.00 95.69 352 SER A C 1
ATOM 2685 O O . SER A 1 352 ? -10.979 -0.224 -35.193 1.00 95.69 352 SER A O 1
ATOM 2687 N N . ARG A 1 353 ? -8.737 0.076 -35.429 1.00 95.50 353 ARG A N 1
ATOM 2688 C CA . ARG A 1 353 ? -8.494 0.828 -34.190 1.00 95.50 353 ARG A CA 1
ATOM 2689 C C . ARG A 1 353 ? -8.958 0.051 -32.965 1.00 95.50 353 ARG A C 1
ATOM 2691 O O . ARG A 1 353 ? -9.523 0.612 -32.032 1.00 95.50 353 ARG A O 1
ATOM 2698 N N . GLY A 1 354 ? -8.866 -1.273 -33.022 1.00 96.75 354 GLY A N 1
ATOM 2699 C CA . GLY A 1 354 ? -9.318 -2.158 -31.962 1.00 96.75 354 GLY A CA 1
ATOM 2700 C C . GLY A 1 354 ? -8.143 -2.729 -31.193 1.00 96.75 354 GLY A C 1
ATOM 2701 O O . GLY A 1 354 ? -7.156 -3.112 -31.805 1.00 96.75 354 GLY A O 1
ATOM 2702 N N . ILE A 1 355 ? -8.273 -2.836 -29.873 1.00 98.25 355 ILE A N 1
ATOM 2703 C CA . ILE A 1 355 ? -7.430 -3.738 -29.079 1.00 98.25 355 ILE A CA 1
ATOM 2704 C C . ILE A 1 355 ? -8.240 -5.002 -28.832 1.00 98.25 355 ILE A C 1
ATOM 2706 O O . ILE A 1 355 ? -9.402 -4.920 -28.419 1.00 98.25 355 ILE A O 1
ATOM 2710 N N . TYR A 1 356 ? -7.642 -6.155 -29.103 1.00 98.19 356 TYR A N 1
ATOM 2711 C CA . TYR A 1 356 ? -8.283 -7.459 -29.024 1.00 98.19 356 TYR A CA 1
ATOM 2712 C C . TYR A 1 356 ? -7.521 -8.390 -28.088 1.00 98.19 356 TYR A C 1
ATOM 2714 O O . TYR A 1 356 ? -6.315 -8.243 -27.887 1.00 98.19 356 TYR A O 1
ATOM 2722 N N . VAL A 1 357 ? -8.237 -9.371 -27.540 1.00 98.44 357 VAL A N 1
ATOM 2723 C CA . VAL A 1 357 ? -7.665 -10.484 -26.783 1.00 98.44 357 VAL A CA 1
ATOM 2724 C C . VAL A 1 357 ? -8.146 -11.813 -27.358 1.00 98.44 357 VAL A C 1
ATOM 2726 O O . VAL A 1 357 ? -9.334 -11.998 -27.619 1.00 98.44 357 VAL A O 1
ATOM 2729 N N . VAL A 1 358 ? -7.232 -12.762 -27.532 1.00 98.38 358 VAL A N 1
ATOM 2730 C CA . VAL A 1 358 ? -7.540 -14.178 -27.755 1.00 98.38 358 VAL A CA 1
ATOM 2731 C C . VAL A 1 358 ? -7.244 -14.989 -26.516 1.00 98.38 358 VAL A C 1
ATOM 2733 O O . VAL A 1 358 ? -6.327 -14.677 -25.759 1.00 98.38 358 VAL A O 1
ATOM 2736 N N . LYS A 1 359 ? -7.990 -16.078 -26.343 1.00 98.38 359 LYS A N 1
ATOM 2737 C CA . LYS A 1 359 ? -7.798 -17.017 -25.243 1.00 98.38 359 LYS A CA 1
ATOM 2738 C C . LYS A 1 359 ? -7.618 -18.434 -25.759 1.00 98.38 359 LYS A C 1
ATOM 2740 O O . LYS A 1 359 ? -8.361 -18.888 -26.628 1.00 98.38 359 LYS A O 1
ATOM 2745 N N . SER A 1 360 ? -6.688 -19.154 -25.152 1.00 98.62 360 SER A N 1
ATOM 2746 C CA . SER A 1 360 ? -6.563 -20.602 -25.253 1.00 98.62 360 SER A CA 1
ATOM 2747 C C . SER A 1 360 ? -6.724 -21.227 -23.868 1.00 98.62 360 SER A C 1
ATOM 2749 O O . SER A 1 360 ? -6.058 -20.811 -22.927 1.00 98.62 360 SER A O 1
ATOM 2751 N N . THR A 1 361 ? -7.510 -22.296 -23.766 1.00 97.44 361 THR A N 1
ATOM 2752 C CA . THR A 1 361 ? -7.648 -23.123 -22.550 1.00 97.44 361 THR A CA 1
ATOM 2753 C C . THR A 1 361 ? -6.905 -24.463 -22.646 1.00 97.44 361 THR A C 1
ATOM 2755 O O . THR A 1 361 ? -6.995 -25.290 -21.745 1.00 97.44 361 THR A O 1
ATOM 2758 N N . ASN A 1 362 ? -6.172 -24.702 -23.741 1.00 97.19 362 ASN A N 1
ATOM 2759 C CA . ASN A 1 362 ? -5.414 -25.933 -23.995 1.00 97.19 362 ASN A CA 1
ATOM 2760 C C . ASN A 1 362 ? -3.905 -25.667 -24.180 1.00 97.19 362 ASN A C 1
ATOM 2762 O O . ASN A 1 362 ? -3.230 -26.326 -24.982 1.00 97.19 362 ASN A O 1
ATOM 2766 N N . GLY A 1 363 ? -3.392 -24.662 -23.460 1.00 95.31 363 GLY A N 1
ATOM 2767 C CA . GLY A 1 363 ? -1.967 -24.329 -23.413 1.00 95.31 363 GLY A CA 1
ATOM 2768 C C . GLY A 1 363 ? -1.391 -23.814 -24.729 1.00 95.31 363 GLY A C 1
ATOM 2769 O O . GLY A 1 363 ? -0.251 -24.130 -25.047 1.00 95.31 363 GLY A O 1
ATOM 2770 N N . GLY A 1 364 ? -2.183 -23.132 -25.558 1.00 96.69 364 GLY A N 1
ATOM 2771 C CA . GLY A 1 364 ? -1.795 -22.545 -26.846 1.00 96.69 364 GLY A CA 1
ATOM 2772 C C . GLY A 1 364 ? -1.904 -23.501 -28.035 1.00 96.69 364 GLY A C 1
ATOM 2773 O O . GLY A 1 364 ? -1.210 -23.321 -29.030 1.00 96.69 364 GLY A O 1
ATOM 2774 N N . GLY A 1 365 ? -2.706 -24.566 -27.928 1.00 96.25 365 GLY A N 1
ATOM 2775 C CA . GLY A 1 365 ? -2.898 -25.531 -29.018 1.00 96.25 365 GLY A CA 1
ATOM 2776 C C . GLY A 1 365 ? -3.896 -25.039 -30.060 1.00 96.25 365 GLY A C 1
ATOM 2777 O O . GLY A 1 365 ? -3.779 -25.361 -31.237 1.00 96.25 365 GLY A O 1
ATOM 2778 N N . SER A 1 366 ? -4.867 -24.246 -29.616 1.00 97.44 366 SER A N 1
ATOM 2779 C CA . SER A 1 366 ? -5.831 -23.535 -30.449 1.00 97.44 366 SER A CA 1
ATOM 2780 C C . SER A 1 366 ? -6.368 -22.334 -29.680 1.00 97.44 366 SER A C 1
ATOM 2782 O O . SER A 1 366 ? -6.518 -22.411 -28.460 1.00 97.44 366 SER A O 1
ATOM 2784 N N . TYR A 1 367 ? -6.746 -21.274 -30.384 1.00 98.00 367 TYR A N 1
ATOM 2785 C CA . TYR A 1 367 ? -7.291 -20.060 -29.782 1.00 98.00 367 TYR A CA 1
ATOM 2786 C C . TYR A 1 367 ? -8.760 -19.877 -30.161 1.00 98.00 367 TYR A C 1
ATOM 2788 O O . TYR A 1 367 ? -9.181 -20.243 -31.259 1.00 98.00 367 TYR A O 1
ATOM 2796 N N . ALA A 1 368 ? -9.547 -19.342 -29.229 1.00 97.44 368 ALA A N 1
ATOM 2797 C CA . ALA A 1 368 ? -10.905 -18.892 -29.502 1.00 97.44 368 ALA A CA 1
ATOM 2798 C C . ALA A 1 368 ? -10.902 -17.639 -30.397 1.00 97.44 368 ALA A C 1
ATOM 2800 O O . ALA A 1 368 ? -9.862 -17.006 -30.588 1.00 97.44 368 ALA A O 1
ATOM 2801 N N . ALA A 1 369 ? -12.079 -17.270 -30.909 1.00 97.06 369 ALA A N 1
ATOM 2802 C CA . ALA A 1 369 ? -12.247 -16.032 -31.664 1.00 97.06 369 ALA A CA 1
ATOM 2803 C C . ALA A 1 369 ? -11.824 -14.808 -30.820 1.00 97.06 369 ALA A C 1
ATOM 2805 O O . ALA A 1 369 ? -12.117 -14.784 -29.617 1.00 97.06 369 ALA A O 1
ATOM 2806 N N . PRO A 1 370 ? -11.169 -13.793 -31.411 1.00 97.94 370 PRO A N 1
ATOM 2807 C CA . PRO A 1 370 ? -10.726 -12.616 -30.675 1.00 97.94 370 PRO A CA 1
ATOM 2808 C C . PRO A 1 370 ? -11.896 -11.787 -30.148 1.00 97.94 370 PRO A C 1
ATOM 2810 O O . PRO A 1 370 ? -12.860 -11.493 -30.856 1.00 97.94 370 PRO A O 1
ATOM 2813 N N . VAL A 1 371 ? -11.776 -11.353 -28.898 1.00 97.81 371 VAL A N 1
ATOM 2814 C CA . VAL A 1 371 ? -12.725 -10.466 -28.224 1.00 97.81 371 VAL A CA 1
ATOM 2815 C C . VAL A 1 371 ? -12.193 -9.040 -28.296 1.00 97.81 371 VAL A C 1
ATOM 2817 O O . VAL A 1 371 ? -11.064 -8.777 -27.882 1.00 97.81 371 VAL A O 1
ATOM 2820 N N . LYS A 1 372 ? -12.999 -8.100 -28.808 1.00 97.19 372 LYS A N 1
ATOM 2821 C CA . LYS A 1 372 ? -12.641 -6.674 -28.821 1.00 97.19 372 LYS A CA 1
ATOM 2822 C C . LYS A 1 372 ? -12.760 -6.091 -27.415 1.00 97.19 372 LYS A C 1
ATOM 2824 O O . LYS A 1 372 ? -13.844 -6.087 -26.840 1.00 97.19 372 LYS A O 1
ATOM 2829 N N . LEU A 1 373 ? -11.658 -5.557 -26.905 1.00 96.06 373 LEU A N 1
ATOM 2830 C CA . LEU A 1 373 ? -11.573 -4.878 -25.616 1.00 96.06 373 LEU A CA 1
ATOM 2831 C C . LEU A 1 373 ? -12.039 -3.424 -25.729 1.00 96.06 373 LEU A C 1
ATOM 2833 O O . LEU A 1 373 ? -12.874 -2.968 -24.952 1.00 96.06 373 LEU A O 1
ATOM 2837 N N . VAL A 1 374 ? -11.516 -2.686 -26.713 1.00 97.19 374 VAL A N 1
ATOM 2838 C CA . VAL A 1 374 ? -11.812 -1.255 -26.885 1.00 97.19 374 VAL A CA 1
ATOM 2839 C C . VAL A 1 374 ? -11.601 -0.798 -28.324 1.00 97.19 374 VAL A C 1
ATOM 2841 O O . VAL A 1 374 ? -10.950 -1.479 -29.114 1.00 97.19 374 VAL A O 1
ATOM 2844 N N . THR A 1 375 ? -12.152 0.374 -28.656 1.00 96.69 375 THR A N 1
ATOM 2845 C CA . THR A 1 375 ? -11.772 1.150 -29.847 1.00 96.69 375 THR A CA 1
ATOM 2846 C C . THR A 1 375 ? -10.927 2.357 -29.433 1.00 96.69 375 THR A C 1
ATOM 2848 O O . THR A 1 375 ? -11.403 3.180 -28.648 1.00 96.69 375 THR A O 1
ATOM 2851 N N . THR A 1 376 ? -9.703 2.471 -29.935 1.00 96.94 376 THR A N 1
ATOM 2852 C CA . THR A 1 376 ? -8.737 3.543 -29.636 1.00 96.94 376 THR A CA 1
ATOM 2853 C C . THR A 1 376 ? -9.078 4.848 -30.361 1.00 96.94 376 THR A C 1
ATOM 2855 O O . THR A 1 376 ? -9.847 4.850 -31.328 1.00 96.94 376 THR A O 1
ATOM 2858 N N . TYR A 1 377 ? -8.557 5.986 -29.894 1.00 96.81 377 TYR A N 1
ATOM 2859 C CA . TYR A 1 377 ? -8.735 7.294 -30.535 1.00 96.81 377 TYR A CA 1
ATOM 2860 C C . TYR A 1 377 ? -7.779 7.508 -31.707 1.00 96.81 377 TYR A C 1
ATOM 2862 O O . TYR A 1 377 ? -8.211 8.024 -32.742 1.00 96.81 377 TYR A O 1
ATOM 2870 N N . ASP A 1 378 ? -6.528 7.078 -31.566 1.00 94.81 378 ASP A N 1
ATOM 2871 C CA . ASP A 1 378 ? -5.617 6.926 -32.698 1.00 94.81 378 ASP A CA 1
ATOM 2872 C C . ASP A 1 378 ? -5.651 5.498 -33.264 1.00 94.81 378 ASP A C 1
ATOM 2874 O O . ASP A 1 378 ? -6.375 4.622 -32.783 1.00 94.81 378 ASP A O 1
ATOM 2878 N N . SER A 1 379 ? -4.918 5.289 -34.345 1.00 90.12 379 SER A N 1
ATOM 2879 C CA . SER A 1 379 ? -4.789 4.052 -35.096 1.00 90.12 379 SER A CA 1
ATOM 2880 C C . SER A 1 379 ? -3.450 3.368 -34.891 1.00 90.12 379 SER A C 1
ATOM 2882 O O . SER A 1 379 ? -3.423 2.148 -34.879 1.00 90.12 379 SER A O 1
ATOM 2884 N N . TYR A 1 380 ? -2.353 4.099 -34.705 1.00 93.56 380 TYR A N 1
ATOM 2885 C CA . TYR A 1 380 ? -1.036 3.464 -34.678 1.00 93.56 380 TYR A CA 1
ATOM 2886 C C . TYR A 1 380 ? -0.050 4.182 -33.768 1.00 93.56 380 TYR A C 1
ATOM 2888 O O . TYR A 1 380 ? 0.501 3.570 -32.854 1.00 93.56 380 TYR A O 1
ATOM 2896 N N . ASP A 1 381 ? 0.139 5.476 -33.995 1.00 94.50 381 ASP A N 1
ATOM 2897 C CA . ASP A 1 381 ? 1.146 6.268 -33.313 1.00 94.50 381 ASP A CA 1
ATOM 2898 C C . ASP A 1 381 ? 0.638 7.688 -33.034 1.00 94.50 381 ASP A C 1
ATOM 2900 O O . ASP A 1 381 ? -0.316 8.153 -33.655 1.00 94.50 381 ASP A O 1
ATOM 2904 N N . ILE A 1 382 ? 1.238 8.369 -32.059 1.00 96.94 382 ILE A N 1
ATOM 2905 C CA . ILE A 1 382 ? 0.844 9.724 -31.655 1.00 96.94 382 ILE A CA 1
ATOM 2906 C C . ILE A 1 382 ? 2.106 10.585 -31.526 1.00 96.94 382 ILE A C 1
ATOM 2908 O O . ILE A 1 382 ? 3.089 10.198 -30.898 1.00 96.94 382 ILE A O 1
ATOM 2912 N N . GLY A 1 383 ? 2.107 11.780 -32.108 1.00 95.81 383 GLY A N 1
ATOM 2913 C CA . GLY A 1 383 ? 3.174 12.758 -31.895 1.00 95.81 383 GLY A CA 1
ATOM 2914 C C . GLY A 1 383 ? 3.017 13.471 -30.550 1.00 95.81 383 GLY A C 1
ATOM 2915 O O . GLY A 1 383 ? 1.956 14.031 -30.274 1.00 95.81 383 GLY A O 1
ATOM 2916 N N . VAL A 1 384 ? 4.072 13.505 -29.732 1.00 96.50 384 VAL A N 1
ATOM 2917 C CA . VAL A 1 384 ? 4.145 14.310 -28.493 1.00 96.50 384 VAL A CA 1
ATOM 2918 C C . VAL A 1 384 ? 5.451 15.105 -28.448 1.00 96.50 384 VAL A C 1
ATOM 2920 O O . VAL A 1 384 ? 6.417 14.660 -29.067 1.00 96.50 384 VAL A O 1
ATOM 2923 N N . PRO A 1 385 ? 5.560 16.238 -27.725 1.00 95.88 385 PRO A N 1
ATOM 2924 C CA . PRO A 1 385 ? 6.735 17.102 -27.850 1.00 95.88 385 PRO A CA 1
ATOM 2925 C C . PRO A 1 385 ? 8.061 16.420 -27.474 1.00 95.88 385 PRO A C 1
ATOM 2927 O O . PRO A 1 385 ? 9.068 16.681 -28.130 1.00 95.88 385 PRO A O 1
ATOM 2930 N N . ALA A 1 386 ? 8.051 15.496 -26.507 1.00 94.00 386 ALA A N 1
ATOM 2931 C CA . ALA A 1 386 ? 9.206 14.677 -26.127 1.00 94.00 386 ALA A CA 1
ATOM 2932 C C . ALA A 1 386 ? 9.615 13.654 -27.194 1.00 94.00 386 ALA A C 1
ATOM 2934 O O . ALA A 1 386 ? 10.781 13.283 -27.274 1.00 94.00 386 ALA A O 1
ATOM 2935 N N . PHE A 1 387 ? 8.677 13.202 -28.028 1.00 91.69 387 PHE A N 1
ATOM 2936 C CA . PHE A 1 387 ? 8.864 12.045 -28.905 1.00 91.69 387 PHE A CA 1
ATOM 2937 C C . PHE A 1 387 ? 8.241 12.268 -30.294 1.00 91.69 387 PHE A C 1
ATOM 2939 O O . PHE A 1 387 ? 7.641 11.378 -30.884 1.00 91.69 387 PHE A O 1
ATOM 2946 N N . ASN A 1 388 ? 8.335 13.492 -30.822 1.00 91.62 388 ASN A N 1
ATOM 2947 C CA . ASN A 1 388 ? 7.584 13.897 -32.014 1.00 91.62 388 ASN A CA 1
ATOM 2948 C C . ASN A 1 388 ? 8.103 13.267 -33.318 1.00 91.62 388 ASN A C 1
ATOM 2950 O O . ASN A 1 388 ? 7.308 13.015 -34.219 1.00 91.62 388 ASN A O 1
ATOM 2954 N N . SER A 1 389 ? 9.418 13.047 -33.441 1.00 87.12 389 SER A N 1
ATOM 2955 C CA . SER A 1 389 ? 10.023 12.510 -34.670 1.00 87.12 389 SER A CA 1
ATOM 2956 C C . SER A 1 389 ? 9.654 11.046 -34.885 1.00 87.12 389 SER A C 1
ATOM 2958 O O . SER A 1 389 ? 9.172 10.674 -35.951 1.00 87.12 389 SER A O 1
ATOM 2960 N N . ARG A 1 390 ? 9.873 10.220 -33.861 1.00 87.44 390 ARG A N 1
ATOM 2961 C CA . ARG A 1 390 ? 9.655 8.773 -33.923 1.00 87.44 390 ARG A CA 1
ATOM 2962 C C . ARG A 1 390 ? 8.243 8.346 -33.514 1.00 87.44 390 ARG A C 1
ATOM 2964 O O . ARG A 1 390 ? 7.833 7.268 -33.931 1.00 87.44 390 ARG A O 1
ATOM 2971 N N . ARG A 1 391 ? 7.515 9.230 -32.815 1.00 92.75 391 ARG A N 1
ATOM 2972 C CA . ARG A 1 391 ? 6.112 9.103 -32.383 1.00 92.75 391 ARG A CA 1
ATOM 2973 C C . ARG A 1 391 ? 5.921 7.985 -31.351 1.00 92.75 391 ARG A C 1
ATOM 2975 O O . ARG A 1 391 ? 6.567 6.946 -31.408 1.00 92.75 391 ARG A O 1
ATOM 2982 N N . ILE A 1 392 ? 5.045 8.208 -30.372 1.00 94.12 392 ILE A N 1
ATOM 2983 C CA . ILE A 1 392 ? 4.726 7.180 -29.373 1.00 94.12 392 ILE A CA 1
ATOM 2984 C C . ILE A 1 392 ? 3.837 6.118 -30.013 1.00 94.12 392 ILE A C 1
ATOM 2986 O O . ILE A 1 392 ? 2.921 6.459 -30.758 1.00 94.12 392 ILE A O 1
ATOM 2990 N N . LEU A 1 393 ? 4.073 4.846 -29.711 1.00 93.69 393 LEU A N 1
ATOM 2991 C CA . LEU A 1 393 ? 3.326 3.748 -30.319 1.00 93.69 393 LEU A CA 1
ATOM 2992 C C . LEU A 1 393 ? 2.173 3.279 -29.428 1.00 93.69 393 LEU A C 1
ATOM 2994 O O . LEU A 1 393 ? 2.276 3.230 -28.199 1.00 93.69 393 LEU A O 1
ATOM 2998 N N . LEU A 1 394 ? 1.060 2.912 -30.064 1.00 95.19 394 LEU A N 1
ATOM 2999 C CA . LEU A 1 394 ? -0.149 2.427 -29.401 1.00 95.19 394 LEU A CA 1
ATOM 3000 C C . LEU A 1 394 ? -0.049 0.922 -29.109 1.00 95.19 394 LEU A C 1
ATOM 3002 O O . LEU A 1 394 ? -0.795 0.106 -29.649 1.00 95.19 394 LEU A O 1
ATOM 3006 N N . TYR A 1 395 ? 0.910 0.550 -28.264 1.00 96.12 395 TYR A N 1
ATOM 3007 C CA . TYR A 1 395 ? 1.127 -0.840 -27.864 1.00 96.12 395 TYR A CA 1
ATOM 3008 C C . TYR A 1 395 ? 0.280 -1.213 -26.651 1.00 96.12 395 TYR A C 1
ATOM 3010 O O . TYR A 1 395 ? -0.049 -0.365 -25.813 1.00 96.12 395 TYR A O 1
ATOM 3018 N N . VAL A 1 396 ? -0.078 -2.496 -26.564 1.00 97.75 396 VAL A N 1
ATOM 3019 C CA . VAL A 1 396 ? -0.824 -3.050 -25.433 1.00 97.75 396 VAL A CA 1
ATOM 3020 C C . VAL A 1 396 ? 0.099 -3.894 -24.565 1.00 97.75 396 VAL A C 1
ATOM 3022 O O . VAL A 1 396 ? 0.798 -4.771 -25.054 1.00 97.75 396 VAL A O 1
ATOM 3025 N N . SER A 1 397 ? 0.059 -3.657 -23.259 1.00 98.19 397 SER A N 1
ATOM 3026 C CA . SER A 1 397 ? 0.633 -4.544 -22.252 1.00 98.19 397 SER A CA 1
ATOM 3027 C C . SER A 1 397 ? -0.503 -5.282 -21.548 1.00 98.19 397 SER A C 1
ATOM 3029 O O . SER A 1 397 ? -1.517 -4.678 -21.188 1.00 98.19 397 SER A O 1
ATOM 3031 N N . GLY A 1 398 ? -0.371 -6.598 -21.408 1.00 97.88 398 GLY A N 1
ATOM 3032 C CA . GLY A 1 398 ? -1.393 -7.478 -20.853 1.00 97.88 398 GLY A CA 1
ATOM 3033 C C . GLY A 1 398 ? -1.029 -8.022 -19.474 1.00 97.88 398 GLY A C 1
ATOM 3034 O O . GLY A 1 398 ? 0.132 -8.060 -19.076 1.00 97.88 398 GLY A O 1
ATOM 3035 N N . GLY A 1 399 ? -2.030 -8.517 -18.750 1.00 98.00 399 GLY A N 1
ATOM 3036 C CA . GLY A 1 399 ? -1.847 -9.259 -17.500 1.00 98.00 399 GLY A CA 1
ATOM 3037 C C . GLY A 1 399 ? -2.956 -10.274 -17.288 1.00 98.00 399 GLY A C 1
ATOM 3038 O O . GLY A 1 399 ? -4.073 -10.082 -17.766 1.00 98.00 399 GLY A O 1
ATOM 3039 N N . ALA A 1 400 ? -2.681 -11.342 -16.548 1.00 98.06 400 ALA A N 1
ATOM 3040 C CA . ALA A 1 400 ? -3.708 -12.287 -16.135 1.00 98.06 400 ALA A CA 1
ATOM 3041 C C . ALA A 1 400 ? -3.413 -12.803 -14.726 1.00 98.06 400 ALA A C 1
ATOM 3043 O O . ALA A 1 400 ? -2.266 -13.042 -14.369 1.00 98.06 400 ALA A O 1
ATOM 3044 N N . TYR A 1 401 ? -4.457 -12.964 -13.917 1.00 97.38 401 TYR A N 1
ATOM 3045 C CA . TYR A 1 401 ? -4.335 -13.489 -12.563 1.00 97.38 401 TYR A CA 1
ATOM 3046 C C . TYR A 1 401 ? -5.559 -14.306 -12.197 1.00 97.38 401 TYR A C 1
ATOM 3048 O O . TYR A 1 401 ? -6.700 -13.855 -12.332 1.00 97.38 401 TYR A O 1
ATOM 3056 N N . ARG A 1 402 ? -5.321 -15.524 -11.718 1.00 94.56 402 ARG A N 1
ATOM 3057 C CA . ARG A 1 402 ? -6.389 -16.445 -11.355 1.00 94.56 402 ARG A CA 1
ATOM 3058 C C . ARG A 1 402 ? -6.040 -17.196 -10.082 1.00 94.56 402 ARG A C 1
ATOM 3060 O O . ARG A 1 402 ? -4.946 -17.731 -9.963 1.00 94.56 402 ARG A O 1
ATOM 3067 N N . ASN A 1 403 ? -7.001 -17.272 -9.170 1.00 88.88 403 ASN A N 1
ATOM 3068 C CA . ASN A 1 403 ? -6.952 -18.115 -7.980 1.00 88.88 403 ASN A CA 1
ATOM 3069 C C . ASN A 1 403 ? -8.354 -18.703 -7.713 1.00 88.88 403 ASN A C 1
ATOM 3071 O O . ASN A 1 403 ? -9.220 -18.666 -8.588 1.00 88.88 403 ASN A O 1
ATOM 3075 N N . GLY A 1 404 ? -8.592 -19.268 -6.525 1.00 84.12 404 GLY A N 1
ATOM 3076 C CA . GLY A 1 404 ? -9.874 -19.903 -6.190 1.00 84.12 404 GLY A CA 1
ATOM 3077 C C . GLY A 1 404 ? -11.102 -18.981 -6.253 1.00 84.12 404 GLY A C 1
ATOM 3078 O O . GLY A 1 404 ? -12.214 -19.476 -6.414 1.00 84.12 404 GLY A O 1
ATOM 3079 N N . THR A 1 405 ? -10.921 -17.661 -6.149 1.00 84.50 405 THR A N 1
ATOM 3080 C CA . THR A 1 405 ? -12.011 -16.666 -6.118 1.00 84.50 405 THR A CA 1
ATOM 3081 C C . THR A 1 405 ? -11.918 -15.609 -7.217 1.00 84.50 405 THR A C 1
ATOM 3083 O O . THR A 1 405 ? -12.901 -14.926 -7.488 1.00 84.50 405 THR A O 1
ATOM 3086 N N . THR A 1 406 ? -10.755 -15.465 -7.848 1.00 90.81 406 THR A N 1
ATOM 3087 C CA . THR A 1 406 ? -10.444 -14.398 -8.805 1.00 90.81 406 THR A CA 1
ATOM 3088 C C . THR A 1 406 ? -10.119 -14.995 -10.168 1.00 90.81 406 THR A C 1
ATOM 3090 O O . THR A 1 406 ? -9.420 -16.001 -10.248 1.00 90.81 406 THR A O 1
ATOM 3093 N N . ASN A 1 407 ? -10.591 -14.369 -11.247 1.00 95.12 407 ASN A N 1
ATOM 3094 C CA . ASN A 1 407 ? -10.302 -14.766 -12.627 1.00 95.12 407 ASN A CA 1
ATOM 3095 C C . ASN A 1 407 ? -10.185 -13.518 -13.511 1.00 95.12 407 ASN A C 1
ATOM 3097 O O . ASN A 1 407 ? -11.051 -13.232 -14.340 1.00 95.12 407 ASN A O 1
ATOM 3101 N N . ASN A 1 408 ? -9.127 -12.749 -13.274 1.00 97.75 408 ASN A N 1
ATOM 3102 C CA . ASN A 1 408 ? -8.958 -11.435 -13.863 1.00 97.75 408 ASN A CA 1
ATOM 3103 C C . ASN A 1 408 ? -7.989 -11.448 -15.045 1.00 97.75 408 ASN A C 1
ATOM 3105 O O . ASN A 1 408 ? -7.002 -12.187 -15.060 1.00 97.75 408 ASN A O 1
ATOM 3109 N N . VAL A 1 409 ? -8.262 -10.578 -16.013 1.00 98.62 409 VAL A N 1
ATOM 3110 C CA . VAL A 1 409 ? -7.394 -10.285 -17.159 1.00 98.62 409 VAL A CA 1
ATOM 3111 C C . VAL A 1 409 ? -7.339 -8.770 -17.327 1.00 98.62 409 VAL A C 1
ATOM 3113 O O . VAL A 1 409 ? -8.344 -8.089 -17.132 1.00 98.62 409 VAL A O 1
ATOM 3116 N N . TYR A 1 410 ? -6.173 -8.234 -17.657 1.00 98.69 410 TYR A N 1
ATOM 3117 C CA . TYR A 1 410 ? -5.884 -6.805 -17.646 1.00 98.69 410 TYR A CA 1
ATOM 3118 C C . TYR A 1 410 ? -5.265 -6.370 -18.968 1.00 98.69 410 TYR A C 1
ATOM 3120 O O . TYR A 1 410 ? -4.548 -7.148 -19.596 1.00 98.69 410 TYR A O 1
ATOM 3128 N N . ALA A 1 411 ? -5.512 -5.122 -19.357 1.00 98.62 411 ALA A N 1
ATOM 3129 C CA . ALA A 1 411 ? -4.809 -4.476 -20.455 1.00 98.62 411 ALA A CA 1
ATOM 3130 C C . ALA A 1 411 ? -4.505 -3.016 -20.117 1.00 98.62 411 ALA A C 1
ATOM 3132 O O . ALA A 1 411 ? -5.345 -2.319 -19.539 1.00 98.62 411 ALA A O 1
ATOM 3133 N N . LEU A 1 412 ? -3.323 -2.565 -20.525 1.00 98.50 412 LEU A N 1
ATOM 3134 C CA . LEU A 1 412 ? -2.802 -1.215 -20.349 1.00 98.50 412 LEU A CA 1
ATOM 3135 C C . LEU A 1 412 ? -2.242 -0.720 -21.688 1.00 98.50 412 LEU A C 1
ATOM 3137 O O . LEU A 1 412 ? -1.541 -1.468 -22.366 1.00 98.50 412 LEU A O 1
ATOM 3141 N N . TRP A 1 413 ? -2.548 0.513 -22.083 1.00 98.38 413 TRP A N 1
ATOM 3142 C CA . TRP A 1 413 ? -2.049 1.104 -23.330 1.00 98.38 413 TRP A CA 1
ATOM 3143 C C . TRP A 1 413 ? -1.982 2.631 -23.235 1.00 98.38 413 TRP A C 1
ATOM 3145 O O . TRP A 1 413 ? -2.603 3.237 -22.360 1.00 98.38 413 TRP A O 1
ATOM 3155 N N . THR A 1 414 ? -1.250 3.266 -24.148 1.00 97.62 414 THR A N 1
ATOM 3156 C CA . THR A 1 414 ? -1.287 4.730 -24.310 1.00 97.62 414 THR A CA 1
ATOM 3157 C C . THR A 1 414 ? -2.319 5.116 -25.348 1.00 97.62 414 THR A C 1
ATOM 3159 O O . THR A 1 414 ? -2.439 4.437 -26.354 1.00 97.62 414 THR A O 1
ATOM 3162 N N . ASP A 1 415 ? -3.037 6.217 -25.162 1.00 97.81 415 ASP A N 1
ATOM 3163 C CA . ASP A 1 415 ? -3.864 6.807 -26.220 1.00 97.81 415 ASP A CA 1
ATOM 3164 C C . ASP A 1 415 ? -4.057 8.306 -25.948 1.00 97.81 415 ASP A C 1
ATOM 3166 O O . ASP A 1 415 ? -3.645 8.831 -24.905 1.00 97.81 415 ASP A O 1
ATOM 3170 N N . LEU A 1 416 ? -4.743 9.008 -26.848 1.00 97.56 416 LEU A N 1
ATOM 3171 C CA . LEU A 1 416 ? -5.207 10.365 -26.585 1.00 97.56 416 LEU A CA 1
ATOM 3172 C C . LEU A 1 416 ? -6.108 10.399 -25.340 1.00 97.56 416 LEU A C 1
ATOM 3174 O O . LEU A 1 416 ? -6.847 9.460 -25.030 1.00 97.56 416 LEU A O 1
ATOM 3178 N N . SER A 1 417 ? -6.068 11.512 -24.608 1.00 96.81 417 SER A N 1
ATOM 3179 C CA . SER A 1 417 ? -6.775 11.653 -23.328 1.00 96.81 417 SER A CA 1
ATOM 3180 C C . SER A 1 417 ? -8.303 11.583 -23.427 1.00 96.81 417 SER A C 1
ATOM 3182 O O . SER A 1 417 ? -8.977 11.497 -22.398 1.00 96.81 417 SER A O 1
ATOM 3184 N N . GLY A 1 418 ? -8.878 11.656 -24.630 1.00 95.44 418 GLY A N 1
ATOM 3185 C CA . GLY A 1 418 ? -10.323 11.665 -24.838 1.00 95.44 418 GLY A CA 1
ATOM 3186 C C . GLY A 1 418 ? -11.019 12.947 -24.376 1.00 95.44 418 GLY A C 1
ATOM 3187 O O . GLY A 1 418 ? -12.246 13.007 -24.391 1.00 95.44 418 GLY A O 1
ATOM 3188 N N . ALA A 1 419 ? -10.263 13.962 -23.943 1.00 94.38 419 ALA A N 1
ATOM 3189 C CA . ALA A 1 419 ? -10.801 15.277 -23.624 1.00 94.38 419 ALA A CA 1
ATOM 3190 C C . ALA A 1 419 ? -11.376 15.957 -24.879 1.00 94.38 419 ALA A C 1
ATOM 3192 O O . ALA A 1 419 ? -11.099 15.552 -26.012 1.00 94.38 419 ALA A O 1
ATOM 3193 N N . THR A 1 420 ? -12.164 17.017 -24.690 1.00 92.62 420 THR A N 1
ATOM 3194 C CA . THR A 1 420 ? -12.702 17.813 -25.801 1.00 92.62 420 THR A CA 1
ATOM 3195 C C . THR A 1 420 ? -11.574 18.260 -26.730 1.00 92.62 420 THR A C 1
ATOM 3197 O O . THR A 1 420 ? -10.645 18.937 -26.300 1.00 92.62 420 THR A O 1
ATOM 3200 N N . GLY A 1 421 ? -11.661 17.871 -28.005 1.00 92.50 421 GLY A N 1
ATOM 3201 C CA . GLY A 1 421 ? -10.616 18.151 -28.992 1.00 92.50 421 GLY A CA 1
ATOM 3202 C C . GLY A 1 421 ? -9.380 17.254 -28.884 1.00 92.50 421 GLY A C 1
ATOM 3203 O O . GLY A 1 421 ? -8.331 17.665 -29.350 1.00 92.50 421 GLY A O 1
ATOM 3204 N N . CYS A 1 422 ? -9.484 16.069 -28.272 1.00 95.44 422 CYS A N 1
ATOM 3205 C CA . CYS A 1 422 ? -8.398 15.095 -28.106 1.00 95.44 422 CYS A CA 1
ATOM 3206 C C . CYS A 1 422 ? -8.915 13.650 -28.283 1.00 95.44 422 CYS A C 1
ATOM 3208 O O . CYS A 1 422 ? -8.737 12.794 -27.417 1.00 95.44 422 CYS A O 1
ATOM 3210 N N . THR A 1 423 ? -9.657 13.404 -29.372 1.00 95.31 423 THR A N 1
ATOM 3211 C CA . THR A 1 423 ? -10.417 12.149 -29.611 1.00 95.31 423 THR A CA 1
ATOM 3212 C C . THR A 1 423 ? -10.188 11.540 -30.999 1.00 95.31 423 THR A C 1
ATOM 3214 O O . THR A 1 423 ? -10.804 10.534 -31.354 1.00 95.31 423 THR A O 1
ATOM 3217 N N . THR A 1 424 ? -9.312 12.137 -31.804 1.00 93.38 424 THR A N 1
ATOM 3218 C CA . THR A 1 424 ? -8.961 11.669 -33.149 1.00 93.38 424 THR A CA 1
ATOM 3219 C C . THR A 1 424 ? -7.488 11.942 -33.414 1.00 93.38 424 THR A C 1
ATOM 3221 O O . THR A 1 424 ? -6.939 12.873 -32.828 1.00 93.38 424 THR A O 1
ATOM 3224 N N . SER A 1 425 ? -6.880 11.214 -34.346 1.00 89.44 425 SER A N 1
ATOM 3225 C CA . SER A 1 425 ? -5.468 11.396 -34.710 1.00 89.44 425 SER A CA 1
ATOM 3226 C C . SER A 1 425 ? -5.105 12.815 -35.150 1.00 89.44 425 SER A C 1
ATOM 3228 O O . SER A 1 425 ? -4.023 13.309 -34.863 1.00 89.44 425 SER A O 1
ATOM 3230 N N . THR A 1 426 ? -6.047 13.554 -35.746 1.00 92.00 426 THR A N 1
ATOM 3231 C CA . THR A 1 426 ? -5.839 14.969 -36.114 1.00 92.00 426 THR A CA 1
ATOM 3232 C C . THR A 1 426 ? -5.653 15.911 -34.921 1.00 92.00 426 THR A C 1
ATOM 3234 O O . THR A 1 426 ? -5.301 17.073 -35.101 1.00 92.00 426 THR A O 1
ATOM 3237 N N . ASN A 1 427 ? -5.940 15.441 -33.706 1.00 94.94 427 ASN A N 1
ATOM 3238 C CA . ASN A 1 427 ? -5.841 16.227 -32.486 1.00 94.94 427 ASN A CA 1
ATOM 3239 C C . ASN A 1 427 ? -4.514 16.063 -31.751 1.00 94.94 427 ASN A C 1
ATOM 3241 O O . ASN A 1 427 ? -4.343 16.700 -30.714 1.00 94.94 427 ASN A O 1
ATOM 3245 N N . GLU A 1 428 ? -3.625 15.193 -32.222 1.00 95.00 428 GLU A N 1
ATOM 3246 C CA . GLU A 1 428 ? -2.393 14.887 -31.508 1.00 95.00 428 GLU A CA 1
ATOM 3247 C C . GLU A 1 428 ? -1.583 16.143 -31.123 1.00 95.00 428 GLU A C 1
ATOM 3249 O O . GLU A 1 428 ? -1.616 17.158 -31.827 1.00 95.00 428 GLU A O 1
ATOM 3254 N N . PRO A 1 429 ? -0.840 16.106 -30.003 1.00 96.25 429 PRO A N 1
ATOM 3255 C CA . PRO A 1 429 ? -0.007 17.235 -29.592 1.00 96.25 429 PRO A CA 1
ATOM 3256 C C . PRO A 1 429 ? 1.064 17.632 -30.619 1.00 96.25 429 PRO A C 1
ATOM 3258 O O . PRO A 1 429 ? 1.364 18.820 -30.775 1.00 96.25 429 PRO A O 1
ATOM 3261 N N . GLY A 1 430 ? 1.649 16.647 -31.304 1.00 95.00 430 GLY A N 1
ATOM 3262 C CA . GLY A 1 430 ? 2.807 16.838 -32.169 1.00 95.00 430 GLY A CA 1
ATOM 3263 C C . GLY A 1 430 ? 3.964 17.497 -31.413 1.00 95.00 430 GLY A C 1
ATOM 3264 O O . GLY A 1 430 ? 4.203 17.224 -30.239 1.00 95.00 430 GLY A O 1
ATOM 3265 N N . SER A 1 431 ? 4.653 18.437 -32.059 1.00 93.75 431 SER A N 1
ATOM 3266 C CA . SER A 1 431 ? 5.720 19.236 -31.442 1.00 93.75 431 SER A CA 1
ATOM 3267 C C . SER A 1 431 ? 5.210 20.411 -30.592 1.00 93.75 431 SER A C 1
ATOM 3269 O O . SER A 1 431 ? 6.014 21.165 -30.036 1.00 93.75 431 SER A O 1
ATOM 3271 N N . SER A 1 432 ? 3.890 20.608 -30.492 1.00 95.50 432 SER A N 1
ATOM 3272 C CA . SER A 1 432 ? 3.298 21.769 -29.828 1.00 95.50 432 SER A CA 1
ATOM 3273 C C . SER A 1 432 ? 3.214 21.579 -28.315 1.00 95.50 432 SER A C 1
ATOM 3275 O O . SER A 1 432 ? 2.308 20.929 -27.791 1.00 95.50 432 SER A O 1
ATOM 3277 N N . VAL A 1 433 ? 4.118 22.238 -27.591 1.00 95.06 433 VAL A N 1
ATOM 3278 C CA . VAL A 1 433 ? 4.139 22.240 -26.116 1.00 95.06 433 VAL A CA 1
ATOM 3279 C C . VAL A 1 433 ? 2.868 22.846 -25.503 1.00 95.06 433 VAL A C 1
ATOM 3281 O O . VAL A 1 433 ? 2.473 22.482 -24.399 1.00 95.06 433 VAL A O 1
ATOM 3284 N N . SER A 1 434 ? 2.186 23.735 -26.236 1.00 94.31 434 SER A N 1
ATOM 3285 C CA . SER A 1 434 ? 0.954 24.407 -25.809 1.00 94.31 434 SER A CA 1
ATOM 3286 C C . SER A 1 434 ? -0.329 23.701 -26.255 1.00 94.31 434 SER A C 1
ATOM 3288 O O . SER A 1 434 ? -1.418 24.218 -25.994 1.00 94.31 434 SER A O 1
ATOM 3290 N N . SER A 1 435 ? -0.238 22.543 -26.926 1.00 95.19 435 SER A N 1
ATOM 3291 C CA . SER A 1 435 ? -1.427 21.779 -27.308 1.00 95.19 435 SER A CA 1
ATOM 3292 C C . SER A 1 435 ? -2.260 21.431 -26.076 1.00 95.19 435 SER A C 1
ATOM 3294 O O . SER A 1 435 ? -1.744 20.905 -25.088 1.00 95.19 435 SER A O 1
ATOM 3296 N N . THR A 1 436 ? -3.564 21.701 -26.144 1.00 94.12 436 THR A N 1
ATOM 3297 C CA . THR A 1 436 ? -4.519 21.306 -25.101 1.00 94.12 436 THR A CA 1
ATOM 3298 C C . THR A 1 436 ? -4.816 19.808 -25.130 1.00 94.12 436 THR A C 1
ATOM 3300 O O . THR A 1 436 ? -5.311 19.266 -24.140 1.00 94.12 436 THR A O 1
ATOM 3303 N N . CYS A 1 437 ? -4.509 19.131 -26.241 1.00 96.19 437 CYS A N 1
ATOM 3304 C CA . CYS A 1 437 ? -4.516 17.679 -26.302 1.00 96.19 437 CYS A CA 1
ATOM 3305 C C . CYS A 1 437 ? -3.229 17.112 -25.688 1.00 96.19 437 CYS A C 1
ATOM 3307 O O . CYS A 1 437 ? -2.171 17.748 -25.650 1.00 96.19 437 CYS A O 1
ATOM 3309 N N . LYS A 1 438 ? -3.356 15.898 -25.159 1.00 96.19 438 LYS A N 1
ATOM 3310 C CA . LYS A 1 438 ? -2.333 15.166 -24.417 1.00 96.19 438 LYS A CA 1
ATOM 3311 C C . LYS A 1 438 ? -2.643 13.679 -24.433 1.00 96.19 438 LYS A C 1
ATOM 3313 O O . LYS A 1 438 ? -3.790 13.277 -24.668 1.00 96.19 438 LYS A O 1
ATOM 3318 N N . THR A 1 439 ? -1.635 12.885 -24.130 1.00 97.88 439 THR A N 1
ATOM 3319 C CA . THR A 1 439 ? -1.724 11.423 -24.059 1.00 97.88 439 THR A CA 1
ATOM 3320 C C . THR A 1 439 ? -1.875 10.948 -22.618 1.00 97.88 439 THR A C 1
ATOM 3322 O O . THR A 1 439 ? -1.483 11.637 -21.674 1.00 97.88 439 THR A O 1
ATOM 3325 N N . ARG A 1 440 ? -2.539 9.811 -22.420 1.00 97.88 440 ARG A N 1
ATOM 3326 C CA . ARG A 1 440 ? -2.777 9.213 -21.100 1.00 97.88 440 ARG A CA 1
ATOM 3327 C C . ARG A 1 440 ? -2.598 7.709 -21.166 1.00 97.88 440 ARG A C 1
ATOM 3329 O O . ARG A 1 440 ? -2.873 7.097 -22.199 1.00 97.88 440 ARG A O 1
ATOM 3336 N N . ILE A 1 441 ? -2.229 7.129 -20.027 1.00 98.44 441 ILE A N 1
ATOM 3337 C CA . ILE A 1 441 ? -2.266 5.681 -19.859 1.00 98.44 441 ILE A CA 1
ATOM 3338 C C . ILE A 1 441 ? -3.692 5.246 -19.530 1.00 98.44 441 ILE A C 1
ATOM 3340 O O . ILE A 1 441 ? -4.278 5.660 -18.523 1.00 98.44 441 ILE A O 1
ATOM 3344 N N . TRP A 1 442 ? -4.237 4.404 -20.397 1.00 98.50 442 TRP A N 1
ATOM 3345 C CA . TRP A 1 442 ? -5.545 3.791 -20.269 1.00 98.50 442 TRP A CA 1
ATOM 3346 C C . TRP A 1 442 ? -5.424 2.352 -19.789 1.00 98.50 442 TRP A C 1
ATOM 3348 O O . TRP A 1 442 ? -4.517 1.623 -20.178 1.00 98.50 442 TRP A O 1
ATOM 3358 N N . PHE A 1 443 ? -6.384 1.947 -18.970 1.00 98.69 443 PHE A N 1
ATOM 3359 C CA . PHE A 1 443 ? -6.490 0.626 -18.381 1.00 98.69 443 PHE A CA 1
ATOM 3360 C C . PHE A 1 443 ? -7.906 0.079 -18.556 1.00 98.69 443 PHE A C 1
AT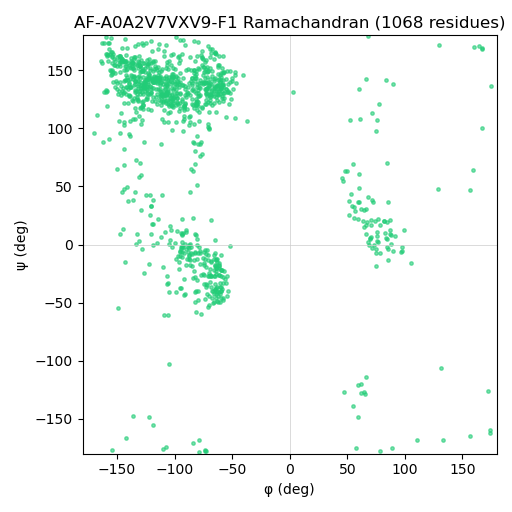OM 3362 O O . PHE A 1 443 ? -8.890 0.816 -18.449 1.00 98.69 443 PHE A O 1
ATOM 3369 N N . ALA A 1 444 ? -8.018 -1.225 -18.777 1.00 98.31 444 ALA A N 1
ATOM 3370 C CA . ALA A 1 444 ? -9.272 -1.958 -18.688 1.00 98.31 444 ALA A CA 1
ATOM 3371 C C . ALA A 1 444 ? -9.033 -3.322 -18.042 1.00 98.31 444 ALA A C 1
ATOM 3373 O O . ALA A 1 444 ? -7.929 -3.871 -18.096 1.00 98.31 444 ALA A O 1
ATOM 3374 N N . ARG A 1 445 ? -10.089 -3.887 -17.456 1.00 97.56 445 ARG A N 1
ATOM 3375 C CA . ARG A 1 445 ? -10.038 -5.208 -16.832 1.00 97.56 445 ARG A CA 1
ATOM 3376 C C . ARG A 1 445 ? -11.246 -6.062 -17.183 1.00 97.56 445 ARG A C 1
ATOM 3378 O O . ARG A 1 445 ? -12.349 -5.559 -17.384 1.00 97.56 445 ARG A O 1
ATOM 3385 N N . SER A 1 446 ? -11.028 -7.363 -17.176 1.00 98.31 446 SER A N 1
ATOM 3386 C CA . SER A 1 446 ? -12.032 -8.415 -17.217 1.00 98.31 446 SER A CA 1
ATOM 3387 C C . SER A 1 446 ? -11.989 -9.174 -15.895 1.00 98.31 446 SER A C 1
ATOM 3389 O O . SER A 1 446 ? -10.906 -9.419 -15.368 1.00 98.31 446 SER A O 1
ATOM 3391 N N . THR A 1 447 ? -13.152 -9.554 -15.365 1.00 96.44 447 THR A N 1
ATOM 3392 C CA . THR A 1 447 ? -13.288 -10.377 -14.144 1.00 96.44 447 THR A CA 1
ATOM 3393 C C . THR A 1 447 ? -13.841 -11.776 -14.434 1.00 96.44 447 THR A C 1
ATOM 3395 O O . THR A 1 447 ? -14.162 -12.526 -13.515 1.00 96.44 447 THR A O 1
ATOM 3398 N N . ASP A 1 448 ? -14.006 -12.120 -15.713 1.00 95.44 448 ASP A N 1
ATOM 3399 C CA . ASP A 1 448 ? -14.553 -13.392 -16.195 1.00 95.44 448 ASP A CA 1
ATOM 3400 C C . ASP A 1 448 ? -13.563 -14.139 -17.106 1.00 95.44 448 ASP A C 1
ATOM 3402 O O . ASP A 1 448 ? -13.934 -14.987 -17.920 1.00 95.44 448 ASP A O 1
ATOM 3406 N N . GLY A 1 449 ? -12.268 -13.867 -16.933 1.00 95.38 449 GLY A N 1
ATOM 3407 C CA . GLY A 1 449 ? -11.208 -14.545 -17.667 1.00 95.38 449 GLY A CA 1
ATOM 3408 C C . GLY A 1 449 ? -11.140 -14.153 -19.141 1.00 95.38 449 GLY A C 1
ATOM 3409 O O . GLY A 1 449 ? -10.891 -15.036 -19.966 1.00 95.38 449 GLY A O 1
ATOM 3410 N N . GLY A 1 450 ? -11.370 -12.874 -19.453 1.00 95.81 450 GLY A N 1
ATOM 3411 C CA . GLY A 1 450 ? -11.193 -12.257 -20.770 1.00 95.81 450 GLY A CA 1
ATOM 3412 C C . GLY A 1 450 ? -12.428 -12.271 -21.675 1.00 95.81 450 GLY A C 1
ATOM 3413 O O . GLY A 1 450 ? -12.301 -11.910 -22.843 1.00 95.81 450 GLY A O 1
ATOM 3414 N N . ALA A 1 451 ? -13.597 -12.697 -21.178 1.00 93.88 451 ALA A N 1
ATOM 3415 C CA . ALA A 1 451 ? -14.809 -12.813 -21.991 1.00 93.88 451 ALA A CA 1
ATOM 3416 C C . ALA A 1 451 ? -15.544 -11.471 -22.140 1.00 93.88 451 ALA A C 1
ATOM 3418 O O . ALA A 1 451 ? -15.996 -11.138 -23.235 1.00 93.88 451 ALA A O 1
ATOM 3419 N N . THR A 1 452 ? -15.626 -10.682 -21.067 1.00 95.50 452 THR A N 1
ATOM 3420 C CA . THR A 1 452 ? -16.158 -9.314 -21.078 1.00 95.50 452 THR A CA 1
ATOM 3421 C C . THR A 1 452 ? -15.198 -8.341 -20.398 1.00 95.50 452 THR A C 1
ATOM 3423 O O . THR A 1 452 ? -14.392 -8.730 -19.552 1.00 95.50 452 THR A O 1
ATOM 3426 N N . TRP A 1 453 ? -15.263 -7.066 -20.790 1.00 97.38 453 TRP A N 1
ATOM 3427 C CA . TRP A 1 453 ? -14.321 -6.027 -20.372 1.00 97.38 453 TRP A CA 1
ATOM 3428 C C . TRP A 1 453 ? -15.038 -4.810 -19.792 1.00 97.38 453 TRP A C 1
ATOM 3430 O O . TRP A 1 453 ? -16.113 -4.419 -20.251 1.00 97.38 453 TRP A O 1
ATOM 3440 N N . SER A 1 454 ? -14.423 -4.198 -18.781 1.00 96.94 454 SER A N 1
ATOM 3441 C CA . SER A 1 454 ? -14.858 -2.921 -18.225 1.00 96.94 454 SER A CA 1
ATOM 3442 C C . SER A 1 454 ? -14.735 -1.792 -19.250 1.00 96.94 454 SER A C 1
ATOM 3444 O O . SER A 1 454 ? -13.987 -1.879 -20.224 1.00 96.94 454 SER A O 1
ATOM 3446 N N . ALA A 1 455 ? -15.394 -0.664 -18.978 1.00 95.25 455 ALA A N 1
ATOM 3447 C CA . ALA A 1 455 ? -15.019 0.584 -19.633 1.00 95.25 455 ALA A CA 1
ATOM 3448 C C . ALA A 1 455 ? -13.542 0.914 -19.340 1.00 95.25 455 ALA A C 1
ATOM 3450 O O . ALA A 1 455 ? -13.030 0.590 -18.262 1.00 95.25 455 ALA A O 1
ATOM 3451 N N . ARG A 1 456 ? -12.871 1.565 -20.297 1.00 95.12 456 ARG A N 1
ATOM 3452 C CA . ARG A 1 456 ? -11.507 2.070 -20.107 1.00 95.12 456 ARG A CA 1
ATOM 3453 C C . ARG A 1 456 ? -11.480 3.184 -19.060 1.00 95.12 456 ARG A C 1
ATOM 3455 O O . ARG A 1 456 ? -12.351 4.055 -19.059 1.00 95.12 456 ARG A O 1
ATOM 3462 N N . VAL A 1 457 ? -10.453 3.190 -18.223 1.00 96.12 457 VAL A N 1
ATOM 3463 C CA . VAL A 1 457 ? -10.181 4.226 -17.217 1.00 96.12 457 VAL A CA 1
ATOM 3464 C C . VAL A 1 457 ? -8.752 4.730 -17.368 1.00 96.12 457 VAL A C 1
ATOM 3466 O O . VAL A 1 457 ? -7.905 4.022 -17.902 1.00 96.12 457 VAL A O 1
ATOM 3469 N N . LYS A 1 458 ? -8.472 5.949 -16.915 1.00 96.50 458 LYS A N 1
ATOM 3470 C CA . LYS A 1 458 ? -7.105 6.479 -16.856 1.00 96.50 458 LYS A CA 1
ATOM 3471 C C . LYS A 1 458 ? -6.559 6.273 -15.452 1.00 96.50 458 LYS A C 1
ATOM 3473 O O . LYS A 1 458 ? -7.284 6.537 -14.495 1.00 96.50 458 LYS A O 1
ATOM 3478 N N . ILE A 1 459 ? -5.302 5.860 -15.329 1.00 92.19 459 ILE A N 1
ATOM 3479 C CA . ILE A 1 459 ? -4.726 5.502 -14.021 1.00 92.19 459 ILE A CA 1
ATOM 3480 C C . ILE A 1 459 ? -3.922 6.634 -13.366 1.00 92.19 459 ILE A C 1
ATOM 3482 O O . ILE A 1 459 ? -3.591 6.517 -12.202 1.00 92.19 459 ILE A O 1
ATOM 3486 N N . ASN A 1 460 ? -3.640 7.737 -14.072 1.00 91.88 460 ASN A N 1
ATOM 3487 C CA . ASN A 1 460 ? -2.991 8.949 -13.541 1.00 91.88 460 ASN A CA 1
ATOM 3488 C C . ASN A 1 460 ? -3.471 10.200 -14.308 1.00 91.88 460 ASN A C 1
ATOM 3490 O O . ASN A 1 460 ? -2.717 10.822 -15.061 1.00 91.88 460 ASN A O 1
ATOM 3494 N N . ASP A 1 461 ? -4.763 10.542 -14.209 1.00 92.38 461 ASP A N 1
ATOM 3495 C CA . ASP A 1 461 ? -5.362 11.638 -14.996 1.00 92.38 461 ASP A CA 1
ATOM 3496 C C . ASP A 1 461 ? -5.120 13.024 -14.385 1.00 92.38 461 ASP A C 1
ATOM 3498 O O . ASP A 1 461 ? -6.028 13.695 -13.896 1.00 92.38 461 ASP A O 1
ATOM 3502 N N . GLN A 1 462 ? -3.870 13.471 -14.425 1.00 88.38 462 GLN A N 1
ATOM 3503 C CA . GLN A 1 462 ? -3.493 14.794 -13.938 1.00 88.38 462 GLN A CA 1
ATOM 3504 C C . GLN A 1 462 ? -4.092 15.905 -14.815 1.00 88.38 462 GLN A C 1
ATOM 3506 O O . GLN A 1 462 ? -4.259 15.755 -16.034 1.00 88.38 462 GLN A O 1
ATOM 3511 N N . SER A 1 463 ? -4.379 17.060 -14.212 1.00 87.62 463 SER A N 1
ATOM 3512 C CA . SER A 1 463 ? -4.934 18.224 -14.916 1.00 87.62 463 SER A CA 1
ATOM 3513 C C . SER A 1 463 ? -3.941 18.863 -15.896 1.00 87.62 463 SER A C 1
ATOM 3515 O O . SER A 1 463 ? -4.372 19.408 -16.913 1.00 87.62 463 SER A O 1
ATOM 3517 N N . GLY A 1 464 ? -2.634 18.734 -15.638 1.00 90.50 464 GLY A N 1
ATOM 3518 C CA . GLY A 1 464 ? -1.549 19.283 -16.457 1.00 90.50 464 GLY A CA 1
ATOM 3519 C C . GLY A 1 464 ? -1.543 18.805 -17.913 1.00 90.50 464 GLY A C 1
ATOM 3520 O O . GLY A 1 464 ? -2.176 17.809 -18.266 1.00 90.50 464 GLY A O 1
ATOM 3521 N N . LEU A 1 465 ? -0.826 19.533 -18.775 1.00 94.69 465 LEU A N 1
ATOM 3522 C CA . LEU A 1 465 ? -0.686 19.218 -20.206 1.00 94.69 465 LEU A CA 1
ATOM 3523 C C . LEU A 1 465 ? 0.358 18.132 -20.494 1.00 94.69 465 LEU A C 1
ATOM 3525 O O . LEU A 1 465 ? 0.623 17.854 -21.653 1.00 94.69 465 LEU A O 1
ATOM 3529 N N . ASN A 1 466 ? 0.941 17.532 -19.460 1.00 96.75 466 ASN A N 1
ATOM 3530 C CA . ASN A 1 466 ? 1.942 16.482 -19.574 1.00 96.75 466 ASN A CA 1
ATOM 3531 C C . ASN A 1 466 ? 1.472 15.300 -20.424 1.00 96.75 466 ASN A C 1
ATOM 3533 O O . ASN A 1 466 ? 0.281 14.982 -20.432 1.00 96.75 466 ASN A O 1
ATOM 3537 N N . ASP A 1 467 ? 2.409 14.645 -21.099 1.00 97.88 467 ASP A N 1
ATOM 3538 C CA . ASP A 1 467 ? 2.177 13.426 -21.872 1.00 97.88 467 ASP A CA 1
ATOM 3539 C C . ASP A 1 467 ? 2.640 12.200 -21.099 1.00 97.88 467 ASP A C 1
ATOM 3541 O O . ASP A 1 467 ? 3.657 12.250 -20.411 1.00 97.88 467 ASP A O 1
ATOM 3545 N N . GLN A 1 468 ? 1.899 11.103 -21.250 1.00 97.75 468 GLN A N 1
ATOM 3546 C CA . GLN A 1 468 ? 2.230 9.807 -20.668 1.00 97.75 468 GLN A CA 1
ATOM 3547 C C . GLN A 1 468 ? 2.298 8.760 -21.769 1.00 97.75 468 GLN A C 1
ATOM 3549 O O . GLN A 1 468 ? 1.357 8.678 -22.558 1.00 97.75 468 GLN A O 1
ATOM 3554 N N . PHE A 1 469 ? 3.368 7.963 -21.819 1.00 97.38 469 PHE A N 1
ATOM 3555 C CA . PHE A 1 469 ? 3.580 7.012 -22.914 1.00 97.38 469 PHE A CA 1
ATOM 3556 C C . PHE A 1 469 ? 4.509 5.833 -22.577 1.00 97.38 469 PHE A C 1
ATOM 3558 O O . PHE A 1 469 ? 5.094 5.769 -21.497 1.00 97.38 469 PHE A O 1
ATOM 3565 N N . ASN A 1 470 ? 4.609 4.884 -23.518 1.00 96.38 470 ASN A N 1
ATOM 3566 C CA . ASN A 1 470 ? 5.329 3.603 -23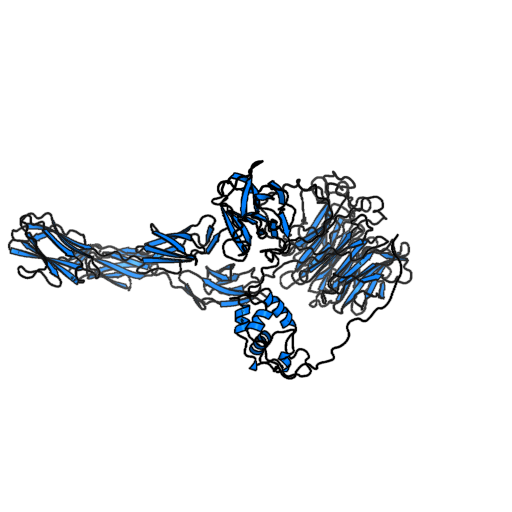.423 1.00 96.38 470 ASN A CA 1
ATOM 3567 C C . ASN A 1 470 ? 5.087 2.846 -22.099 1.00 96.38 470 ASN A C 1
ATOM 3569 O O . ASN A 1 470 ? 6.045 2.565 -21.365 1.00 96.38 470 ASN A O 1
ATOM 3573 N N . PRO A 1 471 ? 3.819 2.537 -21.760 1.00 97.69 471 PRO A N 1
ATOM 3574 C CA . PRO A 1 471 ? 3.488 1.856 -20.534 1.00 97.69 471 PRO A CA 1
ATOM 3575 C C . PRO A 1 471 ? 3.845 0.377 -20.603 1.00 97.69 471 PRO A C 1
ATOM 3577 O O . PRO A 1 471 ? 3.772 -0.249 -21.660 1.00 97.69 471 PRO A O 1
ATOM 3580 N N . PHE A 1 472 ? 4.124 -0.202 -19.444 1.00 98.06 472 PHE A N 1
ATOM 3581 C CA . PHE A 1 472 ? 4.196 -1.648 -19.291 1.00 98.06 472 PHE A CA 1
ATOM 3582 C C . PHE A 1 472 ? 3.624 -2.061 -17.943 1.00 98.06 472 PHE A C 1
ATOM 3584 O O . PHE A 1 472 ? 3.836 -1.368 -16.945 1.00 98.06 472 PHE A O 1
ATOM 3591 N N . LEU A 1 473 ? 2.899 -3.177 -17.909 1.00 97.62 473 LEU A N 1
ATOM 3592 C CA . LEU A 1 473 ? 2.307 -3.717 -16.693 1.00 97.62 473 LEU A CA 1
ATOM 3593 C C . LEU A 1 473 ? 2.918 -5.072 -16.335 1.00 97.62 473 LEU A C 1
ATOM 3595 O O . LEU A 1 473 ? 3.307 -5.850 -17.204 1.00 97.62 473 LEU A O 1
ATOM 3599 N N . ALA A 1 474 ? 2.945 -5.371 -15.042 1.00 97.69 474 ALA A N 1
ATOM 3600 C CA . ALA A 1 474 ? 3.242 -6.694 -14.514 1.00 97.69 474 ALA A CA 1
ATOM 3601 C C . ALA A 1 474 ? 2.236 -7.039 -13.417 1.00 97.69 474 ALA A C 1
ATOM 3603 O O . ALA A 1 474 ? 1.748 -6.156 -12.710 1.00 97.69 474 ALA A O 1
ATOM 3604 N N . VAL A 1 475 ? 1.943 -8.327 -13.262 1.00 97.38 475 VAL A N 1
ATOM 3605 C CA . VAL A 1 475 ? 1.141 -8.826 -12.146 1.00 97.38 475 VAL A CA 1
ATOM 3606 C C . VAL A 1 475 ? 2.030 -9.693 -11.272 1.00 97.38 475 VAL A C 1
ATOM 3608 O O . VAL A 1 475 ? 2.625 -10.646 -11.766 1.00 97.38 475 VAL A O 1
ATOM 3611 N N . ASP A 1 476 ? 2.110 -9.371 -9.985 1.00 95.12 476 ASP A N 1
ATOM 3612 C CA . ASP A 1 476 ? 2.753 -10.235 -9.003 1.00 95.12 476 ASP A CA 1
ATOM 3613 C C . ASP A 1 476 ? 1.877 -11.471 -8.787 1.00 95.12 476 ASP A C 1
ATOM 3615 O O . ASP A 1 476 ? 0.837 -11.422 -8.127 1.00 95.12 476 ASP A O 1
ATOM 3619 N N . GLU A 1 477 ? 2.292 -12.597 -9.361 1.00 91.75 477 GLU A N 1
ATOM 3620 C CA . GLU A 1 477 ? 1.533 -13.848 -9.312 1.00 91.75 477 GLU A CA 1
ATOM 3621 C C . GLU A 1 477 ? 1.356 -14.405 -7.893 1.00 91.75 477 GLU A C 1
ATOM 3623 O O . GLU A 1 477 ? 0.492 -15.255 -7.676 1.00 91.75 477 GLU A O 1
ATOM 3628 N N . THR A 1 478 ? 2.127 -13.926 -6.910 1.00 89.19 478 THR A N 1
ATOM 3629 C CA . THR A 1 478 ? 2.016 -14.392 -5.521 1.00 89.19 478 THR A CA 1
ATOM 3630 C C . THR A 1 478 ? 0.785 -13.842 -4.802 1.00 89.19 478 THR A C 1
ATOM 3632 O O . THR A 1 478 ? 0.296 -14.466 -3.859 1.00 89.19 478 THR A O 1
ATOM 3635 N N . ASN A 1 479 ? 0.269 -12.686 -5.232 1.00 88.81 479 ASN A N 1
ATOM 3636 C CA . ASN A 1 479 ? -0.807 -11.985 -4.526 1.00 88.81 479 ASN A CA 1
ATOM 3637 C C . ASN A 1 479 ? -1.831 -11.286 -5.443 1.00 88.81 479 ASN A C 1
ATOM 3639 O O . ASN A 1 479 ? -2.935 -10.983 -4.990 1.00 88.81 479 ASN A O 1
ATOM 3643 N N . GLY A 1 480 ? -1.532 -11.105 -6.731 1.00 92.44 480 GLY A N 1
ATOM 3644 C CA . GLY A 1 480 ? -2.401 -10.456 -7.714 1.00 92.44 480 GLY A CA 1
ATOM 3645 C C . GLY A 1 480 ? -2.242 -8.938 -7.815 1.00 92.44 480 GLY A C 1
ATOM 3646 O O . GLY A 1 480 ? -3.040 -8.305 -8.509 1.00 92.44 480 GLY A O 1
ATOM 3647 N N . THR A 1 481 ? -1.241 -8.357 -7.147 1.00 93.75 481 THR A N 1
ATOM 3648 C CA . THR A 1 481 ? -0.912 -6.929 -7.234 1.00 93.75 481 THR A CA 1
ATOM 3649 C C . THR A 1 481 ? -0.478 -6.578 -8.649 1.00 93.75 481 THR A C 1
ATOM 3651 O O . THR A 1 481 ? 0.368 -7.250 -9.236 1.00 93.75 481 THR A O 1
ATOM 3654 N N . ILE A 1 482 ? -1.043 -5.506 -9.193 1.00 96.81 482 ILE A N 1
ATOM 3655 C CA . ILE A 1 482 ? -0.694 -4.978 -10.510 1.00 96.81 482 ILE A CA 1
ATOM 3656 C C . ILE A 1 482 ? 0.295 -3.836 -10.307 1.00 96.81 482 ILE A C 1
ATOM 3658 O O . ILE A 1 482 ? -0.008 -2.902 -9.571 1.00 96.81 482 ILE A O 1
ATOM 3662 N N . GLY A 1 483 ? 1.443 -3.894 -10.973 1.00 96.94 483 GLY A N 1
ATOM 3663 C CA . GLY A 1 483 ? 2.363 -2.772 -11.130 1.00 96.94 483 GLY A CA 1
ATOM 3664 C C . GLY A 1 483 ? 2.305 -2.243 -12.560 1.00 96.94 483 GLY A C 1
ATOM 3665 O O . GLY A 1 483 ? 2.158 -3.022 -13.503 1.00 96.94 483 GLY A O 1
ATOM 3666 N N . ALA A 1 484 ? 2.425 -0.932 -12.732 1.00 98.06 484 ALA A N 1
ATOM 3667 C CA . ALA A 1 484 ? 2.498 -0.279 -14.033 1.00 98.06 484 ALA A CA 1
ATOM 3668 C C . ALA A 1 484 ? 3.599 0.780 -14.032 1.00 98.06 484 ALA A C 1
ATOM 3670 O O . ALA A 1 484 ? 3.700 1.560 -13.085 1.00 98.06 484 ALA A O 1
ATOM 3671 N N . ILE A 1 485 ? 4.381 0.830 -15.110 1.00 98.38 485 ILE A N 1
ATOM 3672 C CA . ILE A 1 485 ? 5.305 1.931 -15.398 1.00 98.38 485 ILE A CA 1
ATOM 3673 C C . ILE A 1 485 ? 4.921 2.656 -16.674 1.00 98.38 485 ILE A C 1
ATOM 3675 O O . ILE A 1 485 ? 4.251 2.073 -17.522 1.00 98.38 485 ILE A O 1
ATOM 3679 N N . TYR A 1 486 ? 5.363 3.902 -16.809 1.00 98.25 486 TYR A N 1
ATOM 3680 C CA . TYR A 1 486 ? 5.256 4.707 -18.027 1.00 98.25 486 TYR A CA 1
ATOM 3681 C C . TYR A 1 486 ? 6.199 5.914 -17.945 1.00 98.25 486 TYR A C 1
ATOM 3683 O O . TYR A 1 486 ? 6.572 6.341 -16.850 1.00 98.25 486 TYR A O 1
ATOM 3691 N N . TYR A 1 487 ? 6.561 6.480 -19.097 1.00 98.00 487 TYR A N 1
ATOM 3692 C CA . TYR A 1 487 ? 7.160 7.812 -19.142 1.00 98.00 487 TYR A CA 1
ATOM 3693 C C . TYR A 1 487 ? 6.099 8.871 -18.867 1.00 98.00 487 TYR A C 1
ATOM 3695 O O . TYR A 1 487 ? 4.968 8.740 -19.336 1.00 98.00 487 TYR A O 1
ATOM 3703 N N . ASP A 1 488 ? 6.473 9.930 -18.157 1.00 98.06 488 ASP A N 1
ATOM 3704 C CA . ASP A 1 488 ? 5.635 11.107 -17.944 1.00 98.06 488 ASP A CA 1
ATOM 3705 C C . ASP A 1 488 ? 6.476 12.389 -18.064 1.00 98.06 488 ASP A C 1
ATOM 3707 O O . ASP A 1 488 ? 7.578 12.475 -17.517 1.00 98.06 488 ASP A O 1
ATOM 3711 N N . THR A 1 489 ? 5.956 13.396 -18.771 1.00 98.00 489 THR A N 1
ATOM 3712 C CA . THR A 1 489 ? 6.588 14.722 -18.892 1.00 98.00 489 THR A CA 1
ATOM 3713 C C . THR A 1 489 ? 6.147 15.703 -17.796 1.00 98.00 489 THR A C 1
ATOM 3715 O O . THR A 1 489 ? 6.321 16.909 -17.953 1.00 98.00 489 THR A O 1
ATOM 3718 N N . VAL A 1 490 ? 5.472 15.255 -16.732 1.00 96.75 490 VAL A N 1
ATOM 3719 C CA . VAL A 1 490 ? 4.844 16.150 -15.737 1.00 96.75 490 VAL A CA 1
ATOM 3720 C C . VAL A 1 490 ? 5.815 17.107 -15.057 1.00 96.75 490 VAL A C 1
ATOM 3722 O O . VAL A 1 490 ? 5.443 18.248 -14.788 1.00 96.75 490 VAL A O 1
ATOM 3725 N N . ALA A 1 491 ? 7.056 16.676 -14.849 1.00 94.69 491 ALA A N 1
ATOM 3726 C CA . ALA A 1 491 ? 8.114 17.490 -14.263 1.00 94.69 491 ALA A CA 1
ATOM 3727 C C . ALA A 1 491 ? 8.812 18.413 -15.286 1.00 94.69 491 ALA A C 1
ATOM 3729 O O . ALA A 1 491 ? 9.843 19.004 -14.979 1.00 94.69 491 ALA A O 1
ATOM 3730 N N . ASP A 1 492 ? 8.294 18.534 -16.512 1.00 96.06 492 ASP A N 1
ATOM 3731 C CA . ASP A 1 492 ? 8.797 19.461 -17.523 1.00 96.06 492 ASP A CA 1
ATOM 3732 C C . ASP A 1 492 ? 7.648 20.217 -18.197 1.00 96.06 492 ASP A C 1
ATOM 3734 O O . ASP A 1 492 ? 6.919 19.691 -19.043 1.00 96.06 492 ASP A O 1
ATOM 3738 N N . ALA A 1 493 ? 7.527 21.508 -17.881 1.00 91.12 493 ALA A N 1
ATOM 3739 C CA . ALA A 1 493 ? 6.558 22.393 -18.525 1.00 91.12 493 ALA A CA 1
ATOM 3740 C C . ALA A 1 493 ? 6.769 22.493 -20.050 1.00 91.12 493 ALA A C 1
ATOM 3742 O O . ALA A 1 493 ? 5.834 22.829 -20.781 1.00 91.12 493 ALA A O 1
ATOM 3743 N N . GLY A 1 494 ? 7.977 22.181 -20.538 1.00 95.06 494 GLY A N 1
ATOM 3744 C CA . GLY A 1 494 ? 8.303 22.087 -21.956 1.00 95.06 494 GLY A CA 1
ATOM 3745 C C . GLY A 1 494 ? 7.784 20.825 -22.651 1.00 95.06 494 GLY A C 1
ATOM 3746 O O . GLY A 1 494 ? 7.801 20.799 -23.880 1.00 95.06 494 GLY A O 1
ATOM 3747 N N . ARG A 1 495 ? 7.304 19.808 -21.917 1.00 96.19 495 ARG A N 1
ATOM 3748 C CA . ARG A 1 495 ? 6.855 18.495 -22.431 1.00 96.19 495 ARG A CA 1
ATOM 3749 C C . ARG A 1 495 ? 7.901 17.743 -23.264 1.00 96.19 495 ARG A C 1
ATOM 3751 O O . ARG A 1 495 ? 7.534 16.920 -24.096 1.00 96.19 495 ARG A O 1
ATOM 3758 N N . LYS A 1 496 ? 9.188 18.040 -23.092 1.00 93.94 496 LYS A N 1
ATOM 3759 C CA . LYS A 1 496 ? 10.308 17.459 -23.849 1.00 93.94 496 LYS A CA 1
ATOM 3760 C C . LYS A 1 496 ? 11.112 16.457 -23.039 1.00 93.94 496 LYS A C 1
ATOM 3762 O O . LYS A 1 496 ? 11.617 15.490 -23.603 1.00 93.94 496 LYS A O 1
ATOM 3767 N N . LYS A 1 497 ? 11.219 16.690 -21.734 1.00 95.06 497 LYS A N 1
ATOM 3768 C CA . LYS A 1 497 ? 11.911 15.798 -20.812 1.00 95.06 497 LYS A CA 1
ATOM 3769 C C . LYS A 1 497 ? 10.931 14.843 -20.155 1.00 95.06 497 LYS A C 1
ATOM 3771 O O . LYS A 1 497 ? 9.782 15.208 -19.905 1.00 95.06 497 LYS A O 1
ATOM 3776 N N . VAL A 1 498 ? 11.395 13.634 -19.867 1.00 95.75 498 VAL A N 1
ATOM 3777 C CA . VAL A 1 498 ? 10.590 12.608 -19.202 1.00 95.75 498 VAL A CA 1
ATOM 3778 C C . VAL A 1 498 ? 11.304 11.989 -18.019 1.00 95.75 498 VAL A C 1
ATOM 3780 O O . VAL A 1 498 ? 12.532 11.908 -17.968 1.00 95.75 498 VAL A O 1
ATOM 3783 N N . ASP A 1 499 ? 10.476 11.507 -17.106 1.00 97.31 499 ASP A N 1
ATOM 3784 C CA . ASP A 1 499 ? 10.815 10.632 -15.996 1.00 97.31 499 ASP A CA 1
ATOM 3785 C C . ASP A 1 499 ? 10.004 9.332 -16.118 1.00 97.31 499 ASP A C 1
ATOM 3787 O O . ASP A 1 499 ? 8.931 9.323 -16.729 1.00 97.31 499 ASP A O 1
ATOM 3791 N N . ILE A 1 500 ? 10.482 8.234 -15.523 1.00 98.00 500 ILE A N 1
ATOM 3792 C CA . ILE A 1 500 ? 9.651 7.030 -15.345 1.00 98.00 500 ILE A CA 1
ATOM 3793 C C . ILE A 1 500 ? 8.833 7.188 -14.073 1.00 98.00 500 ILE A C 1
ATOM 3795 O O . ILE A 1 500 ? 9.379 7.497 -13.014 1.00 98.00 500 ILE A O 1
ATOM 3799 N N . TYR A 1 501 ? 7.540 6.900 -14.166 1.00 97.75 501 TYR A N 1
ATOM 3800 C CA . TYR A 1 501 ? 6.637 6.803 -13.026 1.00 97.75 501 TYR A CA 1
ATOM 3801 C C . TYR A 1 501 ? 6.150 5.371 -12.840 1.00 97.75 501 TYR A C 1
ATOM 3803 O O . TYR A 1 501 ? 5.997 4.631 -13.809 1.00 97.75 501 TYR A O 1
ATOM 3811 N N . TYR A 1 502 ? 5.894 5.004 -11.587 1.00 97.62 502 TYR A N 1
ATOM 3812 C CA . TYR A 1 502 ? 5.311 3.736 -11.171 1.00 97.62 502 TYR A CA 1
ATOM 3813 C C . TYR A 1 502 ? 3.987 3.965 -10.442 1.00 97.62 502 TYR A C 1
ATOM 3815 O O . TYR A 1 502 ? 3.872 4.874 -9.619 1.00 97.62 502 TYR A O 1
ATOM 3823 N N . GLN A 1 503 ? 3.004 3.109 -10.709 1.00 94.94 503 GLN A N 1
ATOM 3824 C CA . GLN A 1 503 ? 1.759 3.003 -9.949 1.00 94.94 503 GLN A CA 1
ATOM 3825 C C . GLN A 1 503 ? 1.404 1.547 -9.709 1.00 94.94 503 GLN A C 1
ATOM 3827 O O . GLN A 1 503 ? 1.777 0.669 -10.489 1.00 94.94 503 GLN A O 1
ATOM 3832 N N . MET A 1 504 ? 0.627 1.299 -8.659 1.00 93.44 504 MET A N 1
ATOM 3833 C CA . MET A 1 504 ? 0.153 -0.040 -8.349 1.00 93.44 504 MET A CA 1
ATOM 3834 C C . MET A 1 504 ? -1.323 -0.085 -7.980 1.00 93.44 504 MET A C 1
ATOM 3836 O O . MET A 1 504 ? -1.918 0.917 -7.588 1.00 93.44 504 MET A O 1
ATOM 3840 N N . SER A 1 505 ? -1.893 -1.277 -8.110 1.00 93.00 505 SER A N 1
ATOM 3841 C CA . SER A 1 505 ? -3.240 -1.612 -7.669 1.00 93.00 505 SER A CA 1
ATOM 3842 C C . SER A 1 505 ? -3.225 -2.953 -6.942 1.00 93.00 505 SER A C 1
ATOM 3844 O O . SER A 1 505 ? -2.758 -3.958 -7.481 1.00 93.00 505 SER A O 1
ATOM 3846 N N . SER A 1 506 ? -3.759 -2.972 -5.722 1.00 89.81 506 SER A N 1
ATOM 3847 C CA . SER A 1 506 ? -3.858 -4.166 -4.869 1.00 89.81 506 SER A CA 1
ATOM 3848 C C . SER A 1 506 ? -5.261 -4.792 -4.851 1.00 89.81 506 SER A C 1
ATOM 3850 O O . SER A 1 506 ? -5.464 -5.839 -4.242 1.00 89.81 506 SER A O 1
ATOM 3852 N N . ASP A 1 507 ? -6.233 -4.195 -5.550 1.00 85.94 507 ASP A N 1
ATOM 3853 C CA . ASP A 1 507 ? -7.639 -4.630 -5.591 1.00 85.94 507 ASP A CA 1
ATOM 3854 C C . ASP A 1 507 ? -8.086 -5.121 -6.984 1.00 85.94 507 ASP A C 1
ATOM 3856 O O . ASP A 1 507 ? -9.276 -5.166 -7.322 1.00 85.94 507 ASP A O 1
ATOM 3860 N N . GLY A 1 508 ? -7.116 -5.523 -7.810 1.00 89.19 508 GLY A N 1
ATOM 3861 C CA . GLY A 1 508 ? -7.354 -6.018 -9.163 1.00 89.19 508 GLY A CA 1
ATOM 3862 C C . GLY A 1 508 ? -7.767 -4.916 -10.138 1.00 89.19 508 GLY A C 1
ATOM 3863 O O . GLY A 1 508 ? -8.624 -5.151 -10.997 1.00 89.19 508 GLY A O 1
ATOM 3864 N N . GLY A 1 509 ? -7.199 -3.717 -9.996 1.00 90.88 509 GLY A N 1
ATOM 3865 C CA . GLY A 1 509 ? -7.369 -2.596 -10.918 1.00 90.88 509 GLY A CA 1
ATOM 3866 C C . GLY A 1 509 ? -8.649 -1.786 -10.712 1.00 90.88 509 GLY A C 1
ATOM 3867 O O . GLY A 1 509 ? -9.093 -1.139 -11.661 1.00 90.88 509 GLY A O 1
ATOM 3868 N N . VAL A 1 510 ? -9.283 -1.850 -9.532 1.00 86.12 510 VAL A N 1
ATOM 3869 C CA . VAL A 1 510 ? -10.431 -0.985 -9.192 1.00 86.12 510 VAL A CA 1
ATOM 3870 C C . VAL A 1 510 ? -9.934 0.392 -8.779 1.00 86.12 510 VAL A C 1
ATOM 3872 O O . VAL A 1 510 ? -10.436 1.398 -9.279 1.00 86.12 510 VAL A O 1
ATOM 3875 N N . THR A 1 511 ? -8.943 0.429 -7.893 1.00 85.25 511 THR A N 1
ATOM 3876 C CA . THR A 1 511 ? -8.275 1.650 -7.447 1.00 85.25 511 THR A CA 1
ATOM 3877 C C . THR A 1 511 ? -6.773 1.560 -7.693 1.00 85.25 511 THR A C 1
ATOM 3879 O O . THR A 1 511 ? -6.212 0.469 -7.819 1.00 85.25 511 THR A O 1
ATOM 3882 N N . TRP A 1 512 ? -6.139 2.723 -7.822 1.00 89.19 512 TRP A N 1
ATOM 3883 C CA . TRP A 1 512 ? -4.709 2.869 -8.075 1.00 89.19 512 TRP A CA 1
ATOM 3884 C C . TRP A 1 512 ? -4.111 3.805 -7.032 1.00 89.19 512 TRP A C 1
ATOM 3886 O O . TRP A 1 512 ? -4.712 4.832 -6.705 1.00 89.19 512 TRP A O 1
ATOM 3896 N N . ASP A 1 513 ? -2.941 3.437 -6.521 1.00 88.56 513 ASP A N 1
ATOM 3897 C CA . ASP A 1 513 ? -2.148 4.302 -5.654 1.00 88.56 513 ASP A CA 1
ATOM 3898 C C . ASP A 1 513 ? -1.591 5.500 -6.433 1.00 88.56 513 ASP A C 1
ATOM 3900 O O . ASP A 1 513 ? -1.556 5.510 -7.663 1.00 88.56 513 ASP A O 1
ATOM 3904 N N . ALA A 1 514 ? -1.130 6.515 -5.702 1.00 87.56 514 ALA A N 1
ATOM 3905 C CA . ALA A 1 514 ? -0.501 7.683 -6.303 1.00 87.56 514 ALA A CA 1
ATOM 3906 C C . ALA A 1 514 ? 0.748 7.310 -7.119 1.00 87.56 514 ALA A C 1
ATOM 3908 O O . ALA A 1 514 ? 1.549 6.472 -6.700 1.00 87.56 514 ALA A O 1
ATOM 3909 N N . ALA A 1 515 ? 0.937 7.985 -8.255 1.00 92.81 515 ALA A N 1
ATOM 3910 C CA . ALA A 1 515 ? 2.131 7.845 -9.080 1.00 92.81 515 ALA A CA 1
ATOM 3911 C C . ALA A 1 515 ? 3.397 8.280 -8.339 1.00 92.81 515 ALA A C 1
ATOM 3913 O O . ALA A 1 515 ? 3.481 9.397 -7.826 1.00 92.81 515 ALA A O 1
ATOM 3914 N N . VAL A 1 516 ? 4.399 7.404 -8.343 1.00 93.94 516 VAL A N 1
ATOM 3915 C CA . VAL A 1 516 ? 5.712 7.637 -7.738 1.00 93.94 516 VAL A CA 1
ATOM 3916 C C . VAL A 1 516 ? 6.754 7.751 -8.842 1.00 93.94 516 VAL A C 1
ATOM 3918 O O . VAL A 1 516 ? 6.833 6.888 -9.715 1.00 93.94 516 VAL A O 1
ATOM 3921 N N . LYS A 1 517 ? 7.563 8.812 -8.811 1.00 96.25 517 LYS A N 1
ATOM 3922 C CA . LYS A 1 517 ? 8.693 8.978 -9.731 1.00 96.25 517 LYS A CA 1
ATOM 3923 C C . LYS A 1 517 ? 9.782 7.952 -9.401 1.00 96.25 517 LYS A C 1
ATOM 3925 O O . LYS A 1 517 ? 10.220 7.870 -8.260 1.00 96.25 517 LYS A O 1
ATOM 3930 N N . VAL A 1 518 ? 10.224 7.190 -10.397 1.00 97.31 518 VAL A N 1
ATOM 3931 C CA . VAL A 1 518 ? 11.262 6.151 -10.278 1.00 97.31 518 VAL A CA 1
ATOM 3932 C C . VAL A 1 518 ? 12.641 6.701 -10.630 1.00 97.31 518 VAL A C 1
ATOM 3934 O O . VAL A 1 518 ? 13.642 6.311 -10.030 1.00 97.31 518 VAL A O 1
ATOM 3937 N N . THR A 1 519 ? 12.720 7.587 -11.620 1.00 96.69 519 THR A N 1
ATOM 3938 C CA . THR A 1 519 ? 13.987 8.146 -12.097 1.00 96.69 519 THR A CA 1
ATOM 3939 C C . THR A 1 519 ? 14.545 9.195 -11.141 1.00 96.69 519 THR A C 1
ATOM 3941 O O . THR A 1 519 ? 13.829 10.046 -10.612 1.00 96.69 519 THR A O 1
ATOM 3944 N N . THR A 1 520 ? 15.864 9.167 -10.949 1.00 94.38 520 THR A N 1
ATOM 3945 C CA . THR A 1 520 ? 16.598 10.199 -10.198 1.00 94.38 520 THR A CA 1
ATOM 3946 C C . THR A 1 520 ? 17.027 11.386 -11.061 1.00 94.38 520 THR A C 1
ATOM 3948 O O . THR A 1 520 ? 17.490 12.388 -10.526 1.00 94.38 520 THR A O 1
ATOM 3951 N N . ALA A 1 521 ? 16.886 11.289 -12.385 1.00 93.31 521 ALA A N 1
ATOM 3952 C CA . ALA A 1 521 ? 17.181 12.360 -13.327 1.00 93.31 521 ALA A CA 1
ATOM 3953 C C . ALA A 1 521 ? 16.312 12.223 -14.579 1.00 93.31 521 ALA A C 1
ATOM 3955 O O . ALA A 1 521 ? 16.029 11.107 -15.018 1.00 93.31 521 ALA A O 1
ATOM 3956 N N . GLN A 1 522 ? 15.966 13.366 -15.163 1.00 93.12 522 GLN A N 1
ATOM 3957 C CA . GLN A 1 522 ? 15.222 13.441 -16.410 1.00 93.12 522 GLN A CA 1
ATOM 3958 C C . GLN A 1 522 ? 16.079 13.071 -17.617 1.00 93.12 522 GLN A C 1
ATOM 3960 O O . GLN A 1 522 ? 17.276 13.370 -17.685 1.00 93.12 522 GLN A O 1
ATOM 3965 N N . THR A 1 523 ? 15.414 12.513 -18.620 1.00 92.44 523 THR A N 1
ATOM 3966 C CA . THR A 1 523 ? 15.984 12.262 -19.940 1.00 92.44 523 THR A CA 1
ATOM 3967 C C . THR A 1 523 ? 15.311 13.160 -20.985 1.00 92.44 523 THR A C 1
ATOM 3969 O O . THR A 1 523 ? 14.112 13.421 -20.909 1.00 92.44 523 THR A O 1
ATOM 3972 N N . ASP A 1 524 ? 16.085 13.668 -21.945 1.00 91.94 524 ASP A N 1
ATOM 3973 C CA . ASP A 1 524 ? 15.618 14.551 -23.023 1.00 91.94 524 ASP A CA 1
ATOM 3974 C C . ASP A 1 524 ? 16.089 13.989 -24.364 1.00 91.94 524 ASP A C 1
ATOM 3976 O O . ASP A 1 524 ? 17.270 14.077 -24.685 1.00 91.94 524 ASP A O 1
ATOM 3980 N N . GLU A 1 525 ? 15.190 13.415 -25.159 1.00 89.06 525 GLU A N 1
ATOM 3981 C CA . GLU A 1 525 ? 15.512 12.857 -26.484 1.00 89.06 525 GLU A CA 1
ATOM 3982 C C . GLU A 1 525 ? 15.310 13.860 -27.630 1.00 89.06 525 GLU A C 1
ATOM 3984 O O . GLU A 1 525 ? 15.340 13.493 -28.805 1.00 89.06 525 GLU A O 1
ATOM 3989 N N . THR A 1 526 ? 15.084 15.139 -27.316 1.00 88.19 526 THR A N 1
ATOM 3990 C CA . THR A 1 526 ? 14.769 16.173 -28.316 1.00 88.19 526 THR A CA 1
ATOM 3991 C C . THR A 1 526 ? 15.973 17.026 -28.712 1.00 88.19 526 THR A C 1
ATOM 3993 O O . THR A 1 526 ? 15.914 17.773 -29.692 1.00 88.19 526 THR A O 1
ATOM 3996 N N . ILE A 1 527 ? 17.078 16.940 -27.967 1.00 86.12 527 ILE A N 1
ATOM 3997 C CA . ILE A 1 527 ? 18.283 17.731 -28.244 1.00 86.12 527 ILE A CA 1
ATOM 3998 C C . ILE A 1 527 ? 19.078 17.181 -29.438 1.00 86.12 527 ILE A C 1
ATOM 4000 O O . ILE A 1 527 ? 19.052 15.993 -29.758 1.00 86.12 527 ILE A O 1
ATOM 4004 N N . ALA A 1 528 ? 19.840 18.053 -30.099 1.00 78.31 528 ALA A N 1
ATOM 4005 C CA . ALA A 1 528 ? 20.652 17.669 -31.251 1.00 78.31 528 ALA A CA 1
ATOM 4006 C C . ALA A 1 528 ? 21.646 16.544 -30.897 1.00 78.31 528 ALA A C 1
ATOM 4008 O O . ALA A 1 528 ? 22.384 16.637 -29.917 1.00 78.31 528 ALA A O 1
ATOM 4009 N N . GLY A 1 529 ? 21.673 15.484 -31.711 1.00 73.19 529 GLY A N 1
ATOM 4010 C CA . GLY A 1 529 ? 22.525 14.308 -31.492 1.00 73.19 529 GLY A CA 1
ATOM 4011 C C . GLY A 1 529 ? 21.952 13.249 -30.539 1.00 73.19 529 GLY A C 1
ATOM 4012 O O . GLY A 1 529 ? 22.606 12.221 -30.358 1.00 73.19 529 GLY A O 1
ATOM 4013 N N . ALA A 1 530 ? 20.765 13.488 -29.965 1.00 74.94 530 ALA A N 1
ATOM 4014 C CA . ALA A 1 530 ? 19.937 12.473 -29.308 1.00 74.94 530 ALA A CA 1
ATOM 4015 C C . ALA A 1 530 ? 19.335 11.520 -30.338 1.00 74.94 530 ALA A C 1
ATOM 4017 O O . ALA A 1 530 ? 19.550 10.319 -30.307 1.00 74.94 530 ALA A O 1
ATOM 4018 N N . ASP A 1 531 ? 18.665 12.108 -31.330 1.00 63.28 531 ASP A N 1
ATOM 4019 C CA . ASP A 1 531 ? 17.889 11.403 -32.338 1.00 63.28 531 ASP A CA 1
ATOM 4020 C C . ASP A 1 531 ? 18.802 10.757 -33.390 1.00 63.28 531 ASP A C 1
ATOM 4022 O O . ASP A 1 531 ? 19.002 11.265 -34.494 1.00 63.28 531 ASP A O 1
ATOM 4026 N N . SER A 1 532 ? 19.403 9.623 -33.020 1.00 66.81 532 SER A N 1
ATOM 4027 C CA . SER A 1 532 ? 20.124 8.732 -33.937 1.00 66.81 532 SER A CA 1
ATOM 4028 C C . SER A 1 532 ? 19.168 7.757 -34.648 1.00 66.81 532 SER A C 1
ATOM 4030 O O . SER A 1 532 ? 19.594 6.688 -35.085 1.00 66.81 532 SER A O 1
ATOM 4032 N N . GLY A 1 533 ? 17.876 8.105 -34.747 1.00 65.69 533 GLY A N 1
ATOM 4033 C CA . GLY A 1 533 ? 16.836 7.334 -35.429 1.00 65.69 533 GLY A CA 1
ATOM 4034 C C . GLY A 1 533 ? 15.967 6.439 -34.537 1.00 65.69 533 GLY A C 1
ATOM 4035 O O . GLY A 1 533 ? 15.006 5.875 -35.056 1.00 65.69 533 GLY A O 1
ATOM 4036 N N . ASN A 1 534 ? 16.258 6.306 -33.231 1.00 73.31 534 ASN A N 1
ATOM 4037 C CA . ASN A 1 534 ? 15.453 5.471 -32.318 1.00 73.31 534 ASN A CA 1
ATOM 4038 C C . ASN A 1 534 ? 14.941 6.176 -31.042 1.00 73.31 534 ASN A C 1
ATOM 4040 O O . ASN A 1 534 ? 13.905 5.761 -30.526 1.00 73.31 534 ASN A O 1
ATOM 4044 N N . GLN A 1 535 ? 15.598 7.248 -30.566 1.00 82.12 535 GLN A N 1
ATOM 4045 C CA . GLN A 1 535 ? 15.235 7.982 -29.335 1.00 82.12 535 GLN A CA 1
ATOM 4046 C C . GLN A 1 535 ? 14.963 7.004 -28.159 1.00 82.12 535 GLN A C 1
ATOM 4048 O O . GLN A 1 535 ? 15.768 6.109 -27.907 1.00 82.12 535 GLN A O 1
ATOM 4053 N N . PHE A 1 536 ? 13.806 7.094 -27.484 1.00 86.62 536 PHE A N 1
ATOM 4054 C CA . PHE A 1 536 ? 13.419 6.201 -26.378 1.00 86.62 536 PHE A CA 1
ATOM 4055 C C . PHE A 1 536 ? 13.238 4.720 -26.776 1.00 86.62 536 PHE A C 1
ATOM 4057 O O . PHE A 1 536 ? 13.246 3.843 -25.908 1.00 86.62 536 PHE A O 1
ATOM 4064 N N . GLY A 1 537 ? 13.072 4.423 -28.068 1.00 89.25 537 GLY A N 1
ATOM 4065 C CA . GLY A 1 537 ? 12.614 3.127 -28.570 1.00 89.25 537 GLY A CA 1
ATOM 4066 C C . GLY A 1 537 ? 11.099 2.921 -28.443 1.00 89.25 537 GLY A C 1
ATOM 4067 O O . GLY A 1 537 ? 10.357 3.798 -27.996 1.00 89.25 537 GLY A O 1
ATOM 4068 N N . ASP A 1 538 ? 10.639 1.738 -28.845 1.00 90.25 538 ASP A N 1
ATOM 4069 C CA . ASP A 1 538 ? 9.210 1.435 -28.989 1.00 90.25 538 ASP A CA 1
ATOM 4070 C C . ASP A 1 538 ? 8.512 1.009 -27.692 1.00 90.25 538 ASP A C 1
ATOM 4072 O O . ASP A 1 538 ? 7.313 1.231 -27.531 1.00 90.25 538 ASP A O 1
ATOM 4076 N N . TYR A 1 539 ? 9.242 0.392 -26.763 1.00 93.88 539 TYR A N 1
ATOM 4077 C CA . TYR A 1 539 ? 8.688 -0.115 -25.511 1.00 93.88 539 TYR A CA 1
ATOM 4078 C C . TYR A 1 539 ? 9.718 -0.131 -24.380 1.00 93.88 539 TYR A C 1
ATOM 4080 O O . TYR A 1 539 ? 10.931 -0.161 -24.594 1.00 93.88 539 TYR A O 1
ATOM 4088 N N . ASN A 1 540 ? 9.174 -0.139 -23.168 1.00 94.75 540 ASN A N 1
ATOM 4089 C CA . ASN A 1 540 ? 9.856 -0.457 -21.919 1.00 94.75 540 ASN A CA 1
ATOM 4090 C C . ASN A 1 540 ? 9.337 -1.808 -21.413 1.00 94.75 540 ASN A C 1
ATOM 4092 O O . ASN A 1 540 ? 8.473 -2.417 -22.041 1.00 94.75 540 ASN A O 1
ATOM 4096 N N . SER A 1 541 ? 9.781 -2.247 -20.239 1.00 96.69 541 SER A N 1
ATOM 4097 C CA . SER A 1 541 ? 9.262 -3.471 -19.622 1.00 96.69 541 SER A CA 1
ATOM 4098 C C . SER A 1 541 ? 9.230 -3.409 -18.105 1.00 96.69 541 SER A C 1
ATOM 4100 O O . SER A 1 541 ? 9.931 -2.619 -17.474 1.00 96.69 541 SER A O 1
ATOM 4102 N N . LEU A 1 542 ? 8.416 -4.282 -17.516 1.00 98.31 542 LEU A N 1
ATOM 4103 C CA . LEU A 1 542 ? 8.286 -4.456 -16.077 1.00 98.31 542 LEU A CA 1
ATOM 4104 C C . LEU A 1 542 ? 8.180 -5.946 -15.756 1.00 98.31 542 LEU A C 1
ATOM 4106 O O . LEU A 1 542 ? 7.424 -6.675 -16.393 1.00 98.31 542 LEU A O 1
ATOM 4110 N N . SER A 1 543 ? 8.905 -6.390 -14.734 1.00 97.81 543 SER A N 1
ATOM 4111 C CA . SER A 1 543 ? 8.754 -7.719 -14.137 1.00 97.81 543 SER A CA 1
ATOM 4112 C C . SER A 1 543 ? 8.462 -7.574 -12.651 1.00 97.81 543 SER A C 1
ATOM 4114 O O . SER A 1 543 ? 9.005 -6.670 -12.020 1.00 97.81 543 SER A O 1
ATOM 4116 N N . GLY A 1 544 ? 7.602 -8.428 -12.096 1.00 94.75 544 GLY A N 1
ATOM 4117 C CA . GLY A 1 544 ? 7.161 -8.331 -10.708 1.00 94.75 544 GLY A CA 1
ATOM 4118 C C . GLY A 1 544 ? 6.943 -9.700 -10.084 1.00 94.75 544 GLY A C 1
ATOM 4119 O O . GLY A 1 544 ? 6.274 -10.538 -10.677 1.00 94.75 544 GLY A O 1
ATOM 4120 N N . TYR A 1 545 ? 7.508 -9.926 -8.900 1.00 94.00 545 TYR A N 1
ATOM 4121 C CA . TYR A 1 545 ? 7.310 -11.155 -8.136 1.00 94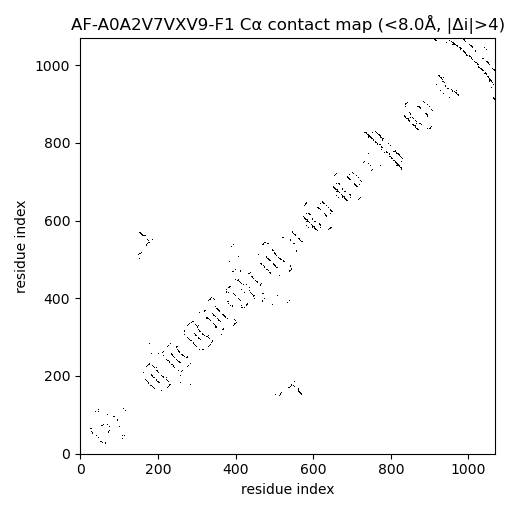.00 545 TYR A CA 1
ATOM 4122 C C . TYR A 1 545 ? 7.618 -10.932 -6.656 1.00 94.00 545 TYR A C 1
ATOM 4124 O O . TYR A 1 545 ? 8.670 -10.388 -6.312 1.00 94.00 545 TYR A O 1
ATOM 4132 N N . GLY A 1 546 ? 6.723 -11.384 -5.776 1.00 89.50 546 GLY A N 1
ATOM 4133 C CA . GLY A 1 546 ? 6.948 -11.385 -4.331 1.00 89.50 546 GLY A CA 1
ATOM 4134 C C . GLY A 1 546 ? 7.190 -9.988 -3.757 1.00 89.50 546 GLY A C 1
ATOM 4135 O O . GLY A 1 546 ? 8.153 -9.787 -3.018 1.00 89.50 546 GLY A O 1
ATOM 4136 N N . ASN A 1 547 ? 6.334 -9.028 -4.111 1.00 88.75 547 ASN A N 1
ATOM 4137 C CA . ASN A 1 547 ? 6.383 -7.621 -3.702 1.00 88.75 547 ASN A CA 1
ATOM 4138 C C . ASN A 1 547 ? 7.607 -6.831 -4.197 1.00 88.75 547 ASN A C 1
ATOM 4140 O O . ASN A 1 547 ? 7.898 -5.743 -3.692 1.00 88.75 547 ASN A O 1
ATOM 4144 N N . ALA A 1 548 ? 8.341 -7.362 -5.175 1.00 91.88 548 ALA A N 1
ATOM 4145 C CA . ALA A 1 548 ? 9.440 -6.669 -5.829 1.00 91.88 548 ALA A CA 1
ATOM 4146 C C . ALA A 1 548 ? 9.165 -6.533 -7.326 1.00 91.88 548 ALA A C 1
ATOM 4148 O O . ALA A 1 548 ? 8.874 -7.518 -8.001 1.00 91.88 548 ALA A O 1
ATOM 4149 N N . PHE A 1 549 ? 9.314 -5.317 -7.841 1.00 96.44 549 PHE A N 1
ATOM 4150 C CA . PHE A 1 549 ? 9.161 -4.984 -9.250 1.00 96.44 549 PHE A CA 1
ATOM 4151 C C . PHE A 1 549 ? 10.463 -4.403 -9.803 1.00 96.44 549 PHE A C 1
ATOM 4153 O O . PHE A 1 549 ? 11.164 -3.657 -9.121 1.00 96.44 549 PHE A O 1
ATOM 4160 N N . PHE A 1 550 ? 10.796 -4.747 -11.041 1.00 97.56 550 PHE A N 1
ATOM 4161 C CA . PHE A 1 550 ? 11.974 -4.262 -11.753 1.00 97.56 550 PHE A CA 1
ATOM 4162 C C . PHE A 1 550 ? 11.531 -3.730 -13.118 1.00 97.56 550 PHE A C 1
ATOM 4164 O O . PHE A 1 550 ? 11.208 -4.530 -14.000 1.00 97.56 550 PHE A O 1
ATOM 4171 N N . PRO A 1 551 ? 11.453 -2.401 -13.291 1.00 98.06 551 PRO A N 1
ATOM 4172 C CA . PRO A 1 551 ? 11.276 -1.787 -14.587 1.00 98.06 551 PRO A CA 1
ATOM 4173 C C . PRO A 1 551 ? 12.597 -1.742 -15.340 1.00 98.06 551 PRO A C 1
ATOM 4175 O O . PRO A 1 551 ? 13.656 -1.584 -14.737 1.00 98.06 551 PRO A O 1
ATOM 4178 N N . SER A 1 552 ? 12.527 -1.788 -16.661 1.00 97.75 552 SER A N 1
ATOM 4179 C CA . SER A 1 552 ? 13.641 -1.438 -17.528 1.00 97.75 552 SER A CA 1
ATOM 4180 C C . SER A 1 552 ? 13.218 -0.344 -18.490 1.00 97.75 552 SER A C 1
ATOM 4182 O O . SER A 1 552 ? 12.135 -0.428 -19.069 1.00 97.75 552 SER A O 1
ATOM 4184 N N . TRP A 1 553 ? 14.060 0.679 -18.631 1.00 97.19 553 TRP A N 1
ATOM 4185 C CA . TRP A 1 553 ? 13.776 1.823 -19.490 1.00 97.19 553 TRP A CA 1
ATOM 4186 C C . TRP A 1 553 ? 15.023 2.359 -20.192 1.00 97.19 553 TRP A C 1
ATOM 4188 O O . TRP A 1 553 ? 16.152 2.175 -19.722 1.00 97.19 553 TRP A O 1
ATOM 4198 N N . THR A 1 554 ? 14.785 3.058 -21.302 1.00 94.00 554 THR A N 1
ATOM 4199 C CA . THR A 1 554 ? 15.794 3.819 -22.045 1.00 94.00 554 THR A CA 1
ATOM 4200 C C . THR A 1 554 ? 15.992 5.195 -21.414 1.00 94.00 554 THR A C 1
ATOM 4202 O O . THR A 1 554 ? 15.033 5.916 -21.130 1.00 94.00 554 THR A O 1
ATOM 4205 N N . ASP A 1 555 ? 17.236 5.588 -21.187 1.00 91.44 555 ASP A N 1
ATOM 4206 C CA . ASP A 1 555 ? 17.560 6.837 -20.507 1.00 91.44 555 ASP A CA 1
ATOM 4207 C C . ASP A 1 555 ? 18.892 7.381 -21.009 1.00 91.44 555 ASP A C 1
ATOM 4209 O O . ASP A 1 555 ? 19.856 6.630 -21.168 1.00 91.44 555 ASP A O 1
ATOM 4213 N N . ARG A 1 556 ? 18.963 8.694 -21.216 1.00 88.50 556 ARG A N 1
ATOM 4214 C CA . ARG A 1 556 ? 20.190 9.384 -21.615 1.00 88.50 556 ARG A CA 1
ATOM 4215 C C . ARG A 1 556 ? 20.526 10.584 -20.742 1.00 88.50 556 ARG A C 1
ATOM 4217 O O . ARG A 1 556 ? 21.139 11.554 -21.206 1.00 88.50 556 ARG A O 1
ATOM 4224 N N . ARG A 1 557 ? 20.127 10.530 -19.469 1.00 88.06 557 ARG A N 1
ATOM 4225 C CA . ARG A 1 557 ? 20.492 11.506 -18.439 1.00 88.06 557 ARG A CA 1
ATOM 4226 C C . ARG A 1 557 ? 21.959 11.922 -18.558 1.00 88.06 557 ARG A C 1
ATOM 4228 O O . ARG A 1 557 ? 22.833 11.126 -18.909 1.00 88.06 557 ARG A O 1
ATOM 4235 N N . ASN A 1 558 ? 22.230 13.184 -18.238 1.00 79.31 558 ASN A N 1
ATOM 4236 C CA . ASN A 1 558 ? 23.554 13.810 -18.345 1.00 79.31 558 ASN A CA 1
ATOM 4237 C C . ASN A 1 558 ? 24.087 13.925 -19.786 1.00 79.31 558 ASN A C 1
ATOM 4239 O O . ASN A 1 558 ? 25.299 13.911 -19.997 1.00 79.31 558 ASN A O 1
ATOM 4243 N N . ASN A 1 559 ? 23.197 14.057 -20.779 1.00 73.94 559 ASN A N 1
ATOM 4244 C CA . ASN A 1 559 ? 23.547 14.151 -22.205 1.00 73.94 559 ASN A CA 1
ATOM 4245 C C . ASN A 1 559 ? 24.373 12.955 -22.710 1.00 73.94 559 ASN A C 1
ATOM 4247 O O . ASN A 1 559 ? 25.179 13.090 -23.636 1.00 73.94 559 ASN A O 1
ATOM 4251 N N . ALA A 1 560 ? 24.182 11.788 -22.093 1.00 79.50 560 ALA A N 1
ATOM 4252 C CA . ALA A 1 560 ? 24.833 10.555 -22.496 1.00 79.50 560 ALA A CA 1
ATOM 4253 C C . ALA A 1 560 ? 24.225 10.007 -23.805 1.00 79.50 560 ALA A C 1
ATOM 4255 O O . ALA A 1 560 ? 23.362 10.626 -24.445 1.00 79.50 560 ALA A O 1
ATOM 4256 N N . LYS A 1 561 ? 24.713 8.836 -24.220 1.00 87.50 561 LYS A N 1
ATOM 4257 C CA . LYS A 1 561 ? 23.994 7.977 -25.165 1.00 87.50 561 LYS A CA 1
ATOM 4258 C C . LYS A 1 561 ? 22.816 7.324 -24.457 1.00 87.50 561 LYS A C 1
ATOM 4260 O O . LYS A 1 561 ? 22.832 7.203 -23.236 1.00 87.50 561 LYS A O 1
ATOM 4265 N N . GLU A 1 562 ? 21.825 6.911 -25.231 1.00 90.19 562 GLU A N 1
ATOM 4266 C CA . GLU A 1 562 ? 20.722 6.109 -24.731 1.00 90.19 562 GLU A CA 1
ATOM 4267 C C . GLU A 1 562 ? 21.285 4.819 -24.115 1.00 90.19 562 GLU A C 1
ATOM 4269 O O . GLU A 1 562 ? 22.059 4.087 -24.737 1.00 90.19 562 GLU A O 1
ATOM 4274 N N . GLU A 1 563 ? 20.965 4.590 -22.851 1.00 92.62 563 GLU A N 1
ATOM 4275 C CA . GLU A 1 563 ? 21.434 3.486 -22.022 1.00 92.62 563 GLU A CA 1
ATOM 4276 C C . GLU A 1 563 ? 20.227 2.808 -21.376 1.00 92.62 563 GLU A C 1
ATOM 4278 O O . GLU A 1 563 ? 19.161 3.411 -21.246 1.00 92.62 563 GLU A O 1
ATOM 4283 N N . ILE A 1 564 ? 20.391 1.556 -20.945 1.00 95.56 564 ILE A N 1
ATOM 4284 C CA . ILE A 1 564 ? 19.325 0.841 -20.242 1.00 95.56 564 ILE A CA 1
ATOM 4285 C C . ILE A 1 564 ? 19.541 0.925 -18.746 1.00 95.56 564 ILE A C 1
ATOM 4287 O O . ILE A 1 564 ? 20.622 0.604 -18.237 1.00 95.56 564 ILE A O 1
ATOM 4291 N N . TRP A 1 565 ? 18.476 1.309 -18.056 1.00 97.06 565 TRP A N 1
ATOM 4292 C CA . TRP A 1 565 ? 18.441 1.469 -16.615 1.00 97.06 565 TRP A CA 1
ATOM 4293 C C . TRP A 1 565 ? 17.340 0.620 -15.992 1.00 97.06 565 TRP A C 1
ATOM 4295 O O . TRP A 1 565 ? 16.391 0.207 -16.658 1.00 97.06 565 TRP A O 1
ATOM 4305 N N . THR A 1 566 ? 17.505 0.347 -14.701 1.00 98.00 566 THR A N 1
ATOM 4306 C CA . THR A 1 566 ? 16.542 -0.352 -13.850 1.00 98.00 566 THR A CA 1
ATOM 4307 C C . THR A 1 566 ? 16.543 0.263 -12.453 1.00 98.00 566 THR A C 1
ATOM 4309 O O . THR A 1 566 ? 17.491 0.939 -12.055 1.00 98.00 566 THR A O 1
ATOM 4312 N N . ALA A 1 567 ? 15.505 -0.013 -11.668 1.00 96.69 567 ALA A N 1
ATOM 4313 C CA . ALA A 1 567 ? 15.480 0.246 -10.231 1.00 96.69 567 ALA A CA 1
ATOM 4314 C C . ALA A 1 567 ? 14.648 -0.838 -9.544 1.00 96.69 567 ALA A C 1
ATOM 4316 O O . ALA A 1 567 ? 13.585 -1.195 -10.037 1.00 96.69 567 ALA A O 1
ATOM 4317 N N . LYS A 1 568 ? 15.095 -1.375 -8.410 1.00 95.12 568 LYS A N 1
ATOM 4318 C CA . LYS A 1 568 ? 14.237 -2.280 -7.635 1.00 95.12 568 LYS A CA 1
ATOM 4319 C C . LYS A 1 568 ? 13.145 -1.455 -6.961 1.00 95.12 568 LYS A C 1
ATOM 4321 O O . LYS A 1 568 ? 13.470 -0.577 -6.175 1.00 95.12 568 LYS A O 1
ATOM 4326 N N . ILE A 1 569 ? 11.882 -1.744 -7.231 1.00 95.56 569 ILE A N 1
ATOM 4327 C CA . ILE A 1 569 ? 10.733 -1.140 -6.555 1.00 95.56 569 ILE A CA 1
ATOM 4328 C C . ILE A 1 569 ? 10.183 -2.168 -5.569 1.00 95.56 569 ILE A C 1
ATOM 4330 O O . ILE A 1 569 ? 9.864 -3.289 -5.963 1.00 95.56 569 ILE A O 1
ATOM 4334 N N . THR A 1 570 ? 10.077 -1.813 -4.292 1.00 90.12 570 THR A N 1
ATOM 4335 C CA . THR A 1 570 ? 9.496 -2.688 -3.261 1.00 90.12 570 THR A CA 1
ATOM 4336 C C . THR A 1 570 ? 8.129 -2.184 -2.840 1.00 90.12 570 THR A C 1
ATOM 4338 O O . THR A 1 570 ? 7.982 -1.009 -2.513 1.00 90.12 570 THR A O 1
ATOM 4341 N N . THR A 1 571 ? 7.135 -3.066 -2.812 1.00 79.31 571 THR A N 1
ATOM 4342 C CA . THR A 1 571 ? 5.781 -2.737 -2.358 1.00 79.31 571 THR A CA 1
ATOM 4343 C C . THR A 1 571 ? 5.577 -3.262 -0.942 1.00 79.31 571 THR A C 1
ATOM 4345 O O . THR A 1 571 ? 5.675 -4.463 -0.696 1.00 79.31 571 THR A O 1
ATOM 4348 N N . SER A 1 572 ? 5.282 -2.385 0.015 1.00 60.19 572 SER A N 1
ATOM 4349 C CA . SER A 1 572 ? 4.930 -2.817 1.371 1.00 60.19 572 SER A CA 1
ATOM 4350 C C . SER A 1 572 ? 3.452 -3.195 1.414 1.00 60.19 572 SER A C 1
ATOM 4352 O O . SER A 1 572 ? 2.600 -2.409 1.818 1.00 60.19 572 SER A O 1
ATOM 4354 N N . THR A 1 573 ? 3.113 -4.399 0.956 1.00 53.47 573 THR A N 1
ATOM 4355 C CA . THR A 1 573 ? 1.791 -4.970 1.231 1.00 53.47 573 THR A CA 1
ATOM 4356 C C . THR A 1 573 ? 1.940 -5.998 2.337 1.00 53.47 573 THR A C 1
ATOM 4358 O O . THR A 1 573 ? 2.330 -7.140 2.090 1.00 53.47 573 THR A O 1
ATOM 4361 N N . THR A 1 574 ? 1.625 -5.608 3.570 1.00 52.19 574 THR A N 1
ATOM 4362 C CA . THR A 1 574 ? 1.388 -6.588 4.633 1.00 52.19 574 THR A CA 1
ATOM 4363 C C . THR A 1 574 ? 0.152 -7.398 4.230 1.00 52.19 574 THR A C 1
ATOM 4365 O O . THR A 1 574 ? -0.928 -6.808 4.133 1.00 52.19 574 THR A O 1
ATOM 4368 N N . PRO A 1 575 ? 0.260 -8.713 3.949 1.00 54.06 575 PRO A N 1
ATOM 4369 C CA . PRO A 1 575 ? -0.906 -9.517 3.614 1.00 54.06 575 PRO A CA 1
ATOM 4370 C C . PRO A 1 575 ? -1.915 -9.449 4.761 1.00 54.06 575 PRO A C 1
ATOM 4372 O O . PRO A 1 575 ? -1.544 -9.509 5.938 1.00 54.06 575 PRO A O 1
ATOM 4375 N N . THR A 1 576 ? -3.190 -9.298 4.406 1.00 67.62 576 THR A N 1
ATOM 4376 C CA . THR A 1 576 ? -4.279 -9.281 5.379 1.00 67.62 576 THR A CA 1
ATOM 4377 C C . THR A 1 576 ? -5.152 -10.522 5.242 1.00 67.62 576 THR A C 1
ATOM 4379 O O . THR A 1 576 ? -5.294 -11.104 4.169 1.00 67.62 576 THR A O 1
ATOM 4382 N N . PHE A 1 577 ? -5.719 -10.945 6.360 1.00 85.44 577 PHE A N 1
ATOM 4383 C CA . PHE A 1 577 ? -6.411 -12.204 6.562 1.00 85.44 577 PHE A CA 1
ATOM 4384 C C . PHE A 1 577 ? -7.721 -11.955 7.310 1.00 85.44 577 PHE A C 1
ATOM 4386 O O . PHE A 1 577 ? -7.983 -10.861 7.815 1.00 85.44 577 PHE A O 1
ATOM 4393 N N . SER A 1 578 ? -8.552 -12.985 7.412 1.00 89.31 578 SER A N 1
ATOM 4394 C CA . SER A 1 578 ? -9.794 -12.942 8.174 1.00 89.31 578 SER A CA 1
ATOM 4395 C C . SER A 1 578 ? -9.860 -14.015 9.253 1.00 89.31 578 SER A C 1
ATOM 4397 O O . SER A 1 578 ? -9.433 -15.147 9.018 1.00 89.31 578 SER A O 1
ATOM 4399 N N . ILE A 1 579 ? -10.489 -13.693 10.383 1.00 96.25 579 ILE A N 1
ATOM 4400 C CA . ILE A 1 579 ? -10.941 -14.661 11.389 1.00 96.25 579 ILE A CA 1
ATOM 4401 C C . ILE A 1 579 ? -12.466 -14.772 11.319 1.00 96.25 579 ILE A C 1
ATOM 4403 O O . ILE A 1 579 ? -13.161 -13.759 11.370 1.00 96.25 579 ILE A O 1
ATOM 4407 N N . SER A 1 580 ? -13.000 -15.991 11.245 1.00 94.81 580 SER A N 1
ATOM 4408 C CA . SER A 1 580 ? -14.448 -16.238 11.206 1.00 94.81 580 SER A CA 1
ATOM 4409 C C . SER A 1 580 ? -14.891 -17.406 12.088 1.00 94.81 580 SER A C 1
ATOM 4411 O O . SER A 1 580 ? -14.120 -18.322 12.396 1.00 94.81 580 SER A O 1
ATOM 4413 N N . GLY A 1 581 ? -16.163 -17.386 12.483 1.00 96.06 581 GLY A N 1
ATOM 4414 C CA . GLY A 1 581 ? -16.792 -18.426 13.293 1.00 96.06 581 GLY A CA 1
ATOM 4415 C C . GLY A 1 581 ? -18.210 -18.049 13.717 1.00 96.06 581 GLY A C 1
ATOM 4416 O O . GLY A 1 581 ? -18.839 -17.186 13.109 1.00 96.06 581 GLY A O 1
ATOM 4417 N N . SER A 1 582 ? -18.714 -18.687 14.769 1.00 95.88 582 SER A N 1
ATOM 4418 C CA . SER A 1 582 ? -20.008 -18.385 15.389 1.00 95.88 582 SER A CA 1
ATOM 4419 C C . SER A 1 582 ? -19.823 -17.708 16.744 1.00 95.88 582 SER A C 1
ATOM 4421 O O . SER A 1 582 ? -19.040 -18.166 17.571 1.00 95.88 582 SER A O 1
ATOM 4423 N N . ALA A 1 583 ? -20.560 -16.630 17.003 1.00 93.75 583 ALA A N 1
ATOM 4424 C CA . ALA A 1 583 ? -20.572 -15.948 18.295 1.00 93.75 583 ALA A CA 1
ATOM 4425 C C . ALA A 1 583 ? -21.516 -16.617 19.315 1.00 93.75 583 ALA A C 1
ATOM 4427 O O . ALA A 1 583 ? -21.561 -16.207 20.471 1.00 93.75 583 ALA A O 1
ATOM 4428 N N . GLY A 1 584 ? -22.306 -17.617 18.905 1.00 92.06 584 GLY A N 1
ATOM 4429 C CA . GLY A 1 584 ? -23.254 -18.324 19.776 1.00 92.06 584 GLY A CA 1
ATOM 4430 C C . GLY A 1 584 ? -24.568 -17.583 20.063 1.00 92.06 584 GLY A C 1
ATOM 4431 O O . GLY A 1 584 ? -25.480 -18.164 20.643 1.00 92.06 584 GLY A O 1
ATOM 4432 N N . THR A 1 585 ? -24.701 -16.323 19.649 1.00 92.44 585 THR A N 1
ATOM 4433 C CA . THR A 1 585 ? -25.953 -15.547 19.642 1.00 92.44 585 THR A CA 1
ATOM 4434 C C . THR A 1 585 ? -25.853 -14.449 18.586 1.00 92.44 585 THR A C 1
ATOM 4436 O O . THR A 1 585 ? -24.760 -13.947 18.340 1.00 92.44 585 THR A O 1
ATOM 4439 N N . SER A 1 586 ? -26.971 -14.058 17.981 1.00 93.00 586 SER A N 1
ATOM 4440 C CA . SER A 1 586 ? -27.023 -13.011 16.960 1.00 93.00 586 SER A CA 1
ATOM 4441 C C . SER A 1 586 ? -26.806 -11.626 17.562 1.00 93.00 586 SER A C 1
ATOM 4443 O O . SER A 1 586 ? -27.180 -11.370 18.708 1.00 93.00 586 SER A O 1
ATOM 4445 N N . GLY A 1 587 ? -26.211 -10.698 16.817 1.00 89.69 587 GLY A N 1
ATOM 4446 C CA . GLY A 1 587 ? -25.980 -9.329 17.287 1.00 89.69 587 GLY A CA 1
ATOM 4447 C C . GLY A 1 587 ? -24.988 -9.211 18.452 1.00 89.69 587 GLY A C 1
ATOM 4448 O O . GLY A 1 587 ? -24.979 -8.193 19.139 1.00 89.69 587 GLY A O 1
ATOM 4449 N N . ALA A 1 588 ? -24.174 -10.238 18.710 1.00 91.44 588 ALA A N 1
ATOM 4450 C CA . ALA A 1 588 ? -22.981 -10.108 19.542 1.00 91.44 588 ALA A CA 1
ATOM 4451 C C . ALA A 1 588 ? -21.852 -9.450 18.741 1.00 91.44 588 ALA A C 1
ATOM 4453 O O . ALA A 1 588 ? -21.602 -9.846 17.599 1.00 91.44 588 ALA A O 1
ATOM 4454 N N . THR A 1 589 ? -21.162 -8.485 19.347 1.00 96.12 589 THR A N 1
ATOM 4455 C CA . THR A 1 589 ? -19.963 -7.853 18.791 1.00 96.12 589 THR A CA 1
ATOM 4456 C C . THR A 1 589 ? -18.761 -8.741 19.070 1.00 96.12 589 THR A C 1
ATOM 4458 O O . THR A 1 589 ? -18.477 -9.028 20.231 1.00 96.12 589 THR A O 1
ATOM 4461 N N . VAL A 1 590 ? -18.050 -9.166 18.030 1.00 95.75 590 VAL A N 1
ATOM 4462 C CA . VAL A 1 590 ? -16.821 -9.957 18.140 1.00 95.75 590 VAL A CA 1
ATOM 4463 C C . VAL A 1 590 ? -15.635 -9.089 17.752 1.00 95.75 590 VAL A C 1
ATOM 4465 O O . VAL A 1 590 ? -15.651 -8.468 16.690 1.00 95.75 590 VAL A O 1
ATOM 4468 N N . THR A 1 591 ? -14.615 -9.057 18.605 1.00 94.00 591 THR A N 1
ATOM 4469 C CA . THR A 1 591 ? -13.429 -8.207 18.448 1.00 94.00 591 THR A CA 1
ATOM 4470 C C . THR A 1 591 ? -12.172 -9.060 18.340 1.00 94.00 591 THR A C 1
ATOM 4472 O O . THR A 1 591 ? -12.031 -10.028 19.082 1.00 94.00 591 THR A O 1
ATOM 4475 N N . ALA A 1 592 ? -11.249 -8.683 17.459 1.00 90.44 592 ALA A N 1
ATOM 4476 C CA . ALA A 1 592 ? -9.906 -9.241 17.338 1.00 90.44 592 ALA A CA 1
ATOM 4477 C C . ALA A 1 592 ? -8.912 -8.081 17.151 1.00 90.44 592 ALA A C 1
ATOM 4479 O O . ALA A 1 592 ? -8.887 -7.427 16.108 1.00 90.44 592 ALA A O 1
ATOM 4480 N N . GLY A 1 593 ? -8.109 -7.787 18.179 1.00 85.25 593 GLY A N 1
ATOM 4481 C CA . GLY A 1 593 ? -7.239 -6.604 18.176 1.00 85.25 593 GLY A CA 1
ATOM 4482 C C . GLY A 1 593 ? -8.050 -5.302 18.143 1.00 85.25 593 GLY A C 1
ATOM 4483 O O . GLY A 1 593 ? -8.938 -5.111 18.969 1.00 85.25 593 GLY A O 1
ATOM 4484 N N . SER A 1 594 ? -7.754 -4.416 17.189 1.00 76.31 594 SER A N 1
ATOM 4485 C CA . SER A 1 594 ? -8.493 -3.163 16.948 1.00 76.31 594 SER A CA 1
ATOM 4486 C C . SER A 1 594 ? -9.732 -3.328 16.057 1.00 76.31 594 SER A C 1
ATOM 4488 O O . SER A 1 594 ? -10.503 -2.383 15.903 1.00 76.31 594 SER A O 1
ATOM 4490 N N . SER A 1 595 ? -9.932 -4.505 15.460 1.00 81.75 595 SER A N 1
ATOM 4491 C CA . SER A 1 595 ? -11.022 -4.764 14.516 1.00 81.75 595 SER A CA 1
ATOM 4492 C C . SER A 1 595 ? -12.195 -5.459 15.198 1.00 81.75 595 SER A C 1
ATOM 4494 O O . SER A 1 595 ? -12.003 -6.295 16.083 1.00 81.75 595 SER A O 1
ATOM 4496 N N . SER A 1 596 ? -13.421 -5.149 14.775 1.00 90.75 596 SER A N 1
ATOM 4497 C CA . SER A 1 596 ? -14.627 -5.804 15.286 1.00 90.75 596 SER A CA 1
ATOM 4498 C C . SER A 1 596 ? -15.702 -5.953 14.215 1.00 90.75 596 SER A C 1
ATOM 4500 O O . SER A 1 596 ? -15.694 -5.258 13.202 1.00 90.75 596 SER A O 1
ATOM 4502 N N . THR A 1 597 ? -16.627 -6.878 14.446 1.00 92.81 597 THR A N 1
ATOM 4503 C CA . THR A 1 597 ? -17.815 -7.092 13.616 1.00 92.81 597 THR A CA 1
ATOM 4504 C C . THR A 1 597 ? -18.991 -7.517 14.495 1.00 92.81 597 THR A C 1
ATOM 4506 O O . THR A 1 597 ? -18.806 -7.843 15.668 1.00 92.81 597 THR A O 1
ATOM 4509 N N . THR A 1 598 ? -20.202 -7.546 13.945 1.00 94.69 598 THR A N 1
ATOM 4510 C CA . THR A 1 598 ? -21.383 -8.088 14.635 1.00 94.69 598 THR A CA 1
ATOM 4511 C C . THR A 1 598 ? -21.811 -9.402 14.003 1.00 94.69 598 THR A C 1
ATOM 4513 O O . THR A 1 598 ? -21.739 -9.576 12.789 1.00 94.69 598 THR A O 1
ATOM 4516 N N . SER A 1 599 ? -22.227 -10.347 14.842 1.00 94.44 599 SER A N 1
ATOM 4517 C CA . SER A 1 599 ? -22.736 -11.637 14.380 1.00 94.44 599 SER A CA 1
ATOM 4518 C C . SER A 1 599 ? -24.110 -11.503 13.727 1.00 94.44 599 SER A C 1
ATOM 4520 O O . SER A 1 599 ? -24.977 -10.769 14.211 1.00 94.44 599 SER A O 1
ATOM 4522 N N . ASP A 1 600 ? -24.311 -12.231 12.635 1.00 90.06 600 ASP A N 1
ATOM 4523 C CA . ASP A 1 600 ? -25.542 -12.221 11.854 1.00 90.06 600 ASP A CA 1
ATOM 4524 C C . ASP A 1 600 ? -26.705 -12.954 12.556 1.00 90.06 600 ASP A C 1
ATOM 4526 O O . ASP A 1 600 ? -26.594 -13.452 13.681 1.00 90.06 600 ASP A O 1
ATOM 4530 N N . ALA A 1 601 ? -27.860 -13.032 11.888 1.00 89.25 601 ALA A N 1
ATOM 4531 C CA . ALA A 1 601 ? -29.043 -13.730 12.402 1.00 89.25 601 ALA A CA 1
ATOM 4532 C C . ALA A 1 601 ? -28.836 -15.247 12.599 1.00 89.25 601 ALA A C 1
ATOM 4534 O O . ALA A 1 601 ? -29.572 -15.863 13.367 1.00 89.25 601 ALA A O 1
ATOM 4535 N N . SER A 1 602 ? -27.834 -15.834 11.938 1.00 91.69 602 SER A N 1
ATOM 4536 C CA . SER A 1 602 ? -27.407 -17.230 12.093 1.00 91.69 602 SER A CA 1
ATOM 4537 C C . SER A 1 602 ? -26.267 -17.386 13.113 1.00 91.69 602 SER A C 1
ATOM 4539 O O . SER A 1 602 ? -25.723 -18.479 13.268 1.00 91.69 602 SER A O 1
ATOM 4541 N N . ASN A 1 603 ? -25.942 -16.317 13.850 1.00 95.00 603 ASN A N 1
ATOM 4542 C CA . ASN A 1 603 ? -24.863 -16.202 14.832 1.00 95.00 603 ASN A CA 1
ATOM 4543 C C . ASN A 1 603 ? -23.441 -16.177 14.239 1.00 95.00 603 ASN A C 1
ATOM 4545 O O . ASN A 1 603 ? -22.480 -16.194 15.008 1.00 95.00 603 ASN A O 1
ATOM 4549 N N . ASN A 1 604 ? -23.270 -16.126 12.916 1.00 93.06 604 ASN A N 1
ATOM 4550 C CA . ASN A 1 604 ? -21.951 -16.160 12.279 1.00 93.06 604 ASN A CA 1
ATOM 4551 C C . ASN A 1 604 ? -21.299 -14.777 12.257 1.00 93.06 604 ASN A C 1
ATOM 4553 O O . ASN A 1 604 ? -21.986 -13.765 12.165 1.00 93.06 604 ASN A O 1
ATOM 4557 N N . TYR A 1 605 ? -19.971 -14.729 12.290 1.00 95.88 605 TYR A N 1
ATOM 4558 C CA . TYR A 1 605 ? -19.190 -13.503 12.166 1.00 95.88 605 TYR A CA 1
ATOM 4559 C C . TYR A 1 605 ? -17.942 -13.718 11.298 1.00 95.88 605 TYR A C 1
ATOM 4561 O O . TYR A 1 605 ? -17.407 -14.826 11.214 1.00 95.88 605 TYR A O 1
ATOM 4569 N N . SER A 1 606 ? -17.454 -12.639 10.682 1.00 93.62 606 SER A N 1
ATOM 4570 C CA . SER A 1 606 ? -16.172 -12.602 9.972 1.00 93.62 606 SER A CA 1
ATOM 4571 C C . SER A 1 606 ? -15.505 -11.241 10.172 1.00 93.62 606 SER A C 1
ATOM 4573 O O . SER A 1 606 ? -16.102 -10.206 9.868 1.00 93.62 606 SER A O 1
ATOM 4575 N N . ILE A 1 607 ? -14.293 -11.240 10.728 1.00 90.44 607 ILE A N 1
ATOM 4576 C CA . ILE A 1 607 ? -13.438 -10.061 10.900 1.00 90.44 607 ILE A CA 1
ATOM 4577 C C . ILE A 1 607 ? -12.346 -10.152 9.837 1.00 90.44 607 ILE A C 1
ATOM 4579 O O . ILE A 1 607 ? -11.543 -11.079 9.886 1.00 90.44 607 ILE A O 1
ATOM 4583 N N . ALA A 1 608 ? -12.335 -9.227 8.879 1.00 86.88 608 ALA A N 1
ATOM 4584 C CA . ALA A 1 608 ? -11.369 -9.178 7.780 1.00 86.88 608 ALA A CA 1
ATOM 4585 C C . ALA A 1 608 ? -10.232 -8.174 8.051 1.00 86.88 608 ALA A C 1
ATOM 4587 O O . ALA A 1 608 ? -10.237 -7.479 9.066 1.00 86.88 608 ALA A O 1
ATOM 4588 N N . SER A 1 609 ? -9.284 -8.087 7.116 1.00 78.12 609 SER A N 1
ATOM 4589 C CA . SER A 1 609 ? -8.192 -7.104 7.107 1.00 78.12 609 SER A CA 1
ATOM 4590 C C . SER A 1 609 ? -7.221 -7.189 8.299 1.00 78.12 609 SER A C 1
ATOM 4592 O O . SER A 1 609 ? -6.646 -6.187 8.717 1.00 78.12 609 SER A O 1
ATOM 4594 N N . LEU A 1 610 ? -7.020 -8.387 8.852 1.00 80.75 610 LEU A N 1
ATOM 4595 C CA . LEU A 1 610 ? -6.102 -8.649 9.964 1.00 80.75 610 LEU A CA 1
ATOM 4596 C C . LEU A 1 610 ? -4.710 -9.025 9.445 1.00 80.75 610 LEU A C 1
ATOM 4598 O O . LEU A 1 610 ? -4.597 -9.869 8.567 1.00 80.75 610 LEU A O 1
ATOM 4602 N N . ALA A 1 611 ? -3.642 -8.452 9.988 1.00 77.25 611 ALA A N 1
ATOM 4603 C CA . ALA A 1 611 ? -2.278 -8.881 9.670 1.00 77.25 611 ALA A CA 1
ATOM 4604 C C . ALA A 1 611 ? -1.973 -10.297 10.210 1.00 77.25 611 ALA A C 1
ATOM 4606 O O . ALA A 1 611 ? -2.716 -10.849 11.023 1.00 77.25 611 ALA A O 1
ATOM 4607 N N . ALA A 1 612 ? -0.853 -10.891 9.788 1.00 76.31 612 ALA A N 1
ATOM 4608 C CA . ALA A 1 612 ? -0.317 -12.057 10.487 1.00 76.31 612 ALA A CA 1
ATOM 4609 C C . ALA A 1 612 ? 0.018 -11.670 11.937 1.00 76.31 612 ALA A C 1
ATOM 4611 O O . ALA A 1 612 ? 0.615 -10.626 12.199 1.00 76.31 612 ALA A O 1
ATOM 4612 N N . GLY A 1 613 ? -0.390 -12.498 12.889 1.00 82.00 613 GLY A N 1
ATOM 4613 C CA . GLY A 1 613 ? -0.272 -12.183 14.304 1.00 82.00 613 GLY A CA 1
ATOM 4614 C C . GLY A 1 613 ? -1.210 -13.005 15.169 1.00 82.00 613 GLY A C 1
ATOM 4615 O O . GLY A 1 613 ? -2.093 -13.714 14.685 1.00 82.00 613 GLY A O 1
ATOM 4616 N N . THR A 1 614 ? -1.004 -12.915 16.478 1.00 88.75 614 THR A N 1
ATOM 4617 C CA . THR A 1 614 ? -1.862 -13.572 17.464 1.00 88.75 614 THR A CA 1
ATOM 4618 C C . THR A 1 614 ? -2.883 -12.580 18.000 1.00 88.75 614 THR A C 1
ATOM 4620 O O . THR A 1 614 ? -2.529 -11.541 18.553 1.00 88.75 614 THR A O 1
ATOM 4623 N N . TYR A 1 615 ? -4.157 -12.924 17.857 1.00 92.19 615 TYR A N 1
ATOM 4624 C CA . TYR A 1 615 ? -5.302 -12.124 18.258 1.00 92.19 615 TYR A CA 1
ATOM 4625 C C . TYR A 1 615 ? -6.037 -12.786 19.418 1.00 92.19 615 TYR A C 1
ATOM 4627 O O . TYR A 1 615 ? -6.297 -13.985 19.396 1.00 92.19 615 TYR A O 1
ATOM 4635 N N . SER A 1 616 ? -6.448 -11.990 20.405 1.00 94.75 616 SER A N 1
ATOM 4636 C CA . SER A 1 616 ? -7.457 -12.414 21.380 1.00 94.75 616 SER A CA 1
ATOM 4637 C C . SER A 1 616 ? -8.841 -12.095 20.824 1.00 94.75 616 SER A C 1
ATOM 4639 O O . SER A 1 616 ? -9.263 -10.938 20.823 1.00 94.75 616 SER A O 1
ATOM 4641 N N . VAL A 1 617 ? -9.539 -13.114 20.331 1.00 96.44 617 VAL A N 1
ATOM 4642 C CA . VAL A 1 617 ? -10.885 -12.996 19.769 1.00 96.44 617 VAL A CA 1
ATOM 4643 C C . VAL A 1 617 ? -11.902 -13.050 20.901 1.00 96.44 617 VAL A C 1
ATOM 4645 O O . VAL A 1 617 ? -11.946 -14.031 21.642 1.00 96.44 617 VAL A O 1
ATOM 4648 N N . THR A 1 618 ? -12.699 -11.996 21.061 1.00 96.06 618 THR A N 1
ATOM 4649 C CA . THR A 1 618 ? -13.583 -11.811 22.224 1.00 96.06 618 THR A CA 1
ATOM 4650 C C . THR A 1 618 ? -14.985 -11.396 21.770 1.00 96.06 618 THR A C 1
ATOM 4652 O O . THR A 1 618 ? -15.130 -10.306 21.212 1.00 96.06 618 THR A O 1
ATOM 4655 N N . PRO A 1 619 ? -16.025 -12.221 21.979 1.00 95.62 619 PRO A N 1
ATOM 4656 C CA . PRO A 1 619 ? -17.412 -11.827 21.769 1.00 95.62 619 PRO A CA 1
ATOM 4657 C C . PRO A 1 619 ? -17.962 -11.044 22.971 1.00 95.62 619 PRO A C 1
ATOM 4659 O O . PRO A 1 619 ? -17.593 -11.276 24.122 1.00 95.62 619 PRO A O 1
ATOM 4662 N N . SER A 1 620 ? -18.892 -10.130 22.713 1.00 93.44 620 SER A N 1
ATOM 4663 C CA . SER A 1 620 ? -19.583 -9.353 23.739 1.00 93.44 620 SER A CA 1
ATOM 4664 C C . SER A 1 620 ? -21.017 -9.029 23.322 1.00 93.44 620 SER A C 1
ATOM 4666 O O . SER A 1 620 ? -21.307 -8.723 22.166 1.00 93.44 620 SER A O 1
ATOM 4668 N N . LYS A 1 621 ? -21.939 -9.112 24.281 1.00 88.81 621 LYS A N 1
ATOM 4669 C CA . LYS A 1 621 ? -23.344 -8.719 24.141 1.00 88.81 621 LYS A CA 1
ATOM 4670 C C . LYS A 1 621 ? -23.921 -8.520 25.535 1.00 88.81 621 LYS A C 1
ATOM 4672 O O . LYS A 1 621 ? -23.747 -9.377 26.400 1.00 88.81 621 LYS A O 1
ATOM 4677 N N . SER A 1 622 ? -24.595 -7.395 25.759 1.00 82.00 622 SER A N 1
ATOM 4678 C CA . SER A 1 622 ? -25.203 -7.094 27.060 1.00 82.00 622 SER A CA 1
ATOM 4679 C C . SER A 1 622 ? -26.204 -8.183 27.467 1.00 82.00 622 SER A C 1
ATOM 4681 O O . SER A 1 622 ? -26.989 -8.647 26.640 1.00 82.00 622 SER A O 1
ATOM 4683 N N . GLY A 1 623 ? -26.155 -8.610 28.732 1.00 80.81 623 GLY A N 1
ATOM 4684 C CA . GLY A 1 623 ? -27.007 -9.678 29.269 1.00 80.81 623 GLY A CA 1
ATOM 4685 C C . GLY A 1 623 ? -26.592 -11.104 28.885 1.00 80.81 623 GLY A C 1
ATOM 4686 O O . GLY A 1 623 ? -27.272 -12.049 29.284 1.00 80.81 623 GLY A O 1
ATOM 4687 N N . CYS A 1 624 ? -25.490 -11.284 28.151 1.00 84.75 624 CYS A N 1
ATOM 4688 C CA . CYS A 1 624 ? -24.977 -12.596 27.761 1.00 84.75 624 CYS A CA 1
ATOM 4689 C C . CYS A 1 624 ? -23.599 -12.873 28.366 1.00 84.75 624 CYS A C 1
ATOM 4691 O O . CYS A 1 624 ? -22.737 -11.996 28.416 1.00 84.75 624 CYS A O 1
ATOM 4693 N N . THR A 1 625 ? -23.375 -14.117 28.781 1.00 89.69 625 THR A N 1
ATOM 4694 C CA . THR A 1 625 ? -22.048 -14.655 29.092 1.00 89.69 625 THR A CA 1
ATOM 4695 C C . THR A 1 625 ? -21.597 -15.572 27.960 1.00 89.69 625 THR A C 1
ATOM 4697 O O . THR A 1 625 ? -22.404 -16.312 27.395 1.00 89.69 625 THR A O 1
ATOM 4700 N N . PHE A 1 626 ? -20.313 -15.515 27.607 1.00 93.88 626 PHE A N 1
ATOM 4701 C CA . PHE A 1 626 ? -19.737 -16.308 26.520 1.00 93.88 626 PHE A CA 1
ATOM 4702 C C . PHE A 1 626 ? -18.768 -17.353 27.069 1.00 93.88 626 PHE A C 1
ATOM 4704 O O . PHE A 1 626 ? -18.006 -17.079 27.999 1.00 93.88 626 PHE A O 1
ATOM 4711 N N . SER A 1 627 ? -18.812 -18.555 26.496 1.00 90.69 627 SER A N 1
ATOM 4712 C CA . SER A 1 627 ? -17.900 -19.653 26.802 1.00 90.69 627 SER A CA 1
ATOM 4713 C C . SER A 1 627 ? -17.277 -20.196 25.510 1.00 90.69 627 SER A C 1
ATOM 4715 O O . SER A 1 627 ? -18.021 -20.646 24.629 1.00 90.69 627 SER A O 1
ATOM 4717 N N . PRO A 1 628 ? -15.939 -20.161 25.372 1.00 94.00 628 PRO A N 1
ATOM 4718 C CA . PRO A 1 628 ? -14.989 -19.424 26.224 1.00 94.00 628 PRO A CA 1
ATOM 4719 C C . PRO A 1 628 ? -15.228 -17.896 26.183 1.00 94.00 628 PRO A C 1
ATOM 4721 O O . PRO A 1 628 ? -15.895 -17.397 25.285 1.00 94.00 628 PRO A O 1
ATOM 4724 N N . SER A 1 629 ? -14.706 -17.130 27.148 1.00 88.75 629 SER A N 1
ATOM 4725 C CA . SER A 1 629 ? -14.871 -15.662 27.155 1.00 88.75 629 SER A CA 1
ATOM 4726 C C . SER A 1 629 ? -13.999 -14.958 26.111 1.00 88.75 629 SER A C 1
ATOM 4728 O O . SER A 1 629 ? -14.345 -13.878 25.650 1.00 88.75 629 SER A O 1
ATOM 4730 N N . SER A 1 630 ? -12.876 -15.571 25.737 1.00 94.25 630 SER A N 1
ATOM 4731 C CA . SER A 1 630 ? -12.032 -15.190 24.605 1.00 94.25 630 SER A CA 1
ATOM 4732 C C . SER A 1 630 ? -11.255 -16.410 24.101 1.00 94.25 630 SER A C 1
ATOM 4734 O O . SER A 1 630 ? -11.128 -17.412 24.808 1.00 94.25 630 SER A O 1
ATOM 4736 N N . GLN A 1 631 ? -10.746 -16.344 22.872 1.00 95.69 631 GLN A N 1
ATOM 4737 C CA . GLN A 1 631 ? -9.852 -17.352 22.295 1.00 95.69 631 GLN A CA 1
ATOM 4738 C C . GLN A 1 631 ? -8.615 -16.681 21.712 1.00 95.69 631 GLN A C 1
ATOM 4740 O O . GLN A 1 631 ? -8.732 -15.687 21.002 1.00 95.69 631 GLN A O 1
ATOM 4745 N N . SER A 1 632 ? -7.436 -17.238 21.986 1.00 94.38 632 SER A N 1
ATOM 4746 C CA . SER A 1 632 ? -6.199 -16.826 21.322 1.00 94.38 632 SER A CA 1
ATOM 4747 C C . SER A 1 632 ? -6.107 -17.509 19.959 1.00 94.38 632 SER A C 1
ATOM 4749 O O . SER A 1 632 ? -6.161 -18.735 19.882 1.00 94.38 632 SER A O 1
ATOM 4751 N N . VAL A 1 633 ? -5.995 -16.725 18.891 1.00 93.50 633 VAL A N 1
ATOM 4752 C CA . VAL A 1 633 ? -5.992 -17.191 17.502 1.00 93.50 633 VAL A CA 1
ATOM 4753 C C . VAL A 1 633 ? -4.777 -16.621 16.790 1.00 93.50 633 VAL A C 1
ATOM 4755 O O . VAL A 1 633 ? -4.622 -15.407 16.718 1.00 93.50 633 VAL A O 1
ATOM 4758 N N . THR A 1 634 ? -3.928 -17.482 16.234 1.00 91.69 634 THR A N 1
ATOM 4759 C CA . THR A 1 634 ? -2.746 -17.063 15.473 1.00 91.69 634 THR A CA 1
ATOM 4760 C C . THR A 1 634 ? -3.011 -17.163 13.979 1.00 91.69 634 THR A C 1
ATOM 4762 O O . THR A 1 634 ? -3.332 -18.231 13.464 1.00 91.69 634 THR A O 1
ATOM 4765 N N . ILE A 1 635 ? -2.840 -16.043 13.287 1.00 85.75 635 ILE A N 1
ATOM 4766 C CA . ILE A 1 635 ? -2.813 -15.949 11.833 1.00 85.75 635 ILE A CA 1
ATOM 4767 C C . ILE A 1 635 ? -1.349 -15.997 11.396 1.00 85.75 635 ILE A C 1
ATOM 4769 O O . ILE A 1 635 ? -0.557 -15.154 11.814 1.00 85.75 635 ILE A O 1
ATOM 4773 N N . THR A 1 636 ? -0.985 -16.969 10.564 1.00 78.38 636 THR A N 1
ATOM 4774 C CA . THR A 1 636 ? 0.377 -17.094 10.020 1.00 78.38 636 THR A CA 1
ATOM 4775 C C . THR A 1 636 ? 0.430 -16.675 8.555 1.00 78.38 636 THR A C 1
ATOM 4777 O O . THR A 1 636 ? 1.121 -15.722 8.218 1.00 78.38 636 THR A O 1
ATOM 4780 N N . ALA A 1 637 ? -0.318 -17.366 7.693 1.00 70.12 637 ALA A N 1
ATOM 4781 C CA . ALA A 1 637 ? -0.312 -17.131 6.247 1.00 70.12 637 ALA A CA 1
ATOM 4782 C C . ALA A 1 637 ? -1.673 -17.380 5.568 1.00 70.12 637 ALA A C 1
ATOM 4784 O O . ALA A 1 637 ? -1.755 -17.409 4.342 1.00 70.12 637 ALA A O 1
ATOM 4785 N N . SER A 1 638 ? -2.750 -17.589 6.331 1.00 72.94 638 SER A N 1
ATOM 4786 C CA . SER A 1 638 ? -4.082 -17.864 5.782 1.00 72.94 638 SER A CA 1
ATOM 4787 C C . SER A 1 638 ? -5.200 -17.419 6.722 1.00 72.94 638 SER A C 1
ATOM 4789 O O . SER A 1 638 ? -5.002 -17.302 7.931 1.00 72.94 638 SER A O 1
ATOM 4791 N N . ASN A 1 639 ? -6.400 -17.240 6.164 1.00 83.50 639 ASN A N 1
ATOM 4792 C CA . ASN A 1 639 ? -7.625 -17.011 6.932 1.00 83.50 639 ASN A CA 1
ATOM 4793 C C . ASN A 1 639 ? -7.850 -18.134 7.954 1.00 83.50 639 ASN A C 1
ATOM 4795 O O . ASN A 1 639 ? -7.615 -19.307 7.657 1.00 83.50 639 ASN A O 1
ATOM 4799 N N . VAL A 1 640 ? -8.351 -17.779 9.136 1.00 89.38 640 VAL A N 1
ATOM 4800 C CA . VAL A 1 640 ? -8.679 -18.730 10.202 1.00 89.38 640 VAL A CA 1
ATOM 4801 C C . VAL A 1 640 ? -10.196 -18.820 10.343 1.00 89.38 640 VAL A C 1
ATOM 4803 O O . VAL A 1 640 ? -10.889 -17.818 10.508 1.00 89.38 640 VAL A O 1
ATOM 4806 N N . THR A 1 641 ? -10.735 -20.031 10.269 1.00 94.12 641 THR A N 1
ATOM 4807 C CA . THR A 1 641 ? -12.179 -20.301 10.348 1.00 94.12 641 THR A CA 1
ATOM 4808 C C . THR A 1 641 ? -12.498 -21.195 11.542 1.00 94.12 641 THR A C 1
ATOM 4810 O O . THR A 1 641 ? -11.644 -21.958 11.985 1.00 94.12 641 THR A O 1
ATOM 4813 N N . GLY A 1 642 ? -13.744 -21.178 12.019 1.00 91.94 642 GLY A N 1
ATOM 4814 C CA . GLY A 1 642 ? -14.213 -22.085 13.074 1.00 91.94 642 GLY A CA 1
ATOM 4815 C C . GLY A 1 642 ? -13.913 -21.614 14.500 1.00 91.94 642 GLY A C 1
ATOM 4816 O O . GLY A 1 642 ? -13.951 -22.418 15.430 1.00 91.94 642 GLY A O 1
ATOM 4817 N N . VAL A 1 643 ? -13.643 -20.320 14.692 1.00 95.88 643 VAL A N 1
ATOM 4818 C CA . VAL A 1 643 ? -13.436 -19.722 16.018 1.00 95.88 643 VAL A CA 1
ATOM 4819 C C . VAL A 1 643 ? -14.801 -19.477 16.668 1.00 95.88 643 VAL A C 1
ATOM 4821 O O . VAL A 1 643 ? -15.407 -18.416 16.514 1.00 95.88 643 VAL A O 1
ATOM 4824 N N . ASN A 1 644 ? -15.322 -20.504 17.340 1.00 96.50 644 ASN A N 1
ATOM 4825 C CA . ASN A 1 644 ? -16.713 -20.564 17.792 1.00 96.50 644 ASN A CA 1
ATOM 4826 C C . ASN A 1 644 ? -16.868 -20.317 19.296 1.00 96.50 644 ASN A C 1
ATOM 4828 O O . ASN A 1 644 ? -16.066 -20.792 20.097 1.00 96.50 644 ASN A O 1
ATOM 4832 N N . PHE A 1 645 ? -17.955 -19.651 19.675 1.00 96.19 645 PHE A N 1
ATOM 4833 C CA . PHE A 1 645 ? -18.341 -19.355 21.051 1.00 96.19 645 PHE A CA 1
ATOM 4834 C C . PHE A 1 645 ? -19.759 -19.855 21.333 1.00 96.19 645 PHE A C 1
ATOM 4836 O O . PHE A 1 645 ? -20.600 -19.912 20.438 1.00 96.19 645 PHE A O 1
ATOM 4843 N N . SER A 1 646 ? -20.037 -20.190 22.591 1.00 94.12 646 SER A N 1
ATOM 4844 C CA . SER A 1 646 ? -21.393 -20.441 23.090 1.00 94.12 646 SER A CA 1
ATOM 4845 C C . SER A 1 646 ? -21.846 -19.263 23.945 1.00 94.12 646 SER A C 1
ATOM 4847 O O . SER A 1 646 ? -21.088 -18.820 24.806 1.00 94.12 646 SER A O 1
ATOM 4849 N N . ALA A 1 647 ? -23.069 -18.768 23.744 1.00 91.38 647 ALA A N 1
ATOM 4850 C CA . ALA A 1 647 ? -23.620 -17.655 24.514 1.00 91.38 647 ALA A CA 1
ATOM 4851 C C . ALA A 1 647 ? -24.779 -18.120 25.404 1.00 91.38 647 ALA A C 1
ATOM 4853 O O . ALA A 1 647 ? -25.710 -18.770 24.933 1.00 91.38 647 ALA A O 1
ATOM 4854 N N . THR A 1 648 ? -24.750 -17.752 26.684 1.00 88.69 648 THR A N 1
ATOM 4855 C CA . THR A 1 648 ? -25.886 -17.900 27.603 1.00 88.69 648 THR A CA 1
ATOM 4856 C C . THR A 1 648 ? -26.416 -16.514 27.932 1.00 88.69 648 THR A C 1
ATOM 4858 O O . THR A 1 648 ? -25.767 -15.744 28.635 1.00 88.69 648 THR A O 1
ATOM 4861 N N . CYS A 1 649 ? -27.585 -16.175 27.395 1.00 79.31 649 CYS A N 1
ATOM 4862 C CA . CYS A 1 649 ? -28.202 -14.868 27.590 1.00 79.31 649 CYS A CA 1
ATOM 4863 C C . CYS A 1 649 ? -29.307 -14.952 28.641 1.00 79.31 649 CYS A C 1
ATOM 4865 O O . CYS A 1 649 ? -30.233 -15.751 28.516 1.00 79.31 649 CYS A O 1
ATOM 4867 N N . SER A 1 650 ? -29.215 -14.116 29.671 1.00 68.75 650 SER A N 1
ATOM 4868 C CA . SER A 1 650 ? -30.273 -13.966 30.667 1.00 68.75 650 SER A CA 1
ATOM 4869 C C . SER A 1 650 ? -31.272 -12.935 30.156 1.00 68.75 650 SER A C 1
ATOM 4871 O O . SER A 1 650 ? -30.878 -11.833 29.771 1.00 68.75 650 SER A O 1
ATOM 4873 N N . ALA A 1 651 ? -32.563 -13.269 30.150 1.00 60.75 651 ALA A N 1
ATOM 4874 C CA . ALA A 1 651 ? -33.586 -12.259 29.911 1.00 60.75 651 ALA A CA 1
ATOM 4875 C C . ALA A 1 651 ? -33.516 -11.209 31.035 1.00 60.75 651 ALA A C 1
ATOM 4877 O O . ALA A 1 651 ? -33.355 -11.587 32.200 1.00 60.75 651 ALA A O 1
ATOM 4878 N N . PRO A 1 652 ? -33.623 -9.907 30.724 1.00 62.22 652 PRO A N 1
ATOM 4879 C CA . PRO A 1 652 ? -33.670 -8.887 31.757 1.00 62.22 652 PRO A CA 1
ATOM 4880 C C . PRO A 1 652 ? -34.870 -9.156 32.668 1.00 62.22 652 PRO A C 1
ATOM 4882 O O . PRO A 1 652 ? -35.999 -9.310 32.200 1.00 62.22 652 PRO A O 1
ATOM 4885 N N . THR A 1 653 ? -34.610 -9.236 33.971 1.00 73.31 653 THR A N 1
ATOM 4886 C CA . THR A 1 653 ? -35.658 -9.317 34.985 1.00 73.31 653 THR A CA 1
ATOM 4887 C C . THR A 1 653 ? -35.915 -7.939 35.574 1.00 73.31 653 THR A C 1
ATOM 4889 O O . THR A 1 653 ? -34.979 -7.214 35.906 1.00 73.31 653 THR A O 1
ATOM 4892 N N . PHE A 1 654 ? -37.178 -7.607 35.763 1.00 83.75 654 PHE A N 1
ATOM 4893 C CA . PHE A 1 654 ? -37.678 -6.341 36.265 1.00 83.75 654 PHE A CA 1
ATOM 4894 C C . PHE A 1 654 ? -38.232 -6.510 37.681 1.00 83.75 654 PHE A C 1
ATOM 4896 O O . PHE A 1 654 ? -38.444 -7.631 38.166 1.00 83.75 654 PHE A O 1
ATOM 4903 N N . SER A 1 655 ? -38.467 -5.388 38.354 1.00 88.44 655 SER A N 1
ATOM 4904 C CA . SER A 1 655 ? -39.121 -5.352 39.657 1.00 88.44 655 SER A CA 1
ATOM 4905 C C . SER A 1 655 ? -40.509 -4.721 39.600 1.00 88.44 655 SER A C 1
ATOM 4907 O O . SER A 1 655 ? -40.794 -3.856 38.769 1.00 88.44 655 SER A O 1
ATOM 4909 N N . ILE A 1 656 ? -41.369 -5.172 40.513 1.00 92.44 656 ILE A N 1
ATOM 4910 C CA . ILE A 1 656 ? -42.627 -4.517 40.865 1.00 92.44 656 ILE A CA 1
ATOM 4911 C C . ILE A 1 656 ? -42.475 -3.993 42.289 1.00 92.44 656 ILE A C 1
ATOM 4913 O O . ILE A 1 656 ? -42.172 -4.768 43.202 1.00 92.44 656 ILE A O 1
ATOM 4917 N N . SER A 1 657 ? -42.674 -2.695 42.490 1.00 92.75 657 SER A N 1
ATOM 4918 C CA . SER A 1 657 ? -42.603 -2.067 43.812 1.00 92.75 657 SER A CA 1
ATOM 4919 C C . SER A 1 657 ? -43.795 -1.156 44.087 1.00 92.75 657 SER A C 1
ATOM 4921 O O . SER A 1 657 ? -44.640 -0.916 43.230 1.00 92.75 657 SER A O 1
ATOM 4923 N N . GLY A 1 658 ? -43.905 -0.663 45.312 1.00 92.94 658 GLY A N 1
ATOM 4924 C CA . GLY A 1 658 ? -44.916 0.321 45.676 1.00 92.94 658 GLY A CA 1
ATOM 4925 C C . GLY A 1 658 ? -45.205 0.304 47.162 1.00 92.94 658 GLY A C 1
ATOM 4926 O O . GLY A 1 658 ? -44.449 -0.259 47.948 1.00 92.94 658 GLY A O 1
ATOM 4927 N N . ASN A 1 659 ? -46.310 0.921 47.553 1.00 92.31 659 ASN A N 1
ATOM 4928 C CA . ASN A 1 659 ? -46.778 0.955 48.928 1.00 92.31 659 ASN A CA 1
ATOM 4929 C C . ASN A 1 659 ? -48.009 0.055 49.083 1.00 92.31 659 ASN A C 1
ATOM 4931 O O . ASN A 1 659 ? -48.955 0.157 48.311 1.00 92.31 659 ASN A O 1
ATOM 4935 N N . ALA A 1 660 ? -48.008 -0.837 50.067 1.00 89.38 660 ALA A N 1
ATOM 4936 C CA . ALA A 1 660 ? -49.121 -1.733 50.358 1.00 89.38 660 ALA A CA 1
ATOM 4937 C C . ALA A 1 660 ? -50.217 -1.071 51.212 1.00 89.38 660 ALA A C 1
ATOM 4939 O O . ALA A 1 660 ? -51.252 -1.683 51.446 1.00 89.38 660 ALA A O 1
ATOM 4940 N N . GLY A 1 661 ? -50.010 0.151 51.708 1.00 84.19 661 GLY A N 1
ATOM 4941 C CA . GLY A 1 661 ? -50.972 0.900 52.521 1.00 84.19 661 GLY A CA 1
ATOM 4942 C C . GLY A 1 661 ? -50.943 0.584 54.019 1.00 84.19 661 GLY A C 1
ATOM 4943 O O . GLY A 1 661 ? -51.518 1.329 54.807 1.00 84.19 661 GLY A O 1
ATOM 4944 N N . THR A 1 662 ? -50.278 -0.495 54.435 1.00 80.69 662 THR A N 1
ATOM 4945 C CA . THR A 1 662 ? -49.952 -0.810 55.837 1.00 80.69 662 THR A CA 1
ATOM 4946 C C . THR A 1 662 ? -48.687 -1.663 55.886 1.00 80.69 662 THR A C 1
ATOM 4948 O O . THR A 1 662 ? -48.376 -2.364 54.918 1.00 80.69 662 THR A O 1
ATOM 4951 N N . SER A 1 663 ? -47.957 -1.621 57.000 1.00 86.25 663 SER A N 1
ATOM 4952 C CA . SER A 1 663 ? -46.776 -2.455 57.228 1.00 86.25 663 SER A CA 1
ATOM 4953 C C . SER A 1 663 ? -47.158 -3.917 57.437 1.00 86.25 663 SER A C 1
ATOM 4955 O O . SER A 1 663 ? -48.240 -4.214 57.939 1.00 86.25 663 SER A O 1
ATOM 4957 N N . GLY A 1 664 ? -46.303 -4.865 57.056 1.00 82.06 664 GLY A N 1
ATOM 4958 C CA . GLY A 1 664 ? -46.566 -6.297 57.234 1.00 82.06 664 GLY A CA 1
ATOM 4959 C C . GLY A 1 664 ? -47.768 -6.836 56.445 1.00 82.06 664 GLY A C 1
ATOM 4960 O O . GLY A 1 664 ? -48.323 -7.871 56.813 1.00 82.06 664 GLY A O 1
ATOM 4961 N N . ALA A 1 665 ? -48.206 -6.141 55.394 1.00 86.44 665 ALA A N 1
ATOM 4962 C CA . ALA A 1 665 ? -49.154 -6.678 54.425 1.00 86.44 665 ALA A CA 1
ATOM 4963 C C . ALA A 1 665 ? -48.418 -7.590 53.445 1.00 86.44 665 ALA A C 1
ATOM 4965 O O . ALA A 1 665 ? -47.374 -7.223 52.917 1.00 86.44 665 ALA A O 1
ATOM 4966 N N . THR A 1 666 ? -48.964 -8.772 53.181 1.00 93.69 666 THR A N 1
ATOM 4967 C CA . THR A 1 666 ? -48.438 -9.673 52.153 1.00 93.69 666 THR A CA 1
ATOM 4968 C C . THR A 1 666 ? -48.930 -9.205 50.789 1.00 93.69 666 THR A C 1
ATOM 4970 O O . THR A 1 666 ? -50.138 -9.163 50.557 1.00 93.69 666 THR A O 1
ATOM 4973 N N . VAL A 1 667 ? -48.012 -8.851 49.893 1.00 94.56 667 VAL A N 1
ATOM 4974 C CA . VAL A 1 667 ? -48.282 -8.445 48.511 1.00 94.56 667 VAL A CA 1
ATOM 4975 C C . VAL A 1 667 ? -47.870 -9.567 47.571 1.00 94.56 667 VAL A C 1
ATOM 4977 O O . VAL A 1 667 ? -46.751 -10.067 47.647 1.00 94.56 667 VAL A O 1
ATOM 4980 N N . THR A 1 668 ? -48.778 -9.958 46.682 1.00 93.50 668 THR A N 1
ATOM 4981 C CA . THR A 1 668 ? -48.584 -11.043 45.710 1.00 93.50 668 THR A CA 1
ATOM 4982 C C . THR A 1 668 ? -48.670 -10.508 44.286 1.00 93.50 668 THR A C 1
ATOM 4984 O O . THR A 1 668 ? -49.494 -9.637 44.014 1.00 93.50 668 THR A O 1
ATOM 4987 N N . ALA A 1 669 ? -47.825 -11.013 43.386 1.00 90.94 669 ALA A N 1
ATOM 4988 C CA . ALA A 1 669 ? -47.875 -10.749 41.950 1.00 90.94 669 ALA A CA 1
ATOM 4989 C C . ALA A 1 669 ? -47.405 -11.995 41.180 1.00 90.94 669 ALA A C 1
ATOM 4991 O O . ALA A 1 669 ? -46.243 -12.394 41.272 1.00 90.94 669 ALA A O 1
ATOM 4992 N N . GLY A 1 670 ? -48.306 -12.641 40.433 1.00 85.81 670 GLY A N 1
ATOM 4993 C CA . GLY A 1 670 ? -48.020 -13.942 39.813 1.00 85.81 670 GLY A CA 1
ATOM 4994 C C . GLY A 1 670 ? -47.720 -15.022 40.865 1.00 85.81 670 GLY A C 1
ATOM 4995 O O . GLY A 1 670 ? -48.497 -15.200 41.798 1.00 85.81 670 GLY A O 1
ATOM 4996 N N . SER A 1 671 ? -46.594 -15.731 40.723 1.00 82.38 671 SER A N 1
ATOM 4997 C CA . SER A 1 671 ? -46.101 -16.721 41.700 1.00 82.38 671 SER A CA 1
ATOM 4998 C C . SER A 1 671 ? -45.214 -16.128 42.803 1.00 82.38 671 SER A C 1
ATOM 5000 O O . SER A 1 671 ? -44.757 -16.865 43.674 1.00 82.38 671 SER A O 1
ATOM 5002 N N . SER A 1 672 ? -44.934 -14.823 42.759 1.00 86.75 672 SER A N 1
ATOM 5003 C CA . SER A 1 672 ? -44.053 -14.138 43.708 1.00 86.75 672 SER A CA 1
ATOM 5004 C C . SER A 1 672 ? -44.858 -13.432 44.798 1.00 86.75 672 SER A C 1
ATOM 5006 O O . SER A 1 672 ? -45.928 -12.874 44.539 1.00 86.75 672 SER A O 1
ATOM 5008 N N . SER A 1 673 ? -44.330 -13.423 46.022 1.00 90.75 673 SER A N 1
ATOM 5009 C CA . SER A 1 673 ? -44.928 -12.730 47.165 1.00 90.75 673 SER A CA 1
ATOM 5010 C C . SER A 1 673 ? -43.866 -12.097 48.054 1.00 90.75 673 SER A C 1
ATOM 5012 O O . SER A 1 673 ? -42.806 -12.686 48.253 1.00 90.75 673 SER A O 1
ATOM 5014 N N . THR A 1 674 ? -44.172 -10.951 48.651 1.00 92.38 674 THR A N 1
ATOM 5015 C CA . THR A 1 674 ? -43.346 -10.319 49.688 1.00 92.38 674 THR A CA 1
ATOM 5016 C C . THR A 1 674 ? -44.229 -9.694 50.764 1.00 92.38 674 THR A C 1
ATOM 5018 O O . THR A 1 674 ? -45.438 -9.572 50.584 1.00 92.38 674 THR A O 1
ATOM 5021 N N . THR A 1 675 ? -43.644 -9.270 51.878 1.00 90.88 675 THR A N 1
ATOM 5022 C CA . THR A 1 675 ? -44.335 -8.486 52.909 1.00 90.88 675 THR A CA 1
ATOM 5023 C C . THR A 1 675 ? -43.873 -7.039 52.871 1.00 90.88 675 THR A C 1
ATOM 5025 O O . THR A 1 675 ? -42.676 -6.786 52.745 1.00 90.88 675 THR A O 1
ATOM 5028 N N . SER A 1 676 ? -44.798 -6.091 53.011 1.00 87.75 676 SER A N 1
ATOM 5029 C CA . SER A 1 676 ? -44.453 -4.677 53.117 1.00 87.75 676 SER A CA 1
ATOM 5030 C C . SER A 1 676 ? -43.659 -4.375 54.389 1.00 87.75 676 SER A C 1
ATOM 5032 O O . SER A 1 676 ? -43.904 -4.949 55.454 1.00 87.75 676 SER A O 1
ATOM 5034 N N . ASP A 1 677 ? -42.706 -3.459 54.273 1.00 76.81 677 ASP A N 1
ATOM 5035 C CA . ASP A 1 677 ? -41.844 -3.017 55.360 1.00 76.81 677 ASP A CA 1
ATOM 5036 C C . ASP A 1 677 ? -42.584 -2.123 56.375 1.00 76.81 677 ASP A C 1
ATOM 5038 O O . ASP A 1 677 ? -43.787 -1.871 56.277 1.00 76.81 677 ASP A O 1
ATOM 5042 N N . ALA A 1 678 ? -41.859 -1.634 57.382 1.00 75.50 678 ALA A N 1
ATOM 5043 C CA . ALA A 1 678 ? -42.382 -0.724 58.403 1.00 75.50 678 ALA A CA 1
ATOM 5044 C C . ALA A 1 678 ? -42.968 0.584 57.832 1.00 75.50 678 ALA A C 1
ATOM 5046 O O . ALA A 1 678 ? -43.886 1.155 58.415 1.00 75.50 678 ALA A O 1
ATOM 5047 N N . SER A 1 679 ? -42.473 1.038 56.678 1.00 77.50 679 SER A N 1
ATOM 5048 C CA . SER A 1 679 ? -42.972 2.201 55.936 1.00 77.50 679 SER A CA 1
ATOM 5049 C C . SER A 1 679 ? -44.067 1.831 54.928 1.00 77.50 679 SER A C 1
ATOM 5051 O O . SER A 1 679 ? -44.489 2.661 54.124 1.00 77.50 679 SER A O 1
ATOM 5053 N N . SER A 1 680 ? -44.580 0.600 55.004 1.00 86.25 680 SER A N 1
ATOM 5054 C CA . SER A 1 680 ? -45.581 0.020 54.107 1.00 86.25 680 SER A CA 1
ATOM 5055 C C . SER A 1 680 ? -45.102 -0.186 52.668 1.00 86.25 680 SER A C 1
ATOM 5057 O O . SER A 1 680 ? -45.913 -0.548 51.820 1.00 86.25 680 SER A O 1
ATOM 5059 N N . ASN A 1 681 ? -43.816 -0.014 52.364 1.00 87.19 681 ASN A N 1
ATOM 5060 C CA . ASN A 1 681 ? -43.293 -0.225 51.017 1.00 87.19 681 ASN A CA 1
ATOM 5061 C C . ASN A 1 681 ? -43.002 -1.704 50.769 1.00 87.19 681 ASN A C 1
ATOM 5063 O O . ASN A 1 681 ? -42.657 -2.450 51.678 1.00 87.19 681 ASN A O 1
ATOM 5067 N N . TYR A 1 682 ? -43.123 -2.138 49.524 1.00 92.38 682 TYR A N 1
ATOM 5068 C CA . TYR A 1 682 ? -42.747 -3.473 49.089 1.00 92.38 682 TYR A CA 1
ATOM 5069 C C . TYR A 1 682 ? -41.988 -3.394 47.765 1.00 92.38 682 TYR A C 1
ATOM 5071 O O . TYR A 1 682 ? -42.195 -2.487 46.956 1.00 92.38 682 TYR A O 1
ATOM 5079 N N . ALA A 1 683 ? -41.111 -4.366 47.538 1.00 91.62 683 ALA A N 1
ATOM 5080 C CA . ALA A 1 683 ? -40.439 -4.567 46.266 1.00 91.62 683 ALA A CA 1
ATOM 5081 C C . ALA A 1 683 ? -40.256 -6.066 46.029 1.00 91.62 683 ALA A C 1
ATOM 5083 O O . ALA A 1 683 ? -39.854 -6.806 46.926 1.00 91.62 683 ALA A O 1
ATOM 5084 N N . MET A 1 684 ? -40.566 -6.507 44.816 1.00 88.88 684 MET A N 1
ATOM 5085 C CA . MET A 1 684 ? -40.374 -7.874 44.341 1.00 88.88 684 MET A CA 1
ATOM 5086 C C . MET A 1 684 ? -39.590 -7.812 43.033 1.00 88.88 684 MET A C 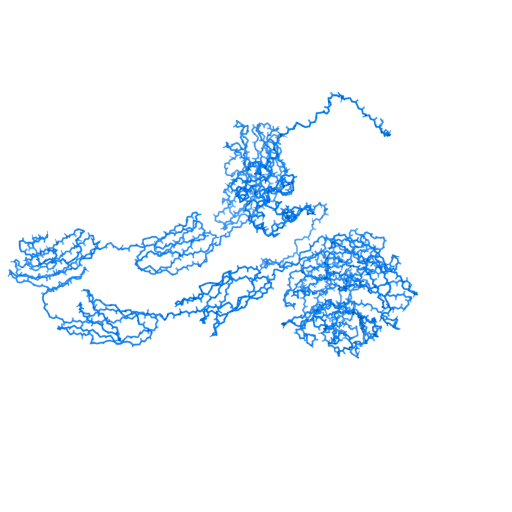1
ATOM 5088 O O . MET A 1 684 ? -39.908 -6.997 42.171 1.00 88.88 684 MET A O 1
ATOM 5092 N N . SER A 1 685 ? -38.574 -8.653 42.874 1.00 88.44 685 SER A N 1
ATOM 5093 C CA . SER A 1 685 ? -37.745 -8.748 41.667 1.00 88.44 685 SER A CA 1
ATOM 5094 C C . SER A 1 685 ? -37.936 -10.100 40.973 1.00 88.44 685 SER A C 1
ATOM 5096 O O . SER A 1 685 ? -38.533 -11.015 41.538 1.00 88.44 685 SER A O 1
ATOM 5098 N N . GLY A 1 686 ? -37.435 -10.227 39.742 1.00 82.38 686 GLY A N 1
ATOM 5099 C CA . GLY A 1 686 ? -37.455 -11.493 38.997 1.00 82.38 686 GLY A CA 1
ATOM 5100 C C . GLY A 1 686 ? -38.578 -11.618 37.965 1.00 82.38 686 GLY A C 1
ATOM 5101 O O . GLY A 1 686 ? -38.817 -12.714 37.466 1.00 82.38 686 GLY A O 1
ATOM 5102 N N . PHE A 1 687 ? -39.272 -10.528 37.630 1.00 84.31 687 PHE A N 1
ATOM 5103 C CA . PHE A 1 687 ? -40.337 -10.548 36.624 1.00 84.31 687 PHE A CA 1
ATOM 5104 C C . PHE A 1 687 ? -39.770 -10.388 35.215 1.00 84.31 687 PHE A C 1
ATOM 5106 O O . PHE A 1 687 ? -38.837 -9.625 35.013 1.00 84.31 687 PHE A O 1
ATOM 5113 N N . VAL A 1 688 ? -40.341 -11.062 34.225 1.00 84.75 688 VAL A N 1
ATOM 5114 C CA . VAL A 1 688 ? -40.021 -10.827 32.806 1.00 84.75 688 VAL A CA 1
ATOM 5115 C C . VAL A 1 688 ? -41.037 -9.852 32.205 1.00 84.75 688 VAL A C 1
ATOM 5117 O O . VAL A 1 688 ? -41.979 -9.441 32.882 1.00 84.75 688 VAL A O 1
ATOM 5120 N N . ALA A 1 689 ? -40.858 -9.453 30.945 1.00 81.06 689 ALA A N 1
ATOM 5121 C CA . ALA A 1 689 ? -41.869 -8.655 30.258 1.00 81.06 689 ALA A CA 1
ATOM 5122 C C . ALA A 1 689 ? -43.210 -9.416 30.214 1.00 81.06 689 ALA A C 1
ATOM 5124 O O . ALA A 1 689 ? -43.263 -10.579 29.810 1.00 81.06 689 ALA A O 1
ATOM 5125 N N . GLY A 1 690 ? -44.283 -8.771 30.664 1.00 85.12 690 GLY A N 1
ATOM 5126 C CA . GLY A 1 690 ? -45.587 -9.395 30.862 1.00 85.12 690 GLY A CA 1
ATOM 5127 C C . GLY A 1 690 ? -46.518 -8.553 31.733 1.00 85.12 690 GLY A C 1
ATOM 5128 O O . GLY A 1 690 ? -46.112 -7.552 32.326 1.00 85.12 690 GLY A O 1
ATOM 5129 N N . THR A 1 691 ? -47.785 -8.955 31.801 1.00 88.81 691 THR A N 1
ATOM 5130 C CA . THR A 1 691 ? -48.805 -8.301 32.631 1.00 88.81 691 THR A CA 1
ATOM 5131 C C . THR A 1 691 ? -49.050 -9.115 33.900 1.00 88.81 691 THR A C 1
ATOM 5133 O O . THR A 1 691 ? -49.304 -10.316 33.834 1.00 88.81 691 THR A O 1
ATOM 5136 N N . TYR A 1 692 ? -48.998 -8.453 35.055 1.00 92.44 692 TYR A N 1
ATOM 5137 C CA . TYR A 1 692 ? -49.124 -9.051 36.382 1.00 92.44 692 TYR A CA 1
ATOM 5138 C C . TYR A 1 692 ? -50.244 -8.375 37.177 1.00 92.44 692 TYR A C 1
ATOM 5140 O O . TYR A 1 692 ? -50.399 -7.156 37.131 1.00 92.44 692 TYR A O 1
ATOM 5148 N N . THR A 1 693 ? -51.008 -9.154 37.944 1.00 93.31 693 THR A N 1
ATOM 5149 C CA . THR A 1 693 ? -52.007 -8.633 38.892 1.00 93.31 693 THR A CA 1
ATOM 5150 C C . THR A 1 693 ? -51.417 -8.625 40.296 1.00 93.31 693 THR A C 1
ATOM 5152 O O . THR A 1 693 ? -51.035 -9.676 40.807 1.00 93.31 693 THR A O 1
ATOM 5155 N N . VAL A 1 694 ? -51.347 -7.448 40.913 1.00 96.00 694 VAL A N 1
ATOM 5156 C CA . VAL A 1 694 ? -50.768 -7.209 42.237 1.00 96.00 694 VAL A CA 1
ATOM 5157 C C . VAL A 1 694 ? -51.879 -7.102 43.276 1.00 96.00 694 VAL A C 1
ATOM 5159 O O . VAL A 1 694 ? -52.800 -6.302 43.103 1.00 96.00 694 VAL A O 1
ATOM 5162 N N . THR A 1 695 ? -51.793 -7.885 44.353 1.00 93.50 695 THR A N 1
ATOM 5163 C CA . THR A 1 695 ? -52.836 -7.970 45.393 1.00 93.50 695 THR A CA 1
ATOM 5164 C C . THR A 1 695 ? -52.220 -7.921 46.798 1.00 93.50 695 THR A C 1
ATOM 5166 O O . THR A 1 695 ? -51.452 -8.829 47.141 1.00 93.50 695 THR A O 1
ATOM 5169 N N . PRO A 1 696 ? -52.528 -6.903 47.626 1.00 93.31 696 PRO A N 1
ATOM 5170 C CA . PRO A 1 696 ? -52.137 -6.852 49.033 1.00 93.31 696 PRO A CA 1
ATOM 5171 C C . PRO A 1 696 ? -53.148 -7.575 49.939 1.00 93.31 696 PRO A C 1
ATOM 5173 O O . PRO A 1 696 ? -54.347 -7.612 49.669 1.00 93.31 696 PRO A O 1
ATOM 5176 N N . SER A 1 697 ? -52.675 -8.124 51.057 1.00 88.56 697 SER A N 1
ATOM 5177 C CA . SER A 1 697 ? -53.519 -8.768 52.066 1.00 88.56 697 SER A CA 1
ATOM 5178 C C . SER A 1 697 ? -52.915 -8.664 53.468 1.00 88.56 697 SER A C 1
ATOM 5180 O O . SER A 1 697 ? -51.705 -8.782 53.659 1.00 88.56 697 SER A O 1
ATOM 5182 N N . LYS A 1 698 ? -53.762 -8.441 54.475 1.00 83.06 698 LYS A N 1
ATOM 5183 C CA . LYS A 1 698 ? -53.393 -8.465 55.895 1.00 83.06 698 LYS A CA 1
ATOM 5184 C C . LYS A 1 698 ? -54.647 -8.674 56.736 1.00 83.06 698 LYS A C 1
ATOM 5186 O O . LYS A 1 698 ? -55.658 -8.013 56.508 1.00 83.06 698 LYS A O 1
ATOM 5191 N N . SER A 1 699 ? -54.581 -9.591 57.698 1.00 73.56 699 SER A N 1
ATOM 5192 C CA . SER A 1 699 ? -55.706 -9.873 58.596 1.00 73.56 699 SER A CA 1
ATOM 5193 C C . SER A 1 699 ? -56.100 -8.621 59.389 1.00 73.56 699 SER A C 1
ATOM 5195 O O . SER A 1 699 ? -55.231 -7.914 59.898 1.00 73.56 699 SER A O 1
ATOM 5197 N N . GLY A 1 700 ? -57.402 -8.338 59.470 1.00 69.94 700 GLY A N 1
ATOM 5198 C CA . GLY A 1 700 ? -57.932 -7.151 60.153 1.00 69.94 700 GLY A CA 1
ATOM 5199 C C . GLY A 1 700 ? -57.779 -5.832 59.384 1.00 69.94 700 GLY A C 1
ATOM 5200 O O . GLY A 1 700 ? -58.018 -4.778 59.973 1.00 69.94 700 GLY A O 1
ATOM 5201 N N . CYS A 1 701 ? -57.395 -5.879 58.101 1.00 74.50 701 CYS A N 1
ATOM 5202 C CA . CYS A 1 701 ? -57.245 -4.707 57.243 1.00 74.50 701 CYS A CA 1
ATOM 5203 C C . CYS A 1 701 ? -58.080 -4.808 55.960 1.00 74.50 701 CYS A C 1
ATOM 5205 O O . CYS A 1 701 ? -58.175 -5.875 55.354 1.00 74.50 701 CYS A O 1
ATOM 5207 N N . THR A 1 702 ? -58.621 -3.682 55.497 1.00 79.75 702 THR A N 1
ATOM 5208 C CA . THR A 1 702 ? -59.247 -3.555 54.167 1.00 79.75 702 THR A CA 1
ATOM 5209 C C . THR A 1 702 ? -58.373 -2.710 53.244 1.00 79.75 702 THR A C 1
ATOM 5211 O O . THR A 1 702 ? -57.889 -1.669 53.686 1.00 79.75 702 THR A O 1
ATOM 5214 N N . PHE A 1 703 ? -58.196 -3.128 51.982 1.00 87.00 703 PHE A N 1
ATOM 5215 C CA . PHE A 1 703 ? -57.315 -2.469 51.005 1.00 87.00 703 PHE A CA 1
ATOM 5216 C C . PHE A 1 703 ? -58.097 -1.819 49.858 1.00 87.00 703 PHE A C 1
ATOM 5218 O O . PHE A 1 703 ? -59.051 -2.407 49.344 1.00 87.00 703 PHE A O 1
ATOM 5225 N N . SER A 1 704 ? -57.677 -0.621 49.443 1.00 84.50 704 SER A N 1
ATOM 5226 C CA . SER A 1 704 ? -58.240 0.104 48.301 1.00 84.50 704 SER A CA 1
ATOM 5227 C C . SER A 1 704 ? -57.136 0.618 47.361 1.00 84.50 704 SER A C 1
ATOM 5229 O O . SER A 1 704 ? -56.257 1.365 47.814 1.00 84.50 704 SER A O 1
ATOM 5231 N N . PRO A 1 705 ? -57.165 0.251 46.064 1.00 89.31 705 PRO A N 1
ATOM 5232 C CA . PRO A 1 705 ? -58.016 -0.794 45.472 1.00 89.31 705 PRO A CA 1
ATOM 5233 C C . PRO A 1 705 ? -57.672 -2.197 46.014 1.00 89.31 705 PRO A C 1
ATOM 5235 O O . PRO A 1 705 ? -56.626 -2.392 46.620 1.00 89.31 705 PRO A O 1
ATOM 5238 N N . ALA A 1 706 ? -58.537 -3.192 45.796 1.00 84.88 706 ALA A N 1
ATOM 5239 C CA . ALA A 1 706 ? -58.281 -4.561 46.266 1.00 84.88 706 ALA A CA 1
ATOM 5240 C C . ALA A 1 706 ? -57.158 -5.274 45.481 1.00 84.88 706 ALA A C 1
ATOM 5242 O O . ALA A 1 706 ? -56.502 -6.160 46.015 1.00 84.88 706 ALA A O 1
ATOM 5243 N N . SER A 1 707 ? -56.935 -4.896 44.217 1.00 91.50 707 SER A N 1
ATOM 5244 C CA . SER A 1 707 ? -55.813 -5.335 43.372 1.00 91.50 707 SER A CA 1
ATOM 5245 C C . SER A 1 707 ? -55.574 -4.330 42.232 1.00 91.50 707 SER A C 1
ATOM 5247 O O . SER A 1 707 ? -56.429 -3.481 41.967 1.00 91.50 707 SER A O 1
ATOM 5249 N N . GLN A 1 708 ? -54.414 -4.394 41.571 1.00 92.81 708 GLN A N 1
ATOM 5250 C CA . GLN A 1 708 ? -54.076 -3.593 40.381 1.00 92.81 708 GLN A CA 1
ATOM 5251 C C . GLN A 1 708 ? -53.368 -4.445 39.326 1.00 92.81 708 GLN A C 1
ATOM 5253 O O . GLN A 1 708 ? -52.570 -5.310 39.671 1.00 92.81 708 GLN A O 1
ATOM 5258 N N . SER A 1 709 ? -53.615 -4.184 38.040 1.00 92.31 709 SER A N 1
ATOM 5259 C CA . SER A 1 709 ? -52.870 -4.806 36.937 1.00 92.31 709 SER A CA 1
ATOM 5260 C C . SER A 1 709 ? -51.729 -3.892 36.484 1.00 92.31 709 SER A C 1
ATOM 5262 O O . SER A 1 709 ? -51.951 -2.707 36.242 1.00 92.31 709 SER A O 1
ATOM 5264 N N . VAL A 1 710 ? -50.517 -4.433 36.364 1.00 89.62 710 VAL A N 1
ATOM 5265 C CA . VAL A 1 710 ? -49.305 -3.727 35.920 1.00 89.62 710 VAL A CA 1
ATOM 5266 C C . VAL A 1 710 ? -48.655 -4.473 34.763 1.00 89.62 710 VAL A C 1
ATOM 5268 O O . VAL A 1 710 ? -48.561 -5.697 34.780 1.00 89.62 710 VAL A O 1
ATOM 5271 N N . THR A 1 711 ? -48.199 -3.738 33.748 1.00 89.19 711 THR A N 1
ATOM 5272 C CA . THR A 1 711 ? -47.525 -4.308 32.571 1.00 89.19 711 THR A CA 1
ATOM 5273 C C . THR A 1 711 ? -46.066 -3.883 32.547 1.00 89.19 711 THR A C 1
ATOM 5275 O O . THR A 1 711 ? -45.760 -2.696 32.627 1.00 89.19 711 THR A O 1
ATOM 5278 N N . ILE A 1 712 ? -45.180 -4.864 32.421 1.00 84.31 712 ILE A N 1
ATOM 5279 C CA . ILE A 1 712 ? -43.737 -4.696 32.297 1.00 84.31 712 ILE A CA 1
ATOM 5280 C C . ILE A 1 712 ? -43.371 -4.908 30.830 1.00 84.31 712 ILE A C 1
ATOM 5282 O O . ILE A 1 712 ? -43.624 -5.977 30.279 1.00 84.31 712 ILE A O 1
ATOM 5286 N N . THR A 1 713 ? -42.779 -3.898 30.194 1.00 78.31 713 THR A N 1
ATOM 5287 C CA . THR A 1 713 ? -42.285 -3.979 28.809 1.00 78.31 713 THR A CA 1
ATOM 5288 C C . THR A 1 713 ? -40.759 -3.983 28.780 1.00 78.31 713 THR A C 1
ATOM 5290 O O . THR A 1 713 ? -40.150 -4.959 28.356 1.00 78.31 713 THR A O 1
ATOM 5293 N N . SER A 1 714 ? -40.137 -2.917 29.283 1.00 76.81 714 SER A N 1
ATOM 5294 C CA . SER A 1 714 ? -38.678 -2.756 29.331 1.00 76.81 714 SER A CA 1
ATOM 5295 C C . SER A 1 714 ? -38.185 -2.019 30.583 1.00 76.81 714 SER A C 1
ATOM 5297 O O . SER A 1 714 ? -37.038 -1.577 30.624 1.00 76.81 714 SER A O 1
ATOM 5299 N N . SER A 1 715 ? -39.036 -1.845 31.596 1.00 80.44 715 SER A N 1
ATOM 5300 C CA . SER A 1 715 ? -38.719 -1.118 32.830 1.00 80.44 715 SER A CA 1
ATOM 5301 C C . SER A 1 715 ? -39.495 -1.669 34.025 1.00 80.44 715 SER A C 1
ATOM 5303 O O . SER A 1 715 ? -40.524 -2.323 33.858 1.00 80.44 715 SER A O 1
ATOM 5305 N N . ASN A 1 716 ? -39.020 -1.361 35.233 1.00 87.38 716 ASN A N 1
ATOM 5306 C CA . ASN A 1 716 ? -39.714 -1.689 36.481 1.00 87.38 716 ASN A CA 1
ATOM 5307 C C . ASN A 1 716 ? -41.112 -1.048 36.525 1.00 87.38 716 ASN A C 1
ATOM 5309 O O . ASN A 1 716 ? -41.333 0.010 35.930 1.00 87.38 716 ASN A O 1
ATOM 5313 N N . ALA A 1 717 ? -42.036 -1.679 37.248 1.00 87.38 717 ALA A N 1
ATOM 5314 C CA . ALA A 1 717 ? -43.416 -1.225 37.393 1.00 87.38 717 ALA A CA 1
ATOM 5315 C C . ALA A 1 717 ? -43.762 -0.919 38.857 1.00 87.38 717 ALA A C 1
ATOM 5317 O O . ALA A 1 717 ? -43.147 -1.456 39.778 1.00 87.38 717 ALA A O 1
ATOM 5318 N N . THR A 1 718 ? -44.782 -0.083 39.067 1.00 91.88 718 THR A N 1
ATOM 5319 C CA . THR A 1 718 ? -45.211 0.340 40.407 1.00 91.88 718 THR A CA 1
ATOM 5320 C C . THR A 1 718 ? -46.707 0.104 40.613 1.00 91.88 718 THR A C 1
ATOM 5322 O O . THR A 1 718 ? -47.493 0.447 39.732 1.00 91.88 718 THR A O 1
ATOM 5325 N N . ALA A 1 719 ? -47.113 -0.419 41.776 1.00 91.69 719 ALA A N 1
ATOM 5326 C CA . ALA A 1 719 ? -48.520 -0.522 42.189 1.00 91.69 719 ALA A CA 1
ATOM 5327 C C . ALA A 1 719 ? -48.705 -0.116 43.663 1.00 91.69 719 ALA A C 1
ATOM 5329 O O . ALA A 1 719 ? -48.071 -0.676 44.557 1.00 91.69 719 ALA A O 1
ATOM 5330 N N . ASN A 1 720 ? -49.584 0.854 43.926 1.00 91.94 720 ASN A N 1
ATOM 5331 C CA . ASN A 1 720 ? -49.781 1.436 45.260 1.00 91.94 720 ASN A CA 1
ATOM 5332 C C . ASN A 1 720 ? -51.197 1.194 45.789 1.00 91.94 720 ASN A C 1
ATOM 5334 O O . ASN A 1 720 ? -52.168 1.318 45.046 1.00 91.94 720 ASN A O 1
ATOM 5338 N N . PHE A 1 721 ? -51.311 0.937 47.088 1.00 91.81 721 PHE A N 1
ATOM 5339 C CA . PHE A 1 721 ? -52.545 0.613 47.792 1.00 91.81 721 PHE A CA 1
ATOM 5340 C C . PHE A 1 721 ? -52.678 1.448 49.067 1.00 91.81 721 PHE A C 1
ATOM 5342 O O . PHE A 1 721 ? -51.693 1.918 49.632 1.00 91.81 721 PHE A O 1
ATOM 5349 N N . THR A 1 722 ? -53.908 1.604 49.544 1.00 87.75 722 THR A N 1
ATOM 5350 C CA . THR A 1 722 ? -54.223 2.185 50.857 1.00 87.75 722 THR A CA 1
ATOM 5351 C C . THR A 1 722 ? -54.862 1.116 51.734 1.00 87.75 722 THR A C 1
ATOM 5353 O O . THR A 1 722 ? -55.618 0.296 51.214 1.00 87.75 722 THR A O 1
ATOM 5356 N N . ALA A 1 723 ? -54.564 1.090 53.038 1.00 81.44 723 ALA A N 1
ATOM 5357 C CA . ALA A 1 723 ? -55.111 0.092 53.956 1.00 81.44 723 ALA A CA 1
ATOM 5358 C C . ALA A 1 723 ? -55.691 0.732 55.224 1.00 81.44 723 ALA A C 1
ATOM 5360 O O . ALA A 1 723 ? -55.165 1.714 55.743 1.00 81.44 723 ALA A O 1
ATOM 5361 N N . THR A 1 724 ? -56.768 0.154 55.748 1.00 77.38 724 THR A N 1
ATOM 5362 C CA . THR A 1 724 ? -57.397 0.573 57.011 1.00 77.38 724 THR A CA 1
ATOM 5363 C C . THR A 1 724 ? -57.388 -0.602 57.983 1.00 77.38 724 THR A C 1
ATOM 5365 O O . THR A 1 724 ? -58.011 -1.616 57.688 1.00 77.38 724 THR A O 1
ATOM 5368 N N . CYS A 1 725 ? -56.674 -0.480 59.112 1.00 64.94 725 CYS A N 1
ATOM 5369 C CA . CYS A 1 725 ? -56.435 -1.551 60.094 1.00 64.94 725 CYS A CA 1
ATOM 5370 C C . CYS A 1 725 ? -56.756 -1.083 61.528 1.00 64.94 725 CYS A C 1
ATOM 5372 O O . CYS A 1 725 ? -56.467 0.061 61.876 1.00 64.94 725 CYS A O 1
ATOM 5374 N N . GLY A 1 726 ? -57.308 -1.951 62.383 1.00 54.50 726 GLY A N 1
ATOM 5375 C CA . GLY A 1 726 ? -57.701 -1.595 63.758 1.00 54.50 726 GLY A CA 1
ATOM 5376 C C . GLY A 1 726 ? -56.677 -1.909 64.870 1.00 54.50 726 GLY A C 1
ATOM 5377 O O . GLY A 1 726 ? -56.291 -3.063 65.033 1.00 54.50 726 GLY A O 1
ATOM 5378 N N . SER A 1 727 ? -56.399 -0.895 65.715 1.00 48.16 727 SER A N 1
ATOM 5379 C CA . SER A 1 727 ? -55.925 -0.891 67.132 1.00 48.16 727 SER A CA 1
ATOM 5380 C C . SER A 1 727 ? -54.417 -0.896 67.496 1.00 48.16 727 SER A C 1
ATOM 5382 O O . SER A 1 727 ? -53.630 -1.663 66.952 1.00 48.16 727 SER A O 1
ATOM 5384 N N . GLY A 1 728 ? -54.054 -0.076 68.510 1.00 60.84 728 GLY A N 1
ATOM 5385 C CA . GLY A 1 728 ? -52.948 -0.342 69.451 1.00 60.84 728 GLY A CA 1
ATOM 5386 C C . GLY A 1 728 ? -51.941 0.786 69.716 1.00 60.84 728 GLY A C 1
ATOM 5387 O O . GLY A 1 728 ? -52.230 1.747 70.423 1.00 60.84 728 GLY A O 1
ATOM 5388 N N . ASP A 1 729 ? -50.741 0.635 69.164 1.00 78.94 729 ASP A N 1
ATOM 5389 C CA . ASP A 1 729 ? -49.618 1.571 69.251 1.00 78.94 729 ASP A CA 1
ATOM 5390 C C . ASP A 1 729 ? -49.212 1.977 67.828 1.00 78.94 729 ASP A C 1
ATOM 5392 O O . ASP A 1 729 ? -49.272 1.158 66.907 1.00 78.94 729 ASP A O 1
ATOM 5396 N N . ILE A 1 730 ? -48.794 3.224 67.625 1.00 81.31 730 ILE A N 1
ATOM 5397 C CA . ILE A 1 730 ? -48.562 3.756 66.274 1.00 81.31 730 ILE A CA 1
ATOM 5398 C C . ILE A 1 730 ? -47.059 3.782 65.974 1.00 81.31 730 ILE A C 1
ATOM 5400 O O . ILE A 1 730 ? -46.290 4.470 66.645 1.00 81.31 730 ILE A O 1
ATOM 5404 N N . GLN A 1 731 ? -46.630 3.055 64.941 1.00 90.19 731 GLN A N 1
ATOM 5405 C CA . GLN A 1 731 ? -45.261 3.164 64.439 1.00 90.19 731 GLN A CA 1
ATOM 5406 C C . GLN A 1 731 ? -45.075 4.498 63.706 1.00 90.19 731 GLN A C 1
ATOM 5408 O O . GLN A 1 731 ? -45.848 4.832 62.809 1.00 90.19 731 GLN A O 1
ATOM 5413 N N . LEU A 1 732 ? -44.048 5.259 64.069 1.00 87.81 732 LEU A N 1
ATOM 5414 C CA . LEU A 1 732 ? -43.679 6.510 63.417 1.00 87.81 732 LEU A CA 1
ATOM 5415 C C . LEU A 1 732 ? -42.770 6.229 62.220 1.00 87.81 732 LEU A C 1
ATOM 5417 O O . LEU A 1 732 ? -41.873 5.389 62.286 1.00 87.81 732 LEU A O 1
ATOM 5421 N N . THR A 1 733 ? -42.981 6.976 61.139 1.00 90.38 733 THR A N 1
ATOM 5422 C CA . THR A 1 733 ? -42.045 7.049 60.011 1.00 90.38 733 THR A CA 1
ATOM 5423 C C . THR A 1 733 ? -41.161 8.279 60.195 1.00 90.38 733 THR A C 1
ATOM 5425 O O . THR A 1 733 ? -41.665 9.345 60.545 1.00 90.38 733 THR A O 1
ATOM 5428 N N . SER A 1 734 ? -39.849 8.132 59.976 1.00 89.62 734 SER A N 1
ATOM 5429 C CA . SER A 1 734 ? -38.869 9.206 60.193 1.00 89.62 734 SER A CA 1
ATOM 5430 C C . SER A 1 734 ? -39.273 10.510 59.487 1.00 89.62 734 SER A C 1
ATOM 5432 O O . SER A 1 734 ? -39.514 10.504 58.282 1.00 89.62 734 SER A O 1
ATOM 5434 N N . GLY A 1 735 ? -39.355 11.619 60.224 1.00 85.50 735 GLY A N 1
ATOM 5435 C CA . GLY A 1 735 ? -39.695 12.951 59.717 1.00 85.50 735 GLY A CA 1
ATOM 5436 C C . GLY A 1 735 ? -41.175 13.178 59.385 1.00 85.50 735 GLY A C 1
ATOM 5437 O O . GLY A 1 735 ? -41.540 14.301 59.043 1.00 85.50 735 GLY A O 1
ATOM 5438 N N . VAL A 1 736 ? -42.039 12.160 59.498 1.00 89.75 736 VAL A N 1
ATOM 5439 C CA . VAL A 1 736 ? -43.466 12.263 59.154 1.00 89.75 736 VAL A CA 1
ATOM 5440 C C . VAL A 1 736 ? -44.297 12.576 60.409 1.00 89.75 736 VAL A C 1
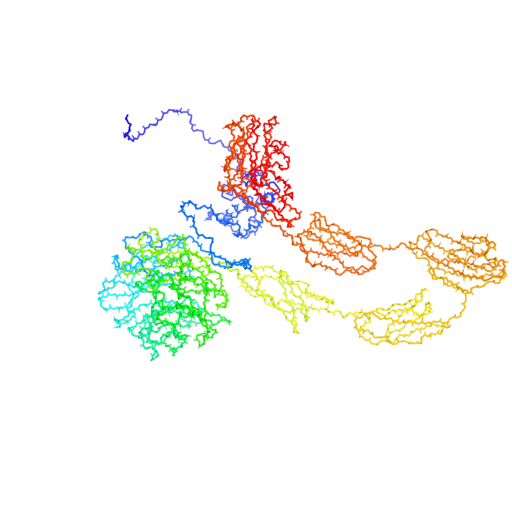ATOM 5442 O O . VAL A 1 736 ? -44.324 11.756 61.331 1.00 89.75 736 VAL A O 1
ATOM 5445 N N . PRO A 1 737 ? -44.993 13.729 60.471 1.00 87.38 737 PRO A N 1
ATOM 5446 C CA . PRO A 1 737 ? -45.848 14.071 61.604 1.00 87.38 737 PRO A CA 1
ATOM 5447 C C . PRO A 1 737 ? -47.134 13.238 61.623 1.00 87.38 737 PRO A C 1
ATOM 5449 O O . PRO A 1 737 ? -47.846 13.145 60.623 1.00 87.38 737 PRO A O 1
ATOM 5452 N N . VAL A 1 738 ? -47.480 12.692 62.788 1.00 89.38 738 VAL A N 1
ATOM 5453 C CA . VAL A 1 738 ? -48.768 12.037 63.046 1.00 89.38 738 VAL A CA 1
ATOM 5454 C C . VAL A 1 738 ? -49.680 13.026 63.762 1.00 89.38 738 VAL A C 1
ATOM 5456 O O . VAL A 1 738 ? -49.498 13.318 64.946 1.00 89.38 738 VAL A O 1
ATOM 5459 N N . THR A 1 739 ? -50.650 13.565 63.028 1.00 88.19 739 THR A N 1
ATOM 5460 C CA . THR A 1 739 ? -51.583 14.601 63.494 1.00 88.19 739 THR A CA 1
ATOM 5461 C C . THR A 1 739 ? -52.856 14.000 64.102 1.00 88.19 739 THR A C 1
ATOM 5463 O O . THR A 1 739 ? -53.079 12.786 64.062 1.00 88.19 739 THR A O 1
ATOM 5466 N N . GLY A 1 740 ? -53.693 14.849 64.711 1.00 81.50 740 GLY A N 1
ATOM 5467 C CA . GLY A 1 740 ? -55.001 14.453 65.252 1.00 81.50 740 GLY A CA 1
ATOM 5468 C C . GLY A 1 740 ? -54.924 13.509 66.453 1.00 81.50 740 GLY A C 1
ATOM 5469 O O . GLY A 1 740 ? -55.886 12.802 66.750 1.00 81.50 740 GLY A O 1
ATOM 5470 N N . GLN A 1 741 ? -53.776 13.458 67.129 1.00 91.38 741 GLN A N 1
ATOM 5471 C CA . GLN A 1 741 ? -53.601 12.613 68.297 1.00 91.38 741 GLN A CA 1
ATOM 5472 C C . GLN A 1 741 ? -54.173 13.306 69.525 1.00 91.38 741 GLN A C 1
ATOM 5474 O O . GLN A 1 741 ? -54.128 14.526 69.645 1.00 91.38 741 GLN A O 1
ATOM 5479 N N . SER A 1 742 ? -54.715 12.520 70.444 1.00 85.88 742 SER A N 1
ATOM 5480 C CA . SER A 1 742 ? -55.193 12.996 71.733 1.00 85.88 742 SER A CA 1
ATOM 5481 C C . SER A 1 742 ? -54.884 11.979 72.817 1.00 85.88 742 SER A C 1
ATOM 5483 O O . SER A 1 742 ? -54.742 10.779 72.547 1.00 85.88 742 SER A O 1
ATOM 5485 N N . VAL A 1 743 ? -54.762 12.480 74.041 1.00 85.88 743 VAL A N 1
ATOM 5486 C CA . VAL A 1 743 ? -54.599 11.681 75.250 1.00 85.88 743 VAL A CA 1
ATOM 5487 C C . VAL A 1 743 ? -55.478 12.274 76.349 1.00 85.88 743 VAL A C 1
ATOM 5489 O O . VAL A 1 743 ? -55.578 13.493 76.497 1.00 85.88 743 VAL A O 1
ATOM 5492 N N . ALA A 1 744 ? -56.180 11.409 77.079 1.00 83.00 744 ALA A N 1
ATOM 5493 C CA . ALA A 1 744 ? -56.963 11.823 78.237 1.00 83.00 744 ALA A CA 1
ATOM 5494 C C . ALA A 1 744 ? -56.040 12.120 79.428 1.00 83.00 744 ALA A C 1
ATOM 5496 O O . ALA A 1 744 ? -54.915 11.622 79.492 1.00 83.00 744 ALA A O 1
ATOM 5497 N N . GLN A 1 745 ? -56.531 12.894 80.394 1.00 87.44 745 GLN A N 1
ATOM 5498 C CA . GLN A 1 745 ? -55.789 13.147 81.625 1.00 87.44 745 GLN A CA 1
ATOM 5499 C C . GLN A 1 745 ? -55.474 11.828 82.353 1.00 87.44 745 GLN A C 1
ATOM 5501 O O . GLN A 1 745 ? -56.351 10.982 82.523 1.00 87.44 745 GLN A O 1
ATOM 5506 N N . GLY A 1 746 ? -54.221 11.657 82.774 1.00 79.94 746 GLY A N 1
ATOM 5507 C CA . GLY A 1 746 ? -53.710 10.459 83.443 1.00 79.94 746 GLY A CA 1
ATOM 5508 C C . GLY A 1 746 ? -53.528 9.238 82.534 1.00 79.94 746 GLY A C 1
ATOM 5509 O O . GLY A 1 746 ? -53.098 8.190 83.015 1.00 79.94 746 GLY A O 1
ATOM 5510 N N . ALA A 1 747 ? -53.850 9.346 81.241 1.00 87.75 747 ALA A N 1
ATOM 5511 C CA . ALA A 1 747 ? -53.689 8.266 80.276 1.00 87.75 747 ALA A CA 1
ATOM 5512 C C . ALA A 1 747 ? -52.360 8.375 79.518 1.00 87.75 747 ALA A C 1
ATOM 5514 O O . ALA A 1 747 ? -51.768 9.447 79.391 1.00 87.75 747 ALA A O 1
ATOM 5515 N N . TRP A 1 748 ? -51.933 7.242 78.960 1.00 89.62 748 TRP A N 1
ATOM 5516 C CA . TRP A 1 748 ? -50.759 7.142 78.102 1.00 89.62 748 TRP A CA 1
ATOM 5517 C C . TRP A 1 748 ? -51.158 6.772 76.682 1.00 89.62 748 TRP A C 1
ATOM 5519 O O . TRP A 1 748 ? -52.041 5.938 76.469 1.00 89.62 748 TRP A O 1
ATOM 5529 N N . LYS A 1 749 ? -50.445 7.339 75.711 1.00 89.56 749 LYS A N 1
ATOM 5530 C CA . LYS A 1 749 ? -50.500 6.912 74.314 1.00 89.56 749 LYS A CA 1
ATOM 5531 C C . LYS A 1 749 ? -49.094 6.656 73.794 1.00 89.56 749 LYS A C 1
ATOM 5533 O O . LYS A 1 749 ? -48.211 7.487 73.986 1.00 89.56 749 LYS A O 1
ATOM 5538 N N . TYR A 1 750 ? -48.883 5.512 73.147 1.00 91.12 750 TYR A N 1
ATOM 5539 C CA . TYR A 1 750 ? -47.548 5.054 72.774 1.00 91.12 750 TYR A CA 1
ATOM 5540 C C . TYR A 1 750 ? -47.330 5.020 71.265 1.00 91.12 750 TYR A C 1
ATOM 5542 O O . TYR A 1 750 ? -48.204 4.641 70.481 1.00 91.12 750 TYR A O 1
ATOM 5550 N N . TYR A 1 751 ? -46.104 5.373 70.898 1.00 94.00 751 TYR A N 1
ATOM 5551 C CA . TYR A 1 751 ? -45.573 5.318 69.551 1.00 94.00 751 TYR A CA 1
ATOM 5552 C C . TYR A 1 751 ? -44.177 4.702 69.580 1.00 94.00 751 TYR A C 1
ATOM 5554 O O . TYR A 1 751 ? -43.519 4.671 70.623 1.00 94.00 751 TYR A O 1
ATOM 5562 N N . TYR A 1 752 ? -43.700 4.224 68.438 1.00 93.38 752 TYR A N 1
ATOM 5563 C CA . TYR A 1 752 ? -42.345 3.691 68.332 1.00 93.38 752 TYR A CA 1
ATOM 5564 C C . TYR A 1 752 ? -41.746 3.916 66.950 1.00 93.38 752 TYR A C 1
ATOM 5566 O O . TYR A 1 752 ? -42.466 4.034 65.967 1.00 93.38 752 TYR A O 1
ATOM 5574 N N . ILE A 1 753 ? -40.422 3.954 66.864 1.00 92.94 753 ILE A N 1
ATOM 5575 C CA . ILE A 1 753 ? -39.672 4.023 65.610 1.00 92.94 753 ILE A CA 1
ATOM 5576 C C . ILE A 1 753 ? -38.509 3.033 65.666 1.00 92.94 753 ILE A C 1
ATOM 5578 O O . ILE A 1 753 ? -37.911 2.817 66.721 1.00 92.94 753 ILE A O 1
ATOM 5582 N N . THR A 1 754 ? -38.188 2.406 64.540 1.00 91.75 754 THR A N 1
ATOM 5583 C CA . THR A 1 754 ? -37.021 1.525 64.436 1.00 91.75 754 THR A CA 1
ATOM 5584 C C . THR A 1 754 ? -35.821 2.345 63.982 1.00 91.75 754 THR A C 1
ATOM 5586 O O . THR A 1 754 ? -35.853 2.953 62.915 1.00 91.75 754 THR A O 1
ATOM 5589 N N . VAL A 1 755 ? -34.761 2.355 64.786 1.00 88.81 755 VAL A N 1
ATOM 5590 C CA . VAL A 1 755 ? -33.495 3.021 64.468 1.00 88.81 755 VAL A CA 1
ATOM 5591 C C . VAL A 1 755 ? -32.541 2.012 63.815 1.00 88.81 755 VAL A C 1
ATOM 5593 O O . VAL A 1 755 ? -32.266 0.973 64.420 1.00 88.81 755 VAL A O 1
ATOM 5596 N N . PRO A 1 756 ? -32.026 2.275 62.601 1.00 84.00 756 PRO A N 1
ATOM 5597 C CA . PRO A 1 756 ? -31.023 1.435 61.956 1.00 84.00 756 PRO A CA 1
ATOM 5598 C C . PRO A 1 756 ? -29.623 1.645 62.558 1.00 84.00 756 PRO A C 1
ATOM 5600 O O . PRO A 1 756 ? -29.337 2.661 63.191 1.00 84.00 756 PRO A O 1
ATOM 5603 N N . SER A 1 757 ? -28.723 0.685 62.325 1.00 77.56 757 SER A N 1
ATOM 5604 C CA . SER A 1 757 ? -27.307 0.817 62.696 1.00 77.56 757 SER A CA 1
ATOM 5605 C C . SER A 1 757 ? -26.651 2.003 61.983 1.00 77.56 757 SER A C 1
ATOM 5607 O O . SER A 1 757 ? -26.906 2.236 60.803 1.00 77.56 757 SER A O 1
ATOM 5609 N N . GLY A 1 758 ? -25.804 2.747 62.699 1.00 76.75 758 GLY A N 1
ATOM 5610 C CA . GLY A 1 758 ? -25.073 3.897 62.159 1.00 76.75 758 GLY A CA 1
ATOM 5611 C C . GLY A 1 758 ? -25.840 5.224 62.161 1.00 76.75 758 GLY A C 1
ATOM 5612 O O . GLY A 1 758 ? -25.312 6.209 61.654 1.00 76.75 758 GLY A O 1
ATOM 5613 N N . ALA A 1 759 ? -27.051 5.285 62.727 1.00 83.25 759 ALA A N 1
ATOM 5614 C CA . ALA A 1 759 ? -27.761 6.548 62.925 1.00 83.25 759 ALA A CA 1
ATOM 5615 C C . ALA A 1 759 ? -26.961 7.511 63.821 1.00 83.25 759 ALA A C 1
ATOM 5617 O O . ALA A 1 759 ? -26.433 7.119 64.859 1.00 83.25 759 ALA A O 1
ATOM 5618 N N . THR A 1 760 ? -26.891 8.782 63.427 1.00 84.62 760 THR A N 1
ATOM 5619 C CA . THR A 1 760 ? -26.163 9.837 64.151 1.00 84.62 760 THR A CA 1
ATOM 5620 C C . THR A 1 760 ? -27.070 10.642 65.075 1.00 84.62 760 THR A C 1
ATOM 5622 O O . THR A 1 760 ? -26.584 11.235 66.039 1.00 84.62 760 THR A O 1
ATOM 5625 N N . ASN A 1 761 ? -28.386 10.642 64.832 1.00 87.25 761 ASN A N 1
ATOM 5626 C CA . ASN A 1 761 ? -29.361 11.317 65.687 1.00 87.25 761 ASN A CA 1
ATOM 5627 C C . ASN A 1 761 ? -30.755 10.666 65.611 1.00 87.25 761 ASN A C 1
ATOM 5629 O O . ASN A 1 761 ? -31.157 10.180 64.554 1.00 87.25 761 ASN A O 1
ATOM 5633 N N . LEU A 1 762 ? -31.503 10.706 66.711 1.00 93.81 762 LEU A N 1
ATOM 5634 C CA . LEU A 1 762 ? -32.941 10.438 66.785 1.00 93.81 762 LEU A CA 1
ATOM 5635 C C . LEU A 1 762 ? -33.599 11.573 67.568 1.00 93.81 762 LEU A C 1
ATOM 5637 O O . LEU A 1 762 ? -33.160 11.871 68.671 1.00 93.81 762 LEU A O 1
ATOM 5641 N N . THR A 1 763 ? -34.686 12.140 67.057 1.00 94.19 763 THR A N 1
ATOM 5642 C CA . THR A 1 763 ? -35.464 13.177 67.742 1.00 94.19 763 THR A CA 1
ATOM 5643 C C . THR A 1 763 ? -36.946 12.827 67.734 1.00 94.19 763 THR A C 1
ATOM 5645 O O . THR A 1 763 ? -37.501 12.569 66.674 1.00 94.19 763 THR A O 1
ATOM 5648 N N . PHE A 1 764 ? -37.603 12.862 68.890 1.00 95.19 764 PHE A N 1
ATOM 5649 C CA . PHE A 1 764 ? -39.060 12.865 69.007 1.00 95.19 764 PHE A CA 1
ATOM 5650 C C . PHE A 1 764 ? -39.539 14.249 69.417 1.00 95.19 764 PHE A C 1
ATOM 5652 O O . PHE A 1 764 ? -38.953 14.844 70.320 1.00 95.19 764 PHE A O 1
ATOM 5659 N N . ALA A 1 765 ? -40.610 14.736 68.798 1.00 94.38 765 ALA A N 1
ATOM 5660 C CA . ALA A 1 765 ? -41.190 16.024 69.141 1.00 94.38 765 ALA A CA 1
ATOM 5661 C C . ALA A 1 765 ? -42.717 16.008 69.109 1.00 94.38 765 ALA A C 1
ATOM 5663 O O . ALA A 1 765 ? -43.310 15.506 68.149 1.00 94.38 765 ALA A O 1
ATOM 5664 N N . THR A 1 766 ? -43.339 16.602 70.128 1.00 94.31 766 THR A N 1
ATOM 5665 C CA . THR A 1 766 ? -44.748 17.002 70.086 1.00 94.31 766 THR A CA 1
ATOM 5666 C C . THR A 1 766 ? -44.875 18.449 69.629 1.00 94.31 766 THR A C 1
ATOM 5668 O O . THR A 1 766 ? -44.110 19.322 70.032 1.00 94.31 766 THR A O 1
ATOM 5671 N N . THR A 1 767 ? -45.846 18.711 68.760 1.00 92.81 767 THR A N 1
ATOM 5672 C CA . THR A 1 767 ? -46.175 20.050 68.250 1.00 92.81 767 THR A CA 1
ATOM 5673 C C . THR A 1 767 ? -47.691 20.248 68.207 1.00 92.81 767 THR A C 1
ATOM 5675 O O . THR A 1 767 ? -48.448 19.274 68.202 1.00 92.81 767 THR A O 1
ATOM 5678 N N . ASN A 1 768 ? -48.148 21.503 68.161 1.00 91.94 768 ASN A N 1
ATOM 5679 C CA . ASN A 1 768 ? -49.569 21.879 68.198 1.00 91.94 768 ASN A CA 1
ATOM 5680 C C . ASN A 1 768 ? -50.333 21.301 69.404 1.00 91.94 768 ASN A C 1
ATOM 5682 O O . ASN A 1 768 ? -51.510 20.959 69.284 1.00 91.94 768 ASN A O 1
ATOM 5686 N N . ALA A 1 769 ? -49.666 21.155 70.549 1.00 90.69 769 ALA A N 1
ATOM 5687 C CA . ALA A 1 769 ? -50.306 20.691 71.767 1.00 90.69 769 ALA A CA 1
ATOM 5688 C C . ALA A 1 769 ? -51.322 21.723 72.288 1.00 90.69 769 ALA A C 1
ATOM 5690 O O . ALA A 1 769 ? -51.036 22.919 72.350 1.00 90.69 769 ALA A O 1
ATOM 5691 N N . THR A 1 770 ? -52.523 21.264 72.650 1.00 91.19 770 THR A N 1
ATOM 5692 C CA . THR A 1 770 ? -53.601 22.129 73.172 1.00 91.19 770 THR A CA 1
ATOM 5693 C C . THR A 1 770 ? -53.663 22.175 74.700 1.00 91.19 770 THR A C 1
ATOM 5695 O O . THR A 1 770 ? -54.487 22.902 75.251 1.00 91.19 770 THR A O 1
ATOM 5698 N N . ALA A 1 771 ? -52.851 21.365 75.380 1.00 88.31 771 ALA A N 1
ATOM 5699 C CA . ALA A 1 771 ? -52.751 21.276 76.833 1.00 88.31 771 ALA A CA 1
ATOM 5700 C C . ALA A 1 771 ? -51.401 20.652 77.232 1.00 88.31 771 ALA A C 1
ATOM 5702 O O . ALA A 1 771 ? -50.619 20.255 76.369 1.00 88.31 771 ALA A O 1
ATOM 5703 N N . ASP A 1 772 ? -51.163 20.544 78.537 1.00 90.88 772 ASP A N 1
ATOM 5704 C CA . ASP A 1 772 ? -49.949 19.971 79.118 1.00 90.88 772 ASP A CA 1
ATOM 5705 C C . ASP A 1 772 ? -49.874 18.446 78.893 1.00 90.88 772 ASP A C 1
ATOM 5707 O O . ASP A 1 772 ? -50.562 17.661 79.560 1.00 90.88 772 ASP A O 1
ATOM 5711 N N . VAL A 1 773 ? -49.083 18.036 77.898 1.00 90.62 773 VAL A N 1
ATOM 5712 C CA . VAL A 1 773 ? -48.778 16.636 77.577 1.00 90.62 773 VAL A CA 1
ATOM 5713 C C . VAL A 1 773 ? -47.267 16.430 77.618 1.00 90.62 773 VAL A C 1
ATOM 5715 O O . VAL A 1 773 ? -46.524 17.163 76.972 1.00 90.62 773 VAL A O 1
ATOM 5718 N N . ASP A 1 774 ? -46.829 15.403 78.340 1.00 92.00 774 ASP A N 1
ATOM 5719 C CA . ASP A 1 774 ? -45.411 15.107 78.544 1.00 92.00 774 ASP A CA 1
ATOM 5720 C C . ASP A 1 774 ? -44.971 13.950 77.641 1.00 92.00 774 ASP A C 1
ATOM 5722 O O . ASP A 1 774 ? -45.625 12.900 77.614 1.00 92.00 774 ASP A O 1
ATOM 5726 N N . ILE A 1 775 ? -43.828 14.070 76.966 1.00 94.38 775 ILE A N 1
ATOM 5727 C CA . ILE A 1 775 ? -43.212 12.952 76.247 1.00 94.38 775 ILE A CA 1
ATOM 5728 C C . ILE A 1 775 ? -42.156 12.254 77.096 1.00 94.38 775 ILE A C 1
ATOM 5730 O O . ILE A 1 775 ? -41.325 12.865 77.758 1.00 94.38 775 ILE A O 1
ATOM 5734 N N . PHE A 1 776 ? -42.141 10.932 77.012 1.00 95.12 776 PHE A N 1
ATOM 5735 C CA . PHE A 1 776 ? -41.121 10.075 77.594 1.00 95.12 776 PHE A CA 1
ATOM 5736 C C . PHE A 1 776 ? -40.581 9.184 76.495 1.00 95.12 776 PHE A C 1
ATOM 5738 O O . PHE A 1 776 ? -41.353 8.677 75.690 1.00 95.12 776 PHE A O 1
ATOM 5745 N N . THR A 1 777 ? -39.277 8.946 76.466 1.00 95.69 777 THR A N 1
ATOM 5746 C CA . THR A 1 777 ? -38.650 8.080 75.459 1.00 95.69 777 THR A CA 1
ATOM 5747 C C . THR A 1 777 ? -37.872 6.953 76.119 1.00 95.69 777 THR A C 1
ATOM 5749 O O . THR A 1 777 ? -37.345 7.131 77.217 1.00 95.69 777 THR A O 1
ATOM 5752 N N . GLN A 1 778 ? -37.812 5.782 75.485 1.00 94.69 778 GLN A N 1
ATOM 5753 C CA . GLN A 1 778 ? -37.081 4.624 76.002 1.00 94.69 778 GLN A CA 1
ATOM 5754 C C . GLN A 1 778 ? -36.641 3.690 74.866 1.00 94.69 778 GLN A C 1
ATOM 5756 O O . GLN A 1 778 ? -37.343 3.544 73.866 1.00 94.69 778 GLN A O 1
ATOM 5761 N N . PHE A 1 779 ? -35.485 3.045 75.012 1.00 93.69 779 PHE A N 1
ATOM 5762 C CA . PHE A 1 779 ? -34.998 2.043 74.062 1.00 93.69 779 PHE A CA 1
ATOM 5763 C C . PHE A 1 779 ? -35.455 0.636 74.466 1.00 93.69 779 PHE A C 1
ATOM 5765 O O . PHE A 1 779 ? -35.410 0.269 75.638 1.00 93.69 779 PHE A O 1
ATOM 5772 N N . GLY A 1 780 ? -35.905 -0.163 73.496 1.00 87.69 780 GLY A N 1
ATOM 5773 C CA . GLY A 1 780 ? -36.248 -1.580 73.663 1.00 87.69 780 GLY A CA 1
ATOM 5774 C C . GLY A 1 780 ? -37.570 -1.873 74.385 1.00 87.69 780 GLY A C 1
ATOM 5775 O O . GLY A 1 780 ? -38.115 -2.960 74.215 1.00 87.69 780 GLY A O 1
ATOM 5776 N N . ALA A 1 781 ? -38.131 -0.920 75.131 1.00 88.12 781 ALA A N 1
ATOM 5777 C CA . ALA A 1 781 ? -39.387 -1.075 75.867 1.00 88.12 781 ALA A CA 1
ATOM 5778 C C . ALA A 1 781 ? -40.178 0.239 75.942 1.00 88.12 781 ALA A C 1
ATOM 5780 O O . ALA A 1 781 ? -39.618 1.318 75.749 1.00 88.12 781 ALA A O 1
ATOM 5781 N N . LYS A 1 782 ? -41.477 0.153 76.260 1.00 91.19 782 LYS A N 1
ATOM 5782 C CA . LYS A 1 782 ? -42.321 1.333 76.494 1.00 91.19 782 LYS A CA 1
ATOM 5783 C C . LYS A 1 782 ? -41.823 2.120 77.716 1.00 91.19 782 LYS A C 1
ATOM 5785 O O . LYS A 1 782 ? -41.534 1.508 78.745 1.00 91.19 782 LYS A O 1
ATOM 5790 N N . PRO A 1 783 ? -41.764 3.458 77.640 1.00 92.94 783 PRO A N 1
ATOM 5791 C CA . PRO A 1 783 ? -41.426 4.282 78.789 1.00 92.94 783 PRO A CA 1
ATOM 5792 C C . PRO A 1 783 ? -42.543 4.264 79.840 1.00 92.94 783 PRO A C 1
ATOM 5794 O O . PRO A 1 783 ? -43.728 4.113 79.528 1.00 92.94 783 PRO A O 1
ATOM 5797 N N . THR A 1 784 ? -42.152 4.463 81.094 1.00 90.00 784 THR A N 1
ATOM 5798 C CA . THR A 1 784 ? -43.057 4.651 82.238 1.00 90.00 784 THR A CA 1
ATOM 5799 C C . THR A 1 784 ? -42.675 5.927 82.984 1.00 90.00 784 THR A C 1
ATOM 5801 O O . THR A 1 784 ? -41.615 6.502 82.733 1.00 90.00 784 THR A O 1
ATOM 5804 N N . SER A 1 785 ? -43.488 6.353 83.952 1.00 85.62 785 SER A N 1
ATOM 5805 C CA . SER A 1 785 ? -43.174 7.513 84.798 1.00 85.62 785 SER A CA 1
ATOM 5806 C C . SER A 1 785 ? -41.894 7.354 85.635 1.00 85.62 785 SER A C 1
ATOM 5808 O O . SER A 1 785 ? -41.368 8.355 86.113 1.00 85.62 785 SER A O 1
ATOM 5810 N N . SER A 1 786 ? -41.370 6.132 85.792 1.00 85.81 786 SER A N 1
ATOM 5811 C CA . SER A 1 786 ? -40.152 5.828 86.558 1.00 85.81 786 SER A CA 1
ATOM 5812 C C . SER A 1 786 ? -39.023 5.195 85.731 1.00 85.81 786 SER A C 1
ATOM 5814 O O . SER A 1 786 ? -37.973 4.882 86.285 1.00 85.81 786 SER A O 1
ATOM 5816 N N . SER A 1 787 ? -39.216 4.969 84.427 1.00 88.69 787 SER A N 1
ATOM 5817 C CA . SER A 1 787 ? -38.199 4.389 83.538 1.00 88.69 787 SER A CA 1
ATOM 5818 C C . SER A 1 787 ? -38.274 5.024 82.153 1.00 88.69 787 SER A C 1
ATOM 5820 O O . SER A 1 787 ? -39.196 4.750 81.379 1.00 88.69 787 SER A O 1
ATOM 5822 N N . TYR A 1 788 ? -37.303 5.889 81.866 1.00 93.31 788 TYR A N 1
ATOM 5823 C CA . TYR A 1 788 ? -37.178 6.644 80.623 1.00 93.31 788 TYR A CA 1
ATOM 5824 C C . TYR A 1 788 ? -35.724 7.089 80.413 1.00 93.31 788 TYR A C 1
ATOM 5826 O O . TYR A 1 788 ? -34.956 7.195 81.367 1.00 93.31 788 TYR A O 1
ATOM 5834 N N . ILE A 1 789 ? -35.360 7.367 79.161 1.00 92.50 789 ILE A N 1
ATOM 5835 C CA . ILE A 1 789 ? -34.068 7.952 78.768 1.00 92.50 789 ILE A CA 1
ATOM 5836 C C . ILE A 1 789 ? -34.163 9.476 78.712 1.00 92.50 789 ILE A C 1
ATOM 5838 O O . ILE A 1 789 ? -33.275 10.171 79.194 1.00 92.50 789 ILE A O 1
ATOM 5842 N N . CYS A 1 790 ? -35.243 10.004 78.140 1.00 92.00 790 CYS A N 1
ATOM 5843 C CA . CYS A 1 790 ? -35.478 11.440 78.052 1.00 92.00 790 CYS A CA 1
ATOM 5844 C C . CYS A 1 790 ? -36.947 11.756 78.327 1.00 92.00 790 CYS A C 1
ATOM 5846 O O . CYS A 1 790 ? -37.831 11.035 77.851 1.00 92.00 790 CYS A O 1
ATOM 5848 N N . ARG A 1 791 ? -37.170 12.825 79.103 1.00 90.12 791 ARG A N 1
ATOM 5849 C CA . ARG A 1 791 ? -38.481 13.386 79.435 1.00 90.12 791 ARG A CA 1
ATOM 5850 C C . ARG A 1 791 ? -38.381 14.912 79.614 1.00 90.12 791 ARG A C 1
ATOM 5852 O O . ARG A 1 791 ? -37.836 15.347 80.632 1.00 90.12 791 ARG A O 1
ATOM 5859 N N . PRO A 1 792 ? -38.872 15.725 78.670 1.00 84.00 792 PRO A N 1
ATOM 5860 C CA . PRO A 1 792 ? -39.062 17.156 78.853 1.00 84.00 792 PRO A CA 1
ATOM 5861 C C . PRO A 1 792 ? -40.328 17.378 79.699 1.00 84.00 792 PRO A C 1
ATOM 5863 O O . PRO A 1 792 ? -41.105 16.453 79.910 1.00 84.00 792 PRO A O 1
ATOM 5866 N N . PHE A 1 793 ? -40.484 18.569 80.268 1.00 76.06 793 PHE A N 1
ATOM 5867 C CA . PHE A 1 793 ? -41.714 18.948 80.965 1.00 76.06 793 PHE A CA 1
ATOM 5868 C C . PHE A 1 793 ? -41.932 20.447 80.770 1.00 76.06 793 PHE A C 1
ATOM 5870 O O . PHE A 1 793 ? -41.330 21.293 81.436 1.00 76.06 793 PHE A O 1
ATOM 5877 N N . THR A 1 794 ? -42.741 20.795 79.779 1.00 81.62 794 THR A N 1
ATOM 5878 C CA . THR A 1 794 ? -43.121 22.172 79.477 1.00 81.62 794 THR A CA 1
ATOM 5879 C C . THR A 1 794 ? -44.628 22.304 79.581 1.00 81.62 794 THR A C 1
ATOM 5881 O O . THR A 1 794 ? -45.364 21.556 78.950 1.00 81.62 794 THR A O 1
ATOM 5884 N N . ALA A 1 795 ? -45.099 23.354 80.256 1.00 81.31 795 ALA A N 1
ATOM 5885 C CA . ALA A 1 795 ? -46.533 23.621 80.399 1.00 81.31 795 ALA A CA 1
ATOM 5886 C C . ALA A 1 795 ? -47.276 23.826 79.055 1.00 81.31 795 ALA A C 1
ATOM 5888 O O . ALA A 1 795 ? -48.500 23.926 79.031 1.00 81.31 795 ALA A O 1
ATOM 5889 N N . SER A 1 796 ? -46.546 23.934 77.936 1.00 87.00 796 SER A N 1
ATOM 5890 C CA . SER A 1 796 ? -47.106 24.074 76.589 1.00 87.00 796 SER A CA 1
ATOM 5891 C C . SER A 1 796 ? -47.465 22.744 75.916 1.00 87.00 796 SER A C 1
ATOM 5893 O O . SER A 1 796 ? -48.181 22.767 74.920 1.00 87.00 796 SER A O 1
ATOM 5895 N N . GLY A 1 797 ? -46.924 21.614 76.390 1.00 84.94 797 GLY A N 1
ATOM 5896 C CA . GLY A 1 797 ? -47.052 20.295 75.757 1.00 84.94 797 GLY A CA 1
ATOM 5897 C C . GLY A 1 797 ? -46.318 20.116 74.416 1.00 84.94 797 GLY A C 1
ATOM 5898 O O . GLY A 1 797 ? -46.371 19.036 73.821 1.00 84.94 797 GLY A O 1
ATOM 5899 N N . ASN A 1 798 ? -45.631 21.152 73.913 1.00 91.50 798 ASN A N 1
ATOM 5900 C CA . ASN A 1 798 ? -44.774 21.071 72.728 1.00 91.50 798 ASN A CA 1
ATOM 5901 C C . ASN A 1 798 ? -43.343 20.766 73.159 1.00 91.50 798 ASN A C 1
ATOM 5903 O O . ASN A 1 798 ? -42.590 21.652 73.564 1.00 91.50 798 ASN A O 1
ATOM 5907 N N . GLU A 1 799 ? -42.982 19.497 73.094 1.00 93.00 799 GLU A N 1
ATOM 5908 C CA . GLU A 1 799 ? -41.793 18.977 73.741 1.00 93.00 799 GLU A CA 1
ATOM 5909 C C . GLU A 1 799 ? -40.861 18.315 72.742 1.00 93.00 799 GLU A C 1
ATOM 5911 O O . GLU A 1 799 ? -41.263 17.939 71.644 1.00 93.00 799 GLU A O 1
ATOM 5916 N N . THR A 1 800 ? -39.586 18.174 73.096 1.00 93.88 800 THR A N 1
ATOM 5917 C CA . THR A 1 800 ? -38.606 17.516 72.230 1.00 93.88 800 THR A CA 1
ATOM 5918 C C . THR A 1 800 ? -37.605 16.711 73.042 1.00 93.88 800 THR A C 1
ATOM 5920 O O . THR A 1 800 ? -36.997 17.219 73.979 1.00 93.88 800 THR A O 1
ATOM 5923 N N . CYS A 1 801 ? -37.391 15.463 72.632 1.00 94.12 801 CYS A N 1
ATOM 5924 C CA . CYS A 1 801 ? -36.358 14.571 73.140 1.00 94.12 801 CYS A CA 1
ATOM 5925 C C . CYS A 1 801 ? -35.445 14.151 72.001 1.00 94.12 801 CYS A C 1
ATOM 5927 O O . CYS A 1 801 ? -35.935 13.701 70.970 1.00 94.12 801 CYS A O 1
ATOM 5929 N N . SER A 1 802 ? -34.130 14.246 72.195 1.00 92.50 802 SER A N 1
ATOM 5930 C CA . SER A 1 802 ? -33.153 13.771 71.212 1.00 92.50 802 SER A CA 1
ATOM 5931 C C . SER A 1 802 ? -32.157 12.794 71.828 1.00 92.50 802 SER A C 1
ATOM 5933 O O . SER A 1 802 ? -31.810 12.910 73.001 1.00 92.50 802 SER A O 1
ATOM 5935 N N . ALA A 1 803 ? -31.685 11.854 71.018 1.00 90.25 803 ALA A N 1
ATOM 5936 C CA . ALA A 1 803 ? -30.617 10.919 71.328 1.00 90.25 803 ALA A CA 1
ATOM 5937 C C . ALA A 1 803 ? -29.564 10.998 70.217 1.00 90.25 803 ALA A C 1
ATOM 5939 O O . ALA A 1 803 ? -29.847 10.681 69.062 1.00 90.25 803 ALA A O 1
ATOM 5940 N N . THR A 1 804 ? -28.348 11.415 70.566 1.00 88.00 804 THR A N 1
ATOM 5941 C CA . THR A 1 804 ? -27.194 11.405 69.661 1.00 88.00 804 THR A CA 1
ATOM 5942 C C . THR A 1 804 ? -26.590 10.004 69.605 1.00 88.00 804 THR A C 1
ATOM 5944 O O . THR A 1 804 ? -26.486 9.330 70.628 1.00 88.00 804 THR A O 1
ATOM 5947 N N . ASN A 1 805 ? -26.204 9.551 68.408 1.00 84.44 805 ASN A N 1
ATOM 5948 C CA . ASN A 1 805 ? -25.728 8.182 68.148 1.00 84.44 805 ASN A CA 1
ATOM 5949 C C . ASN A 1 805 ? -26.623 7.087 68.783 1.00 84.44 805 ASN A C 1
ATOM 5951 O O . ASN A 1 805 ? -26.138 6.273 69.577 1.00 84.44 805 ASN A O 1
ATOM 5955 N N . PRO A 1 806 ? -27.941 7.077 68.500 1.00 90.12 806 PRO A N 1
ATOM 5956 C CA . PRO A 1 806 ? -28.873 6.152 69.137 1.00 90.12 806 PRO A CA 1
ATOM 5957 C C . PRO A 1 806 ? -28.521 4.692 68.817 1.00 90.12 806 PRO A C 1
ATOM 5959 O O . PRO A 1 806 ? -28.152 4.351 67.694 1.00 90.12 806 PRO A O 1
ATOM 5962 N N . SER A 1 807 ? -28.681 3.806 69.803 1.00 87.44 807 SER A N 1
ATOM 5963 C CA . SER A 1 807 ? -28.523 2.362 69.593 1.00 87.44 807 SER A CA 1
ATOM 5964 C C . SER A 1 807 ? -29.527 1.844 68.560 1.00 87.44 807 SER A C 1
ATOM 5966 O O . SER A 1 807 ? -30.695 2.245 68.565 1.00 87.44 807 SER A O 1
ATOM 5968 N N . ALA A 1 808 ? -29.076 0.932 67.697 1.00 83.12 808 ALA A N 1
ATOM 5969 C CA . ALA A 1 808 ? -29.921 0.292 66.697 1.00 83.12 808 ALA A CA 1
ATOM 5970 C C . ALA A 1 808 ? -30.990 -0.588 67.363 1.00 83.12 808 ALA A C 1
ATOM 5972 O O . ALA A 1 808 ? -30.685 -1.367 68.264 1.00 83.12 808 ALA A O 1
ATOM 5973 N N . GLY A 1 809 ? -32.235 -0.484 66.903 1.00 85.50 809 GLY A N 1
ATOM 5974 C CA . GLY A 1 809 ? -33.381 -1.210 67.450 1.00 85.50 809 GLY A CA 1
ATOM 5975 C C . GLY A 1 809 ? -34.596 -0.311 67.679 1.00 85.50 809 GLY A C 1
ATOM 5976 O O . GLY A 1 809 ? -34.661 0.816 67.189 1.00 85.50 809 GLY A O 1
ATOM 5977 N N . THR A 1 810 ? -35.596 -0.821 68.394 1.00 92.94 810 THR A N 1
ATOM 5978 C CA . THR A 1 810 ? -36.866 -0.109 68.596 1.00 92.94 810 THR A CA 1
ATOM 5979 C C . THR A 1 810 ? -36.752 0.936 69.698 1.00 92.94 810 THR A C 1
ATOM 5981 O O . THR A 1 810 ? -36.456 0.608 70.845 1.00 92.94 810 THR A O 1
ATOM 5984 N N . TRP A 1 811 ? -37.062 2.184 69.362 1.00 94.75 811 TRP A N 1
ATOM 5985 C CA . TRP A 1 811 ? -37.215 3.284 70.305 1.00 94.75 811 TRP A CA 1
ATOM 5986 C C . TRP A 1 811 ? -38.687 3.621 70.476 1.00 94.75 811 TRP A C 1
ATOM 5988 O O . TRP A 1 811 ? -39.409 3.805 69.500 1.00 94.75 811 TRP A O 1
ATOM 5998 N N . TRP A 1 812 ? -39.121 3.718 71.721 1.00 95.00 812 TRP A N 1
ATOM 5999 C CA . TRP A 1 812 ? -40.485 4.043 72.101 1.00 95.00 812 TRP A CA 1
ATOM 6000 C C . TRP A 1 812 ? -40.581 5.492 72.561 1.00 95.00 812 TRP A C 1
ATOM 6002 O O . TRP A 1 812 ? -39.688 5.986 73.249 1.00 95.00 812 TRP A O 1
ATOM 6012 N N . VAL A 1 813 ? -41.701 6.139 72.239 1.00 95.31 813 VAL A N 1
ATOM 6013 C CA . VAL A 1 813 ? -42.135 7.399 72.844 1.00 95.31 813 VAL A CA 1
ATOM 6014 C C . VAL A 1 813 ? -43.544 7.230 73.412 1.00 95.31 813 VAL A C 1
ATOM 6016 O O . VAL A 1 813 ? -44.462 6.779 72.728 1.00 95.31 813 VAL A O 1
ATOM 6019 N N . GLY A 1 814 ? -43.711 7.537 74.693 1.00 93.88 814 GLY A N 1
ATOM 6020 C CA . GLY A 1 814 ? -44.998 7.585 75.375 1.00 93.88 814 GLY A CA 1
ATOM 6021 C C . GLY A 1 814 ? -45.377 9.031 75.640 1.00 93.88 814 GLY A C 1
ATOM 6022 O O . GLY A 1 814 ? -44.570 9.771 76.191 1.00 93.88 814 GLY A O 1
ATOM 6023 N N . VAL A 1 815 ? -46.587 9.420 75.252 1.00 93.56 815 VAL A N 1
ATOM 6024 C CA . VAL A 1 815 ? -47.161 10.732 75.560 1.00 93.56 815 VAL A CA 1
ATOM 6025 C C . VAL A 1 815 ? -48.139 10.561 76.717 1.00 93.56 815 VAL A C 1
ATOM 6027 O O . VAL A 1 815 ? -49.111 9.809 76.595 1.00 93.56 815 VAL A O 1
ATOM 6030 N N . ASN A 1 816 ? -47.860 11.220 77.835 1.00 92.12 816 ASN A N 1
ATOM 6031 C CA . ASN A 1 816 ? -48.652 11.185 79.058 1.00 92.12 816 ASN A CA 1
ATOM 6032 C C . ASN A 1 816 ? -49.474 12.472 79.184 1.00 92.12 816 ASN A C 1
ATOM 6034 O O . ASN A 1 816 ? -48.922 13.570 79.139 1.00 92.12 816 ASN A O 1
ATOM 6038 N N . GLY A 1 817 ? -50.790 12.349 79.353 1.00 89.31 817 GLY A N 1
ATOM 6039 C CA . GLY A 1 817 ? -51.663 13.507 79.533 1.00 89.31 817 GLY A CA 1
ATOM 6040 C C . GLY A 1 817 ? -51.640 14.016 80.969 1.00 89.31 817 GLY A C 1
ATOM 6041 O O . GLY A 1 817 ? -52.435 13.548 81.783 1.00 89.31 817 GLY A O 1
ATOM 6042 N N . TYR A 1 818 ? -50.789 14.989 81.300 1.00 85.44 818 TYR A N 1
ATOM 6043 C CA . TYR A 1 818 ? -50.902 15.691 82.587 1.00 85.44 818 TYR A CA 1
ATOM 6044 C C . TYR A 1 818 ? -52.226 16.475 82.658 1.00 85.44 818 TYR A C 1
ATOM 6046 O O . TYR A 1 818 ? -52.932 16.451 83.672 1.00 85.44 818 TYR A O 1
ATOM 6054 N N . ALA A 1 819 ? -52.625 17.047 81.520 1.00 84.38 819 ALA A N 1
ATOM 6055 C CA . ALA A 1 819 ? -53.979 17.474 81.198 1.00 84.38 819 ALA A CA 1
ATOM 6056 C C . ALA A 1 819 ? -54.477 16.770 79.920 1.00 84.38 819 ALA A C 1
ATOM 6058 O O . ALA A 1 819 ? -53.692 16.327 79.081 1.00 84.38 819 ALA A O 1
ATOM 6059 N N . ALA A 1 820 ? -55.799 16.653 79.760 1.00 88.31 820 ALA A N 1
ATOM 6060 C CA . ALA A 1 820 ? -56.371 16.117 78.526 1.00 88.31 820 ALA A CA 1
ATOM 6061 C C . ALA A 1 820 ? -56.074 17.075 77.361 1.00 88.31 820 ALA A C 1
ATOM 6063 O O . ALA A 1 820 ? -56.455 18.245 77.407 1.00 88.31 820 ALA A O 1
ATOM 6064 N N . GLY A 1 821 ? -55.403 16.583 76.321 1.00 84.56 821 GLY A N 1
ATOM 6065 C CA . GLY A 1 821 ? -54.878 17.422 75.248 1.00 84.56 821 GLY A CA 1
ATOM 6066 C C . GLY A 1 821 ? -54.787 16.696 73.915 1.00 84.56 821 GLY A C 1
ATOM 6067 O O . GLY A 1 821 ? -54.676 15.469 73.856 1.00 84.56 821 GLY A O 1
ATOM 6068 N N . SER A 1 822 ? -54.843 17.473 72.835 1.00 91.38 822 SER A N 1
ATOM 6069 C CA . SER A 1 822 ? -54.516 17.015 71.485 1.00 91.38 822 SER A CA 1
ATOM 6070 C C . SER A 1 822 ? -53.119 17.481 71.090 1.00 91.38 822 SER A C 1
ATOM 6072 O O . SER A 1 822 ? -52.660 18.488 71.617 1.00 91.38 822 SER A O 1
ATOM 6074 N N . PHE A 1 823 ? -52.439 16.735 70.219 1.00 93.12 823 PHE A N 1
ATOM 6075 C CA . PHE A 1 823 ? -51.064 16.993 69.791 1.00 93.12 823 PHE A CA 1
ATOM 6076 C C . PHE A 1 823 ? -50.763 16.358 68.422 1.00 93.12 823 PHE A C 1
ATOM 6078 O O . PHE A 1 823 ? -51.511 15.527 67.901 1.00 93.12 823 PHE A O 1
ATOM 6085 N N . THR A 1 824 ? -49.630 16.745 67.842 1.00 94.62 824 THR A N 1
ATOM 6086 C CA . THR A 1 824 ? -48.974 16.085 66.705 1.00 94.62 824 THR A CA 1
ATOM 6087 C C . THR A 1 824 ? -47.644 15.514 67.177 1.00 94.62 824 THR A C 1
ATOM 6089 O O . THR A 1 824 ? -46.916 16.227 67.855 1.00 94.62 824 THR A O 1
ATOM 6092 N N . ILE A 1 825 ? -47.307 14.268 66.835 1.00 95.31 825 ILE A N 1
ATOM 6093 C CA . ILE A 1 825 ? -46.026 13.634 67.205 1.00 95.31 825 ILE A CA 1
ATOM 6094 C C . ILE A 1 825 ? -45.200 13.313 65.956 1.00 95.31 825 ILE A C 1
ATOM 6096 O O . ILE A 1 825 ? -45.717 12.741 64.998 1.00 95.31 825 ILE A O 1
ATOM 6100 N N . THR A 1 826 ? -43.910 13.641 65.982 1.00 94.38 826 THR A N 1
ATOM 6101 C CA . THR A 1 826 ? -42.951 13.316 64.915 1.00 94.38 826 THR A CA 1
ATOM 6102 C C . THR A 1 826 ? -41.731 12.636 65.520 1.00 94.38 826 THR A C 1
ATOM 6104 O O . THR A 1 826 ? -41.211 13.103 66.529 1.00 94.38 826 THR A O 1
ATOM 6107 N N . GLY A 1 827 ? -41.257 11.551 64.907 1.00 93.44 827 GLY A N 1
ATOM 6108 C CA . GLY A 1 827 ? -39.949 10.957 65.192 1.00 93.44 827 GLY A CA 1
ATOM 6109 C C . GLY A 1 827 ? -39.046 11.124 63.974 1.00 93.44 827 GLY A C 1
ATOM 6110 O O . GLY A 1 827 ? -39.494 10.818 62.879 1.00 93.44 827 GLY A O 1
ATOM 6111 N N . THR A 1 828 ? -37.809 11.585 64.131 1.00 91.44 828 THR A N 1
ATOM 6112 C CA . THR A 1 828 ? -36.852 11.832 63.041 1.00 91.44 828 THR A CA 1
ATOM 6113 C C . THR A 1 828 ? -35.534 11.145 63.352 1.00 91.44 828 THR A C 1
ATOM 6115 O O . THR A 1 828 ? -34.888 11.469 64.341 1.00 91.44 828 THR A O 1
ATOM 6118 N N . VAL A 1 829 ? -35.128 10.210 62.502 1.00 87.81 829 VAL A N 1
ATOM 6119 C CA . VAL A 1 829 ? -33.831 9.531 62.547 1.00 87.81 829 VAL A CA 1
ATOM 6120 C C . VAL A 1 829 ? -32.939 10.078 61.438 1.00 87.81 829 VAL A C 1
ATOM 6122 O O . VAL A 1 829 ? -33.335 10.077 60.271 1.00 87.81 829 VAL A O 1
ATOM 6125 N N . THR A 1 830 ? -31.725 10.485 61.795 1.00 81.56 830 THR A N 1
ATOM 6126 C CA . THR A 1 830 ? -30.677 10.904 60.860 1.00 81.56 830 THR A CA 1
ATOM 6127 C C . THR A 1 830 ? -29.648 9.787 60.726 1.00 81.56 830 THR A C 1
ATOM 6129 O O . THR A 1 830 ? -29.057 9.367 61.719 1.00 81.56 830 THR A O 1
ATOM 6132 N N . VAL A 1 831 ? -29.408 9.323 59.501 1.00 76.25 831 VAL A N 1
ATOM 6133 C CA . VAL A 1 831 ? -28.320 8.394 59.153 1.00 76.25 831 VAL A CA 1
ATOM 6134 C C . VAL A 1 831 ? -27.340 9.091 58.204 1.00 76.25 831 VAL A C 1
ATOM 6136 O O . VAL A 1 831 ? -27.785 9.874 57.363 1.00 76.25 831 VAL A O 1
ATOM 6139 N N . PRO A 1 832 ? -26.021 8.840 58.300 1.00 63.50 832 PRO A N 1
ATOM 6140 C CA . PRO A 1 832 ? -25.088 9.256 57.266 1.00 63.50 832 PRO A CA 1
ATOM 6141 C C . PRO A 1 832 ? -25.449 8.536 55.969 1.00 63.50 832 PRO A C 1
ATOM 6143 O O . PRO A 1 832 ? -25.593 7.312 55.954 1.00 63.50 832 PRO A O 1
ATOM 6146 N N . THR A 1 833 ? -25.579 9.281 54.876 1.00 64.00 833 THR A N 1
ATOM 6147 C CA . THR A 1 833 ? -25.731 8.673 53.555 1.00 64.00 833 THR A CA 1
ATOM 6148 C C . THR A 1 833 ? -24.418 7.974 53.203 1.00 64.00 833 THR A C 1
ATOM 6150 O O . THR A 1 833 ? -23.386 8.650 53.147 1.00 64.00 833 THR A O 1
ATOM 6153 N N . PRO A 1 834 ? -24.407 6.649 52.976 1.00 69.19 834 PRO A N 1
ATOM 6154 C CA . PRO A 1 834 ? -23.211 5.990 52.481 1.00 69.19 834 PRO A CA 1
ATOM 6155 C C . PRO A 1 834 ? -22.850 6.592 51.121 1.00 69.19 834 PRO A C 1
ATOM 6157 O O . PRO A 1 834 ? -23.705 6.728 50.243 1.00 69.19 834 PRO A O 1
ATOM 6160 N N . THR A 1 835 ? -21.589 6.993 50.978 1.00 81.69 835 THR A N 1
ATOM 6161 C CA . THR A 1 835 ? -21.036 7.447 49.704 1.00 81.69 835 THR A CA 1
ATOM 6162 C C . THR A 1 835 ? -20.087 6.399 49.146 1.00 81.69 835 THR A C 1
ATOM 6164 O O . THR A 1 835 ? -19.485 5.618 49.883 1.00 81.69 835 THR A O 1
ATOM 6167 N N . TYR A 1 836 ? -19.973 6.387 47.828 1.00 88.38 836 TYR A N 1
ATOM 6168 C CA . TYR A 1 836 ? -19.217 5.416 47.056 1.00 88.38 836 TYR A CA 1
ATOM 6169 C C . TYR A 1 836 ? -18.275 6.137 46.093 1.00 88.38 836 TYR A C 1
ATOM 6171 O O . TYR A 1 836 ? -18.309 7.367 45.955 1.00 88.38 836 TYR A O 1
ATOM 6179 N N . SER A 1 837 ? -17.426 5.370 45.419 1.00 90.75 837 SER A N 1
ATOM 6180 C CA . SER A 1 837 ? -16.535 5.869 44.379 1.00 90.75 837 SER A CA 1
ATOM 6181 C C . SER A 1 837 ? -16.701 5.142 43.049 1.00 90.75 837 SER A C 1
ATOM 6183 O O . SER A 1 837 ? -17.103 3.979 43.002 1.00 90.75 837 SER A O 1
ATOM 6185 N N . ILE A 1 838 ? -16.362 5.845 41.968 1.00 95.62 838 ILE A N 1
ATOM 6186 C CA . ILE A 1 838 ? -16.129 5.284 40.638 1.00 95.62 838 ILE A CA 1
ATOM 6187 C C . ILE A 1 838 ? -14.638 5.430 40.315 1.00 95.62 838 ILE A C 1
ATOM 6189 O O . ILE A 1 838 ? -14.107 6.535 40.424 1.00 95.62 838 ILE A O 1
ATOM 6193 N N . SER A 1 839 ? -13.956 4.363 39.900 1.00 93.25 839 SER A N 1
ATOM 6194 C CA . SER A 1 839 ? -12.532 4.411 39.532 1.00 93.25 839 SER A CA 1
ATOM 6195 C C . SER A 1 839 ? -12.187 3.611 38.275 1.00 93.25 839 SER A C 1
ATOM 6197 O O . SER A 1 839 ? -12.894 2.677 37.887 1.00 93.25 839 SER A O 1
ATOM 6199 N N . GLY A 1 840 ? -11.069 3.975 37.649 1.00 93.69 840 GLY A N 1
ATOM 6200 C CA . GLY A 1 840 ? -10.524 3.315 36.464 1.00 93.69 840 GLY A CA 1
ATOM 6201 C C . GLY A 1 840 ? -9.314 4.060 35.902 1.00 93.69 840 GLY A C 1
ATOM 6202 O O . GLY A 1 840 ? -8.705 4.868 36.598 1.00 93.69 840 GLY A O 1
ATOM 6203 N N . SER A 1 841 ? -8.951 3.788 34.652 1.00 93.38 841 SER A N 1
ATOM 6204 C CA . SER A 1 841 ? -7.881 4.489 33.937 1.00 93.38 841 SER A CA 1
ATOM 6205 C C . SER A 1 841 ? -8.457 5.542 32.995 1.00 93.38 841 SER A C 1
ATOM 6207 O O . SER A 1 841 ? -9.389 5.256 32.255 1.00 93.38 841 SER A O 1
ATOM 6209 N N . ALA A 1 842 ? -7.902 6.752 32.977 1.00 89.75 842 ALA A N 1
ATOM 6210 C CA . ALA A 1 842 ? -8.282 7.799 32.029 1.00 89.75 842 ALA A CA 1
ATOM 6211 C C . ALA A 1 842 ? -7.496 7.723 30.704 1.00 89.75 842 ALA A C 1
ATOM 6213 O O . ALA A 1 842 ? -7.706 8.548 29.824 1.00 89.75 842 ALA A O 1
ATOM 6214 N N . GLY A 1 843 ? -6.546 6.791 30.568 1.00 87.44 843 GLY A N 1
ATOM 6215 C CA . GLY A 1 843 ? -5.710 6.640 29.370 1.00 87.44 843 GLY A CA 1
ATOM 6216 C C . GLY A 1 843 ? -4.596 7.685 29.198 1.00 87.44 843 GLY A C 1
ATOM 6217 O O . GLY A 1 843 ? -3.762 7.541 28.314 1.00 87.44 843 GLY A O 1
ATOM 6218 N N . THR A 1 844 ? -4.541 8.722 30.038 1.00 87.38 844 THR A N 1
ATOM 6219 C CA . THR A 1 844 ? -3.460 9.725 30.076 1.00 87.38 844 THR A CA 1
ATOM 6220 C C . THR A 1 844 ? -3.368 10.346 31.477 1.00 87.38 844 THR A C 1
ATOM 6222 O O . THR A 1 844 ? -4.409 10.442 32.138 1.00 87.38 844 THR A O 1
ATOM 6225 N N . PRO A 1 845 ? -2.191 10.802 31.955 1.00 87.38 845 PRO A N 1
ATOM 6226 C CA . PRO A 1 845 ? -2.063 11.489 33.243 1.00 87.38 845 PRO A CA 1
ATOM 6227 C C . PRO A 1 845 ? -2.680 12.887 33.211 1.00 87.38 845 PRO A C 1
ATOM 6229 O O . PRO A 1 845 ? -2.635 13.558 32.179 1.00 87.38 845 PRO A O 1
ATOM 6232 N N . GLY A 1 846 ? -3.206 13.383 34.329 1.00 84.50 846 GLY A N 1
ATOM 6233 C CA . GLY A 1 846 ? -3.727 14.750 34.424 1.00 84.50 846 GLY A CA 1
ATOM 6234 C C . GLY A 1 846 ? -5.031 15.011 33.657 1.00 84.50 846 GLY A C 1
ATOM 6235 O O . GLY A 1 846 ? -5.357 16.168 33.405 1.00 84.50 846 GLY A O 1
ATOM 6236 N N . ALA A 1 847 ? -5.772 13.973 33.263 1.00 90.06 847 ALA A N 1
ATOM 6237 C CA . ALA A 1 847 ? -7.137 14.123 32.763 1.00 90.06 847 ALA A CA 1
ATOM 6238 C C . ALA A 1 847 ? -8.116 14.308 33.931 1.00 90.06 847 ALA A C 1
ATOM 6240 O O . ALA A 1 847 ? -8.007 13.623 34.946 1.00 90.06 847 ALA A O 1
ATOM 6241 N N . ILE A 1 848 ? -9.088 15.209 33.781 1.00 95.38 848 ILE A N 1
ATOM 6242 C CA . ILE A 1 848 ? -10.159 15.436 34.759 1.00 95.38 848 ILE A CA 1
ATOM 6243 C C . ILE A 1 848 ? -11.346 14.555 34.381 1.00 95.38 848 ILE A C 1
ATOM 6245 O O . ILE A 1 848 ? -11.916 14.717 33.302 1.00 95.38 848 ILE A O 1
ATOM 6249 N N . VAL A 1 849 ? -11.742 13.645 35.269 1.00 96.06 849 VAL A N 1
ATOM 6250 C CA . VAL A 1 849 ? -12.901 12.765 35.097 1.00 96.06 849 VAL A CA 1
ATOM 6251 C C . VAL A 1 849 ? -14.032 13.219 36.010 1.00 96.06 849 VAL A C 1
ATOM 6253 O O . VAL A 1 849 ? -13.853 13.326 37.220 1.00 96.06 849 VAL A O 1
ATOM 6256 N N . THR A 1 850 ? -15.200 13.490 35.434 1.00 95.75 850 THR A N 1
ATOM 6257 C CA . THR A 1 850 ? -16.389 13.989 36.148 1.00 95.75 850 THR A CA 1
ATOM 6258 C C . THR A 1 850 ? -17.454 12.905 36.275 1.00 95.75 850 THR A C 1
ATOM 6260 O O . THR A 1 850 ? -17.607 12.100 35.363 1.00 95.75 850 THR A O 1
ATOM 6263 N N . ALA A 1 851 ? -18.191 12.880 37.389 1.00 93.25 851 ALA A N 1
ATOM 6264 C CA . ALA A 1 851 ? -19.386 12.058 37.594 1.00 93.25 851 ALA A CA 1
ATOM 6265 C C . ALA A 1 851 ? -20.406 12.847 38.438 1.00 93.25 851 ALA A C 1
ATOM 6267 O O . ALA A 1 851 ? -20.260 12.998 39.653 1.00 93.25 851 ALA A O 1
ATOM 6268 N N . GLY A 1 852 ? -21.441 13.393 37.793 1.00 88.19 852 GLY A N 1
ATOM 6269 C CA . GLY A 1 852 ? -22.367 14.325 38.448 1.00 88.19 852 GLY A CA 1
ATOM 6270 C C . GLY A 1 852 ? -21.661 15.626 38.851 1.00 88.19 852 GLY A C 1
ATOM 6271 O O . GLY A 1 852 ? -20.995 16.242 38.027 1.00 88.19 852 GLY A O 1
ATOM 6272 N N . SER A 1 853 ? -21.795 16.043 40.114 1.00 85.94 853 SER A N 1
ATOM 6273 C CA . SER A 1 853 ? -21.100 17.221 40.662 1.00 85.94 853 SER A CA 1
ATOM 6274 C C . SER A 1 853 ? -19.698 16.922 41.211 1.00 85.94 853 SER A C 1
ATOM 6276 O O . SER A 1 853 ? -19.063 17.824 41.749 1.00 85.94 853 SER A O 1
ATOM 6278 N N . GLN A 1 854 ? -19.241 15.666 41.147 1.00 93.94 854 GLN A N 1
ATOM 6279 C CA . GLN A 1 854 ? -17.940 15.235 41.664 1.00 93.94 854 GLN A CA 1
ATOM 6280 C C . GLN A 1 854 ? -16.936 15.038 40.522 1.00 93.94 854 GLN A C 1
ATOM 6282 O O . GLN A 1 854 ? -17.317 14.742 39.387 1.00 93.94 854 GLN A O 1
ATOM 6287 N N . SER A 1 855 ? -15.643 15.161 40.825 1.00 94.06 855 SER A N 1
ATOM 6288 C CA . SER A 1 855 ? -14.561 14.945 39.858 1.00 94.06 855 SER A CA 1
ATOM 6289 C C . SER A 1 855 ? -13.300 14.370 40.501 1.00 94.06 855 SER A C 1
ATOM 6291 O O . SER A 1 855 ? -13.063 14.582 41.688 1.00 94.06 855 SER A O 1
ATOM 6293 N N . GLY A 1 856 ? -12.463 13.709 39.704 1.00 92.44 856 GLY A N 1
ATOM 6294 C CA . GLY A 1 856 ? -11.130 13.242 40.087 1.00 92.44 856 GLY A CA 1
ATOM 6295 C C . GLY A 1 856 ? -10.136 13.402 38.937 1.00 92.44 856 GLY A C 1
ATOM 6296 O O . GLY A 1 856 ? -10.527 13.351 37.773 1.00 92.44 856 GLY A O 1
ATOM 6297 N N . THR A 1 857 ? -8.857 13.598 39.251 1.00 94.19 857 THR A N 1
ATOM 6298 C CA . THR A 1 857 ? -7.789 13.761 38.251 1.00 94.19 857 THR A CA 1
ATOM 6299 C C . THR A 1 857 ? -6.978 12.478 38.136 1.00 94.19 857 THR A C 1
ATOM 6301 O O . THR A 1 857 ? -6.661 11.872 39.160 1.00 94.19 857 THR A O 1
ATOM 6304 N N . SER A 1 858 ? -6.630 12.062 36.917 1.00 93.06 858 SER A N 1
ATOM 6305 C CA . SER A 1 858 ? -5.769 10.897 36.728 1.00 93.06 858 SER A CA 1
ATOM 6306 C C . SER A 1 858 ? -4.326 11.145 37.183 1.00 93.06 858 SER A C 1
ATOM 6308 O O . SER A 1 858 ? -3.752 12.211 36.943 1.00 93.06 858 SER A O 1
ATOM 6310 N N . ASP A 1 859 ? -3.734 10.146 37.835 1.00 85.31 859 ASP A N 1
ATOM 6311 C CA . ASP A 1 859 ? -2.350 10.160 38.310 1.00 85.31 859 ASP A CA 1
ATOM 6312 C C . ASP A 1 859 ? -1.328 9.877 37.187 1.00 85.31 859 ASP A C 1
ATOM 6314 O O . ASP A 1 859 ? -1.676 9.680 36.022 1.00 85.31 859 ASP A O 1
ATOM 6318 N N . GLY A 1 860 ? -0.035 9.848 37.536 1.00 70.31 860 GLY A N 1
ATOM 6319 C CA . GLY A 1 860 ? 1.068 9.540 36.611 1.00 70.31 860 GLY A CA 1
ATOM 6320 C C . GLY A 1 860 ? 1.037 8.128 36.008 1.00 70.31 860 GLY A C 1
ATOM 6321 O O . GLY A 1 860 ? 1.768 7.863 35.062 1.00 70.31 860 GLY A O 1
ATOM 6322 N N . SER A 1 861 ? 0.195 7.237 36.540 1.00 77.25 861 SER A N 1
ATOM 6323 C CA . SER A 1 861 ? -0.080 5.890 36.020 1.00 77.25 861 SER A CA 1
ATOM 6324 C C . SER A 1 861 ? -1.439 5.812 35.309 1.00 77.25 861 SER A C 1
ATOM 6326 O O . SER A 1 861 ? -1.945 4.721 35.053 1.00 77.25 861 SER A O 1
ATOM 6328 N N . ASN A 1 862 ? -2.023 6.965 34.965 1.00 91.31 862 ASN A N 1
ATOM 6329 C CA . ASN A 1 862 ? -3.313 7.143 34.299 1.00 91.31 862 ASN A CA 1
ATOM 6330 C C . ASN A 1 862 ? -4.547 6.796 35.150 1.00 91.31 862 ASN A C 1
ATOM 6332 O O . ASN A 1 862 ? -5.655 6.854 34.620 1.00 91.31 862 ASN A O 1
ATOM 6336 N N . ASN A 1 863 ? -4.418 6.450 36.431 1.00 90.62 863 ASN A N 1
ATOM 6337 C CA . ASN A 1 863 ? -5.553 6.007 37.248 1.00 90.62 863 ASN A CA 1
ATOM 6338 C C . ASN A 1 863 ? -6.311 7.193 37.843 1.00 90.62 863 ASN A C 1
ATOM 6340 O O . ASN A 1 863 ? -5.693 8.132 38.334 1.00 90.62 863 ASN A O 1
ATOM 6344 N N . TYR A 1 864 ? -7.642 7.137 37.858 1.00 95.50 864 TYR A N 1
ATOM 6345 C CA . TYR A 1 864 ? -8.509 8.128 38.492 1.00 95.50 864 TYR A CA 1
ATOM 6346 C C . TYR A 1 864 ? -9.487 7.472 39.479 1.00 95.50 864 TYR A C 1
ATOM 6348 O O . TYR A 1 864 ? -9.859 6.302 39.342 1.00 95.50 864 TYR A O 1
ATOM 6356 N N . ALA A 1 865 ? -9.962 8.257 40.448 1.00 94.62 865 ALA A N 1
ATOM 6357 C CA . ALA A 1 865 ? -11.087 7.905 41.309 1.00 94.62 865 ALA A CA 1
ATOM 6358 C C . ALA A 1 865 ? -11.956 9.142 41.587 1.00 94.62 865 ALA A C 1
ATOM 6360 O O . ALA A 1 865 ? -11.446 10.180 42.002 1.00 94.62 865 ALA A O 1
ATOM 6361 N N . VAL A 1 866 ? -13.268 9.021 41.377 1.00 94.81 866 VAL A N 1
ATOM 6362 C CA . VAL A 1 866 ? -14.283 10.020 41.737 1.00 94.81 866 VAL A CA 1
ATOM 6363 C C . VAL A 1 866 ? -15.041 9.499 42.957 1.00 94.81 866 VAL A C 1
ATOM 6365 O O . VAL A 1 866 ? -15.716 8.479 42.858 1.00 94.81 866 VAL A O 1
ATOM 6368 N N . SER A 1 867 ? -14.902 10.145 44.115 1.00 92.44 867 SER A N 1
ATOM 6369 C CA . SER A 1 867 ? -15.497 9.721 45.395 1.00 92.44 867 SER A CA 1
ATOM 6370 C C . SER A 1 867 ? -16.665 10.621 45.827 1.00 92.44 867 SER A C 1
ATOM 6372 O O . SER A 1 867 ? -16.930 11.652 45.212 1.00 92.44 867 SER A O 1
ATOM 6374 N N . GLY A 1 868 ? -17.391 10.229 46.881 1.00 86.31 868 GLY A N 1
ATOM 6375 C CA . GLY A 1 868 ? -18.488 11.035 47.436 1.00 86.31 868 GLY A CA 1
ATOM 6376 C C . GLY A 1 868 ? -19.821 10.883 46.695 1.00 86.31 868 GLY A C 1
ATOM 6377 O O . GLY A 1 868 ? -20.681 11.757 46.788 1.00 86.31 868 GLY A O 1
ATOM 6378 N N . LEU A 1 869 ? -19.998 9.794 45.945 1.00 87.38 869 LEU A N 1
ATOM 6379 C CA . LEU A 1 869 ? -21.180 9.551 45.121 1.00 87.38 869 LEU A CA 1
ATOM 6380 C C . LEU A 1 869 ? -22.272 8.836 45.924 1.00 87.38 869 LEU A C 1
ATOM 6382 O O . LEU A 1 869 ? -21.990 7.883 46.643 1.00 87.38 869 LEU A O 1
ATOM 6386 N N . ALA A 1 870 ? -23.523 9.271 45.796 1.00 84.88 870 ALA A N 1
ATOM 6387 C CA . ALA A 1 870 ? -24.674 8.539 46.322 1.00 84.88 870 ALA A CA 1
ATOM 6388 C C . ALA A 1 870 ? -25.060 7.389 45.371 1.00 84.88 870 ALA A C 1
ATOM 6390 O O . ALA A 1 870 ? -24.523 7.264 44.272 1.00 84.88 870 ALA A O 1
ATOM 6391 N N . ASN A 1 871 ? -26.021 6.554 45.770 1.00 80.25 871 ASN A N 1
ATOM 6392 C CA . ASN A 1 871 ? -26.613 5.605 44.827 1.00 80.25 871 ASN A CA 1
ATOM 6393 C C . ASN A 1 871 ? -27.318 6.363 43.700 1.00 80.25 871 ASN A C 1
ATOM 6395 O O . ASN A 1 871 ? -28.124 7.260 43.949 1.00 80.25 871 ASN A O 1
ATOM 6399 N N . GLY A 1 872 ? -27.018 5.997 42.463 1.00 81.81 872 GLY A N 1
ATOM 6400 C CA . GLY A 1 872 ? -27.481 6.722 41.291 1.00 81.81 872 GLY A CA 1
ATOM 6401 C C . GLY A 1 872 ? -26.741 6.294 40.034 1.00 81.81 872 GLY A C 1
ATOM 6402 O O . GLY A 1 872 ? -25.750 5.570 40.093 1.00 81.81 872 GLY A O 1
ATOM 6403 N N . THR A 1 873 ? -27.242 6.736 38.884 1.00 86.19 873 THR A N 1
ATOM 6404 C CA . THR A 1 873 ? -26.567 6.539 37.598 1.00 86.19 873 THR A CA 1
ATOM 6405 C C . THR A 1 873 ? -25.892 7.836 37.187 1.00 86.19 873 THR A C 1
ATOM 6407 O O . THR A 1 873 ? -26.520 8.893 37.183 1.00 86.19 873 THR A O 1
ATOM 6410 N N . TYR A 1 874 ? -24.611 7.741 36.851 1.00 89.38 874 TYR A N 1
ATOM 6411 C CA . TYR A 1 874 ? -23.743 8.860 36.526 1.00 89.38 874 TYR A CA 1
ATOM 6412 C C . TYR A 1 874 ? -23.241 8.741 35.091 1.00 89.38 874 TYR A C 1
ATOM 6414 O O . TYR A 1 874 ? -22.861 7.659 34.649 1.00 89.38 874 TYR A O 1
ATOM 6422 N N . THR A 1 875 ? -23.184 9.867 34.383 1.00 93.06 875 THR A N 1
ATOM 6423 C CA . THR A 1 875 ? -22.413 9.979 33.141 1.00 93.06 875 THR A CA 1
ATOM 6424 C C . THR A 1 875 ? -20.987 10.363 33.508 1.00 93.06 875 THR A C 1
ATOM 6426 O O . THR A 1 875 ? -20.741 11.474 33.975 1.00 93.06 875 THR A O 1
ATOM 6429 N N . VAL A 1 876 ? -20.062 9.426 33.333 1.00 95.12 876 VAL A N 1
ATOM 6430 C CA . VAL A 1 876 ? -18.646 9.575 33.655 1.00 95.12 876 VAL A CA 1
ATOM 6431 C C . VAL A 1 876 ? -17.905 10.072 32.422 1.00 95.12 876 VAL A C 1
ATOM 6433 O O . VAL A 1 876 ? -17.889 9.375 31.411 1.00 95.12 876 VAL A O 1
ATOM 6436 N N . THR A 1 877 ? -17.310 11.265 32.489 1.00 94.50 877 THR A N 1
ATOM 6437 C CA . THR A 1 877 ? -16.711 11.932 31.316 1.00 94.50 877 THR A CA 1
ATOM 6438 C C . THR A 1 877 ? -15.285 12.401 31.616 1.00 94.50 877 THR A C 1
ATOM 6440 O O . THR A 1 877 ? -15.118 13.243 32.507 1.00 94.50 877 THR A O 1
ATOM 6443 N N . PRO A 1 878 ? -14.260 11.891 30.908 1.00 95.50 878 PRO A N 1
ATOM 6444 C CA . PRO A 1 878 ? -12.892 12.387 30.987 1.00 95.50 878 PRO A CA 1
ATOM 6445 C C . PRO A 1 878 ? -12.697 13.619 30.093 1.00 95.50 878 PRO A C 1
ATOM 6447 O O . PRO A 1 878 ? -13.266 13.729 29.009 1.00 95.50 878 PRO A O 1
ATOM 6450 N N . THR A 1 879 ? -11.860 14.551 30.538 1.00 89.38 879 THR A N 1
ATOM 6451 C CA . THR A 1 879 ? -11.512 15.765 29.796 1.00 89.38 879 THR A CA 1
ATOM 6452 C C . THR A 1 879 ? -10.041 16.112 29.992 1.00 89.38 879 THR A C 1
ATOM 6454 O O . THR A 1 879 ? -9.510 16.064 31.102 1.00 89.38 879 THR A O 1
ATOM 6457 N N . LYS A 1 880 ? -9.368 16.462 28.896 1.00 85.44 880 LYS A N 1
ATOM 6458 C CA . LYS A 1 880 ? -8.008 17.006 28.878 1.00 85.44 880 LYS A CA 1
ATOM 6459 C C . LYS A 1 880 ? -7.806 17.736 27.555 1.00 85.44 880 LYS A C 1
ATOM 6461 O O . LYS A 1 880 ? -8.145 17.199 26.504 1.00 85.44 880 LYS A O 1
ATOM 6466 N N . SER A 1 881 ? -7.292 18.961 27.611 1.00 75.31 881 SER A N 1
ATOM 6467 C CA . SER A 1 881 ? -7.035 19.766 26.410 1.00 75.31 881 SER A CA 1
ATOM 6468 C C . SER A 1 881 ? -6.072 19.041 25.464 1.00 75.31 881 SER A C 1
ATOM 6470 O O . SER A 1 881 ? -5.092 18.465 25.933 1.00 75.31 881 SER A O 1
ATOM 6472 N N . GLY A 1 882 ? -6.356 19.065 24.159 1.00 68.06 882 GLY A N 1
ATOM 6473 C CA . GLY A 1 882 ? -5.558 18.375 23.131 1.00 68.06 882 GLY A CA 1
ATOM 6474 C C . GLY A 1 882 ? -5.758 16.855 23.076 1.00 68.06 882 GLY A C 1
ATOM 6475 O O . GLY A 1 882 ? -5.108 16.182 22.282 1.00 68.06 882 GLY A O 1
ATOM 6476 N N . CYS A 1 883 ? -6.655 16.296 23.899 1.00 78.38 883 CYS A N 1
ATOM 6477 C CA . CYS A 1 883 ? -6.932 14.864 23.940 1.00 78.38 883 CYS A CA 1
ATOM 6478 C C . CYS A 1 883 ? -8.371 14.543 23.532 1.00 78.38 883 CYS A C 1
ATOM 6480 O O . CYS A 1 883 ? -9.322 15.201 23.954 1.00 78.38 883 CYS A O 1
ATOM 6482 N N . THR A 1 884 ? -8.530 13.463 22.776 1.00 81.69 884 THR A N 1
ATOM 6483 C CA . THR A 1 884 ? -9.815 12.797 22.541 1.00 81.69 884 THR A CA 1
ATOM 6484 C C . THR A 1 884 ? -9.860 11.500 23.341 1.00 81.69 884 THR A C 1
ATOM 6486 O O . THR A 1 884 ? -8.846 10.816 23.475 1.00 81.69 884 THR A O 1
ATOM 6489 N N . PHE A 1 885 ? -11.020 11.173 23.910 1.00 85.62 885 PHE A N 1
ATOM 6490 C CA . PHE A 1 885 ? -11.191 9.995 24.759 1.00 85.62 885 PHE A CA 1
ATOM 6491 C C . PHE A 1 885 ? -12.155 9.001 24.118 1.00 85.62 885 PHE A C 1
ATOM 6493 O O . PHE A 1 885 ? -13.185 9.397 23.569 1.00 85.62 885 PHE A O 1
ATOM 6500 N N . SER A 1 886 ? -11.826 7.712 24.200 1.00 83.00 886 SER A N 1
ATOM 6501 C CA . SER A 1 886 ? -12.672 6.620 23.724 1.00 83.00 886 SER A CA 1
ATOM 6502 C C . SER A 1 886 ? -12.873 5.574 24.829 1.00 83.00 886 SER A C 1
ATOM 6504 O O . SER A 1 886 ? -11.882 5.011 25.313 1.00 83.00 886 SER A O 1
ATOM 6506 N N . PRO A 1 887 ? -14.125 5.307 25.249 1.00 87.19 887 PRO A N 1
ATOM 6507 C CA . PRO A 1 887 ? -15.348 6.025 24.857 1.00 87.19 887 PRO A CA 1
ATOM 6508 C C . PRO A 1 887 ? -15.355 7.489 25.350 1.00 87.19 887 PRO A C 1
ATOM 6510 O O . PRO A 1 887 ? -14.649 7.833 26.288 1.00 87.19 887 PRO A O 1
ATOM 6513 N N . ALA A 1 888 ? -16.158 8.372 24.744 1.00 81.56 888 ALA A N 1
ATOM 6514 C CA . ALA A 1 888 ? -16.215 9.786 25.158 1.00 81.56 888 ALA A CA 1
ATOM 6515 C C . ALA A 1 888 ? -16.861 9.987 26.545 1.00 81.56 888 ALA A C 1
ATOM 6517 O O . ALA A 1 888 ? -16.582 10.963 27.232 1.00 81.56 888 ALA A O 1
ATOM 6518 N N . SER A 1 889 ? -17.735 9.065 26.958 1.00 91.75 889 SER A N 1
ATOM 6519 C CA . SER A 1 889 ? -18.283 8.971 28.314 1.00 91.75 889 SER A CA 1
ATOM 6520 C C . SER A 1 889 ? -18.784 7.547 28.588 1.00 91.75 889 SER A C 1
ATOM 6522 O O . SER A 1 889 ? -18.990 6.767 27.655 1.00 91.75 889 SER A O 1
ATOM 6524 N N . LEU A 1 890 ? -18.984 7.203 29.861 1.00 90.31 890 LEU A N 1
ATOM 6525 C CA . LEU A 1 890 ? -19.573 5.939 30.316 1.00 90.31 890 LEU A CA 1
ATOM 6526 C C . LEU A 1 890 ? -20.801 6.216 31.189 1.00 90.31 890 LEU A C 1
ATOM 6528 O O . LEU A 1 890 ? -20.762 7.095 32.044 1.00 90.31 890 LEU A O 1
ATOM 6532 N N . SER A 1 891 ? -21.880 5.451 31.022 1.00 92.81 891 SER A N 1
ATOM 6533 C CA . SER A 1 891 ? -22.999 5.464 31.973 1.00 92.81 891 SER A CA 1
ATOM 6534 C C . SER A 1 891 ? -22.743 4.419 33.059 1.00 92.81 891 SER A C 1
ATOM 6536 O O . SER A 1 891 ? -22.635 3.233 32.755 1.00 92.81 891 SER A O 1
ATOM 6538 N N . VAL A 1 892 ? -22.602 4.855 34.312 1.00 89.75 892 VAL A N 1
ATOM 6539 C CA . VAL A 1 892 ? -22.167 4.013 35.436 1.00 89.75 892 VAL A CA 1
ATOM 6540 C C . VAL A 1 892 ? -23.160 4.117 36.588 1.00 89.75 892 VAL A C 1
ATOM 6542 O O . VAL A 1 892 ? -23.415 5.209 37.096 1.00 89.75 892 VAL A O 1
ATOM 6545 N N . THR A 1 893 ? -23.704 2.985 37.035 1.00 89.38 893 THR A N 1
ATOM 6546 C CA . THR A 1 893 ? -24.631 2.926 38.174 1.00 89.38 893 THR A CA 1
ATOM 6547 C C . THR A 1 893 ? -23.903 2.527 39.452 1.00 89.38 893 THR A C 1
ATOM 6549 O O . THR A 1 893 ? -23.336 1.443 39.550 1.00 89.38 893 THR A O 1
ATOM 6552 N N . VAL A 1 894 ? -23.978 3.392 40.459 1.00 81.25 894 VAL A N 1
ATOM 6553 C CA . VAL A 1 894 ? -23.559 3.121 41.835 1.00 81.25 894 VAL A CA 1
ATOM 6554 C C . VAL A 1 894 ? -24.767 2.586 42.604 1.00 81.25 894 VAL A C 1
ATOM 6556 O O . VAL A 1 894 ? -25.798 3.256 42.689 1.00 81.25 894 VAL A O 1
ATOM 6559 N N . SER A 1 895 ? -24.653 1.374 43.152 1.00 82.06 895 SER A N 1
ATOM 6560 C CA . SER A 1 895 ? -25.729 0.709 43.900 1.00 82.06 895 SER A CA 1
ATOM 6561 C C . SER A 1 895 ? -25.170 -0.096 45.070 1.00 82.06 895 SER A C 1
ATOM 6563 O O . SER A 1 895 ? -24.988 -1.309 44.983 1.00 82.06 895 SER A O 1
ATOM 6565 N N . GLY A 1 896 ? -24.904 0.574 46.186 1.00 77.94 896 GLY A N 1
ATOM 6566 C CA . GLY A 1 896 ? -24.519 -0.082 47.432 1.00 77.94 896 GLY A CA 1
ATOM 6567 C C . GLY A 1 896 ? -23.026 -0.391 47.572 1.00 77.94 896 GLY A C 1
ATOM 6568 O O . GLY A 1 896 ? -22.626 -0.861 48.636 1.00 77.94 896 GLY A O 1
ATOM 6569 N N . ALA A 1 897 ? -22.202 -0.128 46.549 1.00 79.12 897 ALA A N 1
ATOM 6570 C CA . ALA A 1 897 ? -20.765 -0.413 46.543 1.00 79.12 897 ALA A CA 1
ATOM 6571 C C . ALA A 1 897 ? -19.974 0.510 45.593 1.00 79.12 897 ALA A C 1
ATOM 6573 O O . ALA A 1 897 ? -20.544 1.123 44.688 1.00 79.12 897 ALA A O 1
ATOM 6574 N N . ASN A 1 898 ? -18.649 0.569 45.789 1.00 83.94 898 ASN A N 1
ATOM 6575 C CA . ASN A 1 898 ? -17.717 1.228 44.867 1.00 83.94 898 ASN A CA 1
ATOM 6576 C C . ASN A 1 898 ? -17.674 0.488 43.524 1.00 83.94 898 ASN A C 1
ATOM 6578 O O . ASN A 1 898 ? -17.680 -0.742 43.492 1.00 83.94 898 ASN A O 1
ATOM 6582 N N . VAL A 1 899 ? -17.570 1.238 42.430 1.00 86.75 899 VAL A N 1
ATOM 6583 C CA . VAL A 1 899 ? -17.532 0.709 41.063 1.00 86.75 899 VAL A CA 1
ATOM 6584 C C . VAL A 1 899 ? -16.147 0.953 40.472 1.00 86.75 899 VAL A C 1
ATOM 6586 O O . VAL A 1 899 ? -15.699 2.091 40.373 1.00 86.75 899 VAL A O 1
ATOM 6589 N N . THR A 1 900 ? -15.443 -0.106 40.084 1.00 89.88 900 THR A N 1
ATOM 6590 C CA . THR A 1 900 ? -14.068 -0.027 39.563 1.00 89.88 900 THR A CA 1
ATOM 6591 C C . THR A 1 900 ? -14.006 -0.425 38.082 1.00 89.88 900 THR A C 1
ATOM 6593 O O . THR A 1 900 ? -15.003 -0.859 37.499 1.00 89.88 900 THR A O 1
ATOM 6596 N N . GLY A 1 901 ? -12.846 -0.252 37.442 1.00 88.12 901 GLY A N 1
ATOM 6597 C CA . GLY A 1 901 ? -12.599 -0.700 36.064 1.00 88.12 901 GLY A CA 1
ATOM 6598 C C . GLY A 1 901 ? -13.272 0.141 34.975 1.00 88.12 901 GLY A C 1
ATOM 6599 O O . GLY A 1 901 ? -13.446 -0.339 33.857 1.00 88.12 901 GLY A O 1
ATOM 6600 N N . GLN A 1 902 ? -13.661 1.380 35.283 1.00 95.06 902 GLN A N 1
ATOM 6601 C CA . GLN A 1 902 ? -14.268 2.295 34.316 1.00 95.06 902 GLN A CA 1
ATOM 6602 C C . GLN A 1 902 ? -13.164 2.980 33.504 1.00 95.06 902 GLN A C 1
ATOM 6604 O O . GLN A 1 902 ? -12.632 4.010 33.902 1.00 95.06 902 GLN A O 1
ATOM 6609 N N . ASN A 1 903 ? -12.743 2.348 32.410 1.00 92.69 903 ASN A N 1
ATOM 6610 C CA . ASN A 1 903 ? -11.532 2.739 31.689 1.00 92.69 903 ASN A CA 1
ATOM 6611 C C . ASN A 1 903 ? -11.832 3.529 30.409 1.00 92.69 903 ASN A C 1
ATOM 6613 O O . ASN A 1 903 ? -12.768 3.224 29.672 1.00 92.69 903 ASN A O 1
ATOM 6617 N N . PHE A 1 904 ? -10.958 4.486 30.119 1.00 92.56 904 PHE A N 1
ATOM 6618 C CA . PHE A 1 904 ? -10.903 5.280 28.903 1.00 92.56 904 PHE A CA 1
ATOM 6619 C C . PHE A 1 904 ? -9.543 5.098 28.230 1.00 92.56 904 PHE A C 1
ATOM 6621 O O . PHE A 1 904 ? -8.521 4.904 28.890 1.00 92.56 904 PHE A O 1
ATOM 6628 N N . THR A 1 905 ? -9.524 5.213 26.910 1.00 88.38 905 THR A N 1
ATOM 6629 C CA . THR A 1 905 ? -8.299 5.420 26.133 1.00 88.38 905 THR A CA 1
ATOM 6630 C C . THR A 1 905 ? -8.220 6.886 25.735 1.00 88.38 905 THR A C 1
ATOM 6632 O O . THR A 1 905 ? -9.248 7.479 25.414 1.00 88.38 905 THR A O 1
ATOM 6635 N N . ALA A 1 906 ? -7.030 7.481 25.783 1.00 84.19 906 ALA A N 1
ATOM 6636 C CA . ALA A 1 906 ? -6.819 8.879 25.425 1.00 84.19 906 ALA A CA 1
ATOM 6637 C C . ALA A 1 906 ? -5.858 8.965 24.240 1.00 84.19 906 ALA A C 1
ATOM 6639 O O . ALA A 1 906 ? -4.759 8.417 24.293 1.00 84.19 906 ALA A O 1
ATOM 6640 N N . ASN A 1 907 ? -6.263 9.673 23.191 1.00 80.06 907 ASN A N 1
ATOM 6641 C CA . ASN A 1 907 ? -5.396 10.053 22.088 1.00 80.06 907 ASN A CA 1
ATOM 6642 C C . ASN A 1 907 ? -5.146 11.559 22.175 1.00 80.06 907 ASN A C 1
ATOM 6644 O O . ASN A 1 907 ? -6.049 12.357 21.917 1.00 80.06 907 ASN A O 1
ATOM 6648 N N . CYS A 1 908 ? -3.941 11.924 22.604 1.00 73.56 908 CYS A N 1
ATOM 6649 C CA . CYS A 1 908 ? -3.505 13.303 22.764 1.00 73.56 908 CYS A CA 1
ATOM 6650 C C . CYS A 1 908 ? -2.544 13.648 21.627 1.00 73.56 908 CYS A C 1
ATOM 6652 O O . CYS A 1 908 ? -1.405 13.185 21.627 1.00 73.56 908 CYS A O 1
ATOM 6654 N N . SER A 1 909 ? -2.999 14.427 20.652 1.00 60.34 909 SER A N 1
ATOM 6655 C CA . SER A 1 909 ? -2.159 14.881 19.544 1.00 60.34 909 SER A CA 1
ATOM 6656 C C . SER A 1 909 ? -1.326 16.079 19.990 1.00 60.34 909 SER A C 1
ATOM 6658 O O . SER A 1 909 ? -1.883 17.020 20.532 1.00 60.34 909 SER A O 1
ATOM 6660 N N . SER A 1 910 ? -0.014 16.069 19.752 1.00 62.59 910 SER A N 1
ATOM 6661 C CA . SER A 1 910 ? 0.822 17.275 19.806 1.00 62.59 910 SER A CA 1
ATOM 6662 C C . SER A 1 910 ? 1.367 17.560 18.412 1.00 62.59 910 SER A C 1
ATOM 6664 O O . SER A 1 910 ? 1.932 16.666 17.784 1.00 62.59 910 SER A O 1
ATOM 6666 N N . SER A 1 911 ? 1.219 18.790 17.937 1.00 77.25 911 SER A N 1
ATOM 6667 C CA . SER A 1 911 ? 1.741 19.251 16.652 1.00 77.25 911 SER A CA 1
ATOM 6668 C C . SER A 1 911 ? 3.168 19.785 16.806 1.00 77.25 911 SER A C 1
ATOM 6670 O O . SER A 1 911 ? 3.430 20.630 17.666 1.00 77.25 911 SER A O 1
ATOM 6672 N N . THR A 1 912 ? 4.092 19.332 15.957 1.00 86.75 912 THR A N 1
ATOM 6673 C CA . THR A 1 912 ? 5.460 19.869 15.872 1.00 86.75 912 THR A CA 1
ATOM 6674 C C . THR A 1 912 ? 5.476 21.093 14.960 1.00 86.75 912 THR A C 1
ATOM 6676 O O . THR A 1 912 ? 5.108 21.006 13.794 1.00 86.75 912 THR A O 1
ATOM 6679 N N . LEU A 1 913 ? 5.890 22.241 15.497 1.00 86.88 913 LEU A N 1
ATOM 6680 C CA . LEU A 1 913 ? 5.998 23.513 14.771 1.00 86.88 913 LEU A CA 1
ATOM 6681 C C . LEU A 1 913 ? 7.392 23.721 14.167 1.00 86.88 913 LEU A C 1
ATOM 6683 O O . LEU A 1 913 ? 7.533 24.395 13.151 1.00 86.88 913 LEU A O 1
ATOM 6687 N N . PHE A 1 914 ? 8.417 23.161 14.807 1.00 89.75 914 PHE A N 1
ATOM 6688 C CA . PHE A 1 914 ? 9.807 23.203 14.362 1.00 89.75 914 PHE A CA 1
ATOM 6689 C C . PHE A 1 914 ? 10.540 21.983 14.921 1.00 89.75 914 PHE A C 1
ATOM 6691 O O . PHE A 1 914 ? 10.310 21.613 16.069 1.00 89.75 914 PHE A O 1
ATOM 6698 N N . SER A 1 915 ? 11.414 21.363 14.135 1.00 91.19 915 SER A N 1
ATOM 6699 C CA . SER A 1 915 ? 12.292 20.288 14.599 1.00 91.19 915 SER A CA 1
ATOM 6700 C C . SER A 1 915 ? 13.591 20.321 13.811 1.00 91.19 915 SER A C 1
ATOM 6702 O O . SER A 1 915 ? 13.560 20.382 12.583 1.00 91.19 915 SER A O 1
ATOM 6704 N N . ASN A 1 916 ? 14.726 20.307 14.502 1.00 89.38 916 ASN A N 1
ATOM 6705 C CA . ASN A 1 916 ? 16.045 20.268 13.890 1.00 89.38 916 ASN A CA 1
ATOM 6706 C C . ASN A 1 916 ? 17.085 19.745 14.896 1.00 89.38 916 ASN A C 1
ATOM 6708 O O . ASN A 1 916 ? 17.312 20.370 15.931 1.00 89.38 916 ASN A O 1
ATOM 6712 N N . GLY A 1 917 ? 17.729 18.623 14.575 1.00 87.56 917 GLY A N 1
ATOM 6713 C CA . GLY A 1 917 ? 18.806 18.024 15.373 1.00 87.56 917 GLY A CA 1
ATOM 6714 C C . GLY A 1 917 ? 20.211 18.448 14.944 1.00 87.56 917 GLY A C 1
ATOM 6715 O O . GLY A 1 917 ? 21.150 17.718 15.161 1.00 87.56 917 GLY A O 1
ATOM 6716 N N . PHE A 1 918 ? 20.383 19.578 14.249 1.00 90.81 918 PHE A N 1
ATOM 6717 C CA . PHE A 1 918 ? 21.679 19.999 13.686 1.00 90.81 918 PHE A CA 1
ATOM 6718 C C . PHE A 1 918 ? 22.314 19.016 12.682 1.00 90.81 918 PHE A C 1
ATOM 6720 O O . PHE A 1 918 ? 23.499 19.126 12.386 1.00 90.81 918 PHE A O 1
ATOM 6727 N N . GLU A 1 919 ? 21.520 18.136 12.070 1.00 91.19 919 GLU A N 1
ATOM 6728 C CA . GLU A 1 919 ? 21.976 17.154 11.069 1.00 91.19 919 GLU A CA 1
ATOM 6729 C C . GLU A 1 919 ? 22.421 17.772 9.735 1.00 91.19 919 GLU A C 1
ATOM 6731 O O . GLU A 1 919 ? 23.090 17.130 8.928 1.00 91.19 919 GLU A O 1
ATOM 6736 N N . SER A 1 920 ? 22.084 19.041 9.503 1.00 81.75 920 SER A N 1
ATOM 6737 C CA . SER A 1 920 ? 22.564 19.804 8.357 1.00 81.75 920 SER A CA 1
ATOM 6738 C C . SER A 1 920 ? 22.923 21.231 8.754 1.00 81.75 920 SER A C 1
ATOM 6740 O O . SER A 1 920 ? 22.233 21.879 9.545 1.00 81.75 920 SER A O 1
ATOM 6742 N N . ALA A 1 921 ? 23.991 21.752 8.145 1.00 71.31 921 ALA A N 1
ATOM 6743 C CA . ALA A 1 921 ? 24.360 23.161 8.255 1.00 71.31 921 ALA A CA 1
ATOM 6744 C C . ALA A 1 921 ? 23.356 24.081 7.533 1.00 71.31 921 ALA A C 1
ATOM 6746 O O . ALA A 1 921 ? 23.277 25.271 7.841 1.00 71.31 921 ALA A O 1
ATOM 6747 N N . THR A 1 922 ? 22.573 23.550 6.584 1.00 75.06 922 THR A N 1
ATOM 6748 C CA . THR A 1 922 ? 21.513 24.307 5.909 1.00 75.06 922 THR A CA 1
ATOM 6749 C C . THR A 1 922 ? 20.379 24.607 6.885 1.00 75.06 922 THR A C 1
ATOM 6751 O O . THR A 1 922 ? 19.861 23.705 7.537 1.00 75.06 922 THR A O 1
ATOM 6754 N N . GLY A 1 923 ? 19.964 25.871 6.969 1.00 79.06 923 GLY A N 1
ATOM 6755 C CA . GLY A 1 923 ? 18.882 26.305 7.856 1.00 79.06 923 GLY A CA 1
ATOM 6756 C C . GLY A 1 923 ? 19.352 27.062 9.099 1.00 79.06 923 GLY A C 1
ATOM 6757 O O . GLY A 1 923 ? 18.553 27.810 9.661 1.00 79.06 923 GLY A O 1
ATOM 6758 N N . TRP A 1 924 ? 20.638 26.988 9.457 1.00 89.75 924 TRP A N 1
ATOM 6759 C CA . TRP A 1 924 ? 21.232 27.746 10.561 1.00 89.75 924 TRP A CA 1
ATOM 6760 C C . TRP A 1 924 ? 22.232 28.786 10.056 1.00 89.75 924 TRP A C 1
ATOM 6762 O O . TRP A 1 924 ? 23.103 28.499 9.241 1.00 89.75 924 TRP A O 1
ATOM 6772 N N . ALA A 1 925 ? 22.142 30.002 10.582 1.00 91.88 925 ALA A N 1
ATOM 6773 C CA . ALA A 1 925 ? 23.144 31.039 10.403 1.00 91.88 925 ALA A CA 1
ATOM 6774 C C . ALA A 1 925 ? 23.801 31.355 11.742 1.00 91.88 925 ALA A C 1
ATOM 6776 O O . ALA A 1 925 ? 23.199 31.212 12.807 1.00 91.88 925 ALA A O 1
ATOM 6777 N N . THR A 1 926 ? 25.048 31.815 11.688 1.00 93.19 926 THR A N 1
ATOM 6778 C CA . THR A 1 926 ? 25.761 32.288 12.873 1.00 93.19 926 THR A CA 1
ATOM 6779 C C . THR A 1 926 ? 26.057 33.772 12.744 1.00 93.19 926 THR A C 1
ATOM 6781 O O . THR A 1 926 ? 26.316 34.281 11.654 1.00 93.19 926 THR A O 1
ATOM 6784 N N . VAL A 1 927 ? 25.982 34.493 13.857 1.00 93.19 927 VAL A N 1
ATOM 6785 C CA . VAL A 1 927 ? 26.337 35.909 13.921 1.00 93.19 927 VAL A CA 1
ATOM 6786 C C . VAL A 1 927 ? 27.115 36.185 15.198 1.00 93.19 927 VAL A C 1
ATOM 6788 O O . VAL A 1 927 ? 26.692 35.824 16.299 1.00 93.19 927 VAL A O 1
ATOM 6791 N N . GLN A 1 928 ? 28.276 36.811 15.034 1.00 91.56 928 GLN A N 1
ATOM 6792 C CA . GLN A 1 928 ? 29.116 37.268 16.135 1.00 91.56 928 GLN A CA 1
ATOM 6793 C C . GLN A 1 928 ? 28.458 38.483 16.794 1.00 91.56 928 GLN A C 1
ATOM 6795 O O . GLN A 1 928 ? 28.070 39.425 16.104 1.00 91.56 928 GLN A O 1
ATOM 6800 N N . ILE A 1 929 ? 28.319 38.453 18.118 1.00 92.44 929 ILE A N 1
ATOM 6801 C CA . ILE A 1 929 ? 27.717 39.541 18.902 1.00 92.44 929 ILE A CA 1
ATOM 6802 C C . ILE A 1 929 ? 28.796 40.328 19.647 1.00 92.44 929 ILE A C 1
ATOM 6804 O O . ILE A 1 929 ? 28.741 41.554 19.694 1.00 92.44 929 ILE A O 1
ATOM 6808 N N . SER A 1 930 ? 29.789 39.636 20.207 1.00 90.56 930 SER A N 1
ATOM 6809 C CA . SER A 1 930 ? 30.909 40.240 20.932 1.00 90.56 930 SER A CA 1
ATOM 6810 C C . SER A 1 930 ? 32.141 39.342 20.836 1.00 90.56 930 SER A C 1
ATOM 6812 O O . SER A 1 930 ? 32.029 38.133 21.034 1.00 90.56 930 SER A O 1
ATOM 6814 N N . GLY A 1 931 ? 33.313 39.927 20.578 1.00 85.38 931 GLY A N 1
ATOM 6815 C CA . GLY A 1 931 ? 34.572 39.191 20.431 1.00 85.38 931 GLY A CA 1
ATOM 6816 C C . GLY A 1 931 ? 34.887 38.718 19.014 1.00 85.38 931 GLY A C 1
ATOM 6817 O O . GLY A 1 931 ? 34.184 39.039 18.059 1.00 85.38 931 GLY A O 1
ATOM 6818 N N . THR A 1 932 ? 35.982 37.965 18.885 1.00 74.25 932 THR A N 1
ATOM 6819 C CA . THR A 1 932 ? 36.440 37.376 17.608 1.00 74.25 932 THR A CA 1
ATOM 6820 C C . THR A 1 932 ? 36.723 35.872 17.688 1.00 74.25 932 THR A C 1
ATOM 6822 O O . THR A 1 932 ? 37.019 35.252 16.668 1.00 74.25 932 THR A O 1
ATOM 6825 N N . THR A 1 933 ? 36.616 35.265 18.874 1.00 70.44 933 THR A N 1
ATOM 6826 C CA . THR A 1 933 ? 36.813 33.828 19.118 1.00 70.44 933 THR A CA 1
ATOM 6827 C C . THR A 1 933 ? 35.575 33.269 19.822 1.00 70.44 933 THR A C 1
ATOM 6829 O O . THR A 1 933 ? 35.082 33.892 20.754 1.00 70.44 933 THR A O 1
ATOM 6832 N N . GLY A 1 934 ? 35.034 32.135 19.355 1.00 79.50 934 GLY A N 1
ATOM 6833 C CA . GLY A 1 934 ? 33.803 31.535 19.903 1.00 79.50 934 GLY A CA 1
ATOM 6834 C C . GLY A 1 934 ? 32.738 31.188 18.868 1.00 79.50 934 GLY A C 1
ATOM 6835 O O . GLY A 1 934 ? 31.579 31.555 19.012 1.00 79.50 934 GLY A O 1
ATOM 6836 N N . ALA A 1 935 ? 33.116 30.528 17.774 1.00 89.69 935 ALA A N 1
ATOM 6837 C CA . ALA A 1 935 ? 32.173 30.169 16.719 1.00 89.69 935 ALA A CA 1
ATOM 6838 C C . ALA A 1 935 ? 31.264 28.997 17.124 1.00 89.69 935 ALA A C 1
ATOM 6840 O O . ALA A 1 935 ? 31.692 28.082 17.833 1.00 89.69 935 ALA A O 1
ATOM 6841 N N . TRP A 1 936 ? 30.035 29.012 16.604 1.00 95.50 936 TRP A N 1
ATOM 6842 C CA . TRP A 1 936 ? 29.200 27.817 16.534 1.00 95.50 936 TRP A CA 1
ATOM 6843 C C . TRP A 1 936 ? 29.608 26.975 15.327 1.00 95.50 936 TRP A C 1
ATOM 6845 O O . TRP A 1 936 ? 29.822 27.503 14.236 1.00 95.50 936 TRP A O 1
ATOM 6855 N N . THR A 1 937 ? 29.711 25.667 15.527 1.00 94.38 937 THR A N 1
ATOM 6856 C CA . THR A 1 937 ? 30.063 24.680 14.498 1.00 94.38 937 THR A CA 1
ATOM 6857 C C . THR A 1 937 ? 29.250 23.415 14.708 1.00 94.38 937 THR A C 1
ATOM 6859 O O . THR A 1 937 ? 28.912 23.100 15.844 1.00 94.38 937 THR A O 1
ATOM 6862 N N . LEU A 1 938 ? 28.960 22.684 13.636 1.00 94.19 938 LEU A N 1
ATOM 6863 C CA . LEU A 1 938 ? 28.342 21.364 13.723 1.00 94.19 938 LEU A CA 1
ATOM 6864 C C . LEU A 1 938 ? 29.453 20.317 13.823 1.00 94.19 938 LEU A C 1
ATOM 6866 O O . LEU A 1 938 ? 30.418 20.367 13.056 1.00 94.19 938 LEU A O 1
ATOM 6870 N N . VAL A 1 939 ? 29.353 19.400 14.783 1.00 95.00 939 VAL A N 1
ATOM 6871 C CA . VAL A 1 939 ? 30.382 18.378 15.029 1.00 95.00 939 VAL A CA 1
ATOM 6872 C C . VAL A 1 939 ? 29.758 17.009 15.272 1.00 95.00 939 VAL A C 1
ATOM 6874 O O . VAL A 1 939 ? 28.734 16.912 15.935 1.00 95.00 939 VAL A O 1
ATOM 6877 N N . ALA A 1 940 ? 30.396 15.950 14.765 1.00 93.31 940 ALA A N 1
ATOM 6878 C CA . ALA A 1 940 ? 29.977 14.561 15.002 1.00 93.31 940 ALA A CA 1
ATOM 6879 C C . ALA A 1 940 ? 30.544 13.971 16.309 1.00 93.31 940 ALA A C 1
ATOM 6881 O O . ALA A 1 940 ? 30.216 12.859 16.717 1.00 93.31 940 ALA A O 1
ATOM 6882 N N . SER A 1 941 ? 31.435 14.710 16.970 1.00 94.81 941 SER A N 1
ATOM 6883 C CA . SER A 1 941 ? 31.972 14.383 18.286 1.00 94.81 941 SER A CA 1
ATOM 6884 C C . SER A 1 941 ? 32.449 15.647 18.998 1.00 94.81 941 SER A C 1
ATOM 6886 O O . SER A 1 941 ? 32.906 16.613 18.380 1.00 94.81 941 SER A O 1
ATOM 6888 N N . GLY A 1 942 ? 32.299 15.653 20.318 1.00 93.31 942 GLY A N 1
ATOM 6889 C CA . GLY A 1 942 ? 32.726 16.742 21.183 1.00 93.31 942 GLY A CA 1
ATOM 6890 C C . GLY A 1 942 ? 34.157 16.559 21.673 1.00 93.31 942 GLY A C 1
ATOM 6891 O O . GLY A 1 942 ? 34.629 15.441 21.874 1.00 93.31 942 GLY A O 1
ATOM 6892 N N . THR A 1 943 ? 34.836 17.677 21.908 1.00 91.81 943 THR A N 1
ATOM 6893 C CA . THR A 1 943 ? 36.117 17.760 22.620 1.00 91.81 943 THR A CA 1
ATOM 6894 C C . THR A 1 943 ? 36.034 18.850 23.684 1.00 91.81 943 THR A C 1
ATOM 6896 O O . THR A 1 943 ? 35.521 19.935 23.401 1.00 91.81 943 THR A O 1
ATOM 6899 N N . ASN A 1 944 ? 36.578 18.605 24.878 1.00 90.88 944 ASN A N 1
ATOM 6900 C CA . ASN A 1 944 ? 36.472 19.499 26.040 1.00 90.88 944 ASN A CA 1
ATOM 6901 C C . ASN A 1 944 ? 35.007 19.842 26.409 1.00 90.88 944 ASN A C 1
ATOM 6903 O O . ASN A 1 944 ? 34.609 20.989 26.220 1.00 90.88 944 ASN A O 1
ATOM 6907 N N . PRO A 1 945 ? 34.189 18.897 26.918 1.00 91.75 945 PRO A N 1
ATOM 6908 C CA . PRO A 1 945 ? 34.486 17.485 27.197 1.00 91.75 945 PRO A CA 1
ATOM 6909 C C . PRO A 1 945 ? 34.348 16.578 25.959 1.00 91.75 945 PRO A C 1
ATOM 6911 O O . PRO A 1 945 ? 33.971 17.032 24.884 1.00 91.75 945 PRO A O 1
ATOM 6914 N N . THR A 1 946 ? 34.697 15.292 26.095 1.00 93.25 946 THR A N 1
ATOM 6915 C CA . THR A 1 946 ? 34.460 14.289 25.038 1.00 93.25 946 THR A CA 1
ATOM 6916 C C . THR A 1 946 ? 33.045 13.735 25.160 1.00 93.25 946 THR A C 1
ATOM 6918 O O . THR A 1 946 ? 32.682 13.250 26.230 1.00 93.25 946 THR A O 1
ATOM 6921 N N . LEU A 1 947 ? 32.267 13.805 24.082 1.00 95.19 947 LEU A N 1
ATOM 6922 C CA . LEU A 1 947 ? 30.897 13.293 24.011 1.00 95.19 947 LEU A CA 1
ATOM 6923 C C . LEU A 1 947 ? 30.509 12.964 22.563 1.00 95.19 947 LEU A C 1
ATOM 6925 O O . LEU A 1 947 ? 31.164 13.414 21.619 1.00 95.19 947 LEU A O 1
ATOM 6929 N N . SER A 1 948 ? 29.418 12.224 22.409 1.00 95.19 948 SER A N 1
ATOM 6930 C CA . SER A 1 948 ? 28.725 12.014 21.134 1.00 95.19 948 SER A CA 1
ATOM 6931 C C . SER A 1 948 ? 27.428 12.836 21.099 1.00 95.19 948 SER A C 1
ATOM 6933 O O . SER A 1 948 ? 26.928 13.178 22.181 1.00 95.19 948 SER A O 1
ATOM 6935 N N . PRO A 1 949 ? 26.896 13.147 19.899 1.00 96.12 949 PRO A N 1
ATOM 6936 C CA . PRO A 1 949 ? 25.563 13.733 19.737 1.00 96.12 949 PRO A CA 1
ATOM 6937 C C . PRO A 1 949 ? 24.506 12.982 20.556 1.00 96.12 949 PRO A C 1
ATOM 6939 O O . PRO A 1 949 ? 24.652 11.785 20.823 1.00 96.12 949 PRO A O 1
ATOM 6942 N N . HIS A 1 950 ? 23.485 13.700 21.019 1.00 95.31 950 HIS A N 1
ATOM 6943 C CA . HIS A 1 950 ? 22.360 13.114 21.743 1.00 95.31 950 HIS A CA 1
ATOM 6944 C C . HIS A 1 950 ? 21.485 12.283 20.797 1.00 95.31 950 HIS A C 1
ATOM 6946 O O . HIS A 1 950 ? 21.102 11.162 21.139 1.00 95.31 950 HIS A O 1
ATOM 6952 N N . GLY A 1 951 ? 21.211 12.832 19.615 1.00 86.56 951 GLY A N 1
ATOM 6953 C CA . GLY A 1 951 ? 20.499 12.196 18.516 1.00 86.56 951 GLY A CA 1
ATOM 6954 C C . GLY A 1 951 ? 21.275 12.378 17.213 1.00 86.56 951 GLY A C 1
ATOM 6955 O O . GLY A 1 951 ? 22.178 13.202 17.134 1.00 86.56 951 GLY A O 1
ATOM 6956 N N . GLY A 1 952 ? 20.963 11.566 16.201 1.00 90.12 952 GLY A N 1
ATOM 6957 C CA . GLY A 1 952 ? 21.538 11.723 14.863 1.00 90.12 952 GLY A CA 1
ATOM 6958 C C . GLY A 1 952 ? 23.072 11.637 14.784 1.00 90.12 952 GLY A C 1
ATOM 6959 O O . GLY A 1 952 ? 23.716 10.860 15.494 1.00 90.12 952 GLY A O 1
ATOM 6960 N N . THR A 1 953 ? 23.645 12.378 13.836 1.00 93.12 953 THR A N 1
ATOM 6961 C CA . THR A 1 953 ? 25.062 12.361 13.450 1.00 93.12 953 THR A CA 1
ATOM 6962 C C . THR A 1 953 ? 25.806 13.605 13.923 1.00 93.12 953 THR A C 1
ATOM 6964 O O . THR A 1 953 ? 27.021 13.532 14.120 1.00 93.12 953 THR A O 1
ATOM 6967 N N . TYR A 1 954 ? 25.130 14.744 14.097 1.00 94.50 954 TYR A N 1
ATOM 6968 C CA . TYR A 1 954 ? 25.770 16.031 14.373 1.00 94.50 954 TYR A CA 1
ATOM 6969 C C . TYR A 1 954 ? 25.109 16.758 15.544 1.00 94.50 954 TYR A C 1
ATOM 6971 O O . TYR A 1 954 ? 23.931 16.620 15.796 1.00 94.50 954 TYR A O 1
ATOM 6979 N N . MET A 1 955 ? 25.878 17.590 16.244 1.00 96.44 955 MET A N 1
ATOM 6980 C CA . MET A 1 955 ? 25.372 18.475 17.299 1.00 96.44 955 MET A CA 1
ATOM 6981 C C . MET A 1 955 ? 25.955 19.880 17.148 1.00 96.44 955 MET A C 1
ATOM 6983 O O . MET A 1 955 ? 27.053 20.066 16.604 1.00 96.44 955 MET A O 1
ATOM 6987 N N . GLY A 1 956 ? 25.256 20.884 17.674 1.00 96.25 956 GLY A N 1
ATOM 6988 C CA . GLY A 1 956 ? 25.748 22.255 17.726 1.00 96.25 956 GLY A CA 1
ATOM 6989 C C . GLY A 1 956 ? 26.796 22.425 18.826 1.00 96.25 956 GLY A C 1
ATOM 6990 O O . GLY A 1 956 ? 26.487 22.269 20.002 1.00 96.25 956 GLY A O 1
ATOM 6991 N N . LYS A 1 957 ? 28.026 22.800 18.460 1.00 97.00 957 LYS A N 1
ATOM 6992 C CA . LYS A 1 957 ? 29.121 23.136 19.383 1.00 97.00 957 LYS A CA 1
ATOM 6993 C C . LYS A 1 957 ? 29.434 24.624 19.351 1.00 97.00 957 LYS A C 1
ATOM 6995 O O . LYS A 1 957 ? 29.868 25.131 18.314 1.00 97.00 957 LYS A O 1
ATOM 7000 N N . PHE A 1 958 ? 29.361 25.281 20.501 1.00 96.94 958 PHE A N 1
ATOM 7001 C CA . PHE A 1 958 ? 29.945 26.600 20.725 1.00 96.94 958 PHE A CA 1
ATOM 7002 C C . PHE A 1 958 ? 31.353 26.464 21.313 1.00 96.94 958 PHE A C 1
ATOM 7004 O O . PHE A 1 958 ? 31.555 25.795 22.332 1.00 96.94 958 PHE A O 1
ATOM 7011 N N . ASN A 1 959 ? 32.344 27.086 20.663 1.00 94.62 959 ASN A N 1
ATOM 7012 C CA . ASN A 1 959 ? 33.728 27.056 21.136 1.00 94.62 959 ASN A CA 1
ATOM 7013 C C . ASN A 1 959 ? 33.943 28.013 22.322 1.00 94.62 959 ASN A C 1
ATOM 7015 O O . ASN A 1 959 ? 34.337 29.157 22.117 1.00 94.62 959 ASN A O 1
ATOM 7019 N N . SER A 1 960 ? 33.715 27.547 23.548 1.00 94.12 960 SER A N 1
ATOM 7020 C CA . SER A 1 960 ? 34.063 28.318 24.752 1.00 94.12 960 SER A CA 1
ATOM 7021 C C . SER A 1 960 ? 35.541 28.168 25.136 1.00 94.12 960 SER A C 1
ATOM 7023 O O . SER A 1 960 ? 36.142 29.092 25.680 1.00 94.12 960 SER A O 1
ATOM 7025 N N . TYR A 1 961 ? 36.158 27.035 24.786 1.00 93.12 961 TYR A N 1
ATOM 7026 C CA . TYR A 1 961 ? 37.500 26.666 25.244 1.00 93.12 961 TYR A CA 1
ATOM 7027 C C . TYR A 1 961 ? 38.596 27.624 24.767 1.00 93.12 961 TYR A C 1
ATOM 7029 O O . TYR A 1 961 ? 39.480 27.992 25.539 1.00 93.12 961 TYR A O 1
ATOM 7037 N N . ASP A 1 962 ? 38.520 28.071 23.511 1.00 91.25 962 ASP A N 1
ATOM 7038 C CA . ASP A 1 962 ? 39.477 29.038 22.955 1.00 91.25 962 ASP A CA 1
ATOM 7039 C C . ASP A 1 962 ? 38.992 30.496 23.076 1.00 91.25 962 ASP A C 1
ATOM 7041 O O . ASP A 1 962 ? 39.733 31.443 22.790 1.00 91.25 962 ASP A O 1
ATOM 7045 N N . ALA A 1 963 ? 37.728 30.700 23.451 1.00 90.62 963 ALA A N 1
ATOM 7046 C CA . ALA A 1 963 ? 37.093 32.008 23.491 1.00 90.62 963 ALA A CA 1
ATOM 7047 C C . ALA A 1 963 ? 37.240 32.636 24.872 1.00 90.62 963 ALA A C 1
ATOM 7049 O O . ALA A 1 963 ? 36.720 32.103 25.842 1.00 90.62 963 ALA A O 1
ATOM 7050 N N . THR A 1 964 ? 37.898 33.791 24.992 1.00 89.56 964 THR A N 1
ATOM 7051 C CA . THR A 1 964 ? 38.009 34.477 26.289 1.00 89.56 964 THR A CA 1
ATOM 7052 C C . THR A 1 964 ? 36.645 34.872 26.853 1.00 89.56 964 THR A C 1
ATOM 7054 O O . THR A 1 964 ? 35.684 35.090 26.112 1.00 89.56 964 THR A O 1
ATOM 7057 N N . SER A 1 965 ? 36.579 35.006 28.180 1.00 91.75 965 SER A N 1
ATOM 7058 C CA . SER A 1 965 ? 35.349 35.375 28.881 1.00 91.75 965 SER A CA 1
ATOM 7059 C C . SER A 1 965 ? 34.711 36.642 28.296 1.00 91.75 965 SER A C 1
ATOM 7061 O O . SER A 1 965 ? 35.387 37.655 28.109 1.00 91.75 965 SER A O 1
ATOM 7063 N N . GLY A 1 966 ? 33.408 36.581 28.011 1.00 85.88 966 GLY A N 1
ATOM 7064 C CA . GLY A 1 966 ? 32.635 37.694 27.446 1.00 85.88 966 GLY A CA 1
ATOM 7065 C C . GLY A 1 966 ? 32.445 37.656 25.924 1.00 85.88 966 GLY A C 1
ATOM 7066 O O . GLY A 1 966 ? 31.747 38.517 25.380 1.00 85.88 966 GLY A O 1
ATOM 7067 N N . HIS A 1 967 ? 33.011 36.666 25.230 1.00 92.81 967 HIS A N 1
ATOM 7068 C CA . HIS A 1 967 ? 32.707 36.425 23.820 1.00 92.81 967 HIS A CA 1
ATOM 7069 C C . HIS A 1 967 ? 31.344 35.763 23.636 1.00 92.81 967 HIS A C 1
ATOM 7071 O O . HIS A 1 967 ? 30.964 34.866 24.391 1.00 92.81 967 HIS A O 1
ATOM 7077 N N . GLN A 1 968 ? 30.605 36.225 22.629 1.00 95.88 968 GLN A N 1
ATOM 7078 C CA . GLN A 1 968 ? 29.230 35.819 22.384 1.00 95.88 968 GLN A CA 1
ATOM 7079 C C . GLN A 1 968 ? 28.966 35.639 20.894 1.00 95.88 968 GLN A C 1
ATOM 7081 O O . GLN A 1 968 ? 29.147 36.570 20.103 1.00 95.88 968 GLN A O 1
ATOM 7086 N N . THR A 1 969 ? 28.430 34.475 20.541 1.00 96.31 969 THR A N 1
ATOM 7087 C CA . THR A 1 969 ? 27.978 34.171 19.179 1.00 96.31 969 THR A CA 1
ATOM 7088 C C . THR A 1 969 ? 26.597 33.565 19.241 1.00 96.31 969 THR A C 1
ATOM 7090 O O . THR A 1 969 ? 26.326 32.680 20.053 1.00 96.31 969 THR A O 1
ATOM 7093 N N . ARG A 1 970 ? 25.720 34.014 18.350 1.00 96.25 970 ARG A N 1
ATOM 7094 C CA . ARG A 1 970 ? 24.404 33.414 18.173 1.00 96.25 970 ARG A CA 1
ATOM 7095 C C . ARG A 1 970 ? 24.416 32.461 16.991 1.00 96.25 970 ARG A C 1
ATOM 7097 O O . ARG A 1 970 ? 24.870 32.848 15.917 1.00 96.25 970 ARG A O 1
ATOM 7104 N N . ILE A 1 971 ? 23.859 31.271 17.176 1.00 95.88 971 ILE A N 1
ATOM 7105 C CA . ILE A 1 971 ? 23.368 30.418 16.093 1.00 95.88 971 ILE A CA 1
ATOM 7106 C C . ILE A 1 971 ? 21.847 30.553 16.035 1.00 95.88 971 ILE A C 1
ATOM 7108 O O . ILE A 1 971 ? 21.193 30.568 17.075 1.00 95.88 971 ILE A O 1
ATOM 7112 N N . TYR A 1 972 ? 21.276 30.748 14.854 1.00 94.62 972 TYR A N 1
ATOM 7113 C CA . TYR A 1 972 ? 19.844 30.987 14.704 1.00 94.62 972 TYR A CA 1
ATOM 7114 C C . TYR A 1 972 ? 19.288 30.431 13.403 1.00 94.62 972 TYR A C 1
ATOM 7116 O O . TYR A 1 972 ? 20.002 30.299 12.410 1.00 94.62 972 TYR A O 1
ATOM 7124 N N . GLN A 1 973 ? 18.001 30.111 13.426 1.00 92.81 973 GLN A N 1
ATOM 7125 C CA . GLN A 1 973 ? 17.268 29.637 12.267 1.00 92.81 973 GLN A CA 1
ATOM 7126 C C . GLN A 1 973 ? 17.165 30.750 11.214 1.00 92.81 973 GLN A C 1
ATOM 7128 O O . GLN A 1 973 ? 16.765 31.876 11.511 1.00 92.81 973 GLN A O 1
ATOM 7133 N N . THR A 1 974 ? 17.521 30.429 9.973 1.00 87.81 974 THR A N 1
ATOM 7134 C CA . THR A 1 974 ? 17.476 31.362 8.831 1.00 87.81 974 THR A CA 1
ATOM 7135 C C . THR A 1 974 ? 16.051 31.662 8.370 1.00 87.81 974 THR A C 1
ATOM 7137 O O . THR A 1 974 ? 15.746 32.796 8.007 1.00 87.81 974 THR A O 1
ATOM 7140 N N . THR A 1 975 ? 15.154 30.684 8.449 1.00 86.44 975 THR A N 1
ATOM 7141 C CA . THR A 1 975 ? 13.704 30.855 8.282 1.00 86.44 975 THR A CA 1
ATOM 7142 C C . THR A 1 975 ? 13.024 31.063 9.635 1.00 86.44 975 THR A C 1
ATOM 7144 O O . THR A 1 975 ? 13.635 30.852 10.672 1.00 86.44 975 THR A O 1
ATOM 7147 N N . GLY A 1 976 ? 11.784 31.545 9.662 1.00 88.56 976 GLY A N 1
ATOM 7148 C CA . GLY A 1 976 ? 10.962 31.539 10.878 1.00 88.56 976 GLY A CA 1
ATOM 7149 C C . GLY A 1 976 ? 9.918 30.426 10.820 1.00 88.56 976 GLY A C 1
ATOM 7150 O O . GLY A 1 976 ? 9.618 29.926 9.739 1.00 88.56 976 GLY A O 1
ATOM 7151 N N . PHE A 1 977 ? 9.337 30.058 11.960 1.00 91.88 977 PHE A N 1
ATOM 7152 C CA . PHE A 1 977 ? 8.147 29.206 12.025 1.00 91.88 977 PHE A CA 1
ATOM 7153 C C . PHE A 1 977 ? 6.959 29.979 12.605 1.00 91.88 977 PHE A C 1
ATOM 7155 O O . PHE A 1 977 ? 7.113 30.861 13.455 1.00 91.88 977 PHE A O 1
ATOM 7162 N N . ALA A 1 978 ? 5.757 29.665 12.122 1.00 91.62 978 ALA A N 1
ATOM 7163 C CA . ALA A 1 978 ? 4.528 30.282 12.600 1.00 91.62 978 ALA A CA 1
ATOM 7164 C C . ALA A 1 978 ? 4.083 29.637 13.917 1.00 91.62 978 ALA A C 1
ATOM 7166 O O . ALA A 1 978 ? 3.922 28.420 14.001 1.00 91.62 978 ALA A O 1
ATOM 7167 N N . VAL A 1 979 ? 3.832 30.457 14.937 1.00 90.25 979 VAL A N 1
ATOM 7168 C CA . VAL A 1 979 ? 3.219 30.009 16.187 1.00 90.25 979 VAL A CA 1
ATOM 7169 C C . VAL A 1 979 ? 1.701 30.189 16.078 1.00 90.25 979 VAL A C 1
ATOM 7171 O O . VAL A 1 979 ? 1.237 31.331 15.982 1.00 90.25 979 VAL A O 1
ATOM 7174 N N . PRO A 1 980 ? 0.888 29.116 16.107 1.00 85.31 980 PRO A N 1
ATOM 7175 C CA . PRO A 1 980 ? -0.557 29.229 15.929 1.00 85.31 980 PRO A CA 1
ATOM 7176 C C . PRO A 1 980 ? -1.209 30.128 16.987 1.00 85.31 980 PRO A C 1
ATOM 7178 O O . PRO A 1 980 ? -0.956 29.987 18.182 1.00 85.31 980 PRO A O 1
ATOM 7181 N N . GLY A 1 981 ? -2.099 31.030 16.562 1.00 82.38 981 GLY A N 1
ATOM 7182 C CA . GLY A 1 981 ? -2.873 31.876 17.483 1.00 82.38 981 GLY A CA 1
ATOM 7183 C C . GLY A 1 981 ? -3.829 31.083 18.384 1.00 82.38 981 GLY A C 1
ATOM 7184 O O . GLY A 1 981 ? -4.183 31.536 19.468 1.00 82.38 981 GLY A O 1
ATOM 7185 N N . THR A 1 982 ? -4.213 29.881 17.951 1.00 79.62 982 THR A N 1
ATOM 7186 C CA . THR A 1 982 ? -5.116 28.957 18.651 1.00 79.62 982 THR A CA 1
ATOM 7187 C C . THR A 1 982 ? -4.412 28.028 19.638 1.00 79.62 982 THR A C 1
ATOM 7189 O O . THR A 1 982 ? -5.092 27.332 20.389 1.00 79.62 982 THR A O 1
ATOM 7192 N N . ALA A 1 983 ? -3.075 27.997 19.657 1.00 76.19 983 ALA A N 1
ATOM 7193 C CA . ALA A 1 983 ? -2.317 27.123 20.547 1.00 76.19 983 ALA A CA 1
ATOM 7194 C C . ALA A 1 983 ? -2.666 27.401 22.018 1.00 76.19 983 ALA A C 1
ATOM 7196 O O . ALA A 1 983 ? -2.730 28.560 22.433 1.00 76.19 983 ALA A O 1
ATOM 7197 N N . SER A 1 984 ? -2.844 26.370 22.850 1.00 79.50 984 SER A N 1
ATOM 7198 C CA . SER A 1 984 ? -3.017 26.553 24.303 1.00 79.50 984 SER A CA 1
ATOM 7199 C C . SER A 1 984 ? -1.675 26.778 25.002 1.00 79.50 984 SER A C 1
ATOM 7201 O O . SER A 1 984 ? -1.564 27.670 25.843 1.00 79.50 984 SER A O 1
ATOM 7203 N N . THR A 1 985 ? -0.637 26.056 24.582 1.00 85.19 985 THR A N 1
ATOM 7204 C CA . THR A 1 985 ? 0.751 26.182 25.050 1.00 85.19 985 THR A CA 1
ATOM 7205 C C . THR A 1 985 ? 1.709 25.935 23.891 1.00 85.19 985 THR A C 1
ATOM 7207 O O . THR A 1 985 ? 1.388 25.175 22.980 1.00 85.19 985 THR A O 1
ATOM 7210 N N . VAL A 1 986 ? 2.881 26.564 23.913 1.00 89.38 986 VAL A N 1
ATOM 7211 C CA . VAL A 1 986 ? 3.926 26.364 22.900 1.00 89.38 986 VAL A CA 1
ATOM 7212 C C . VAL A 1 986 ? 5.236 26.127 23.619 1.00 89.38 986 VAL A C 1
ATOM 7214 O O . VAL A 1 986 ? 5.648 26.933 24.449 1.00 89.38 986 VAL A O 1
ATOM 7217 N N . THR A 1 987 ? 5.881 25.009 23.325 1.00 94.00 987 THR A N 1
ATOM 7218 C CA . THR A 1 987 ? 6.996 24.517 24.124 1.00 94.00 987 THR A CA 1
ATOM 7219 C C . THR A 1 987 ? 8.184 24.214 23.233 1.00 94.00 987 THR A C 1
ATOM 7221 O O . THR A 1 987 ? 8.104 23.336 22.377 1.00 94.00 987 THR A O 1
ATOM 7224 N N . LEU A 1 988 ? 9.287 24.920 23.469 1.00 95.94 988 LEU A N 1
ATOM 7225 C CA . LEU A 1 988 ? 10.603 24.576 22.949 1.00 95.94 988 LEU A CA 1
ATOM 7226 C C . LEU A 1 988 ? 11.252 23.542 23.866 1.00 95.94 988 LEU A C 1
ATOM 7228 O O . LEU A 1 988 ? 11.286 23.723 25.082 1.00 95.94 988 LEU A O 1
ATOM 7232 N N . LYS A 1 989 ? 11.817 22.501 23.272 1.00 96.25 989 LYS A N 1
ATOM 7233 C CA . LYS A 1 989 ? 12.683 21.517 23.906 1.00 96.25 989 LYS A CA 1
ATOM 7234 C C . LYS A 1 989 ? 13.990 21.440 23.139 1.00 96.25 989 LYS A C 1
ATOM 7236 O O . LYS A 1 989 ? 13.984 21.512 21.918 1.00 96.25 989 LYS A O 1
ATOM 7241 N N . PHE A 1 990 ? 15.093 21.298 23.849 1.00 97.19 990 PHE A N 1
ATOM 7242 C CA . PHE A 1 990 ? 16.386 20.975 23.257 1.00 97.19 990 PHE A CA 1
ATOM 7243 C C . PHE A 1 990 ? 17.247 20.283 24.302 1.00 97.19 990 PHE A C 1
ATOM 7245 O O . PHE A 1 990 ? 17.025 20.450 25.504 1.00 97.19 990 PHE A O 1
ATOM 7252 N N . TRP A 1 991 ? 18.218 19.505 23.860 1.00 97.94 991 TRP A N 1
ATOM 7253 C CA . TRP A 1 991 ? 19.181 18.866 24.738 1.00 97.94 991 TRP A CA 1
ATOM 7254 C C . TRP A 1 991 ? 20.426 19.732 24.857 1.00 97.94 991 TRP A C 1
ATOM 7256 O O . TRP A 1 991 ? 20.895 20.291 23.873 1.00 97.94 991 TRP A O 1
ATOM 7266 N N . MET A 1 992 ? 20.954 19.869 26.070 1.00 97.56 992 MET A N 1
ATOM 7267 C CA . MET A 1 992 ? 22.244 20.503 26.331 1.00 97.56 992 MET A CA 1
ATOM 7268 C C . MET A 1 992 ? 23.114 19.543 27.132 1.00 97.56 992 MET A C 1
ATOM 7270 O O . MET A 1 992 ? 22.638 18.907 28.079 1.00 97.56 992 MET A O 1
ATOM 7274 N N . TYR A 1 993 ? 24.381 19.417 26.749 1.00 96.94 993 TYR A N 1
ATOM 7275 C CA . TYR A 1 993 ? 25.322 18.600 27.499 1.00 96.94 993 TYR A CA 1
ATOM 7276 C C . TYR A 1 993 ? 25.861 19.387 28.689 1.00 96.94 993 TYR A C 1
ATOM 7278 O O . TYR A 1 993 ? 26.412 20.479 28.533 1.00 96.94 993 TYR A O 1
ATOM 7286 N N . HIS A 1 994 ? 25.727 18.805 29.875 1.00 96.44 994 HIS A N 1
ATOM 7287 C CA . HIS A 1 994 ? 26.329 19.319 31.095 1.00 96.44 994 HIS A CA 1
ATOM 7288 C C . HIS A 1 994 ? 27.573 18.513 31.446 1.00 96.44 994 HIS A C 1
ATOM 7290 O O . HIS A 1 994 ? 27.631 17.303 31.214 1.00 96.44 994 HIS A O 1
ATOM 7296 N N . ASP A 1 995 ? 28.565 19.174 32.035 1.00 91.75 995 ASP A N 1
ATOM 7297 C CA . ASP A 1 995 ? 29.743 18.518 32.589 1.00 91.75 995 ASP A CA 1
ATOM 7298 C C . ASP A 1 995 ? 30.260 19.230 33.840 1.00 91.75 995 ASP A C 1
ATOM 7300 O O . ASP A 1 995 ? 29.985 20.405 34.095 1.00 91.75 995 ASP A O 1
ATOM 7304 N N . THR A 1 996 ? 31.034 18.497 34.638 1.00 91.75 996 THR A N 1
ATOM 7305 C CA . THR A 1 996 ? 31.561 18.983 35.919 1.00 91.75 996 THR A CA 1
ATOM 7306 C C . THR A 1 996 ? 32.887 19.739 35.794 1.00 91.75 996 THR A C 1
ATOM 7308 O O . THR A 1 996 ? 33.434 20.175 36.807 1.00 91.75 996 THR A O 1
ATOM 7311 N N . GLY A 1 997 ? 33.443 19.881 34.587 1.00 86.56 997 GLY A N 1
ATOM 7312 C CA . GLY A 1 997 ? 34.667 20.636 34.331 1.00 86.56 997 GLY A CA 1
ATOM 7313 C C . GLY A 1 997 ? 34.436 22.148 34.375 1.00 86.56 997 GLY A C 1
ATOM 7314 O O . GLY A 1 997 ? 33.338 22.633 34.097 1.00 86.56 997 GLY A O 1
ATOM 7315 N N . TYR A 1 998 ? 35.488 22.906 34.707 1.00 85.88 998 TYR A N 1
ATOM 7316 C CA . TYR A 1 998 ? 35.488 24.379 34.681 1.00 85.88 998 TYR A CA 1
ATOM 7317 C C . TYR A 1 998 ? 34.333 25.019 35.484 1.00 85.88 998 TYR A C 1
ATOM 7319 O O . TYR A 1 998 ? 33.699 25.966 35.034 1.00 85.88 998 TYR A O 1
ATOM 7327 N N . SER A 1 999 ? 34.059 24.510 36.690 1.00 85.44 999 SER A N 1
ATOM 7328 C CA . SER A 1 999 ? 32.900 24.888 37.523 1.00 85.44 999 SER A CA 1
ATOM 7329 C C . SER A 1 999 ? 32.834 26.359 37.957 1.00 85.44 999 SER A C 1
ATOM 7331 O O . SER A 1 999 ? 31.774 26.839 38.355 1.00 85.44 999 SER A O 1
ATOM 7333 N N . THR A 1 1000 ? 33.949 27.087 37.890 1.00 82.69 1000 THR A N 1
ATOM 7334 C CA . THR A 1 1000 ? 34.039 28.516 38.233 1.00 82.69 1000 THR A CA 1
ATOM 7335 C C . THR A 1 1000 ? 33.860 29.447 37.034 1.00 82.69 1000 THR A C 1
ATOM 7337 O O . THR A 1 1000 ? 33.810 30.661 37.222 1.00 82.69 1000 THR A O 1
ATOM 7340 N N . TYR A 1 1001 ? 33.776 28.905 35.815 1.00 82.81 1001 TYR A N 1
ATOM 7341 C CA . TYR A 1 1001 ? 33.645 29.675 34.581 1.00 82.81 1001 TYR A CA 1
ATOM 7342 C C . TYR A 1 1001 ? 32.199 29.591 34.071 1.00 82.81 1001 TYR A C 1
ATOM 7344 O O . TYR A 1 1001 ? 31.694 28.494 33.828 1.00 82.81 1001 TYR A O 1
ATOM 7352 N N . PRO A 1 1002 ? 31.483 30.724 33.962 1.00 78.50 1002 PRO A N 1
ATOM 7353 C CA . PRO A 1 1002 ? 30.048 30.726 33.714 1.00 78.50 1002 PRO A CA 1
ATOM 7354 C C . PRO A 1 1002 ? 29.739 30.646 32.211 1.00 78.50 1002 PRO A C 1
ATOM 7356 O O . PRO A 1 1002 ? 29.196 31.600 31.662 1.00 78.50 1002 PRO A O 1
ATOM 7359 N N . ASP A 1 1003 ? 30.090 29.530 31.569 1.00 91.69 1003 ASP A N 1
ATOM 7360 C CA . ASP A 1 1003 ? 29.690 29.196 30.191 1.00 91.69 1003 ASP A CA 1
ATOM 7361 C C . ASP A 1 1003 ? 28.169 28.977 30.140 1.00 91.69 1003 ASP A C 1
ATOM 7363 O O . ASP A 1 1003 ? 27.630 28.225 30.970 1.00 91.69 1003 ASP A O 1
ATOM 7367 N N . LYS A 1 1004 ? 27.454 29.646 29.227 1.00 95.00 1004 LYS A N 1
ATOM 7368 C CA . LYS A 1 1004 ? 25.985 29.577 29.163 1.00 95.00 1004 LYS A CA 1
ATOM 7369 C C . LYS A 1 1004 ? 25.434 29.696 27.752 1.00 95.00 1004 LYS A C 1
ATOM 7371 O O . LYS A 1 1004 ? 25.855 30.550 26.977 1.00 95.00 1004 LYS A O 1
ATOM 7376 N N . VAL A 1 1005 ? 24.311 29.012 27.548 1.00 97.62 1005 VAL A N 1
ATOM 7377 C CA . VAL A 1 1005 ? 23.431 29.207 26.395 1.00 97.62 1005 VAL A CA 1
ATOM 7378 C C . VAL A 1 1005 ? 22.188 29.990 26.818 1.00 97.62 1005 VAL A C 1
ATOM 7380 O O . VAL A 1 1005 ? 21.471 29.602 27.740 1.00 97.62 1005 VAL A O 1
ATOM 7383 N N . GLN A 1 1006 ? 21.895 31.091 26.128 1.00 97.56 1006 GLN A N 1
ATOM 7384 C CA . GLN A 1 1006 ? 20.640 31.832 26.266 1.00 97.56 1006 GLN A CA 1
ATOM 7385 C C . GLN A 1 1006 ? 19.770 31.617 25.028 1.00 97.56 1006 GLN A C 1
ATOM 7387 O O . GLN A 1 1006 ? 20.160 31.973 23.916 1.00 97.56 1006 GLN A O 1
ATOM 7392 N N . VAL A 1 1007 ? 18.560 31.093 25.227 1.00 98.00 1007 VAL A N 1
ATOM 7393 C CA . VAL A 1 1007 ? 17.562 31.009 24.156 1.00 98.00 1007 VAL A CA 1
ATOM 7394 C C . VAL A 1 1007 ? 17.055 32.407 23.825 1.00 98.00 1007 VAL A C 1
ATOM 7396 O O . VAL A 1 1007 ? 16.746 33.199 24.722 1.00 98.00 1007 VAL A O 1
ATOM 7399 N N . GLN A 1 1008 ? 16.972 32.707 22.534 1.00 97.12 1008 GLN A N 1
ATOM 7400 C CA . GLN A 1 1008 ? 16.466 33.960 22.005 1.00 97.12 1008 GLN A CA 1
ATOM 7401 C C . GLN A 1 1008 ? 15.424 33.717 20.916 1.00 97.12 1008 GLN A C 1
ATOM 7403 O O . GLN A 1 1008 ? 15.504 32.754 20.156 1.00 97.12 1008 GLN A O 1
ATOM 7408 N N . VAL A 1 1009 ? 14.469 34.633 20.818 1.00 96.94 1009 VAL A N 1
ATOM 7409 C CA . VAL A 1 1009 ? 13.439 34.640 19.782 1.00 96.94 1009 VAL A CA 1
ATOM 7410 C C . VAL A 1 1009 ? 13.430 35.997 19.087 1.00 96.94 1009 VAL A C 1
ATOM 7412 O O . VAL A 1 1009 ? 13.567 37.033 19.741 1.00 96.94 1009 VAL A O 1
ATOM 7415 N N . SER A 1 1010 ? 13.266 35.995 17.766 1.00 94.50 1010 SER A N 1
ATOM 7416 C CA . SER A 1 1010 ? 13.087 37.201 16.956 1.00 94.50 1010 SER A CA 1
ATOM 7417 C C . SER A 1 1010 ? 11.759 37.161 16.206 1.00 94.50 1010 SER A C 1
ATOM 7419 O O . SER A 1 1010 ? 11.418 36.152 15.599 1.00 94.50 1010 SER A O 1
ATOM 7421 N N . THR A 1 1011 ? 11.029 38.275 16.202 1.00 90.00 1011 THR A N 1
ATOM 7422 C CA . THR A 1 1011 ? 9.858 38.510 15.333 1.00 90.00 1011 THR A CA 1
ATOM 7423 C C . THR A 1 1011 ? 10.203 39.444 14.161 1.00 90.00 1011 THR A C 1
ATOM 7425 O O . THR A 1 1011 ? 9.309 40.004 13.531 1.00 90.00 1011 THR A O 1
ATOM 7428 N N . GLY A 1 1012 ? 11.494 39.706 13.913 1.00 82.88 1012 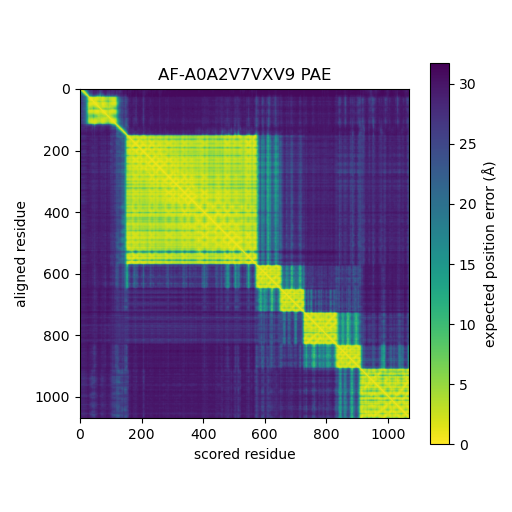GLY A N 1
ATOM 7429 C CA . GLY A 1 1012 ? 11.970 40.697 12.944 1.00 82.88 1012 GLY A CA 1
ATOM 7430 C C . GLY A 1 1012 ? 13.488 40.904 13.012 1.00 82.88 1012 GLY A C 1
ATOM 7431 O O . GLY A 1 1012 ? 14.258 39.955 12.912 1.00 82.88 1012 GLY A O 1
ATOM 7432 N N . SER A 1 1013 ? 13.946 42.149 13.171 1.00 73.69 1013 SER A N 1
ATOM 7433 C CA . SER A 1 1013 ? 15.380 42.486 13.241 1.00 73.69 1013 SER A CA 1
ATOM 7434 C C . SER A 1 1013 ? 15.966 42.500 14.663 1.00 73.69 1013 SER A C 1
ATOM 7436 O O . SER A 1 1013 ? 17.181 42.627 14.821 1.00 73.69 1013 SER A O 1
ATOM 7438 N N . THR A 1 1014 ? 15.138 42.359 15.705 1.00 88.69 1014 THR A N 1
ATOM 7439 C CA . THR A 1 1014 ? 15.548 42.395 17.119 1.00 88.69 1014 THR A CA 1
ATOM 7440 C C . THR A 1 1014 ? 15.361 41.040 17.801 1.00 88.69 1014 THR A C 1
ATOM 7442 O O . THR A 1 1014 ? 14.394 40.331 17.548 1.00 88.69 1014 THR A O 1
ATOM 7445 N N . TRP A 1 1015 ? 16.282 40.690 18.702 1.00 95.06 1015 TRP A N 1
ATOM 7446 C CA . TRP A 1 1015 ? 16.283 39.410 19.417 1.00 95.06 1015 TRP A CA 1
ATOM 7447 C C . TRP A 1 1015 ? 15.978 39.611 20.900 1.00 95.06 1015 TRP A C 1
ATOM 7449 O O . TRP A 1 1015 ? 16.647 40.400 21.567 1.00 95.06 1015 TRP A O 1
ATOM 7459 N N . ALA A 1 1016 ? 14.991 38.880 21.413 1.00 95.88 1016 ALA A N 1
ATOM 7460 C CA . ALA A 1 1016 ? 14.590 38.890 22.814 1.00 95.88 1016 ALA A CA 1
ATOM 7461 C C . ALA A 1 1016 ? 15.024 37.595 23.512 1.00 95.88 1016 ALA A C 1
ATOM 7463 O O . ALA A 1 1016 ? 14.879 36.514 22.948 1.00 95.88 1016 ALA A O 1
ATOM 7464 N N . ASN A 1 1017 ? 15.527 37.692 24.744 1.00 96.50 1017 ASN A N 1
ATOM 7465 C CA . ASN A 1 1017 ? 15.834 36.522 25.570 1.00 96.50 1017 ASN A CA 1
ATOM 7466 C C . ASN A 1 1017 ? 14.540 35.859 26.050 1.00 96.50 1017 ASN A C 1
ATOM 7468 O O . ASN A 1 1017 ? 13.645 36.550 26.539 1.00 96.50 1017 ASN A O 1
ATOM 7472 N N . VAL A 1 1018 ? 14.470 34.531 25.965 1.00 94.12 1018 VAL A N 1
ATOM 7473 C CA . VAL A 1 1018 ? 13.326 33.750 26.443 1.00 94.12 1018 VAL A CA 1
ATOM 7474 C C . VAL A 1 1018 ? 13.806 32.703 27.437 1.00 94.12 1018 VAL A C 1
ATOM 7476 O O . VAL A 1 1018 ? 14.733 31.946 27.159 1.00 94.12 1018 VAL A O 1
ATOM 7479 N N . GLY A 1 1019 ? 13.194 32.692 28.621 1.00 91.94 1019 GLY A N 1
ATOM 7480 C CA . GLY A 1 1019 ? 13.688 31.915 29.756 1.00 91.94 1019 GLY A CA 1
ATOM 7481 C C . GLY A 1 1019 ? 15.022 32.432 30.307 1.00 91.94 1019 GLY A C 1
ATOM 7482 O O . GLY A 1 1019 ? 15.595 33.419 29.838 1.00 91.94 1019 GLY A O 1
ATOM 7483 N N . THR A 1 1020 ? 15.515 31.766 31.346 1.00 93.50 1020 THR A N 1
ATOM 7484 C CA . THR A 1 1020 ? 16.817 32.062 31.956 1.00 93.50 1020 THR A CA 1
ATOM 7485 C C . THR A 1 1020 ? 17.948 31.410 31.166 1.00 93.50 1020 THR A C 1
ATOM 7487 O O . THR A 1 1020 ? 17.793 30.274 30.724 1.00 93.50 1020 THR A O 1
ATOM 7490 N N . ALA A 1 1021 ? 19.100 32.077 31.054 1.00 95.06 1021 ALA A N 1
ATOM 7491 C CA . ALA A 1 1021 ? 20.309 31.466 30.503 1.00 95.06 1021 ALA A CA 1
ATOM 7492 C C . ALA A 1 1021 ? 20.668 30.179 31.262 1.00 95.06 1021 ALA A C 1
ATOM 7494 O O . ALA A 1 1021 ? 20.672 30.155 32.497 1.00 95.06 1021 ALA A O 1
ATOM 7495 N N . ILE A 1 1022 ? 20.987 29.128 30.515 1.00 96.81 1022 ILE A N 1
ATOM 7496 C CA . ILE A 1 1022 ? 21.296 27.802 31.040 1.00 96.81 1022 ILE A CA 1
ATOM 7497 C C . ILE A 1 1022 ? 22.811 27.675 31.138 1.00 96.81 1022 ILE A C 1
ATOM 7499 O O . ILE A 1 1022 ? 23.517 27.815 30.142 1.00 96.81 1022 ILE A O 1
ATOM 7503 N N . ASN A 1 1023 ? 23.313 27.426 32.348 1.00 95.00 1023 ASN A N 1
ATOM 7504 C CA . ASN A 1 1023 ? 24.739 27.201 32.565 1.00 95.00 1023 ASN A CA 1
ATOM 7505 C C . ASN A 1 1023 ? 25.134 25.814 32.045 1.00 95.00 1023 ASN A C 1
ATOM 7507 O O . ASN A 1 1023 ? 24.447 24.832 32.328 1.00 95.00 1023 ASN A O 1
ATOM 7511 N N . ARG A 1 1024 ? 26.295 25.714 31.394 1.00 94.56 1024 ARG A N 1
ATOM 7512 C CA . ARG A 1 1024 ? 26.921 24.420 31.084 1.00 94.56 1024 ARG A CA 1
ATOM 7513 C C . ARG A 1 1024 ? 27.209 23.630 32.361 1.00 94.56 1024 ARG A C 1
ATOM 7515 O O . ARG A 1 1024 ? 26.875 22.453 32.448 1.00 94.56 1024 ARG A O 1
ATOM 7522 N N . TYR A 1 1025 ? 27.772 24.286 33.376 1.00 93.00 1025 TYR A N 1
ATOM 7523 C CA . TYR A 1 1025 ? 27.987 23.669 34.682 1.00 93.00 1025 TYR A CA 1
ATOM 7524 C C . TYR A 1 1025 ? 26.708 23.689 35.529 1.00 93.00 1025 TYR A C 1
ATOM 7526 O O . TYR A 1 1025 ? 26.209 24.756 35.895 1.00 93.00 1025 TYR A O 1
ATOM 7534 N N . ASP A 1 1026 ? 26.229 22.504 35.906 1.00 89.69 1026 ASP A N 1
ATOM 7535 C CA . ASP A 1 1026 ? 25.099 22.325 36.826 1.00 89.69 1026 ASP A CA 1
ATOM 7536 C C . ASP A 1 1026 ? 25.372 21.291 37.941 1.00 89.69 1026 ASP A C 1
ATOM 7538 O O . ASP A 1 1026 ? 24.469 20.910 38.687 1.00 89.69 1026 ASP A O 1
ATOM 7542 N N . GLY A 1 1027 ? 26.625 20.835 38.064 1.00 88.00 1027 GLY A N 1
ATOM 7543 C CA . GLY A 1 1027 ? 27.040 19.804 39.019 1.00 88.00 1027 GLY A CA 1
ATOM 7544 C C . GLY A 1 1027 ? 26.820 18.361 38.548 1.00 88.00 1027 GLY A C 1
ATOM 7545 O O . GLY A 1 1027 ? 27.071 17.437 39.320 1.00 88.00 1027 GLY A O 1
ATOM 7546 N N . SER A 1 1028 ? 26.384 18.144 37.305 1.00 90.69 1028 SER A N 1
ATOM 7547 C CA . SER A 1 1028 ? 26.190 16.813 36.723 1.00 90.69 1028 SER A CA 1
ATOM 7548 C C . SER A 1 1028 ? 26.957 16.621 35.411 1.00 90.69 1028 SER A C 1
ATOM 7550 O O . SER A 1 1028 ? 27.606 17.537 34.910 1.00 90.69 1028 SER A O 1
ATOM 7552 N N . THR A 1 1029 ? 26.947 15.397 34.879 1.00 92.50 1029 THR A N 1
ATOM 7553 C CA . THR A 1 1029 ? 27.525 15.079 33.567 1.00 92.50 1029 THR A CA 1
ATOM 7554 C C . THR A 1 1029 ? 26.525 14.301 32.728 1.00 92.50 1029 THR A C 1
ATOM 7556 O O . THR A 1 1029 ? 25.946 13.332 33.219 1.00 92.50 1029 THR A O 1
ATOM 7559 N N . GLY A 1 1030 ? 26.341 14.720 31.478 1.00 93.56 1030 GLY A N 1
ATOM 7560 C CA . GLY A 1 1030 ? 25.451 14.080 30.516 1.00 93.56 1030 GLY A CA 1
ATOM 7561 C C . GLY A 1 1030 ? 24.496 15.057 29.836 1.00 93.56 1030 GLY A C 1
ATOM 7562 O O . GLY A 1 1030 ? 24.381 16.226 30.210 1.00 93.56 1030 GLY A O 1
ATOM 7563 N N . TRP A 1 1031 ? 23.788 14.548 28.833 1.00 97.19 1031 TRP A N 1
ATOM 7564 C CA . TRP A 1 1031 ? 22.727 15.268 28.144 1.00 97.19 1031 TRP A CA 1
ATOM 7565 C C . TRP A 1 1031 ? 21.522 15.483 29.062 1.00 97.19 1031 TRP A C 1
ATOM 7567 O O . TRP A 1 1031 ? 21.041 14.549 29.707 1.00 97.19 1031 TRP A O 1
ATOM 7577 N N . LYS A 1 1032 ? 21.008 16.715 29.099 1.00 97.12 1032 LYS A N 1
ATOM 7578 C CA . LYS A 1 1032 ? 19.732 17.039 29.743 1.00 97.12 1032 LYS A CA 1
ATOM 7579 C C . LYS A 1 1032 ? 18.842 17.834 28.810 1.00 97.12 1032 LYS A C 1
ATOM 7581 O O . LYS A 1 1032 ? 19.293 18.774 28.160 1.00 97.12 1032 LYS A O 1
ATOM 7586 N N . GLN A 1 1033 ? 17.567 17.469 28.788 1.00 96.94 1033 GLN A N 1
ATOM 7587 C CA . GLN A 1 1033 ? 16.566 18.210 28.045 1.00 96.94 1033 GLN A CA 1
ATOM 7588 C C . GLN A 1 1033 ? 16.152 19.453 28.828 1.00 96.94 1033 GLN A C 1
ATOM 7590 O O . GLN A 1 1033 ? 15.726 19.368 29.981 1.00 96.94 1033 GLN A O 1
ATOM 7595 N N . HIS A 1 1034 ? 16.218 20.601 28.169 1.00 95.69 1034 HIS A N 1
ATOM 7596 C CA . HIS A 1 1034 ? 15.690 21.867 28.653 1.00 95.69 1034 HIS A CA 1
ATOM 7597 C C . HIS A 1 1034 ? 14.380 22.174 27.959 1.00 95.69 1034 HIS A C 1
ATOM 7599 O O . HIS A 1 1034 ? 14.202 21.877 26.781 1.00 95.69 1034 HIS A O 1
ATOM 7605 N N . THR A 1 1035 ? 13.451 22.759 28.709 1.00 95.00 1035 THR A N 1
ATOM 7606 C CA . THR A 1 1035 ? 12.119 23.117 28.223 1.00 95.00 1035 THR A CA 1
ATOM 7607 C C . THR A 1 1035 ? 11.884 24.604 28.447 1.00 95.00 1035 THR A C 1
ATOM 7609 O O . THR A 1 1035 ? 12.007 25.079 29.574 1.00 95.00 1035 THR A O 1
ATOM 7612 N N . ILE A 1 1036 ? 11.533 25.333 27.388 1.00 95.19 1036 ILE A N 1
ATOM 7613 C CA . ILE A 1 1036 ? 11.286 26.777 27.411 1.00 95.19 1036 ILE A CA 1
ATOM 7614 C C . ILE A 1 1036 ? 9.879 27.058 26.883 1.00 95.19 1036 ILE A C 1
ATOM 7616 O O . ILE A 1 1036 ? 9.466 26.532 25.847 1.00 95.19 1036 ILE A O 1
ATOM 7620 N N . ASP A 1 1037 ? 9.137 27.895 27.604 1.00 94.00 1037 ASP A N 1
ATOM 7621 C CA . ASP A 1 1037 ? 7.799 28.321 27.207 1.00 94.00 1037 ASP A CA 1
ATOM 7622 C C . ASP A 1 1037 ? 7.870 29.448 26.163 1.00 94.00 1037 ASP A C 1
ATOM 7624 O O . ASP A 1 1037 ? 8.427 30.516 26.422 1.00 94.00 1037 ASP A O 1
ATOM 7628 N N . LEU A 1 1038 ? 7.290 29.207 24.985 1.00 94.69 1038 LEU A N 1
ATOM 7629 C CA . LEU A 1 1038 ? 7.167 30.172 23.888 1.00 94.69 1038 LEU A CA 1
ATOM 7630 C C . LEU A 1 1038 ? 5.718 30.659 23.696 1.00 94.69 1038 LEU A C 1
ATOM 7632 O O . LEU A 1 1038 ? 5.410 31.336 22.717 1.00 94.69 1038 LEU A O 1
ATOM 7636 N N . THR A 1 1039 ? 4.813 30.348 24.628 1.00 93.06 1039 THR A N 1
ATOM 7637 C CA . THR A 1 1039 ? 3.372 30.667 24.572 1.00 93.06 1039 THR A CA 1
ATOM 7638 C C . THR A 1 1039 ? 3.093 32.161 24.360 1.00 93.06 1039 THR A C 1
ATOM 7640 O O . THR A 1 1039 ? 2.073 32.511 23.768 1.00 93.06 1039 THR A O 1
ATOM 7643 N N . ALA A 1 1040 ? 3.996 33.053 24.778 1.00 92.69 1040 ALA A N 1
ATOM 7644 C CA . ALA A 1 1040 ? 3.864 34.497 24.571 1.00 92.69 1040 ALA A CA 1
ATOM 7645 C C . ALA A 1 1040 ? 3.897 34.928 23.088 1.00 92.69 1040 ALA A C 1
ATOM 7647 O O . ALA A 1 1040 ? 3.455 36.027 22.769 1.00 92.69 1040 ALA A O 1
ATOM 7648 N N . TYR A 1 1041 ? 4.383 34.071 22.185 1.00 93.38 1041 TYR A N 1
ATOM 7649 C CA . TYR A 1 1041 ? 4.558 34.376 20.761 1.00 93.38 1041 TYR A CA 1
ATOM 7650 C C . TYR A 1 1041 ? 3.414 33.864 19.870 1.00 93.38 1041 TYR A C 1
ATOM 7652 O O . TYR A 1 1041 ? 3.536 33.864 18.646 1.00 93.38 1041 TYR A O 1
ATOM 7660 N N . LYS A 1 1042 ? 2.287 33.429 20.446 1.00 92.00 1042 LYS A N 1
ATOM 7661 C CA . LYS A 1 1042 ? 1.111 32.983 19.677 1.00 92.00 1042 LYS A CA 1
ATOM 7662 C C . LYS A 1 1042 ? 0.650 34.022 18.662 1.00 92.00 1042 LYS A C 1
ATOM 7664 O O . LYS A 1 1042 ? 0.573 35.210 18.957 1.00 92.00 1042 LYS A O 1
ATOM 7669 N N . GLY A 1 1043 ? 0.295 33.546 17.473 1.00 89.62 1043 GLY A N 1
ATOM 7670 C CA . GLY A 1 1043 ? -0.155 34.387 16.368 1.00 89.62 1043 GLY A CA 1
ATOM 7671 C C . GLY A 1 1043 ? 0.973 35.150 15.672 1.00 89.62 1043 GLY A C 1
ATOM 7672 O O . GLY A 1 1043 ? 0.685 35.985 14.820 1.00 89.62 1043 GLY A O 1
ATOM 7673 N N . THR A 1 1044 ? 2.238 34.878 16.006 1.00 92.06 1044 THR A N 1
ATOM 7674 C CA . THR A 1 1044 ? 3.400 35.508 15.368 1.00 92.06 1044 THR A CA 1
ATOM 7675 C C . THR A 1 1044 ? 4.276 34.470 14.672 1.00 92.06 1044 THR A C 1
ATOM 7677 O O . THR A 1 1044 ? 4.309 33.302 15.058 1.00 92.06 1044 THR A O 1
ATOM 7680 N N . THR A 1 1045 ? 4.972 34.890 13.616 1.00 93.38 1045 THR A N 1
ATOM 7681 C CA . THR A 1 1045 ? 6.056 34.098 13.019 1.00 93.38 1045 THR A CA 1
ATOM 7682 C C . THR A 1 1045 ? 7.355 34.498 13.690 1.00 93.38 1045 THR A C 1
ATOM 7684 O O . THR A 1 1045 ? 7.653 35.691 13.782 1.00 93.38 1045 THR A O 1
ATOM 7687 N N . VAL A 1 1046 ? 8.107 33.511 14.168 1.00 94.31 1046 VAL A N 1
ATOM 7688 C CA . VAL A 1 1046 ? 9.317 33.745 14.950 1.00 94.31 1046 VAL A CA 1
ATOM 7689 C C . VAL A 1 1046 ? 10.514 32.981 14.407 1.00 94.31 1046 VAL A C 1
ATOM 7691 O O . VAL A 1 1046 ? 10.368 31.883 13.881 1.00 94.31 1046 VAL A O 1
ATOM 7694 N N . GLN A 1 1047 ? 11.707 33.545 14.573 1.00 95.00 1047 GLN A N 1
ATOM 7695 C CA . GLN A 1 1047 ? 12.976 32.838 14.423 1.00 95.00 1047 GLN A CA 1
ATOM 7696 C C . GLN A 1 1047 ? 13.508 32.456 15.801 1.00 95.00 1047 GLN A C 1
ATOM 7698 O O . GLN A 1 1047 ? 13.470 33.264 16.734 1.00 95.00 1047 GLN A O 1
ATOM 7703 N N . LEU A 1 1048 ? 14.038 31.241 15.916 1.00 96.06 1048 LEU A N 1
ATOM 7704 C CA . LEU A 1 1048 ? 14.682 30.740 17.125 1.00 96.06 1048 LEU A CA 1
ATOM 7705 C C . LEU A 1 1048 ? 16.202 30.890 17.032 1.00 96.06 1048 LEU A C 1
ATOM 7707 O O . LEU A 1 1048 ? 16.796 30.643 15.983 1.00 96.06 1048 LEU A O 1
ATOM 7711 N N . GLY A 1 1049 ? 16.842 31.261 18.137 1.00 96.00 1049 GLY A N 1
ATOM 7712 C CA . GLY A 1 1049 ? 18.292 31.348 18.232 1.00 96.00 1049 GLY A CA 1
ATOM 7713 C C . GLY A 1 1049 ? 18.826 30.974 19.608 1.00 96.00 1049 GLY A C 1
ATOM 7714 O O . GLY A 1 1049 ? 18.134 31.068 20.618 1.00 96.00 1049 GLY A O 1
ATOM 7715 N N . PHE A 1 1050 ? 20.091 30.578 19.635 1.00 97.75 1050 PHE A N 1
ATOM 7716 C CA . PHE A 1 1050 ? 20.851 30.233 20.826 1.00 97.75 1050 PHE A CA 1
ATOM 7717 C C . PHE A 1 1050 ? 22.092 31.117 20.877 1.00 97.75 1050 PHE A C 1
ATOM 7719 O O . PHE A 1 1050 ? 22.938 31.081 19.982 1.00 97.75 1050 PHE A O 1
ATOM 7726 N N . LEU A 1 1051 ? 22.183 31.949 21.908 1.00 97.38 1051 LEU A N 1
ATOM 7727 C CA . LEU A 1 1051 ? 23.345 32.783 22.179 1.00 97.38 1051 LEU A CA 1
ATOM 7728 C C . LEU A 1 1051 ? 24.280 32.023 23.122 1.00 97.38 1051 LEU A C 1
ATOM 7730 O O . LEU A 1 1051 ? 23.971 31.895 24.305 1.00 97.38 1051 LEU A O 1
ATOM 7734 N N . GLY A 1 1052 ? 25.396 31.526 22.590 1.00 96.94 1052 GLY A N 1
ATOM 7735 C CA . GLY A 1 1052 ? 26.482 30.951 23.386 1.00 96.94 1052 GLY A CA 1
ATOM 7736 C C . GLY A 1 1052 ? 27.328 32.071 23.979 1.00 96.94 1052 GLY A C 1
ATOM 7737 O O . GLY A 1 1052 ? 27.616 33.059 23.291 1.00 96.94 1052 GLY A O 1
ATOM 7738 N N . MET A 1 1053 ? 27.677 31.955 25.256 1.00 96.06 1053 MET A N 1
ATOM 7739 C CA . MET A 1 1053 ? 28.399 32.980 26.005 1.00 96.06 1053 MET A CA 1
ATOM 7740 C C . MET A 1 1053 ? 29.577 32.355 26.736 1.00 96.06 1053 MET A C 1
ATOM 7742 O O . MET A 1 1053 ? 29.400 31.648 27.726 1.00 96.06 1053 MET A O 1
ATOM 7746 N N . SER A 1 1054 ? 30.786 32.684 26.287 1.00 95.19 1054 SER A N 1
ATOM 7747 C CA . SER A 1 1054 ? 31.985 32.087 26.854 1.00 95.19 1054 SER A CA 1
ATOM 7748 C C . SER A 1 1054 ? 32.286 32.608 28.260 1.00 95.19 1054 SER A C 1
ATOM 7750 O O . SER A 1 1054 ? 32.377 33.821 28.502 1.00 95.19 1054 SER A O 1
ATOM 7752 N N . GLY A 1 1055 ? 32.523 31.668 29.174 1.00 92.50 1055 GLY A N 1
ATOM 7753 C CA . GLY A 1 1055 ? 33.186 31.876 30.451 1.00 92.50 1055 GLY A CA 1
ATOM 7754 C C . GLY A 1 1055 ? 34.696 31.616 30.400 1.00 92.50 1055 GLY A C 1
ATOM 7755 O O . GLY A 1 1055 ? 35.340 31.856 31.413 1.00 92.50 1055 GLY A O 1
ATOM 7756 N N . PHE A 1 1056 ? 35.263 31.200 29.260 1.00 90.75 1056 PHE A N 1
ATOM 7757 C CA . PHE A 1 1056 ? 36.601 30.599 29.104 1.00 90.75 1056 PHE A CA 1
ATOM 7758 C C . PHE A 1 1056 ? 36.711 29.199 29.739 1.00 90.75 1056 PHE A C 1
ATOM 7760 O O . PHE A 1 1056 ? 37.695 28.874 30.409 1.00 90.75 1056 PHE A O 1
ATOM 7767 N N . GLY A 1 1057 ? 35.666 28.382 29.579 1.00 90.06 1057 GLY A N 1
ATOM 7768 C CA . GLY A 1 1057 ? 35.611 27.007 30.074 1.00 90.06 1057 GLY A CA 1
ATOM 7769 C C . GLY A 1 1057 ? 35.437 25.964 28.970 1.00 90.06 1057 GLY A C 1
ATOM 7770 O O . GLY A 1 1057 ? 35.829 26.163 27.825 1.00 90.06 1057 GLY A O 1
ATOM 7771 N N . ASN A 1 1058 ? 34.881 24.805 29.319 1.00 94.25 1058 ASN A N 1
ATOM 7772 C CA . ASN A 1 1058 ? 34.607 23.751 28.341 1.00 94.25 1058 ASN A CA 1
ATOM 7773 C C . ASN A 1 1058 ? 33.601 24.219 27.275 1.00 94.25 1058 ASN A C 1
ATOM 7775 O O . ASN A 1 1058 ? 32.745 25.064 27.532 1.00 94.25 1058 ASN A O 1
ATOM 7779 N N . ASN A 1 1059 ? 33.692 23.627 26.084 1.00 96.06 1059 ASN A N 1
ATOM 7780 C CA . ASN A 1 1059 ? 32.774 23.882 24.979 1.00 96.06 1059 ASN A CA 1
ATOM 7781 C C . ASN A 1 1059 ? 31.331 23.538 25.365 1.00 96.06 1059 ASN A C 1
ATOM 7783 O O . ASN A 1 1059 ? 31.080 22.601 26.124 1.00 96.06 1059 ASN A O 1
ATOM 7787 N N . GLU A 1 1060 ? 30.386 24.289 24.810 1.00 97.12 1060 GLU A N 1
ATOM 7788 C CA . GLU A 1 1060 ? 28.958 24.075 25.041 1.00 97.12 1060 GLU A CA 1
ATOM 7789 C C . GLU A 1 1060 ? 28.376 23.286 23.868 1.00 97.12 1060 GLU A C 1
ATOM 7791 O O . GLU A 1 1060 ? 28.698 23.569 22.710 1.00 97.12 1060 GLU A O 1
ATOM 7796 N N . TYR A 1 1061 ? 27.516 22.313 24.170 1.00 97.88 1061 TYR A N 1
ATOM 7797 C CA . TYR A 1 1061 ? 26.902 21.438 23.174 1.00 97.88 1061 TYR A CA 1
ATOM 7798 C C . TYR A 1 1061 ? 25.390 21.436 23.331 1.00 97.88 1061 TYR A C 1
ATOM 7800 O O . TYR A 1 1061 ? 24.892 21.223 24.441 1.00 97.88 1061 TYR A O 1
ATOM 7808 N N . ILE A 1 1062 ? 24.680 21.659 22.227 1.00 97.81 1062 ILE A N 1
ATOM 7809 C CA . ILE A 1 1062 ? 23.223 21.553 22.141 1.00 97.81 1062 ILE A CA 1
ATOM 7810 C C . ILE A 1 1062 ? 22.814 20.645 20.988 1.00 97.81 1062 ILE A C 1
ATOM 7812 O O . ILE A 1 1062 ? 23.524 20.556 19.986 1.00 97.81 1062 ILE A O 1
ATOM 7816 N N . ASP A 1 1063 ? 21.665 19.999 21.138 1.00 96.25 1063 ASP A N 1
ATOM 7817 C CA . ASP A 1 1063 ? 21.168 19.022 20.178 1.00 96.25 1063 ASP A CA 1
ATOM 7818 C C . ASP A 1 1063 ? 19.633 18.892 20.213 1.00 96.25 1063 ASP A C 1
ATOM 7820 O O . ASP A 1 1063 ? 18.994 19.365 21.159 1.00 96.25 1063 ASP A O 1
ATOM 7824 N N . ASP A 1 1064 ? 19.047 18.262 19.192 1.00 94.44 1064 ASP A N 1
ATOM 7825 C CA . ASP A 1 1064 ? 17.633 17.860 19.121 1.00 94.44 1064 ASP A CA 1
ATOM 7826 C C . ASP A 1 1064 ? 16.642 18.973 19.518 1.00 94.44 1064 ASP A C 1
ATOM 7828 O O . ASP A 1 1064 ? 15.897 18.881 20.503 1.00 94.44 1064 ASP A O 1
ATOM 7832 N N . VAL A 1 1065 ? 16.637 20.063 18.746 1.00 94.75 1065 VAL A N 1
ATOM 7833 C CA . VAL A 1 1065 ? 15.791 21.238 18.987 1.00 94.75 1065 VAL A CA 1
ATOM 7834 C C . VAL A 1 1065 ? 14.398 21.014 18.409 1.00 94.75 1065 VAL A C 1
ATOM 7836 O O . VAL A 1 1065 ? 14.236 20.919 17.197 1.00 94.75 1065 VAL A O 1
ATOM 7839 N N . VAL A 1 1066 ? 13.367 21.007 19.253 1.00 94.62 1066 VAL A N 1
ATOM 7840 C CA . VAL A 1 1066 ? 11.976 20.773 18.845 1.00 94.62 1066 VAL A CA 1
ATOM 7841 C C . VAL A 1 1066 ? 11.038 21.791 19.489 1.00 94.62 1066 VAL A C 1
ATOM 7843 O O . VAL A 1 1066 ? 11.056 21.991 20.699 1.00 94.62 1066 VAL A O 1
ATOM 7846 N N . VAL A 1 1067 ? 10.159 22.407 18.702 1.00 93.81 1067 VAL A N 1
ATOM 7847 C CA . VAL A 1 1067 ? 9.052 23.241 19.181 1.00 93.81 1067 VAL A CA 1
ATOM 7848 C C . VAL A 1 1067 ? 7.740 22.525 18.912 1.00 93.81 1067 VAL A C 1
ATOM 7850 O O . VAL A 1 1067 ? 7.459 22.129 17.784 1.00 93.81 1067 VAL A O 1
ATOM 7853 N N . THR A 1 1068 ? 6.914 22.382 19.944 1.00 90.00 1068 THR A N 1
ATOM 7854 C CA . THR A 1 1068 ? 5.636 21.660 19.879 1.00 90.00 1068 THR A CA 1
ATOM 7855 C C . THR A 1 1068 ? 4.494 22.472 20.479 1.00 90.00 1068 THR A C 1
ATOM 7857 O O . THR A 1 1068 ? 4.706 23.362 21.307 1.00 90.00 1068 THR A O 1
ATOM 7860 N N . THR A 1 1069 ? 3.270 22.155 20.072 1.00 83.88 1069 THR A N 1
ATOM 7861 C CA . THR A 1 1069 ? 2.028 22.655 20.668 1.00 83.88 1069 THR A CA 1
ATOM 7862 C C . THR A 1 1069 ? 1.008 21.510 20.790 1.00 83.88 1069 THR A C 1
ATOM 7864 O O . THR A 1 1069 ? 1.062 20.600 19.963 1.00 83.88 1069 THR A O 1
ATOM 7867 N N . PRO A 1 1070 ? 0.146 21.474 21.824 1.00 69.56 1070 PRO A N 1
ATOM 7868 C CA . PRO A 1 1070 ? -0.927 20.480 21.943 1.00 69.56 1070 PRO A CA 1
ATOM 7869 C C . PRO A 1 1070 ? -2.022 20.599 20.879 1.00 69.56 1070 PRO A C 1
ATOM 7871 O O . PRO A 1 1070 ? -2.074 21.634 20.176 1.00 69.56 1070 PRO A O 1
#